Protein 4QL6 (pdb70)

B-factor: mean 99.69, std 40.05, range [47.15, 245.75]

Structure (mmCIF, N/CA/C/O backbone):
data_4QL6
#
_entry.id   4QL6
#
_cell.length_a   86.730
_cell.length_b   183.990
_cell.length_c   209.620
_cell.angle_alpha   90.00
_cell.angle_beta   90.00
_cell.angle_gamma   90.00
#
_symmetry.space_group_name_H-M   'P 2 21 21'
#
loop_
_atom_site.group_PDB
_atom_site.id
_atom_site.type_symbol
_atom_site.label_atom_id
_atom_site.label_alt_id
_atom_site.label_comp_id
_atom_site.label_asym_id
_atom_site.label_entity_id
_atom_site.label_seq_id
_atom_site.pdbx_PDB_ins_code
_atom_site.Cartn_x
_atom_site.Cartn_y
_atom_site.Cartn_z
_atom_site.occupancy
_atom_site.B_iso_or_equiv
_atom_site.auth_seq_id
_atom_site.auth_comp_id
_atom_site.auth_asym_id
_atom_site.auth_atom_id
_atom_site.pdbx_PDB_model_num
ATOM 1 N N . ALA A 1 7 ? 156.269 166.431 15.938 1.00 119.76 22 ALA A N 1
ATOM 2 C CA . ALA A 1 7 ? 156.861 165.108 15.761 1.00 128.50 22 ALA A CA 1
ATOM 3 C C . ALA A 1 7 ? 158.371 165.140 15.985 1.00 135.39 22 ALA A C 1
ATOM 4 O O . ALA A 1 7 ? 159.015 166.169 15.772 1.00 126.28 22 ALA A O 1
ATOM 6 N N . GLU A 1 8 ? 158.928 164.007 16.407 1.00 138.17 23 GLU A N 1
ATOM 7 C CA . GLU A 1 8 ? 160.356 163.912 16.699 1.00 137.92 23 GLU A CA 1
ATOM 8 C C . GLU A 1 8 ? 160.808 162.459 16.851 1.00 134.17 23 GLU A C 1
ATOM 9 O O . GLU A 1 8 ? 160.127 161.659 17.493 1.00 113.38 23 GLU A O 1
ATOM 15 N N . PRO A 1 9 ? 161.959 162.113 16.249 1.00 135.46 24 PRO A N 1
ATOM 16 C CA . PRO A 1 9 ? 162.558 160.787 16.436 1.00 135.43 24 PRO A CA 1
ATOM 17 C C . PRO A 1 9 ? 163.264 160.700 17.786 1.00 136.24 24 PRO A C 1
ATOM 18 O O . PRO A 1 9 ? 163.371 161.714 18.478 1.00 128.93 24 PRO A O 1
ATOM 22 N N . LEU A 1 10 ? 163.738 159.514 18.155 1.00 133.54 25 LEU A N 1
ATOM 23 C CA . LEU A 1 10 ? 164.383 159.333 19.453 1.00 126.59 25 LEU A CA 1
ATOM 24 C C . LEU A 1 10 ? 165.800 158.756 19.337 1.00 125.06 25 LEU A C 1
ATOM 25 O O . LEU A 1 10 ? 166.012 157.716 18.712 1.00 118.51 25 LEU A O 1
ATOM 30 N N . ARG A 1 11 ? 166.761 159.452 19.942 1.00 133.63 26 ARG A N 1
ATOM 31 C CA . ARG A 1 11 ? 168.164 159.040 19.951 1.00 135.57 26 ARG A CA 1
ATOM 32 C C . ARG A 1 11 ? 168.392 158.021 21.073 1.00 138.53 26 ARG A C 1
ATOM 33 O O . ARG A 1 11 ? 167.520 157.836 21.924 1.00 127.84 26 ARG A O 1
ATOM 41 N N . ARG A 1 12 ? 169.542 157.346 21.051 1.00 144.63 27 ARG A N 1
ATOM 42 C CA . ARG A 1 12 ? 169.939 156.404 22.097 1.00 137.90 27 ARG A CA 1
ATOM 43 C C . ARG A 1 12 ? 169.756 156.977 23.504 1.00 129.41 27 ARG A C 1
ATOM 44 O O . ARG A 1 12 ? 169.154 156.339 24.369 1.00 122.09 27 ARG A O 1
ATOM 52 N N . GLN A 1 13 ? 170.276 158.184 23.720 1.00 125.08 28 GLN A N 1
ATOM 53 C CA . GLN A 1 13 ? 170.225 158.834 25.029 1.00 125.58 28 GLN A CA 1
ATOM 54 C C . GLN A 1 13 ? 168.802 159.157 25.490 1.00 123.41 28 GLN A C 1
ATOM 55 O O . GLN A 1 13 ? 168.549 159.293 26.689 1.00 126.67 28 GLN A O 1
ATOM 61 N N . ASP A 1 14 ? 167.879 159.278 24.539 1.00 125.28 29 ASP A N 1
ATOM 62 C CA . ASP A 1 14 ? 166.485 159.603 24.850 1.00 127.66 29 ASP A CA 1
ATOM 63 C C . ASP A 1 14 ? 165.778 158.495 25.635 1.00 129.56 29 ASP A C 1
ATOM 64 O O . ASP A 1 14 ? 165.079 158.772 26.611 1.00 129.71 29 ASP A O 1
ATOM 69 N N . VAL A 1 15 ? 165.957 157.250 25.196 1.00 127.50 30 VAL A N 1
ATOM 70 C CA . VAL A 1 15 ? 165.312 156.093 25.819 1.00 121.42 30 VAL A CA 1
ATOM 71 C C . VAL A 1 15 ? 165.552 156.018 27.327 1.00 122.04 30 VAL A C 1
ATOM 72 O O . VAL A 1 15 ? 164.609 155.852 28.104 1.00 130.44 30 VAL A O 1
ATOM 76 N N . ARG A 1 16 ? 166.810 156.155 27.737 1.00 117.56 31 ARG A N 1
ATOM 77 C CA . ARG A 1 16 ? 167.156 156.140 29.155 1.00 112.60 31 ARG A CA 1
ATOM 78 C C . ARG A 1 16 ? 166.528 157.326 29.888 1.00 111.95 31 ARG A C 1
ATOM 79 O O . ARG A 1 16 ? 166.012 157.171 30.993 1.00 119.09 31 ARG A O 1
ATOM 87 N N . LYS A 1 17 ? 166.565 158.500 29.262 1.00 112.77 32 LYS A N 1
ATOM 88 C CA . LYS A 1 17 ? 165.953 159.704 29.826 1.00 108.36 32 LYS A CA 1
ATOM 89 C C . LYS A 1 17 ? 164.448 159.549 30.043 1.00 105.63 32 LYS A C 1
ATOM 90 O O . LYS A 1 17 ? 163.918 159.953 31.078 1.00 104.02 32 LYS A O 1
ATOM 96 N N . THR A 1 18 ? 163.767 158.971 29.058 1.00 105.82 33 THR A N 1
ATOM 97 C CA . THR A 1 18 ? 162.335 158.694 29.163 1.00 104.11 33 THR A CA 1
ATOM 98 C C . THR A 1 18 ? 162.035 157.690 30.281 1.00 106.27 33 THR A C 1
ATOM 99 O O . THR A 1 18 ? 161.093 157.872 31.058 1.00 108.47 33 THR A O 1
ATOM 103 N N . VAL A 1 19 ? 162.845 156.637 30.362 1.00 104.04 34 VAL A N 1
ATOM 104 C CA . VAL A 1 19 ? 162.689 155.611 31.393 1.00 102.27 34 VAL A CA 1
ATOM 105 C C . VAL A 1 19 ? 162.882 156.164 32.809 1.00 106.65 34 VAL A C 1
ATOM 106 O O . VAL A 1 19 ? 162.127 155.819 33.722 1.00 111.09 34 VAL A O 1
ATOM 110 N N . ASP A 1 20 ? 163.885 157.022 32.987 1.00 107.55 35 ASP A N 1
ATOM 111 C CA . ASP A 1 20 ? 164.129 157.668 34.276 1.00 106.76 35 ASP A CA 1
ATOM 112 C C . ASP A 1 20 ? 162.900 158.456 34.726 1.00 108.68 35 ASP A C 1
ATOM 113 O O . ASP A 1 20 ? 162.579 158.516 35.914 1.00 103.16 35 ASP A O 1
ATOM 118 N N . LYS A 1 21 ? 162.217 159.052 33.755 1.00 106.91 36 LYS A N 1
ATOM 119 C CA . LYS A 1 21 ? 160.987 159.798 33.986 1.00 99.47 36 LYS A CA 1
ATOM 120 C C . LYS A 1 21 ? 159.854 158.842 34.364 1.00 103.99 36 LYS A C 1
ATOM 121 O O . LYS A 1 21 ? 158.913 159.222 35.062 1.00 103.38 36 LYS A O 1
ATOM 127 N N . LEU A 1 22 ? 159.967 157.596 33.909 1.00 106.61 37 LEU A N 1
ATOM 128 C CA . LEU A 1 22 ? 158.957 156.565 34.148 1.00 97.84 37 LEU A CA 1
ATOM 129 C C . LEU A 1 22 ? 159.150 155.884 35.500 1.00 94.26 37 LEU A C 1
ATOM 130 O O . LEU A 1 22 ? 158.178 155.510 36.160 1.00 92.53 37 LEU A O 1
ATOM 135 N N . VAL A 1 23 ? 160.406 155.727 35.909 1.00 96.10 38 VAL A N 1
ATOM 136 C CA . VAL A 1 23 ? 160.726 155.038 37.157 1.00 98.45 38 VAL A CA 1
ATOM 137 C C . VAL A 1 23 ? 160.884 156.002 38.329 1.00 111.65 38 VAL A C 1
ATOM 138 O O . VAL A 1 23 ? 161.380 155.623 39.389 1.00 125.95 38 VAL A O 1
ATOM 142 N N . GLU A 1 24 ? 160.457 157.246 38.142 1.00 101.42 39 GLU A N 1
ATOM 143 C CA . GLU A 1 24 ? 160.618 158.264 39.174 1.00 92.30 39 GLU A CA 1
ATOM 144 C C . GLU A 1 24 ? 159.684 158.021 40.358 1.00 91.07 39 GLU A C 1
ATOM 145 O O . GLU A 1 24 ? 160.096 158.123 41.517 1.00 95.54 39 GLU A O 1
ATOM 151 N N . HIS A 1 25 ? 158.427 157.698 40.063 1.00 88.95 40 HIS A N 1
ATOM 152 C CA . HIS A 1 25 ? 157.440 157.465 41.114 1.00 90.48 40 HIS A CA 1
ATOM 153 C C . HIS A 1 25 ? 156.753 156.106 40.996 1.00 94.27 40 HIS A C 1
ATOM 154 O O . HIS A 1 25 ? 155.564 155.976 41.283 1.00 89.42 40 HIS A O 1
ATOM 161 N N . HIS A 1 26 ? 157.509 155.095 40.584 1.00 95.82 41 HIS A N 1
ATOM 162 C CA . HIS A 1 26 ? 156.992 153.734 40.521 1.00 86.91 41 HIS A CA 1
ATOM 163 C C . HIS A 1 26 ? 156.926 153.151 41.932 1.00 97.53 41 HIS A C 1
ATOM 164 O O . HIS A 1 26 ? 157.684 153.558 42.810 1.00 114.36 41 HIS A O 1
ATOM 171 N N . ILE A 1 27 ? 156.018 152.205 42.148 1.00 84.25 42 ILE A N 1
ATOM 172 C CA . ILE A 1 27 ? 155.753 151.685 43.491 1.00 82.65 42 ILE A CA 1
ATOM 173 C C . ILE A 1 27 ? 156.917 150.895 44.113 1.00 101.55 42 ILE A C 1
ATOM 174 O O . ILE A 1 27 ? 157.301 151.156 45.257 1.00 104.18 42 ILE A O 1
ATOM 179 N N . ASP A 1 28 ? 157.480 149.945 43.369 1.00 105.81 43 ASP A N 1
ATOM 180 C CA . ASP A 1 28 ? 158.492 149.046 43.930 1.00 108.54 43 ASP A CA 1
ATOM 181 C C . ASP A 1 28 ? 159.906 149.237 43.372 1.00 114.55 43 ASP A C 1
ATOM 182 O O . ASP A 1 28 ? 160.888 148.830 43.999 1.00 114.23 43 ASP A O 1
ATOM 187 N N . THR A 1 29 ? 160.011 149.852 42.199 1.00 111.27 44 THR A N 1
ATOM 188 C CA . THR A 1 29 ? 161.306 150.028 41.546 1.00 103.27 44 THR A CA 1
ATOM 189 C C . THR A 1 29 ? 161.517 151.452 41.029 1.00 108.94 44 THR A C 1
ATOM 190 O O . THR A 1 29 ? 160.785 151.922 40.157 1.00 124.26 44 THR A O 1
ATOM 194 N N . GLN A 1 30 ? 162.523 152.132 41.575 1.00 100.70 45 GLN A N 1
ATOM 195 C CA . GLN A 1 30 ? 162.878 153.477 41.127 1.00 102.56 45 GLN A CA 1
ATOM 196 C C . GLN A 1 30 ? 164.224 153.489 40.407 1.00 102.86 45 GLN A C 1
ATOM 197 O O . GLN A 1 30 ? 164.608 154.493 39.803 1.00 100.57 45 GLN A O 1
ATOM 203 N N . GLN A 1 31 ? 164.933 152.367 40.475 1.00 101.08 46 GLN A N 1
ATOM 204 C CA . GLN A 1 31 ? 166.226 152.234 39.811 1.00 104.82 46 GLN A CA 1
ATOM 205 C C . GLN A 1 31 ? 166.235 151.061 38.837 1.00 107.69 46 GLN A C 1
ATOM 206 O O . GLN A 1 31 ? 165.830 149.950 39.182 1.00 103.87 46 GLN A O 1
ATOM 212 N N . ILE A 1 32 ? 166.697 151.312 37.616 1.00 111.35 47 ILE A N 1
ATOM 213 C CA . ILE A 1 32 ? 166.821 150.248 36.628 1.00 107.24 47 ILE A CA 1
ATOM 214 C C . ILE A 1 32 ? 167.933 149.278 37.030 1.00 112.49 47 ILE A C 1
ATOM 215 O O . ILE A 1 32 ? 169.111 149.634 37.018 1.00 120.27 47 ILE A O 1
ATOM 220 N N . SER A 1 33 ? 167.544 148.060 37.405 1.00 111.77 48 SER A N 1
ATOM 221 C CA . SER A 1 33 ? 168.490 147.011 37.770 1.00 112.75 48 SER A CA 1
ATOM 222 C C . SER A 1 33 ? 168.655 146.096 36.560 1.00 110.62 48 SER A C 1
ATOM 223 O O . SER A 1 33 ? 167.876 146.194 35.611 1.00 112.69 48 SER A O 1
ATOM 226 N N . PRO A 1 34 ? 169.678 145.222 36.568 1.00 119.34 49 PRO A N 1
ATOM 227 C CA . PRO A 1 34 ? 169.811 144.286 35.446 1.00 120.56 49 PRO A CA 1
ATOM 228 C C . PRO A 1 34 ? 168.618 143.337 35.366 1.00 111.31 49 PRO A C 1
ATOM 229 O O . PRO A 1 34 ? 168.203 142.963 34.268 1.00 105.91 49 PRO A O 1
ATOM 233 N N . TYR A 1 35 ? 168.083 142.962 36.525 1.00 106.03 50 TYR A N 1
ATOM 234 C CA . TYR A 1 35 ? 166.910 142.097 36.624 1.00 102.23 50 TYR A CA 1
ATOM 235 C C . TYR A 1 35 ? 165.737 142.624 35.793 1.00 109.03 50 TYR A C 1
ATOM 236 O O . TYR A 1 35 ? 165.150 141.891 34.996 1.00 112.76 50 TYR A O 1
ATOM 245 N N . ILE A 1 36 ? 165.409 143.899 35.985 1.00 108.88 51 ILE A N 1
ATOM 246 C CA . ILE A 1 36 ? 164.338 144.557 35.241 1.00 104.59 51 ILE A CA 1
ATOM 247 C C . ILE A 1 36 ? 164.634 144.553 33.736 1.00 112.23 51 ILE A C 1
ATOM 248 O O . ILE A 1 36 ? 163.737 144.344 32.912 1.00 124.23 51 ILE A O 1
ATOM 253 N N . LEU A 1 37 ? 165.903 144.760 33.388 1.00 106.23 52 LEU A N 1
ATOM 254 C CA . LEU A 1 37 ? 166.331 144.774 31.992 1.00 108.56 52 LEU A CA 1
ATOM 255 C C . LEU A 1 37 ? 166.259 143.400 31.320 1.00 112.05 52 LEU A C 1
ATOM 256 O O . LEU A 1 37 ? 165.923 143.303 30.139 1.00 115.82 52 LEU A O 1
ATOM 261 N N . SER A 1 38 ? 166.572 142.345 32.068 1.00 113.46 53 SER A N 1
ATOM 262 C CA . SER A 1 38 ? 166.481 140.985 31.544 1.00 106.70 53 SER A CA 1
ATOM 263 C C . SER A 1 38 ? 165.048 140.655 31.125 1.00 106.28 53 SER A C 1
ATOM 264 O O . SER A 1 38 ? 164.823 140.060 30.069 1.00 106.33 53 SER A O 1
ATOM 267 N N . ARG A 1 39 ? 164.088 141.055 31.957 1.00 106.47 54 ARG A N 1
ATOM 268 C CA . ARG A 1 39 ? 162.670 140.879 31.656 1.00 105.30 54 ARG A CA 1
ATOM 269 C C . ARG A 1 39 ? 162.262 141.673 30.416 1.00 107.23 54 ARG A C 1
ATOM 270 O O . ARG A 1 39 ? 161.525 141.173 29.567 1.00 103.12 54 ARG A O 1
ATOM 278 N N . SER A 1 40 ? 162.749 142.908 30.317 1.00 106.56 55 SER A N 1
ATOM 279 C CA . SER A 1 40 ? 162.456 143.769 29.174 1.00 109.62 55 SER A CA 1
ATOM 280 C C . SER A 1 40 ? 162.916 143.129 27.866 1.00 106.21 55 SER A C 1
ATOM 281 O O . SER A 1 40 ? 162.258 143.269 26.835 1.00 106.49 55 SER A O 1
ATOM 284 N N . LEU A 1 41 ? 164.046 142.427 27.913 1.00 107.45 56 LEU A N 1
ATOM 285 C CA . LEU A 1 41 ? 164.547 141.716 26.742 1.00 111.43 56 LEU A CA 1
ATOM 286 C C . LEU A 1 41 ? 163.710 140.467 26.477 1.00 119.23 56 LEU A C 1
ATOM 287 O O . LEU A 1 41 ? 163.455 140.116 25.325 1.00 125.63 56 LEU A O 1
ATOM 292 N N . GLU A 1 42 ? 163.282 139.799 27.546 1.00 116.39 57 GLU A N 1
ATOM 293 C CA . GLU A 1 42 ? 162.386 138.657 27.413 1.00 106.31 57 GLU A CA 1
ATOM 294 C C . GLU A 1 42 ? 161.023 139.096 26.884 1.00 105.31 57 GLU A C 1
ATOM 295 O O . GLU A 1 42 ? 160.428 138.426 26.040 1.00 105.52 57 GLU A O 1
ATOM 301 N N . ASP A 1 43 ? 160.531 140.225 27.383 1.00 104.22 58 ASP A N 1
ATOM 302 C CA . ASP A 1 43 ? 159.239 140.741 26.950 1.00 103.39 58 ASP A CA 1
ATOM 303 C C . ASP A 1 43 ? 159.301 141.228 25.501 1.00 116.19 58 ASP A C 1
ATOM 304 O O . ASP A 1 43 ? 158.274 141.328 24.834 1.00 128.67 58 ASP A O 1
ATOM 309 N N . TYR A 1 44 ? 160.507 141.512 25.014 1.00 109.44 59 TYR A N 1
ATOM 310 C CA . TYR A 1 44 ? 160.681 141.980 23.640 1.00 107.95 59 TYR A CA 1
ATOM 311 C C . TYR A 1 44 ? 160.242 140.929 22.618 1.00 110.59 59 TYR A C 1
ATOM 312 O O . TYR A 1 44 ? 159.506 141.246 21.683 1.00 113.08 59 TYR A O 1
ATOM 321 N N . VAL A 1 45 ? 160.690 139.685 22.790 1.00 110.92 60 VAL A N 1
ATOM 322 C CA . VAL A 1 45 ? 160.297 138.611 21.875 1.00 109.75 60 VAL A CA 1
ATOM 323 C C . VAL A 1 45 ? 158.820 138.250 22.009 1.00 110.30 60 VAL A C 1
ATOM 324 O O . VAL A 1 45 ? 158.132 138.045 21.007 1.00 111.38 60 VAL A O 1
ATOM 328 N N . ARG A 1 46 ? 158.339 138.173 23.247 1.00 106.01 61 ARG A N 1
ATOM 329 C CA . ARG A 1 46 ? 156.957 137.785 23.512 1.00 104.29 61 ARG A CA 1
ATOM 330 C C . ARG A 1 46 ? 155.980 138.840 22.996 1.00 103.68 61 ARG A C 1
ATOM 331 O O . ARG A 1 46 ? 154.862 138.517 22.591 1.00 102.90 61 ARG A O 1
ATOM 339 N N . SER A 1 47 ? 156.412 140.098 23.000 1.00 104.06 62 SER A N 1
ATOM 340 C CA . SER A 1 47 ? 155.614 141.185 22.436 1.00 108.55 62 SER A CA 1
ATOM 341 C C . SER A 1 47 ? 155.541 141.055 20.919 1.00 106.22 62 SER A C 1
ATOM 342 O O . SER A 1 47 ? 154.519 141.371 20.310 1.00 104.63 62 SER A O 1
ATOM 345 N N . PHE A 1 48 ? 156.634 140.595 20.317 1.00 114.79 63 PHE A N 1
ATOM 346 C CA . PHE A 1 48 ? 156.679 140.354 18.879 1.00 115.90 63 PHE A CA 1
ATOM 347 C C . PHE A 1 48 ? 156.046 139.020 18.507 1.00 114.11 63 PHE A C 1
ATOM 348 O O . PHE A 1 48 ? 155.224 138.946 17.593 1.00 122.10 63 PHE A O 1
ATOM 356 N N . ASP A 1 49 ? 156.452 137.965 19.205 1.00 107.98 64 ASP A N 1
ATOM 357 C CA . ASP A 1 49 ? 155.985 136.617 18.910 1.00 108.36 64 ASP A CA 1
ATOM 358 C C . ASP A 1 49 ? 155.122 136.095 20.054 1.00 113.40 64 ASP A C 1
ATOM 359 O O . ASP A 1 49 ? 155.629 135.504 21.009 1.00 111.45 64 ASP A O 1
ATOM 364 N N . SER A 1 50 ? 153.815 136.319 19.953 1.00 120.44 65 SER A N 1
ATOM 365 C CA . SER A 1 50 ? 152.884 135.926 21.006 1.00 116.68 65 SER A CA 1
ATOM 366 C C . SER A 1 50 ? 152.684 134.413 21.061 1.00 118.80 65 SER A C 1
ATOM 367 O O . SER A 1 50 ? 152.601 133.829 22.143 1.00 116.57 65 SER A O 1
ATOM 370 N N . HIS A 1 51 ? 152.620 133.783 19.893 1.00 116.33 66 HIS A N 1
ATOM 371 C CA . HIS A 1 51 ? 152.314 132.358 19.811 1.00 114.16 66 HIS A CA 1
ATOM 372 C C . HIS A 1 51 ? 153.572 131.492 19.744 1.00 110.15 66 HIS A C 1
ATOM 373 O O . HIS A 1 51 ? 153.476 130.266 19.643 1.00 107.56 66 HIS A O 1
ATOM 380 N N . LYS A 1 52 ? 154.740 132.133 19.802 1.00 112.72 67 LYS A N 1
ATOM 381 C CA . LYS A 1 52 ? 156.027 131.438 19.741 1.00 112.49 67 LYS A CA 1
ATOM 382 C C . LYS A 1 52 ? 156.157 130.615 18.457 1.00 114.00 67 LYS A C 1
ATOM 383 O O . LYS A 1 52 ? 156.502 129.433 18.497 1.00 113.40 67 LYS A O 1
ATOM 389 N N . ALA A 1 53 ? 155.885 131.255 17.321 1.00 114.18 68 ALA A N 1
ATOM 390 C CA . ALA A 1 53 ? 155.830 130.563 16.036 1.00 116.44 68 ALA A CA 1
ATOM 391 C C . ALA A 1 53 ? 156.835 131.097 15.018 1.00 118.52 68 ALA A C 1
ATOM 392 O O . ALA A 1 53 ? 156.772 130.746 13.839 1.00 119.44 68 ALA A O 1
ATOM 394 N N . TYR A 1 54 ? 157.756 131.943 15.471 1.00 121.11 69 TYR A N 1
ATOM 395 C CA . TYR A 1 54 ? 158.731 132.562 14.575 1.00 120.10 69 TYR A CA 1
ATOM 396 C C . TYR A 1 54 ? 160.174 132.143 14.863 1.00 116.63 69 TYR A C 1
ATOM 397 O O . TYR A 1 54 ? 161.018 132.172 13.967 1.00 118.57 69 TYR A O 1
ATOM 406 N N . LEU A 1 55 ? 160.459 131.754 16.103 1.00 117.62 70 LEU A N 1
ATOM 407 C CA . LEU A 1 55 ? 161.837 131.458 16.498 1.00 120.85 70 LEU A CA 1
ATOM 408 C C . LEU A 1 55 ? 162.032 130.047 17.050 1.00 118.47 70 LEU A C 1
ATOM 409 O O . LEU A 1 55 ? 161.071 129.376 17.432 1.00 125.07 70 LEU A O 1
ATOM 414 N N . THR A 1 56 ? 163.287 129.606 17.088 1.00 118.00 71 THR A N 1
ATOM 415 C CA . THR A 1 56 ? 163.637 128.345 17.735 1.00 118.84 71 THR A CA 1
ATOM 416 C C . THR A 1 56 ? 163.914 128.573 19.217 1.00 121.56 71 THR A C 1
ATOM 417 O O . THR A 1 56 ? 164.049 129.718 19.653 1.00 135.67 71 THR A O 1
ATOM 421 N N . GLN A 1 57 ? 163.985 127.486 19.984 1.00 116.14 72 GLN A N 1
ATOM 422 C CA . GLN A 1 57 ? 164.317 127.564 21.403 1.00 115.12 72 GLN A CA 1
ATOM 423 C C . GLN A 1 57 ? 165.645 128.282 21.598 1.00 117.82 72 GLN A C 1
ATOM 424 O O . GLN A 1 57 ? 165.768 129.151 22.459 1.00 118.56 72 GLN A O 1
ATOM 430 N N . ASP A 1 58 ? 166.629 127.923 20.778 1.00 121.28 73 ASP A N 1
ATOM 431 C CA . ASP A 1 58 ? 167.958 128.522 20.855 1.00 127.26 73 ASP A CA 1
ATOM 432 C C . ASP A 1 58 ? 167.985 129.973 20.373 1.00 124.96 73 ASP A C 1
ATOM 433 O O . ASP A 1 58 ? 168.543 130.833 21.052 1.00 128.19 73 ASP A O 1
ATOM 438 N N . GLU A 1 59 ? 167.393 130.236 19.206 1.00 126.19 74 GLU A N 1
ATOM 439 C CA . GLU A 1 59 ? 167.249 131.602 18.698 1.00 129.56 74 GLU A CA 1
ATOM 440 C C . GLU A 1 59 ? 166.659 132.482 19.788 1.00 129.55 74 GLU A C 1
ATOM 441 O O . GLU A 1 59 ? 167.148 133.580 20.052 1.00 120.36 74 GLU A O 1
ATOM 447 N N . VAL A 1 60 ? 165.602 131.984 20.420 1.00 131.77 75 VAL A N 1
ATOM 448 C CA . VAL A 1 60 ? 165.063 132.624 21.608 1.00 119.88 75 VAL A CA 1
ATOM 449 C C . VAL A 1 60 ? 166.132 132.655 22.699 1.00 115.38 75 VAL A C 1
ATOM 450 O O . VAL A 1 60 ? 166.629 133.726 23.030 1.00 115.53 75 VAL A O 1
ATOM 454 N N . PHE A 1 61 ? 166.509 131.484 23.212 1.00 116.13 76 PHE A N 1
ATOM 455 C CA . PHE A 1 61 ? 167.464 131.382 24.317 1.00 118.14 76 PHE A CA 1
ATOM 456 C C . PHE A 1 61 ? 168.757 132.183 24.136 1.00 125.05 76 PHE A C 1
ATOM 457 O O . PHE A 1 61 ? 169.216 132.830 25.076 1.00 130.49 76 PHE A O 1
ATOM 465 N N . SER A 1 62 ? 169.341 132.135 22.941 1.00 120.57 77 SER A N 1
ATOM 466 C CA . SER A 1 62 ? 170.620 132.801 22.692 1.00 120.29 77 SER A CA 1
ATOM 467 C C . SER A 1 62 ? 170.516 134.326 22.644 1.00 120.12 77 SER A C 1
ATOM 468 O O . SER A 1 62 ? 171.429 135.017 23.078 1.00 129.33 77 SER A O 1
ATOM 471 N N . HIS A 1 63 ? 169.406 134.845 22.130 1.00 119.35 78 HIS A N 1
ATOM 472 C CA . HIS A 1 63 ? 169.252 136.278 21.911 1.00 124.77 78 HIS A CA 1
ATOM 473 C C . HIS A 1 63 ? 168.628 136.963 23.111 1.00 118.89 78 HIS A C 1
ATOM 474 O O . HIS A 1 63 ? 168.808 138.166 23.325 1.00 117.35 78 HIS A O 1
ATOM 481 N N . ALA A 1 64 ? 167.844 136.209 23.869 1.00 118.70 79 ALA A N 1
ATOM 482 C CA . ALA A 1 64 ? 167.314 136.669 25.160 1.00 114.02 79 ALA A CA 1
ATOM 483 C C . ALA A 1 64 ? 167.311 135.385 25.984 1.00 120.62 79 ALA A C 1
ATOM 484 O O . ALA A 1 64 ? 166.881 134.363 25.439 1.00 132.74 79 ALA A O 1
ATOM 486 N N . PHE A 1 65 ? 167.750 135.447 27.258 1.00 118.98 80 PHE A N 1
ATOM 487 C CA . PHE A 1 65 ? 167.931 134.289 28.191 1.00 123.37 80 PHE A CA 1
ATOM 488 C C . PHE A 1 65 ? 169.389 133.851 28.304 1.00 123.18 80 PHE A C 1
ATOM 489 O O . PHE A 1 65 ? 169.756 133.198 29.283 1.00 115.76 80 PHE A O 1
ATOM 497 N N . SER A 1 66 ? 170.202 134.120 27.280 1.00 128.45 81 SER A N 1
ATOM 498 C CA . SER A 1 66 ? 171.638 133.780 27.386 1.00 130.30 81 SER A CA 1
ATOM 499 C C . SER A 1 66 ? 172.429 134.916 28.031 1.00 134.45 81 SER A C 1
ATOM 500 O O . SER A 1 66 ? 172.002 136.065 27.983 1.00 140.44 81 SER A O 1
ATOM 503 N N . GLU A 1 67 ? 173.572 134.603 28.640 1.00 127.31 82 GLU A N 1
ATOM 504 C CA . GLU A 1 67 ? 174.357 135.638 29.316 1.00 126.63 82 GLU A CA 1
ATOM 505 C C . GLU A 1 67 ? 175.016 136.551 28.289 1.00 126.50 82 GLU A C 1
ATOM 506 O O . GLU A 1 67 ? 175.226 137.738 28.536 1.00 126.01 82 GLU A O 1
ATOM 512 N N . GLU A 1 68 ? 175.325 136.004 27.118 1.00 126.24 83 GLU A N 1
ATOM 513 C CA . GLU A 1 68 ? 175.823 136.842 26.031 1.00 133.02 83 GLU A CA 1
ATOM 514 C C . GLU A 1 68 ? 174.746 137.851 25.652 1.00 141.16 83 GLU A C 1
ATOM 515 O O . GLU A 1 68 ? 175.034 138.947 25.163 1.00 138.91 83 GLU A O 1
ATOM 521 N N . ALA A 1 69 ? 173.501 137.468 25.908 1.00 142.69 84 ALA A N 1
ATOM 522 C CA . ALA A 1 69 ? 172.351 138.292 25.585 1.00 129.09 84 ALA A CA 1
ATOM 523 C C . ALA A 1 69 ? 171.960 139.235 26.721 1.00 123.04 84 ALA A C 1
ATOM 524 O O . ALA A 1 69 ? 171.596 140.388 26.478 1.00 128.92 84 ALA A O 1
ATOM 526 N N . THR A 1 70 ? 172.032 138.746 27.956 1.00 116.45 85 THR A N 1
ATOM 527 C CA . THR A 1 70 ? 171.463 139.476 29.089 1.00 119.12 85 THR A CA 1
ATOM 528 C C . THR A 1 70 ? 172.457 139.967 30.151 1.00 123.84 85 THR A C 1
ATOM 529 O O . THR A 1 70 ? 172.102 140.800 30.983 1.00 123.23 85 THR A O 1
ATOM 533 N N . HIS A 1 71 ? 173.686 139.458 30.137 1.00 125.68 86 HIS A N 1
ATOM 534 C CA . HIS A 1 71 ? 174.698 139.922 31.098 1.00 127.68 86 HIS A CA 1
ATOM 535 C C . HIS A 1 71 ? 175.188 141.368 30.883 1.00 127.85 86 HIS A C 1
ATOM 536 O O . HIS A 1 71 ? 175.315 142.115 31.852 1.00 135.15 86 HIS A O 1
ATOM 543 N N . PRO A 1 72 ? 175.464 141.774 29.623 1.00 118.59 87 PRO A N 1
ATOM 544 C CA . PRO A 1 72 ? 176.003 143.134 29.481 1.00 119.28 87 PRO A CA 1
ATOM 545 C C . PRO A 1 72 ? 174.931 144.218 29.467 1.00 130.64 87 PRO A C 1
ATOM 546 O O . PRO A 1 72 ? 175.268 145.389 29.303 1.00 138.65 87 PRO A O 1
ATOM 550 N N . LEU A 1 73 ? 173.670 143.828 29.637 1.00 129.92 88 LEU A N 1
ATOM 551 C CA . LEU A 1 73 ? 172.538 144.744 29.493 1.00 124.42 88 LEU A CA 1
ATOM 552 C C . LEU A 1 73 ? 172.602 146.013 30.352 1.00 125.82 88 LEU A C 1
ATOM 553 O O . LEU A 1 73 ? 172.485 147.124 29.832 1.00 127.20 88 LEU A O 1
ATOM 558 N N . PHE A 1 74 ? 172.786 145.841 31.659 1.00 124.34 89 PHE A N 1
ATOM 559 C CA . PHE A 1 74 ? 172.767 146.955 32.606 1.00 123.54 89 PHE A CA 1
ATOM 560 C C . PHE A 1 74 ? 173.804 148.037 32.300 1.00 126.42 89 PHE A C 1
ATOM 561 O O . PHE A 1 74 ? 173.467 149.219 32.204 1.00 126.13 89 PHE A O 1
ATOM 569 N N . LYS A 1 75 ? 175.063 147.636 32.158 1.00 125.71 90 LYS A N 1
ATOM 570 C CA . LYS A 1 75 ? 176.135 148.596 31.910 1.00 130.30 90 LYS A CA 1
ATOM 571 C C . LYS A 1 75 ? 176.025 149.261 30.539 1.00 136.08 90 LYS A C 1
ATOM 572 O O . LYS A 1 75 ? 176.249 150.466 30.414 1.00 139.18 90 LYS A O 1
ATOM 578 N N . GLN A 1 76 ? 175.684 148.474 29.520 1.00 118.77 91 GLN A N 1
ATOM 579 C CA . GLN A 1 76 ? 175.419 149.006 28.184 1.00 119.74 91 GLN A CA 1
ATOM 580 C C . GLN A 1 76 ? 174.335 150.071 28.263 1.00 123.93 91 GLN A C 1
ATOM 581 O O . GLN A 1 76 ? 174.417 151.110 27.608 1.00 133.79 91 GLN A O 1
ATOM 587 N N . TYR A 1 77 ? 173.318 149.793 29.073 1.00 116.50 92 TYR A N 1
ATOM 588 C CA . TYR A 1 77 ? 172.191 150.697 29.255 1.00 123.14 92 TYR A CA 1
ATOM 589 C C . TYR A 1 77 ? 172.636 152.038 29.828 1.00 125.05 92 TYR A C 1
ATOM 590 O O . TYR A 1 77 ? 172.176 153.091 29.385 1.00 114.90 92 TYR A O 1
ATOM 599 N N . GLN A 1 78 ? 173.530 151.993 30.812 1.00 128.74 93 GLN A N 1
ATOM 600 C CA . GLN A 1 78 ? 174.089 153.207 31.399 1.00 120.53 93 GLN A CA 1
ATOM 601 C C . GLN A 1 78 ? 174.818 154.028 30.343 1.00 119.87 93 GLN A C 1
ATOM 602 O O . GLN A 1 78 ? 174.791 155.259 30.367 1.00 120.63 93 GLN A O 1
ATOM 608 N N . GLU A 1 79 ? 175.466 153.331 29.415 1.00 122.32 94 GLU A N 1
ATOM 609 C CA . GLU A 1 79 ? 176.202 153.970 28.333 1.00 124.45 94 GLU A CA 1
ATOM 610 C C . GLU A 1 79 ? 175.260 154.332 27.189 1.00 125.77 94 GLU A C 1
ATOM 611 O O . GLU A 1 79 ? 175.706 154.705 26.103 1.00 128.22 94 GLU A O 1
ATOM 617 N N . ASP A 1 80 ? 173.958 154.212 27.446 1.00 124.45 95 ASP A N 1
ATOM 618 C CA . ASP A 1 80 ? 172.918 154.501 26.460 1.00 128.12 95 ASP A CA 1
ATOM 619 C C . ASP A 1 80 ? 173.093 153.680 25.182 1.00 135.49 95 ASP A C 1
ATOM 620 O O . ASP A 1 80 ? 172.783 154.141 24.084 1.00 141.28 95 ASP A O 1
ATOM 625 N N . ASN A 1 81 ? 173.593 152.459 25.341 1.00 127.21 96 ASN A N 1
ATOM 626 C CA . ASN A 1 81 ? 173.759 151.538 24.224 1.00 126.10 96 ASN A CA 1
ATOM 627 C C . ASN A 1 81 ? 172.745 150.402 24.293 1.00 124.22 96 ASN A C 1
ATOM 628 O O . ASN A 1 81 ? 172.433 149.900 25.374 1.00 127.00 96 ASN A O 1
ATOM 633 N N . PHE A 1 82 ? 172.228 150.008 23.134 1.00 126.31 97 PHE A N 1
ATOM 634 C CA . PHE A 1 82 ? 171.244 148.936 23.062 1.00 129.17 97 PHE A CA 1
ATOM 635 C C . PHE A 1 82 ? 171.612 147.915 21.986 1.00 131.02 97 PHE A C 1
ATOM 636 O O . PHE A 1 82 ? 170.960 147.824 20.944 1.00 129.46 97 PHE A O 1
ATOM 644 N N . SER A 1 83 ? 172.666 147.149 22.258 1.00 126.46 98 SER A N 1
ATOM 645 C CA . SER A 1 83 ? 173.158 146.131 21.333 1.00 129.95 98 SER A CA 1
ATOM 646 C C . SER A 1 83 ? 172.226 144.924 21.277 1.00 124.22 98 SER A C 1
ATOM 647 O O . SER A 1 83 ? 171.713 144.579 20.212 1.00 128.49 98 SER A O 1
ATOM 650 N N . SER A 1 84 ? 172.012 144.294 22.430 1.00 119.58 99 SER A N 1
ATOM 651 C CA . SER A 1 84 ? 171.204 143.078 22.527 1.00 137.09 99 SER A CA 1
ATOM 652 C C . SER A 1 84 ? 169.799 143.233 21.946 1.00 136.49 99 SER A C 1
ATOM 653 O O . SER A 1 84 ? 169.217 142.267 21.452 1.00 139.77 99 SER A O 1
ATOM 656 N N . PHE A 1 85 ? 169.256 144.445 22.012 1.00 128.93 100 PHE A N 1
ATOM 657 C CA . PHE A 1 85 ? 167.955 144.729 21.419 1.00 121.69 100 PHE A CA 1
ATOM 658 C C . PHE A 1 85 ? 168.055 144.765 19.897 1.00 124.37 100 PHE A C 1
ATOM 659 O O . PHE A 1 85 ? 167.164 144.284 19.197 1.00 123.43 100 PHE A O 1
ATOM 667 N N . LYS A 1 86 ? 169.145 145.337 19.391 1.00 119.49 101 LYS A N 1
ATOM 668 C CA . LYS A 1 86 ? 169.387 145.398 17.951 1.00 124.92 101 LYS A CA 1
ATOM 669 C C . LYS A 1 86 ? 169.736 144.019 17.387 1.00 135.19 101 LYS A C 1
ATOM 670 O O . LYS A 1 86 ? 169.344 143.681 16.267 1.00 131.09 101 LYS A O 1
ATOM 676 N N . GLU A 1 87 ? 170.477 143.233 18.165 1.00 141.49 102 GLU A N 1
ATOM 677 C CA . GLU A 1 87 ? 170.775 141.850 17.806 1.00 136.30 102 GLU A CA 1
ATOM 678 C C . GLU A 1 87 ? 169.473 141.081 17.670 1.00 130.96 102 GLU A C 1
ATOM 679 O O . GLU A 1 87 ? 169.219 140.431 16.655 1.00 129.16 102 GLU A O 1
ATOM 685 N N . LEU A 1 88 ? 168.657 141.159 18.715 1.00 127.99 103 LEU A N 1
ATOM 686 C CA . LEU A 1 88 ? 167.369 140.484 18.751 1.00 120.74 103 LEU A CA 1
ATOM 687 C C . LEU A 1 88 ? 166.448 140.961 17.633 1.00 121.31 103 LEU A C 1
ATOM 688 O O . LEU A 1 88 ? 165.841 140.146 16.939 1.00 122.54 103 LEU A O 1
ATOM 693 N N . ASP A 1 89 ? 166.350 142.276 17.460 1.00 120.63 104 ASP A N 1
ATOM 694 C CA . ASP A 1 89 ? 165.528 142.843 16.393 1.00 123.31 104 ASP A CA 1
ATOM 695 C C . ASP A 1 89 ? 165.989 142.340 15.027 1.00 131.31 104 ASP A C 1
ATOM 696 O O . ASP A 1 89 ? 165.168 142.050 14.157 1.00 132.10 104 ASP A O 1
ATOM 701 N N . THR A 1 90 ? 167.304 142.219 14.855 1.00 138.01 105 THR A N 1
ATOM 702 C CA . THR A 1 90 ? 167.874 141.672 13.629 1.00 141.94 105 THR A CA 1
ATOM 703 C C . THR A 1 90 ? 167.434 140.223 13.440 1.00 135.49 105 THR A C 1
ATOM 704 O O . THR A 1 90 ? 166.994 139.839 12.357 1.00 137.04 105 THR A O 1
ATOM 708 N N . CYS A 1 91 ? 167.551 139.423 14.497 1.00 132.42 106 CYS A N 1
ATOM 709 C CA . CYS A 1 91 ? 167.098 138.037 14.450 1.00 132.96 106 CYS A CA 1
ATOM 710 C C . CYS A 1 91 ? 165.595 137.959 14.201 1.00 135.11 106 CYS A C 1
ATOM 711 O O . CYS A 1 91 ? 165.122 137.081 13.476 1.00 141.26 106 CYS A O 1
ATOM 714 N N . ILE A 1 92 ? 164.852 138.874 14.816 1.00 134.10 107 ILE A N 1
ATOM 715 C CA . ILE A 1 92 ? 163.423 138.996 14.555 1.00 127.84 107 ILE A CA 1
ATOM 716 C C . ILE A 1 92 ? 163.194 139.257 13.063 1.00 136.30 107 ILE A C 1
ATOM 717 O O . ILE A 1 92 ? 162.378 138.588 12.425 1.00 137.97 107 ILE A O 1
ATOM 722 N N . GLN A 1 93 ? 163.937 140.216 12.512 1.00 143.09 108 GLN A N 1
ATOM 723 C CA . GLN A 1 93 ? 163.844 140.561 11.092 1.00 142.09 108 GLN A CA 1
ATOM 724 C C . GLN A 1 93 ? 164.138 139.374 10.169 1.00 150.34 108 GLN A C 1
ATOM 725 O O . GLN A 1 93 ? 163.546 139.254 9.095 1.00 157.15 108 GLN A O 1
ATOM 731 N N . GLN A 1 94 ? 165.055 138.507 10.592 1.00 151.10 109 GLN A N 1
ATOM 732 C CA . GLN A 1 94 ? 165.426 137.328 9.815 1.00 149.23 109 GLN A CA 1
ATOM 733 C C . GLN A 1 94 ? 164.252 136.365 9.685 1.00 149.95 109 GLN A C 1
ATOM 734 O O . GLN A 1 94 ? 163.825 136.039 8.578 1.00 160.41 109 GLN A O 1
ATOM 740 N N . SER A 1 95 ? 163.736 135.919 10.828 1.00 139.69 110 SER A N 1
ATOM 741 C CA . SER A 1 95 ? 162.598 135.006 10.870 1.00 141.21 110 SER A CA 1
ATOM 742 C C . SER A 1 95 ? 161.392 135.569 10.120 1.00 148.91 110 SER A C 1
ATOM 743 O O . SER A 1 95 ? 160.683 134.830 9.439 1.00 150.74 110 SER A O 1
ATOM 746 N N . ILE A 1 96 ? 161.170 136.875 10.253 1.00 155.13 111 ILE A N 1
ATOM 747 C CA . ILE A 1 96 ? 160.108 137.564 9.520 1.00 153.26 111 ILE A CA 1
ATOM 748 C C . ILE A 1 96 ? 160.277 137.375 8.014 1.00 149.05 111 ILE A C 1
ATOM 749 O O . ILE A 1 96 ? 159.353 136.939 7.325 1.00 149.80 111 ILE A O 1
ATOM 754 N N . SER A 1 97 ? 161.463 137.710 7.512 1.00 145.30 112 SER A N 1
ATOM 755 C CA . SER A 1 97 ? 161.793 137.512 6.106 1.00 157.35 112 SER A CA 1
ATOM 756 C C . SER A 1 97 ? 161.777 136.025 5.765 1.00 163.05 112 SER A C 1
ATOM 757 O O . SER A 1 97 ? 161.305 135.628 4.699 1.00 160.91 112 SER A O 1
ATOM 760 N N . ARG A 1 98 ? 162.291 135.210 6.683 1.00 166.43 113 ARG A N 1
ATOM 761 C CA . ARG A 1 98 ? 162.323 133.760 6.510 1.00 161.16 113 ARG A CA 1
ATOM 762 C C . ARG A 1 98 ? 160.921 133.171 6.375 1.00 154.40 113 ARG A C 1
ATOM 763 O O . ARG A 1 98 ? 160.673 132.326 5.513 1.00 160.06 113 ARG A O 1
ATOM 771 N N . ALA A 1 99 ? 160.008 133.622 7.229 1.00 151.42 114 ALA A N 1
ATOM 772 C CA . ALA A 1 99 ? 158.642 133.111 7.225 1.00 154.73 114 ALA A CA 1
ATOM 773 C C . ALA A 1 99 ? 157.807 133.654 6.064 1.00 167.20 114 ALA A C 1
ATOM 774 O O . ALA A 1 99 ? 156.790 133.065 5.704 1.00 172.12 114 ALA A O 1
ATOM 776 N N . ARG A 1 100 ? 158.237 134.774 5.486 1.00 170.59 115 ARG A N 1
ATOM 777 C CA . ARG A 1 100 ? 157.491 135.415 4.405 1.00 167.81 115 ARG A CA 1
ATOM 778 C C . ARG A 1 100 ? 157.750 134.756 3.050 1.00 164.88 115 ARG A C 1
ATOM 779 O O . ARG A 1 100 ? 156.856 134.691 2.204 1.00 161.73 115 ARG A O 1
ATOM 787 N N . GLU A 1 101 ? 158.969 134.266 2.844 1.00 171.17 116 GLU A N 1
ATOM 788 C CA . GLU A 1 101 ? 159.298 133.561 1.609 1.00 175.05 116 GLU A CA 1
ATOM 789 C C . GLU A 1 101 ? 158.722 132.147 1.639 1.00 173.98 116 GLU A C 1
ATOM 790 O O . GLU A 1 101 ? 158.691 131.453 0.621 1.00 174.07 116 GLU A O 1
ATOM 796 N N . TRP A 1 102 ? 158.268 131.733 2.820 1.00 179.09 117 TRP A N 1
ATOM 797 C CA . TRP A 1 102 ? 157.503 130.502 2.973 1.00 176.03 117 TRP A CA 1
ATOM 798 C C . TRP A 1 102 ? 156.065 130.750 2.527 1.00 172.27 117 TRP A C 1
ATOM 799 O O . TRP A 1 102 ? 155.456 129.911 1.861 1.00 171.01 117 TRP A O 1
ATOM 810 N N . ARG A 1 103 ? 155.534 131.913 2.903 1.00 168.39 118 ARG A N 1
ATOM 811 C CA . ARG A 1 103 ? 154.158 132.292 2.580 1.00 166.96 118 ARG A CA 1
ATOM 812 C C . ARG A 1 103 ? 153.931 132.375 1.079 1.00 175.18 118 ARG A C 1
ATOM 813 O O . ARG A 1 103 ? 152.904 131.923 0.573 1.00 172.44 118 ARG A O 1
ATOM 821 N N . SER A 1 104 ? 154.893 132.973 0.382 1.00 178.98 119 SER A N 1
ATOM 822 C CA . SER A 1 104 ? 154.809 133.188 -1.058 1.00 182.07 119 SER A CA 1
ATOM 823 C C . SER A 1 104 ? 154.489 131.898 -1.811 1.00 182.66 119 SER A C 1
ATOM 824 O O . SER A 1 104 ? 153.693 131.899 -2.749 1.00 182.30 119 SER A O 1
ATOM 827 N N . SER A 1 105 ? 155.108 130.800 -1.388 1.00 181.06 120 SER A N 1
ATOM 828 C CA . SER A 1 105 ? 154.843 129.495 -1.984 1.00 182.99 120 SER A CA 1
ATOM 829 C C . SER A 1 105 ? 153.454 128.999 -1.598 1.00 181.09 120 SER A C 1
ATOM 830 O O . SER A 1 105 ? 152.768 128.361 -2.396 1.00 185.63 120 SER A O 1
ATOM 833 N N . TRP A 1 106 ? 153.042 129.302 -0.371 1.00 179.88 121 TRP A N 1
ATOM 834 C CA . TRP A 1 106 ? 151.718 128.922 0.107 1.00 176.99 121 TRP A CA 1
ATOM 835 C C . TRP A 1 106 ? 150.625 129.690 -0.632 1.00 175.41 121 TRP A C 1
ATOM 836 O O . TRP A 1 106 ? 149.462 129.282 -0.635 1.00 171.90 121 TRP A O 1
ATOM 847 N N . LEU A 1 107 ? 151.006 130.796 -1.265 1.00 186.69 122 LEU A N 1
ATOM 848 C CA . LEU A 1 107 ? 150.061 131.597 -2.030 1.00 190.92 122 LEU A CA 1
ATOM 849 C C . LEU A 1 107 ? 149.752 130.946 -3.376 1.00 191.44 122 LEU A C 1
ATOM 850 O O . LEU A 1 107 ? 148.597 130.911 -3.801 1.00 185.18 122 LEU A O 1
ATOM 855 N N . THR A 1 108 ? 150.791 130.434 -4.035 1.00 195.92 123 THR A N 1
ATOM 856 C CA . THR A 1 108 ? 150.648 129.747 -5.318 1.00 200.06 123 THR A CA 1
ATOM 857 C C . THR A 1 108 ? 149.578 128.660 -5.242 1.00 199.20 123 THR A C 1
ATOM 858 O O . THR A 1 108 ? 148.628 128.654 -6.026 1.00 204.98 123 THR A O 1
ATOM 862 N N . ASP A 1 109 ? 149.740 127.744 -4.292 1.00 191.94 124 ASP A N 1
ATOM 863 C CA . ASP A 1 109 ? 148.709 126.759 -3.993 1.00 192.03 124 ASP A CA 1
ATOM 864 C C . ASP A 1 109 ? 147.876 127.282 -2.825 1.00 189.99 124 ASP A C 1
ATOM 865 O O . ASP A 1 109 ? 148.094 126.904 -1.672 1.00 199.26 124 ASP A O 1
ATOM 870 N N . SER A 1 110 ? 146.931 128.167 -3.135 1.00 186.75 125 SER A N 1
ATOM 871 C CA . SER A 1 110 ? 146.109 128.825 -2.119 1.00 184.39 125 SER A CA 1
ATOM 872 C C . SER A 1 110 ? 144.871 128.018 -1.744 1.00 184.88 125 SER A C 1
ATOM 873 O O . SER A 1 110 ? 144.405 128.086 -0.606 1.00 184.19 125 SER A O 1
ATOM 876 N N . ILE A 1 111 ? 144.336 127.269 -2.706 1.00 187.05 126 ILE A N 1
ATOM 877 C CA . ILE A 1 111 ? 143.131 126.476 -2.477 1.00 187.71 126 ILE A CA 1
ATOM 878 C C . ILE A 1 111 ? 143.354 125.461 -1.359 1.00 191.23 126 ILE A C 1
ATOM 879 O O . ILE A 1 111 ? 142.490 125.268 -0.498 1.00 191.66 126 ILE A O 1
ATOM 884 N N . ARG A 1 112 ? 144.519 124.819 -1.378 1.00 189.52 127 ARG A N 1
ATOM 885 C CA . ARG A 1 112 ? 144.893 123.872 -0.336 1.00 183.82 127 ARG A CA 1
ATOM 886 C C . ARG A 1 112 ? 144.983 124.549 1.030 1.00 179.42 127 ARG A C 1
ATOM 887 O O . ARG A 1 112 ? 144.602 123.957 2.035 1.00 177.73 127 ARG A O 1
ATOM 895 N N . VAL A 1 113 ? 145.470 125.789 1.066 1.00 175.13 128 VAL A N 1
ATOM 896 C CA . VAL A 1 113 ? 145.629 126.509 2.333 1.00 171.86 128 VAL A CA 1
ATOM 897 C C . VAL A 1 113 ? 144.292 126.705 3.049 1.00 170.87 128 VAL A C 1
ATOM 898 O O . VAL A 1 113 ? 144.224 126.700 4.282 1.00 166.96 128 VAL A O 1
ATOM 902 N N . ILE A 1 114 ? 143.227 126.848 2.264 1.00 178.50 129 ILE A N 1
ATOM 903 C CA . ILE A 1 114 ? 141.877 127.022 2.799 1.00 188.86 129 ILE A CA 1
ATOM 904 C C . ILE A 1 114 ? 141.417 125.777 3.589 1.00 185.46 129 ILE A C 1
ATOM 905 O O . ILE A 1 114 ? 140.409 125.816 4.301 1.00 183.11 129 ILE A O 1
ATOM 910 N N . GLN A 1 115 ? 142.180 124.687 3.499 1.00 173.20 130 GLN A N 1
ATOM 911 C CA . GLN A 1 115 ? 141.864 123.466 4.252 1.00 162.83 130 GLN A CA 1
ATOM 912 C C . GLN A 1 115 ? 141.630 123.725 5.748 1.00 157.35 130 GLN A C 1
ATOM 913 O O . GLN A 1 115 ? 142.453 124.350 6.426 1.00 146.37 130 GLN A O 1
ATOM 919 N N . ASP A 1 116 ? 140.480 123.274 6.243 1.00 152.06 131 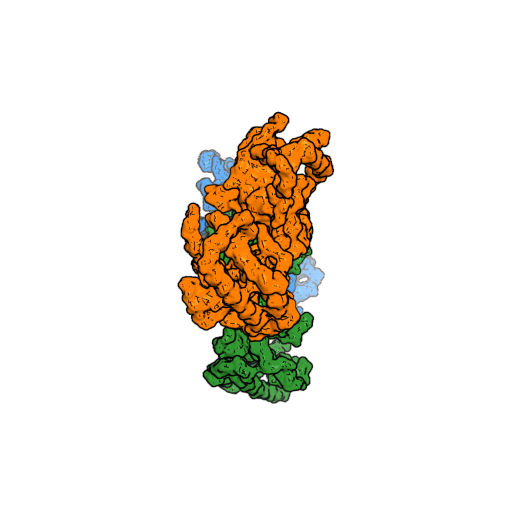ASP A N 1
ATOM 920 C CA . ASP A 1 116 ? 140.216 123.279 7.680 1.00 154.92 131 ASP A CA 1
ATOM 921 C C . ASP A 1 116 ? 139.612 121.938 8.103 1.00 159.75 131 ASP A C 1
ATOM 922 O O . ASP A 1 116 ? 138.515 121.869 8.665 1.00 163.09 131 ASP A O 1
ATOM 927 N N . ALA A 1 117 ? 140.359 120.872 7.825 1.00 151.98 132 ALA A N 1
ATOM 928 C CA . ALA A 1 117 ? 139.928 119.507 8.110 1.00 145.99 132 ALA A CA 1
ATOM 929 C C . ALA A 1 117 ? 139.627 119.301 9.591 1.00 146.28 132 ALA A C 1
ATOM 930 O O . ALA A 1 117 ? 138.468 119.343 10.007 1.00 149.98 132 ALA A O 1
ATOM 932 N N . LYS A 1 125 ? 149.412 128.843 21.713 1.00 130.92 140 LYS A N 1
ATOM 933 C CA . LYS A 1 125 ? 150.177 129.100 22.927 1.00 127.61 140 LYS A CA 1
ATOM 934 C C . LYS A 1 125 ? 150.746 127.806 23.497 1.00 131.00 140 LYS A C 1
ATOM 935 O O . LYS A 1 125 ? 150.030 127.038 24.144 1.00 122.38 140 LYS A O 1
ATOM 941 N N . PRO A 1 126 ? 152.035 127.548 23.230 1.00 130.31 141 PRO A N 1
ATOM 942 C CA . PRO A 1 126 ? 152.776 126.462 23.870 1.00 130.86 141 PRO A CA 1
ATOM 943 C C . PRO A 1 126 ? 153.578 126.974 25.050 1.00 136.17 141 PRO A C 1
ATOM 944 O O . PRO A 1 126 ? 153.752 128.179 25.239 1.00 127.22 141 PRO A O 1
ATOM 948 N N . SER A 1 127 ? 154.075 126.041 25.845 1.00 143.08 142 SER A N 1
ATOM 949 C CA . SER A 1 127 ? 154.913 126.398 26.975 1.00 134.85 142 SER A CA 1
ATOM 950 C C . SER A 1 127 ? 156.299 126.801 26.499 1.00 131.77 142 SER A C 1
ATOM 951 O O . SER A 1 127 ? 156.945 127.654 27.105 1.00 134.50 142 SER A O 1
ATOM 954 N N . ALA A 1 128 ? 156.746 126.184 25.409 1.00 106.29 143 ALA A N 1
ATOM 955 C CA . ALA A 1 128 ? 158.094 126.400 24.901 1.00 123.39 143 ALA A CA 1
ATOM 956 C C . ALA A 1 128 ? 158.115 126.599 23.390 1.00 126.89 143 ALA A C 1
ATOM 957 O O . ALA A 1 128 ? 157.258 126.084 22.667 1.00 137.77 143 ALA A O 1
ATOM 959 N N . TRP A 1 129 ? 159.106 127.354 22.926 1.00 116.19 144 TRP A N 1
ATOM 960 C CA . TRP A 1 129 ? 159.323 127.559 21.499 1.00 120.74 144 TRP A CA 1
ATOM 961 C C . TRP A 1 129 ? 159.689 126.246 20.811 1.00 127.18 144 TRP A C 1
ATOM 962 O O . TRP A 1 129 ? 159.977 125.248 21.472 1.00 133.86 144 TRP A O 1
ATOM 973 N N . ALA A 1 130 ? 159.671 126.247 19.482 1.00 129.49 145 ALA A N 1
ATOM 974 C CA . ALA A 1 130 ? 160.032 125.057 18.716 1.00 134.78 145 ALA A CA 1
ATOM 975 C C . ALA A 1 130 ? 161.539 124.820 18.759 1.00 142.23 145 ALA A C 1
ATOM 976 O O . ALA A 1 130 ? 162.319 125.766 18.733 1.00 146.25 145 ALA A O 1
ATOM 978 N N . SER A 1 131 ? 161.944 123.556 18.819 1.00 143.39 146 SER A N 1
ATOM 979 C CA . SER A 1 131 ? 163.361 123.212 18.857 1.00 139.46 146 SER A CA 1
ATOM 980 C C . SER A 1 131 ? 163.892 122.885 17.462 1.00 144.78 146 SER A C 1
ATOM 981 O O . SER A 1 131 ? 164.958 122.280 17.320 1.00 146.25 146 SER A O 1
ATOM 984 N N . SER A 1 132 ? 163.144 123.297 16.441 1.00 150.27 147 SER A N 1
ATOM 985 C CA . SER A 1 132 ? 163.524 123.070 15.047 1.00 155.49 147 SER A CA 1
ATOM 986 C C . SER A 1 132 ? 162.741 123.970 14.089 1.00 153.14 147 SER A C 1
ATOM 987 O O . SER A 1 132 ? 161.580 124.296 14.342 1.00 152.17 147 SER A O 1
ATOM 990 N N . ILE A 1 133 ? 163.389 124.365 12.995 1.00 148.76 148 ILE A N 1
ATOM 991 C CA . ILE A 1 133 ? 162.777 125.217 11.975 1.00 150.27 148 ILE A CA 1
ATOM 992 C C . ILE A 1 133 ? 161.489 124.608 11.411 1.00 158.55 148 ILE A C 1
ATOM 993 O O . ILE A 1 133 ? 160.500 125.312 11.194 1.00 162.89 148 ILE A O 1
ATOM 998 N N . GLU A 1 134 ? 161.506 123.297 11.186 1.00 162.34 149 GLU A N 1
ATOM 999 C CA . GLU A 1 134 ? 160.343 122.589 10.658 1.00 160.46 149 GLU A CA 1
ATOM 1000 C C . GLU A 1 134 ? 159.163 122.655 11.625 1.00 148.71 149 GLU A C 1
ATOM 1001 O O . GLU A 1 134 ? 158.017 122.835 11.210 1.00 147.83 149 GLU A O 1
ATOM 1007 N N . GLU A 1 135 ? 159.453 122.510 12.914 1.00 145.60 150 GLU A N 1
ATOM 1008 C CA . GLU A 1 135 ? 158.433 122.605 13.952 1.00 144.25 150 GLU A CA 1
ATOM 1009 C C . GLU A 1 135 ? 157.847 124.019 13.980 1.00 141.71 150 GLU A C 1
ATOM 1010 O O . GLU A 1 135 ? 156.674 124.210 14.305 1.00 142.45 150 GLU A O 1
ATOM 1016 N N . VAL A 1 136 ? 158.671 125.004 13.628 1.00 139.92 151 VAL A N 1
ATOM 1017 C CA . VAL A 1 136 ? 158.206 126.374 13.424 1.00 137.04 151 VAL A CA 1
ATOM 1018 C C . VAL A 1 136 ? 157.370 126.449 12.148 1.00 139.88 151 VAL A C 1
ATOM 1019 O O . VAL A 1 136 ? 156.283 127.031 12.137 1.00 138.65 151 VAL A O 1
ATOM 1023 N N . LYS A 1 137 ? 157.889 125.844 11.081 1.00 143.00 152 LYS A N 1
ATOM 1024 C CA . LYS A 1 137 ? 157.249 125.863 9.767 1.00 146.51 152 LYS A CA 1
ATOM 1025 C C . LYS A 1 137 ? 155.818 125.333 9.812 1.00 146.39 152 LYS A C 1
ATOM 1026 O O . LYS A 1 137 ? 154.957 125.778 9.051 1.00 148.10 152 LYS A O 1
ATOM 1032 N N . GLN A 1 138 ? 155.568 124.388 10.714 1.00 149.62 153 GLN A N 1
ATOM 1033 C CA . GLN A 1 138 ? 154.223 123.873 10.925 1.00 152.08 153 GLN A CA 1
ATOM 1034 C C . GLN A 1 138 ? 153.364 124.899 11.667 1.00 141.72 153 GLN A C 1
ATOM 1035 O O . GLN A 1 138 ? 152.243 125.191 11.253 1.00 138.42 153 GLN A O 1
ATOM 1041 N N . ARG A 1 139 ? 153.897 125.446 12.756 1.00 139.91 154 ARG A N 1
ATOM 1042 C CA . ARG A 1 139 ? 153.196 126.469 13.531 1.00 132.69 154 ARG A CA 1
ATOM 1043 C C . ARG A 1 139 ? 152.860 127.699 12.692 1.00 129.59 154 ARG A C 1
ATOM 1044 O O . ARG A 1 139 ? 151.802 128.307 12.861 1.00 129.55 154 ARG A O 1
ATOM 1052 N N . GLN A 1 140 ? 153.770 128.063 11.794 1.00 135.45 155 GLN A N 1
ATOM 1053 C CA . GLN A 1 140 ? 153.542 129.171 10.878 1.00 146.38 155 GLN A CA 1
ATOM 1054 C C . GLN A 1 140 ? 152.408 128.810 9.923 1.00 149.59 155 GLN A C 1
ATOM 1055 O O . GLN A 1 140 ? 151.618 129.666 9.519 1.00 140.89 155 GLN A O 1
ATOM 1061 N N . TYR A 1 141 ? 152.334 127.528 9.578 1.00 155.53 156 TYR A N 1
ATOM 1062 C CA . TYR A 1 141 ? 151.268 127.008 8.733 1.00 152.78 156 TYR A CA 1
ATOM 1063 C C . TYR A 1 141 ? 149.992 126.871 9.557 1.00 144.81 156 TYR A C 1
ATOM 1064 O O . TYR A 1 141 ? 148.894 127.153 9.072 1.00 141.22 156 TYR A O 1
ATOM 1073 N N . ASP A 1 142 ? 150.151 126.440 10.806 1.00 135.42 157 ASP A N 1
ATOM 1074 C CA . ASP A 1 142 ? 149.035 126.319 11.740 1.00 136.18 157 ASP A CA 1
ATOM 1075 C C . ASP A 1 142 ? 148.455 127.689 12.086 1.00 142.68 157 ASP A C 1
ATOM 1076 O O . ASP A 1 142 ? 147.328 127.794 12.570 1.00 131.50 157 ASP A O 1
ATOM 1081 N N . LEU A 1 143 ? 149.237 128.736 11.840 1.00 152.99 158 LEU A N 1
ATOM 1082 C CA . LEU A 1 143 ? 148.775 130.102 12.037 1.00 150.05 158 LEU A CA 1
ATOM 1083 C C . LEU A 1 143 ? 147.739 130.442 10.971 1.00 144.17 158 LEU A C 1
ATOM 1084 O O . LEU A 1 143 ? 146.688 131.012 11.271 1.00 125.85 158 LEU A O 1
ATOM 1089 N N . LEU A 1 144 ? 148.048 130.084 9.727 1.00 143.58 159 LEU A N 1
ATOM 1090 C CA . LEU A 1 144 ? 147.111 130.235 8.619 1.00 144.12 159 LEU A CA 1
ATOM 1091 C C . LEU A 1 144 ? 145.889 129.367 8.855 1.00 153.14 159 LEU A C 1
ATOM 1092 O O . LEU A 1 144 ? 144.773 129.745 8.498 1.00 152.27 159 LEU A O 1
ATOM 1097 N N . LEU A 1 145 ? 146.113 128.195 9.443 1.00 158.98 160 LEU A N 1
ATOM 1098 C CA . LEU A 1 145 ? 145.021 127.335 9.866 1.00 151.73 160 LEU A CA 1
ATOM 1099 C C . LEU A 1 145 ? 144.118 128.169 10.766 1.00 134.88 160 LEU A C 1
ATOM 1100 O O . LEU A 1 145 ? 142.969 128.429 10.423 1.00 139.71 160 LEU A O 1
ATOM 1105 N N . SER A 1 146 ? 144.676 128.633 11.881 1.00 121.32 161 SER A N 1
ATOM 1106 C CA . SER A 1 146 ? 143.964 129.457 12.860 1.00 140.64 161 SER A CA 1
ATOM 1107 C C . SER A 1 146 ? 143.144 130.616 12.277 1.00 140.81 161 SER A C 1
ATOM 1108 O O . SER A 1 146 ? 141.977 130.789 12.633 1.00 127.73 161 SER A O 1
ATOM 1111 N N . TYR A 1 147 ? 143.751 131.410 11.396 1.00 155.84 162 TYR A N 1
ATOM 1112 C CA . TYR A 1 147 ? 143.058 132.546 10.786 1.00 158.57 162 TYR A CA 1
ATOM 1113 C C . TYR A 1 147 ? 141.985 132.103 9.794 1.00 151.03 162 TYR A C 1
ATOM 1114 O O . TYR A 1 147 ? 140.929 132.724 9.696 1.00 149.43 162 TYR A O 1
ATOM 1123 N N . ALA A 1 148 ? 142.260 131.036 9.052 1.00 137.08 163 ALA A N 1
ATOM 1124 C CA . ALA A 1 148 ? 141.280 130.506 8.110 1.00 140.49 163 ALA A CA 1
ATOM 1125 C C . ALA A 1 148 ? 140.242 129.635 8.817 1.00 141.89 163 ALA A C 1
ATOM 1126 O O . ALA A 1 148 ? 139.080 129.595 8.410 1.00 144.45 163 ALA A O 1
ATOM 1128 N N . SER A 1 149 ? 140.664 128.945 9.875 1.00 142.21 164 SER A N 1
ATOM 1129 C CA . SER A 1 149 ? 139.779 128.040 10.610 1.00 144.84 164 SER A CA 1
ATOM 1130 C C . SER A 1 149 ? 138.597 128.761 11.247 1.00 142.94 164 SER A C 1
ATOM 1131 O O . SER A 1 149 ? 137.518 128.186 11.379 1.00 151.52 164 SER A O 1
ATOM 1134 N N . ILE A 1 150 ? 138.797 130.018 11.637 1.00 126.73 165 ILE A N 1
ATOM 1135 C CA . ILE A 1 150 ? 137.722 130.819 12.222 1.00 123.84 165 ILE A CA 1
ATOM 1136 C C . ILE A 1 150 ? 136.649 131.112 11.170 1.00 129.58 165 ILE A C 1
ATOM 1137 O O . ILE A 1 150 ? 135.585 131.648 11.479 1.00 126.11 165 ILE A O 1
ATOM 1142 N N . TYR A 1 151 ? 136.942 130.751 9.925 1.00 141.34 166 TYR A N 1
ATOM 1143 C CA . TYR A 1 151 ? 135.996 130.913 8.832 1.00 140.25 166 TYR A CA 1
ATOM 1144 C C . TYR A 1 151 ? 135.532 129.553 8.290 1.00 136.63 166 TYR A C 1
ATOM 1145 O O . TYR A 1 151 ? 136.358 128.809 7.761 1.00 130.41 166 TYR A O 1
ATOM 1154 N N . LEU A 1 152 ? 134.243 129.202 8.394 1.00 140.24 167 LEU A N 1
ATOM 1155 C CA . LEU A 1 152 ? 133.140 130.005 8.961 1.00 135.12 167 LEU A CA 1
ATOM 1156 C C . LEU A 1 152 ? 132.930 131.393 8.343 1.00 135.10 167 LEU A C 1
ATOM 1157 O O . LEU A 1 152 ? 132.721 132.375 9.055 1.00 130.86 167 LEU A O 1
ATOM 1162 N N . LEU A 1 170 ? 144.474 136.532 1.705 1.00 151.23 185 LEU A N 1
ATOM 1163 C CA . LEU A 1 170 ? 143.962 137.525 2.641 1.00 156.13 185 LEU A CA 1
ATOM 1164 C C . LEU A 1 170 ? 144.794 137.545 3.920 1.00 163.61 185 LEU A C 1
ATOM 1165 O O . LEU A 1 170 ? 145.373 138.573 4.275 1.00 167.41 185 LEU A O 1
ATOM 1170 N N . CYS A 1 171 ? 144.838 136.405 4.607 1.00 164.81 186 CYS A N 1
ATOM 1171 C CA . CYS A 1 171 ? 145.570 136.277 5.866 1.00 155.89 186 CYS A CA 1
ATOM 1172 C C . CYS A 1 171 ? 147.033 136.670 5.704 1.00 151.50 186 CYS A C 1
ATOM 1173 O O . CYS A 1 171 ? 147.619 137.291 6.590 1.00 148.95 186 CYS A O 1
ATOM 1176 N N . ILE A 1 172 ? 147.606 136.309 4.559 1.00 141.92 187 ILE A N 1
ATOM 1177 C CA . ILE A 1 172 ? 148.996 136.612 4.226 1.00 152.80 187 ILE A CA 1
ATOM 1178 C C . ILE A 1 172 ? 149.397 138.067 4.484 1.00 157.49 187 ILE A C 1
ATOM 1179 O O . ILE A 1 172 ? 150.554 138.347 4.791 1.00 163.85 187 ILE A O 1
ATOM 1184 N N . ARG A 1 173 ? 148.445 138.987 4.352 1.00 155.41 188 ARG A N 1
ATOM 1185 C CA . ARG A 1 173 ? 148.716 140.405 4.580 1.00 150.00 188 ARG A CA 1
ATOM 1186 C C . ARG A 1 173 ? 148.254 140.850 5.967 1.00 137.96 188 ARG A C 1
ATOM 1187 O O . ARG A 1 173 ? 148.888 141.697 6.600 1.00 135.78 188 ARG A O 1
ATOM 1195 N N . GLN A 1 174 ? 147.148 140.273 6.431 1.00 131.95 189 GLN A N 1
ATOM 1196 C CA . GLN A 1 174 ? 146.634 140.536 7.774 1.00 148.31 189 GLN A CA 1
ATOM 1197 C C . GLN A 1 174 ? 147.658 140.180 8.846 1.00 149.26 189 GLN A C 1
ATOM 1198 O O . GLN A 1 174 ? 147.820 140.904 9.830 1.00 120.08 189 GLN A O 1
ATOM 1204 N N . ILE A 1 175 ? 148.349 139.062 8.645 1.00 161.13 190 ILE A N 1
ATOM 1205 C CA . ILE A 1 175 ? 149.327 138.574 9.611 1.00 152.12 190 ILE A CA 1
ATOM 1206 C C . ILE A 1 175 ? 150.705 139.199 9.384 1.00 152.91 190 ILE A C 1
ATOM 1207 O O . ILE A 1 175 ? 151.682 138.830 10.037 1.00 149.72 190 ILE A O 1
ATOM 1212 N N . GLU A 1 176 ? 150.772 140.148 8.453 1.00 151.11 191 GLU A N 1
ATOM 1213 C CA . GLU A 1 176 ? 151.990 140.917 8.220 1.00 146.73 191 GLU A CA 1
ATOM 1214 C C . GLU A 1 176 ? 151.979 142.205 9.037 1.00 144.51 191 GLU A C 1
ATOM 1215 O O . GLU A 1 176 ? 153.032 142.715 9.413 1.00 140.42 191 GLU A O 1
ATOM 1221 N N . ASN A 1 177 ? 150.783 142.724 9.306 1.00 140.18 192 ASN A N 1
ATOM 1222 C CA . ASN A 1 177 ? 150.623 143.987 10.027 1.00 139.94 192 ASN A CA 1
ATOM 1223 C C . ASN A 1 177 ? 151.325 143.992 11.385 1.00 141.21 192 ASN A C 1
ATOM 1224 O O . ASN A 1 177 ? 151.857 145.015 11.814 1.00 162.73 192 ASN A O 1
ATOM 1229 N N . HIS A 1 178 ? 151.329 142.843 12.051 1.00 118.09 193 HIS A N 1
ATOM 1230 C CA . HIS A 1 178 ? 151.998 142.701 13.338 1.00 116.96 193 HIS A CA 1
ATOM 1231 C C . HIS A 1 178 ? 153.512 142.842 13.196 1.00 124.84 193 HIS A C 1
ATOM 1232 O O . HIS A 1 178 ? 154.168 143.438 14.051 1.00 123.07 193 HIS A O 1
ATOM 1239 N N . GLU A 1 179 ? 154.059 142.291 12.116 1.00 131.89 194 GLU A N 1
ATOM 1240 C CA . GLU A 1 179 ? 155.508 142.220 11.946 1.00 131.25 194 GLU A CA 1
ATOM 1241 C C . GLU A 1 179 ? 156.086 143.327 11.065 1.00 123.23 194 GLU A C 1
ATOM 1242 O O . GLU A 1 179 ? 157.293 143.571 11.091 1.00 124.17 194 GLU A O 1
ATOM 1248 N N . ASN A 1 180 ? 155.233 143.985 10.285 1.00 124.20 195 ASN A N 1
ATOM 1249 C CA . ASN A 1 180 ? 155.678 145.079 9.417 1.00 149.65 195 ASN A CA 1
ATOM 1250 C C . ASN A 1 180 ? 156.452 146.215 10.115 1.00 140.26 195 ASN A C 1
ATOM 1251 O O . ASN A 1 180 ? 157.454 146.692 9.583 1.00 133.39 195 ASN A O 1
ATOM 1256 N N . PRO A 1 181 ? 155.996 146.662 11.302 1.00 129.72 196 PRO A N 1
ATOM 1257 C CA . PRO A 1 181 ? 156.777 147.714 11.966 1.00 128.98 196 PRO A CA 1
ATOM 1258 C C . PRO A 1 181 ? 158.117 147.228 12.534 1.00 140.62 196 PRO A C 1
ATOM 1259 O O . PRO A 1 181 ? 158.916 148.052 12.982 1.00 137.78 196 PRO A O 1
ATOM 1263 N N . TYR A 1 182 ? 158.357 145.920 12.519 1.00 146.45 197 TYR A N 1
ATOM 1264 C CA . TYR A 1 182 ? 159.633 145.377 12.983 1.00 133.20 197 TYR A CA 1
ATOM 1265 C C . TYR A 1 182 ? 160.697 145.414 11.888 1.00 129.82 197 TYR A C 1
ATOM 1266 O O . TYR A 1 182 ? 161.890 145.509 12.175 1.00 131.59 197 TYR A O 1
ATOM 1275 N N . ILE A 1 183 ? 160.255 145.338 10.636 1.00 132.11 198 ILE A N 1
ATOM 1276 C CA . ILE A 1 183 ? 161.161 145.336 9.492 1.00 141.61 198 ILE A CA 1
ATOM 1277 C C . ILE A 1 183 ? 161.322 146.724 8.870 1.00 152.24 198 ILE A C 1
ATOM 1278 O O . ILE A 1 183 ? 161.982 146.881 7.840 1.00 148.47 198 ILE A O 1
ATOM 1283 N N . GLY A 1 184 ? 160.718 147.725 9.502 1.00 158.65 199 GLY A N 1
ATOM 1284 C CA . GLY A 1 184 ? 160.809 149.092 9.022 1.00 159.85 199 GLY A CA 1
ATOM 1285 C C . GLY A 1 184 ? 159.710 149.456 8.043 1.00 154.11 199 GLY A C 1
ATOM 1286 O O . GLY A 1 184 ? 159.781 150.483 7.370 1.00 143.46 199 GLY A O 1
ATOM 1287 N N . ILE A 1 185 ? 158.691 148.609 7.961 1.00 152.36 200 ILE A N 1
ATOM 1288 C CA . ILE A 1 185 ? 157.558 148.848 7.075 1.00 148.86 200 ILE A CA 1
ATOM 1289 C C . ILE A 1 185 ? 156.457 149.591 7.833 1.00 147.54 200 ILE A C 1
ATOM 1290 O O . ILE A 1 185 ? 156.043 149.154 8.907 1.00 147.50 200 ILE A O 1
ATOM 1295 N N . ASN A 1 186 ? 155.991 150.716 7.289 1.00 149.98 201 ASN A N 1
ATOM 1296 C CA . ASN A 1 186 ? 154.938 151.485 7.958 1.00 149.67 201 ASN A CA 1
ATOM 1297 C C . ASN A 1 186 ? 153.542 150.902 7.720 1.00 144.55 201 ASN A C 1
ATOM 1298 O O . ASN A 1 186 ? 153.398 149.891 7.030 1.00 152.71 201 ASN A O 1
ATOM 1303 N N . ASP A 1 187 ? 152.532 151.528 8.324 1.00 129.40 202 ASP A N 1
ATOM 1304 C CA . ASP A 1 187 ? 151.136 151.134 8.149 1.00 126.76 202 ASP A CA 1
ATOM 1305 C C . ASP A 1 187 ? 150.824 150.993 6.666 1.00 148.28 202 ASP A C 1
ATOM 1306 O O . ASP A 1 187 ? 150.334 149.956 6.219 1.00 158.48 202 ASP A O 1
ATOM 1311 N N . HIS A 1 188 ? 151.126 152.039 5.909 1.00 157.32 203 HIS A N 1
ATOM 1312 C CA . HIS A 1 188 ? 150.851 152.049 4.481 1.00 158.23 203 HIS A CA 1
ATOM 1313 C C . HIS A 1 188 ? 151.825 151.167 3.701 1.00 156.15 203 HIS A C 1
ATOM 1314 O O . HIS A 1 188 ? 151.554 150.797 2.559 1.00 166.80 203 HIS A O 1
ATOM 1321 N N . GLY A 1 189 ? 152.957 150.830 4.314 1.00 149.33 204 GLY A N 1
ATOM 1322 C CA . GLY A 1 189 ? 153.860 149.854 3.730 1.00 151.96 204 GLY A CA 1
ATOM 1323 C C . GLY A 1 189 ? 155.172 150.379 3.176 1.00 154.31 204 GLY A C 1
ATOM 1324 O O . GLY A 1 189 ? 156.064 149.598 2.840 1.00 163.18 204 GLY A O 1
ATOM 1325 N N . TYR A 1 190 ? 155.302 151.697 3.072 1.00 152.29 205 TYR A N 1
ATOM 1326 C CA . TYR A 1 190 ? 156.518 152.284 2.519 1.00 162.99 205 TYR A CA 1
ATOM 1327 C C . TYR A 1 190 ? 157.652 152.248 3.542 1.00 163.87 205 TYR A C 1
ATOM 1328 O O . TYR A 1 190 ? 157.446 152.573 4.711 1.00 155.97 205 TYR A O 1
ATOM 1337 N N . ARG A 1 191 ? 158.843 151.849 3.102 1.00 168.09 206 ARG A N 1
ATOM 1338 C CA . ARG A 1 191 ? 159.982 151.734 4.007 1.00 169.91 206 ARG A CA 1
ATOM 1339 C C . ARG A 1 191 ? 160.363 153.085 4.602 1.00 169.74 206 ARG A C 1
ATOM 1340 O O . ARG A 1 191 ? 160.551 154.063 3.880 1.00 171.72 206 ARG A O 1
ATOM 1348 N N . MET A 1 192 ? 160.474 153.123 5.926 1.00 159.27 207 MET A N 1
ATOM 1349 C CA . MET A 1 192 ? 160.712 154.367 6.649 1.00 148.99 207 MET A CA 1
ATOM 1350 C C . MET A 1 192 ? 162.187 154.761 6.687 1.00 149.04 207 MET A C 1
ATOM 1351 O O . MET A 1 192 ? 163.070 153.934 6.452 1.00 145.54 207 MET A O 1
ATOM 1356 N N . SER A 1 193 ? 162.439 156.034 6.982 1.00 148.83 208 SER A N 1
ATOM 1357 C CA . SER A 1 193 ? 163.797 156.557 7.098 1.00 152.32 208 SER A CA 1
ATOM 1358 C C . SER A 1 193 ? 164.530 155.875 8.253 1.00 157.39 208 SER A C 1
ATOM 1359 O O . SER A 1 193 ? 163.889 155.365 9.174 1.00 151.38 208 SER A O 1
ATOM 1362 N N . PRO A 1 194 ? 165.876 155.848 8.195 1.00 156.76 209 PRO A N 1
ATOM 1363 C CA . PRO A 1 194 ? 166.692 155.223 9.244 1.00 154.41 209 PRO A CA 1
ATOM 1364 C C . PRO A 1 194 ? 166.314 155.687 10.648 1.00 147.33 209 PRO A C 1
ATOM 1365 O O . PRO A 1 194 ? 166.334 154.882 11.578 1.00 133.46 209 PRO A O 1
ATOM 1369 N N . GLU A 1 195 ? 165.973 156.965 10.792 1.00 150.34 210 GLU A N 1
ATOM 1370 C CA . GLU A 1 195 ? 165.510 157.497 12.068 1.00 142.95 210 GLU A CA 1
ATOM 1371 C C . GLU A 1 195 ? 164.114 156.988 12.404 1.00 138.77 210 GLU A C 1
ATOM 1372 O O . GLU A 1 195 ? 163.864 156.545 13.522 1.00 127.95 210 GLU A O 1
ATOM 1378 N N . GLU A 1 196 ? 163.211 157.060 11.430 1.00 143.21 211 GLU A N 1
ATOM 1379 C CA . GLU A 1 196 ? 161.833 156.611 11.613 1.00 149.57 211 GLU A CA 1
ATOM 1380 C C . GLU A 1 196 ? 161.804 155.120 11.947 1.00 151.19 211 GLU A C 1
ATOM 1381 O O . GLU A 1 196 ? 160.890 154.642 12.621 1.00 134.54 211 GLU A O 1
ATOM 1387 N N . GLU A 1 197 ? 162.814 154.394 11.475 1.00 154.48 212 GLU A N 1
ATOM 1388 C CA . GLU A 1 197 ? 162.985 152.991 11.831 1.00 143.98 212 GLU A CA 1
ATOM 1389 C C . GLU A 1 197 ? 163.615 152.890 13.215 1.00 136.27 212 GLU A C 1
ATOM 1390 O O . GLU A 1 197 ? 163.216 152.059 14.031 1.00 138.65 212 GLU A O 1
ATOM 1396 N N . ALA A 1 198 ? 164.597 153.748 13.476 1.00 133.99 213 ALA A N 1
ATOM 1397 C CA . ALA A 1 198 ? 165.199 153.833 14.801 1.00 132.50 213 ALA A CA 1
ATOM 1398 C C . ALA A 1 198 ? 164.193 154.386 15.809 1.00 128.18 213 ALA A C 1
ATOM 1399 O O . ALA A 1 198 ? 164.266 154.079 16.998 1.00 119.07 213 ALA A O 1
ATOM 1401 N N . ASN A 1 199 ? 163.258 155.202 15.328 1.00 130.22 214 ASN A N 1
ATOM 1402 C CA . ASN A 1 199 ? 162.170 155.716 16.157 1.00 126.38 214 ASN A CA 1
ATOM 1403 C C . ASN A 1 199 ? 161.301 154.585 16.692 1.00 125.44 214 ASN A C 1
ATOM 1404 O O . ASN A 1 199 ? 161.164 154.409 17.905 1.00 122.28 214 ASN A O 1
ATOM 1409 N N . SER A 1 200 ? 160.719 153.821 15.774 1.00 131.68 215 SER A N 1
ATOM 1410 C CA . SER A 1 200 ? 159.870 152.694 16.133 1.00 131.14 215 SER A CA 1
ATOM 1411 C C . SER A 1 200 ? 160.635 151.641 16.930 1.00 124.10 215 SER A C 1
ATOM 1412 O O . SER A 1 200 ? 160.063 150.976 17.792 1.00 107.29 215 SER A O 1
ATOM 1415 N N . PHE A 1 201 ? 161.927 151.496 16.646 1.00 119.82 216 PHE A N 1
ATOM 1416 C CA . PHE A 1 201 ? 162.762 150.536 17.361 1.00 117.27 216 PHE A CA 1
ATOM 1417 C C . PHE A 1 201 ? 162.917 150.905 18.833 1.00 120.82 216 PHE A C 1
ATOM 1418 O O . PHE A 1 201 ? 162.829 150.045 19.709 1.00 123.87 216 PHE A O 1
ATOM 1426 N N . HIS A 1 202 ? 163.148 152.187 19.098 1.00 117.95 217 HIS A N 1
ATOM 1427 C CA . HIS A 1 202 ? 163.297 152.674 20.466 1.00 113.47 217 HIS A CA 1
ATOM 1428 C C . HIS A 1 202 ? 161.987 152.580 21.256 1.00 108.17 217 HIS A C 1
ATOM 1429 O O . HIS A 1 202 ? 161.992 152.243 22.442 1.00 100.20 217 HIS A O 1
ATOM 1436 N N . VAL A 1 203 ? 160.875 152.890 20.593 1.00 102.80 218 VAL A N 1
ATOM 1437 C CA . VAL A 1 203 ? 159.545 152.791 21.194 1.00 100.28 218 VAL A CA 1
ATOM 1438 C C . VAL A 1 203 ? 159.280 151.381 21.724 1.00 111.24 218 VAL A C 1
ATOM 1439 O O . VAL A 1 203 ? 158.852 151.210 22.867 1.00 124.36 218 VAL A O 1
ATOM 1443 N N . ARG A 1 204 ? 159.559 150.379 20.894 1.00 99.47 219 ARG A N 1
ATOM 1444 C CA . ARG A 1 204 ? 159.344 148.977 21.256 1.00 106.42 219 ARG A CA 1
ATOM 1445 C C . ARG A 1 204 ? 160.195 148.539 22.451 1.00 104.89 219 ARG A C 1
ATOM 1446 O O . ARG A 1 204 ? 159.776 147.691 23.242 1.00 103.45 219 ARG A O 1
ATOM 1454 N N . ILE A 1 205 ? 161.390 149.116 22.571 1.00 98.73 220 ILE A N 1
ATOM 1455 C CA . ILE A 1 205 ? 162.264 148.869 23.718 1.00 97.90 220 ILE A CA 1
ATOM 1456 C C . ILE A 1 205 ? 161.644 149.434 25.001 1.00 98.54 220 ILE A C 1
ATOM 1457 O O . ILE A 1 205 ? 161.531 148.732 26.008 1.00 107.07 220 ILE A O 1
ATOM 1462 N N . ILE A 1 206 ? 161.249 150.706 24.950 1.00 102.15 221 ILE A N 1
ATOM 1463 C CA . ILE A 1 206 ? 160.647 151.400 26.090 1.00 98.74 221 ILE A CA 1
ATOM 1464 C C . ILE A 1 206 ? 159.384 150.701 26.601 1.00 91.55 221 ILE A C 1
ATOM 1465 O O . ILE A 1 206 ? 159.236 150.479 27.807 1.00 87.45 221 ILE A O 1
ATOM 1470 N N . LYS A 1 207 ? 158.481 150.359 25.681 1.00 88.80 222 LYS A N 1
ATOM 1471 C CA . LYS A 1 207 ? 157.244 149.658 26.023 1.00 90.94 222 LYS A CA 1
ATOM 1472 C C . LYS A 1 207 ? 157.538 148.307 26.672 1.00 89.61 222 LYS A C 1
ATOM 1473 O O . LYS A 1 207 ? 156.766 147.826 27.498 1.00 102.82 222 LYS A O 1
ATOM 1479 N N . SER A 1 208 ? 158.660 147.699 26.297 1.00 88.36 223 SER A N 1
ATOM 1480 C CA . SER A 1 208 ? 159.073 146.427 26.885 1.00 88.34 223 SER A CA 1
ATOM 1481 C C . SER A 1 208 ? 159.689 146.616 28.274 1.00 87.13 223 SER A C 1
ATOM 1482 O O . SER A 1 208 ? 159.506 145.775 29.157 1.00 85.92 223 SER A O 1
ATOM 1485 N N . ILE A 1 209 ? 160.418 147.717 28.459 1.00 87.67 224 ILE A N 1
ATOM 1486 C CA . ILE A 1 209 ? 160.944 148.084 29.774 1.00 87.23 224 ILE A CA 1
ATOM 1487 C C . ILE A 1 209 ? 159.786 148.459 30.704 1.00 90.14 224 ILE A C 1
ATOM 1488 O O . ILE A 1 209 ? 159.798 148.141 31.895 1.00 97.07 224 ILE A O 1
ATOM 1493 N N . ALA A 1 210 ? 158.780 149.126 30.144 1.00 85.11 225 ALA A N 1
ATOM 1494 C CA . ALA A 1 210 ? 157.574 149.487 30.886 1.00 80.10 225 ALA A CA 1
ATOM 1495 C C . ALA A 1 210 ? 156.822 148.260 31.402 1.00 78.62 225 ALA A C 1
ATOM 1496 O O . ALA A 1 210 ? 156.507 148.172 32.591 1.00 88.35 225 ALA A O 1
ATOM 1498 N N . HIS A 1 211 ? 156.523 147.328 30.500 1.00 79.46 226 HIS A N 1
ATOM 1499 C CA . HIS A 1 211 ? 155.829 146.093 30.855 1.00 78.40 226 HIS A CA 1
ATOM 1500 C C . HIS A 1 211 ? 156.604 145.290 31.905 1.00 78.53 226 HIS A C 1
ATOM 1501 O O . HIS A 1 211 ? 156.008 144.599 32.731 1.00 95.02 226 HIS A O 1
ATOM 1508 N N . SER A 1 212 ? 157.932 145.382 31.864 1.00 80.45 227 SER A N 1
ATOM 1509 C CA . SER A 1 212 ? 158.794 144.591 32.744 1.00 81.16 227 SER A CA 1
ATOM 1510 C C . SER A 1 212 ? 158.968 145.199 34.138 1.00 83.49 227 SER A C 1
ATOM 1511 O O . SER A 1 212 ? 159.641 144.618 34.992 1.00 89.75 227 SER A O 1
ATOM 1514 N N . LEU A 1 213 ? 158.372 146.368 34.358 1.00 79.11 228 LEU A N 1
ATOM 1515 C CA . LEU A 1 213 ? 158.342 146.976 35.684 1.00 77.15 228 LEU A CA 1
ATOM 1516 C C . LEU A 1 213 ? 157.229 146.323 36.505 1.00 77.35 228 LEU A C 1
ATOM 1517 O O . LEU A 1 213 ? 157.460 145.849 37.622 1.00 85.69 228 LEU A O 1
ATOM 1522 N N . ASP A 1 214 ? 156.026 146.307 35.932 1.00 77.98 229 ASP A N 1
ATOM 1523 C CA . ASP A 1 214 ? 154.906 145.522 36.451 1.00 72.09 229 ASP A CA 1
ATOM 1524 C C . ASP A 1 214 ? 153.817 145.398 35.384 1.00 81.22 229 ASP A C 1
ATOM 1525 O O . ASP A 1 214 ? 153.978 145.904 34.274 1.00 82.62 229 ASP A O 1
ATOM 1530 N N . ALA A 1 215 ? 152.714 144.732 35.714 1.00 84.76 230 ALA A N 1
ATOM 1531 C CA . ALA A 1 215 ? 151.681 144.420 34.723 1.00 72.21 230 ALA A CA 1
ATOM 1532 C C . ALA A 1 215 ? 150.991 145.640 34.111 1.00 71.63 230 ALA A C 1
ATOM 1533 O O . ALA A 1 215 ? 150.618 145.624 32.936 1.00 83.53 230 ALA A O 1
ATOM 1535 N N . HIS A 1 216 ? 150.811 146.690 34.905 1.00 67.80 231 HIS A N 1
ATOM 1536 C CA . HIS A 1 216 ? 149.992 147.821 34.472 1.00 71.06 231 HIS A CA 1
ATOM 1537 C C . HIS A 1 216 ? 150.758 149.099 34.122 1.00 74.77 231 HIS A C 1
ATOM 1538 O O . HIS A 1 216 ? 150.144 150.119 33.808 1.00 68.76 231 HIS A O 1
ATOM 1545 N N . THR A 1 217 ? 152.086 149.050 34.167 1.00 76.61 232 THR A N 1
ATOM 1546 C CA . THR A 1 217 ? 152.886 150.165 33.664 1.00 71.24 232 THR A CA 1
ATOM 1547 C C . THR A 1 217 ? 153.007 150.040 32.146 1.00 72.77 232 THR A C 1
ATOM 1548 O O . THR A 1 217 ? 153.326 148.965 31.630 1.00 80.64 232 THR A O 1
ATOM 1552 N N . ALA A 1 218 ? 152.743 151.130 31.429 1.00 75.81 233 ALA A N 1
ATOM 1553 C CA . ALA A 1 218 ? 152.775 151.099 29.969 1.00 75.23 233 ALA A CA 1
ATOM 1554 C C . ALA A 1 218 ? 153.211 152.431 29.373 1.00 76.69 233 ALA A C 1
ATOM 1555 O O . ALA A 1 218 ? 152.885 153.495 29.904 1.00 75.81 233 ALA A O 1
ATOM 1557 N N . TYR A 1 219 ? 153.944 152.367 28.266 1.00 80.82 234 TYR A N 1
ATOM 1558 C CA . TYR A 1 219 ? 154.327 153.568 27.535 1.00 80.89 234 TYR A CA 1
ATOM 1559 C C . TYR A 1 219 ? 153.463 153.725 26.289 1.00 87.53 234 TYR A C 1
ATOM 1560 O O . TYR A 1 219 ? 152.975 152.738 25.731 1.00 96.61 234 TYR A O 1
ATOM 1569 N N . PHE A 1 220 ? 153.269 154.967 25.860 1.00 85.24 235 PHE A N 1
ATOM 1570 C CA . PHE A 1 220 ? 152.536 155.244 24.634 1.00 84.48 235 PHE A CA 1
ATOM 1571 C C . PHE A 1 220 ? 153.356 156.191 23.758 1.00 89.18 235 PHE A C 1
ATOM 1572 O O . PHE A 1 220 ? 153.563 157.351 24.119 1.00 94.40 235 PHE A O 1
ATOM 1580 N N . SER A 1 221 ? 153.833 155.688 22.619 1.00 91.07 236 SER A N 1
ATOM 1581 C CA . SER A 1 221 ? 154.619 156.489 21.672 1.00 108.95 236 SER A CA 1
ATOM 1582 C C . SER A 1 221 ? 153.827 157.722 21.254 1.00 110.20 236 SER A C 1
ATOM 1583 O O . SER A 1 221 ? 152.611 157.672 21.207 1.00 97.15 236 SER A O 1
ATOM 1586 N N . GLN A 1 222 ? 154.505 158.821 20.934 1.00 113.49 237 GLN A N 1
ATOM 1587 C CA . GLN A 1 222 ? 153.808 160.085 20.665 1.00 116.46 237 GLN A CA 1
ATOM 1588 C C . GLN A 1 222 ? 152.770 160.010 19.539 1.00 135.11 237 GLN A C 1
ATOM 1589 O O . GLN A 1 222 ? 151.894 160.870 19.435 1.00 154.58 237 GLN A O 1
ATOM 1595 N N . GLU A 1 223 ? 152.872 158.981 18.704 1.00 126.14 238 GLU A N 1
ATOM 1596 C CA . GLU A 1 223 ? 151.925 158.783 17.614 1.00 121.00 238 GLU A CA 1
ATOM 1597 C C . GLU A 1 223 ? 150.580 158.327 18.174 1.00 132.14 238 GLU A C 1
ATOM 1598 O O . GLU A 1 223 ? 149.521 158.707 17.666 1.00 143.96 238 GLU A O 1
ATOM 1604 N N . GLU A 1 224 ? 150.638 157.515 19.228 1.00 95.51 239 GLU A N 1
ATOM 1605 C CA . GLU A 1 224 ? 149.455 157.103 19.986 1.00 118.73 239 GLU A CA 1
ATOM 1606 C C . GLU A 1 224 ? 149.341 157.941 21.265 1.00 142.80 239 GLU A C 1
ATOM 1607 O O . GLU A 1 224 ? 150.340 158.227 21.912 1.00 151.22 239 GLU A O 1
ATOM 1613 N N . ALA A 1 225 ? 148.137 158.374 21.621 1.00 145.92 240 ALA A N 1
ATOM 1614 C CA . ALA A 1 225 ? 146.959 158.245 20.782 1.00 129.21 240 ALA A CA 1
ATOM 1615 C C . ALA A 1 225 ? 146.529 159.634 20.326 1.00 120.39 240 ALA A C 1
ATOM 1616 O O . ALA A 1 225 ? 146.684 160.614 21.065 1.00 124.43 240 ALA A O 1
ATOM 1618 N N . LEU A 1 226 ? 146.002 159.697 19.105 1.00 110.75 241 LEU A N 1
ATOM 1619 C CA . LEU A 1 226 ? 145.428 160.910 18.529 1.00 113.41 241 LEU A CA 1
ATOM 1620 C C . LEU A 1 226 ? 144.915 160.620 17.120 1.00 121.22 241 LEU A C 1
ATOM 1621 O O . LEU A 1 226 ? 145.204 159.565 16.552 1.00 124.19 241 LEU A O 1
ATOM 1626 N N . ARG A 1 327 ? 125.351 153.683 32.298 1.00 60.40 342 ARG A N 1
ATOM 1627 C CA . ARG A 1 327 ? 124.820 154.146 33.572 1.00 74.31 342 ARG A CA 1
ATOM 1628 C C . ARG A 1 327 ? 124.463 153.011 34.535 1.00 84.72 342 ARG A C 1
ATOM 1629 O O . ARG A 1 327 ? 125.254 152.090 34.757 1.00 84.83 342 ARG A O 1
ATOM 1637 N N . VAL A 1 328 ? 123.261 153.102 35.098 1.00 83.84 343 VAL A N 1
ATOM 1638 C CA . VAL A 1 328 ? 122.772 152.152 36.090 1.00 73.28 343 VAL A CA 1
ATOM 1639 C C . VAL A 1 328 ? 121.467 151.500 35.642 1.00 55.84 343 VAL A C 1
ATOM 1640 O O . VAL A 1 328 ? 120.485 152.193 35.364 1.00 56.90 343 VAL A O 1
ATOM 1644 N N . ASP A 1 329 ? 121.464 150.171 35.572 1.00 55.29 344 ASP A N 1
ATOM 1645 C CA . ASP A 1 329 ? 120.258 149.422 35.239 1.00 65.93 344 ASP A CA 1
ATOM 1646 C C . ASP A 1 329 ? 119.499 149.081 36.519 1.00 74.66 344 ASP A C 1
ATOM 1647 O O . ASP A 1 329 ? 120.069 148.508 37.452 1.00 67.79 344 ASP A O 1
ATOM 1652 N N . VAL A 1 330 ? 118.220 149.444 36.571 1.00 77.83 345 VAL A N 1
ATOM 1653 C CA . VAL A 1 330 ? 117.414 149.222 37.772 1.00 54.08 345 VAL A CA 1
ATOM 1654 C C . VAL A 1 330 ? 116.194 148.350 37.489 1.00 54.61 345 VAL A C 1
ATOM 1655 O O . VAL A 1 330 ? 115.443 148.606 36.545 1.00 72.61 345 VAL A O 1
ATOM 1659 N N . SER A 1 331 ? 116.013 147.317 38.308 1.00 53.52 346 SER A N 1
ATOM 1660 C CA . SER A 1 331 ? 114.838 146.455 38.236 1.00 53.96 346 SER A CA 1
ATOM 1661 C C . SER A 1 331 ? 114.527 145.932 39.634 1.00 68.05 346 SER A C 1
ATOM 1662 O O . SER A 1 331 ? 115.391 145.955 40.517 1.00 51.58 346 SER A O 1
ATOM 1665 N N . TYR A 1 332 ? 113.296 145.476 39.847 1.00 72.69 347 TYR A N 1
ATOM 1666 C CA . TYR A 1 332 ? 112.915 144.933 41.147 1.00 52.22 347 TYR A CA 1
ATOM 1667 C C . TYR A 1 332 ? 112.095 143.654 41.010 1.00 52.60 347 TYR A C 1
ATOM 1668 O O . TYR A 1 332 ? 111.411 143.449 40.002 1.00 66.78 347 TYR A O 1
ATOM 1677 N N . GLU A 1 333 ? 112.174 142.797 42.023 1.00 84.04 348 GLU A N 1
ATOM 1678 C CA . GLU A 1 333 ? 111.322 141.618 42.099 1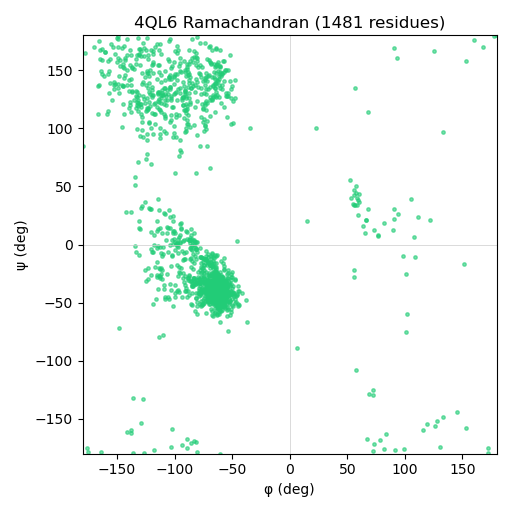.00 69.17 348 GLU A CA 1
ATOM 1679 C C . GLU A 1 333 ? 110.482 141.694 43.368 1.00 69.65 348 GLU A C 1
ATOM 1680 O O . GLU A 1 333 ? 111.016 141.921 44.457 1.00 51.17 348 GLU A O 1
ATOM 1686 N N . PRO A 1 334 ? 109.158 141.517 43.228 1.00 52.94 349 PRO A N 1
ATOM 1687 C CA . PRO A 1 334 ? 108.248 141.563 44.380 1.00 53.02 349 PRO A CA 1
ATOM 1688 C C . PRO A 1 334 ? 108.494 140.391 45.328 1.00 52.48 349 PRO A C 1
ATOM 1689 O O . PRO A 1 334 ? 108.681 139.262 44.864 1.00 52.60 349 PRO A O 1
ATOM 1693 N N . TYR A 1 335 ? 108.506 140.665 46.631 1.00 65.69 350 TYR A N 1
ATOM 1694 C CA . TYR A 1 335 ? 108.743 139.637 47.640 1.00 51.84 350 TYR A CA 1
ATOM 1695 C C . TYR A 1 335 ? 107.926 139.955 48.891 1.00 55.59 350 TYR A C 1
ATOM 1696 O O . TYR A 1 335 ? 108.308 140.818 49.687 1.00 65.00 350 TYR A O 1
ATOM 1705 N N . GLY A 1 336 ? 106.800 139.265 49.059 1.00 53.12 351 GLY A N 1
ATOM 1706 C CA . GLY A 1 336 ? 105.920 139.509 50.192 1.00 53.80 351 GLY A CA 1
ATOM 1707 C C . GLY A 1 336 ? 105.160 140.820 50.081 1.00 54.34 351 GLY A C 1
ATOM 1708 O O . GLY A 1 336 ? 104.464 141.059 49.091 1.00 61.16 351 GLY A O 1
ATOM 1709 N N . ASN A 1 337 ? 105.288 141.665 51.102 1.00 54.43 352 ASN A N 1
ATOM 1710 C CA . ASN A 1 337 ? 104.638 142.969 51.109 1.00 55.11 352 ASN A CA 1
ATOM 1711 C C . ASN A 1 337 ? 105.582 144.057 50.614 1.00 64.33 352 ASN A C 1
ATOM 1712 O O . ASN A 1 337 ? 105.270 145.249 50.694 1.00 55.06 352 ASN A O 1
ATOM 1717 N N . GLY A 1 338 ? 106.744 143.639 50.115 1.00 79.79 353 GLY A N 1
ATOM 1718 C CA . GLY A 1 338 ? 107.728 144.564 49.583 1.00 79.85 353 GLY A CA 1
ATOM 1719 C C . GLY A 1 338 ? 108.416 144.024 48.344 1.00 71.98 353 GLY A C 1
ATOM 1720 O O . GLY A 1 338 ? 107.908 143.108 47.696 1.00 53.95 353 GLY A O 1
ATOM 1721 N N . ILE A 1 339 ? 109.573 144.591 48.008 1.00 51.56 354 ILE A N 1
ATOM 1722 C CA . ILE A 1 339 ? 110.320 144.172 46.823 1.00 51.14 354 ILE A CA 1
ATOM 1723 C C . ILE A 1 339 ? 111.797 143.920 47.120 1.00 50.18 354 ILE A C 1
ATOM 1724 O O . ILE A 1 339 ? 112.320 144.363 48.146 1.00 49.89 354 ILE A O 1
ATOM 1729 N N . ILE A 1 340 ? 112.461 143.207 46.213 1.00 65.84 355 ILE A N 1
ATOM 1730 C CA . ILE A 1 340 ? 113.916 143.088 46.235 1.00 49.18 355 ILE A CA 1
ATOM 1731 C C . ILE A 1 340 ? 114.471 143.828 45.022 1.00 49.29 355 ILE A C 1
ATOM 1732 O O . ILE A 1 340 ? 114.051 143.577 43.888 1.00 49.87 355 ILE A O 1
ATOM 1737 N N . GLY A 1 341 ? 115.399 144.753 45.253 1.00 48.94 356 GLY A N 1
ATOM 1738 C CA . GLY A 1 341 ? 115.929 145.558 44.166 1.00 49.21 356 GLY A CA 1
ATOM 1739 C C . GLY A 1 341 ? 117.163 144.972 43.505 1.00 54.67 356 GLY A C 1
ATOM 1740 O O . GLY A 1 341 ? 118.109 144.569 44.187 1.00 48.29 356 GLY A O 1
ATOM 1741 N N . LYS A 1 342 ? 117.153 144.925 42.175 1.00 59.97 357 LYS A N 1
ATOM 1742 C CA . LYS A 1 342 ? 118.332 144.526 41.415 1.00 49.55 357 LYS A CA 1
ATOM 1743 C C . LYS A 1 342 ? 118.943 145.761 40.760 1.00 49.95 357 LYS A C 1
ATOM 1744 O O . LYS A 1 342 ? 118.259 146.486 40.031 1.00 52.46 357 LYS A O 1
ATOM 1750 N N . ILE A 1 343 ? 120.224 146.009 41.024 1.00 49.46 358 ILE A N 1
ATOM 1751 C CA . ILE A 1 343 ? 120.898 147.177 40.461 1.00 49.91 358 ILE A CA 1
ATOM 1752 C C . ILE A 1 343 ? 122.244 146.815 39.830 1.00 68.82 358 ILE A C 1
ATOM 1753 O O . ILE A 1 343 ? 123.130 146.274 40.500 1.00 50.99 358 ILE A O 1
ATOM 1758 N N . THR A 1 344 ? 122.388 147.111 38.539 1.00 64.41 359 THR A N 1
ATOM 1759 C CA . THR A 1 344 ? 123.637 146.851 37.822 1.00 65.77 359 THR A CA 1
ATOM 1760 C C . THR A 1 344 ? 124.451 148.137 37.657 1.00 64.10 359 THR A C 1
ATOM 1761 O O . THR A 1 344 ? 123.992 149.097 37.027 1.00 56.54 359 THR A O 1
ATOM 1765 N N . LEU A 1 345 ? 125.654 148.154 38.232 1.00 51.16 360 LEU A N 1
ATOM 1766 C CA . LEU A 1 345 ? 126.551 149.307 38.131 1.00 51.53 360 LEU A CA 1
ATOM 1767 C C . LEU A 1 345 ? 127.728 148.956 37.233 1.00 69.50 360 LEU A C 1
ATOM 1768 O O . LEU A 1 345 ? 128.701 148.342 37.677 1.00 52.59 360 LEU A O 1
ATOM 1773 N N . HIS A 1 346 ? 127.634 149.354 35.969 1.00 68.23 361 HIS A N 1
ATOM 1774 C CA . HIS A 1 346 ? 128.633 148.985 34.971 1.00 54.60 361 HIS A CA 1
ATOM 1775 C C . HIS A 1 346 ? 130.003 149.633 35.204 1.00 54.62 361 HIS A C 1
ATOM 1776 O O . HIS A 1 346 ? 131.033 149.045 34.863 1.00 54.98 361 HIS A O 1
ATOM 1783 N N . SER A 1 347 ? 130.013 150.836 35.777 1.00 66.94 362 SER A N 1
ATOM 1784 C CA . SER A 1 347 ? 131.268 151.540 36.044 1.00 66.38 362 SER A CA 1
ATOM 1785 C C . SER A 1 347 ? 131.118 152.629 37.101 1.00 76.73 362 SER A C 1
ATOM 1786 O O . SER A 1 347 ? 130.002 153.021 37.448 1.00 87.42 362 SER A O 1
ATOM 1789 N N . PHE A 1 348 ? 132.248 153.113 37.610 1.00 67.95 363 PHE A N 1
ATOM 1790 C CA . PHE A 1 348 ? 132.250 154.242 38.534 1.00 60.94 363 PHE A CA 1
ATOM 1791 C C . PHE A 1 348 ? 132.572 155.524 37.780 1.00 70.49 363 PHE A C 1
ATOM 1792 O O . PHE A 1 348 ? 133.740 155.888 37.611 1.00 71.67 363 PHE A O 1
ATOM 1800 N N . TYR A 1 349 ? 131.524 156.203 37.328 1.00 75.26 364 TYR A N 1
ATOM 1801 C CA . TYR A 1 349 ? 131.676 157.397 36.506 1.00 57.50 364 TYR A CA 1
ATOM 1802 C C . TYR A 1 349 ? 131.394 158.667 37.303 1.00 65.55 364 TYR A C 1
ATOM 1803 O O . TYR A 1 349 ? 130.516 158.685 38.166 1.00 66.27 364 TYR A O 1
ATOM 1812 N N . GLU A 1 350 ? 132.143 159.726 37.009 1.00 88.91 365 GLU A N 1
ATOM 1813 C CA . GLU A 1 350 ? 132.006 160.987 37.730 1.00 83.12 365 GLU A CA 1
ATOM 1814 C C . GLU A 1 350 ? 131.720 162.141 36.776 1.00 76.61 365 GLU A C 1
ATOM 1815 O O . GLU A 1 350 ? 132.418 162.320 35.778 1.00 62.80 365 GLU A O 1
ATOM 1821 N N . ASN A 1 353 ? 129.135 168.262 34.515 1.00 82.21 368 ASN A N 1
ATOM 1822 C CA . ASN A 1 353 ? 128.013 167.332 34.456 1.00 100.20 368 ASN A CA 1
ATOM 1823 C C . ASN A 1 353 ? 127.087 167.470 35.662 1.00 110.06 368 ASN A C 1
ATOM 1824 O O . ASN A 1 353 ? 127.275 168.352 36.503 1.00 124.27 368 ASN A O 1
ATOM 1829 N N . GLN A 1 354 ? 126.082 166.603 35.729 1.00 98.06 369 GLN A N 1
ATOM 1830 C CA . GLN A 1 354 ? 125.127 166.601 36.830 1.00 85.67 369 GLN A CA 1
ATOM 1831 C C . GLN A 1 354 ? 124.979 165.187 37.362 1.00 99.99 369 GLN A C 1
ATOM 1832 O O . GLN A 1 354 ? 124.356 164.962 38.401 1.00 87.40 369 GLN A O 1
ATOM 1838 N N . VAL A 1 355 ? 125.561 164.232 36.642 1.00 117.20 370 VAL A N 1
ATOM 1839 C CA . VAL A 1 355 ? 125.374 162.821 36.964 1.00 103.03 370 VAL A CA 1
ATOM 1840 C C . VAL A 1 355 ? 126.673 162.061 37.242 1.00 102.56 370 VAL A C 1
ATOM 1841 O O . VAL A 1 355 ? 127.686 162.253 36.564 1.00 110.38 370 VAL A O 1
ATOM 1845 N N . SER A 1 356 ? 126.622 161.203 38.258 1.00 59.61 371 SER A N 1
ATOM 1846 C CA . SER A 1 356 ? 127.711 160.292 38.590 1.00 58.23 371 SER A CA 1
ATOM 1847 C C . SER A 1 356 ? 127.115 158.955 39.017 1.00 58.49 371 SER A C 1
ATOM 1848 O O . SER A 1 356 ? 125.894 158.806 39.077 1.00 62.95 371 SER A O 1
ATOM 1851 N N . SER A 1 357 ? 127.970 157.979 39.300 1.00 55.53 372 SER A N 1
ATOM 1852 C CA . SER A 1 357 ? 127.500 156.671 39.740 1.00 54.19 372 SER A CA 1
ATOM 1853 C C . SER A 1 357 ? 126.773 156.746 41.084 1.00 79.46 372 SER A C 1
ATOM 1854 O O . SER A 1 357 ? 125.795 156.032 41.306 1.00 81.82 372 SER A O 1
ATOM 1857 N N . GLU A 1 358 ? 127.252 157.614 41.972 1.00 61.11 373 GLU A N 1
ATOM 1858 C CA . GLU A 1 358 ? 126.644 157.797 43.289 1.00 59.44 373 GLU A CA 1
ATOM 1859 C C . GLU A 1 358 ? 125.217 158.335 43.197 1.00 68.59 373 GLU A C 1
ATOM 1860 O O . GLU A 1 358 ? 124.284 157.750 43.758 1.00 71.53 373 GLU A O 1
ATOM 1866 N N . GLN A 1 359 ? 125.059 159.457 42.497 1.00 55.32 374 GLN A N 1
ATOM 1867 C CA . GLN A 1 359 ? 123.770 160.136 42.394 1.00 56.33 374 GLN A CA 1
ATOM 1868 C C . GLN A 1 359 ? 122.727 159.267 41.694 1.00 67.92 374 GLN A C 1
ATOM 1869 O O . GLN A 1 359 ? 121.549 159.278 42.060 1.00 82.15 374 GLN A O 1
ATOM 1875 N N . ASP A 1 360 ? 123.166 158.520 40.685 1.00 62.70 375 ASP A N 1
ATOM 1876 C CA . ASP A 1 360 ? 122.295 157.582 39.986 1.00 55.75 375 ASP A CA 1
ATOM 1877 C C . ASP A 1 360 ? 121.854 156.455 40.917 1.00 58.29 375 ASP A C 1
ATOM 1878 O O . ASP A 1 360 ? 120.757 155.918 40.774 1.00 70.97 375 ASP A O 1
ATOM 1883 N N . LEU A 1 361 ? 122.712 156.106 41.872 1.00 74.25 376 LEU A N 1
ATOM 1884 C CA . LEU A 1 361 ? 122.411 155.053 42.840 1.00 51.99 376 LEU A CA 1
ATOM 1885 C C . LEU A 1 361 ? 121.413 155.546 43.887 1.00 75.18 376 LEU A C 1
ATOM 1886 O O . LEU A 1 361 ? 120.431 154.861 44.186 1.00 89.39 376 LEU A O 1
ATOM 1891 N N . ARG A 1 362 ? 121.676 156.733 44.435 1.00 69.00 377 ARG A N 1
ATOM 1892 C CA . ARG A 1 362 ? 120.766 157.393 45.370 1.00 53.50 377 ARG A CA 1
ATOM 1893 C C . ARG A 1 362 ? 119.364 157.501 44.791 1.00 54.26 377 ARG A C 1
ATOM 1894 O O . ARG A 1 362 ? 118.377 157.195 45.462 1.00 54.21 377 ARG A O 1
ATOM 1902 N N . LYS A 1 363 ? 119.292 157.950 43.542 1.00 55.16 378 LYS A N 1
ATOM 1903 C CA . LYS A 1 363 ? 118.028 158.098 42.838 1.00 56.21 378 LYS A CA 1
ATOM 1904 C C . LYS A 1 363 ? 117.379 156.732 42.641 1.00 58.19 378 LYS A C 1
ATOM 1905 O O . LYS A 1 363 ? 116.180 156.569 42.858 1.00 63.13 378 LYS A O 1
ATOM 1911 N N . ALA A 1 364 ? 118.183 155.747 42.253 1.00 61.30 379 ALA A N 1
ATOM 1912 C CA . ALA A 1 364 ? 117.699 154.380 42.080 1.00 53.57 379 ALA A CA 1
ATOM 1913 C C . ALA A 1 364 ? 117.090 153.805 43.364 1.00 52.77 379 ALA A C 1
ATOM 1914 O O . ALA A 1 364 ? 115.961 153.309 43.356 1.00 56.32 379 ALA A O 1
ATOM 1916 N N . ILE A 1 365 ? 117.851 153.862 44.457 1.00 59.59 380 ILE A N 1
ATOM 1917 C CA . ILE A 1 365 ? 117.408 153.339 45.749 1.00 51.51 380 ILE A CA 1
ATOM 1918 C C . ILE A 1 365 ? 116.157 154.061 46.273 1.00 52.49 380 ILE A C 1
ATOM 1919 O O . ILE A 1 365 ? 115.206 153.414 46.722 1.00 75.00 380 ILE A O 1
ATOM 1924 N N . ARG A 1 366 ? 116.163 155.393 46.216 1.00 53.53 381 ARG A N 1
ATOM 1925 C CA . ARG A 1 366 ? 115.019 156.195 46.656 1.00 54.76 381 ARG A CA 1
ATOM 1926 C C . ARG A 1 366 ? 113.743 155.881 45.879 1.00 64.33 381 ARG A C 1
ATOM 1927 O O . ARG A 1 366 ? 112.653 155.845 46.455 1.00 79.61 381 ARG A O 1
ATOM 1935 N N . GLU A 1 367 ? 113.881 155.670 44.572 1.00 55.55 382 GLU A N 1
ATOM 1936 C CA . GLU A 1 367 ? 112.758 155.261 43.735 1.00 56.31 382 GLU A CA 1
ATOM 1937 C C . GLU A 1 367 ? 112.279 153.870 44.145 1.00 74.63 382 GLU A C 1
ATOM 1938 O O . GLU A 1 367 ? 111.083 153.583 44.108 1.00 86.39 382 GLU A O 1
ATOM 1944 N N . LEU A 1 368 ? 113.219 153.013 44.536 1.00 61.54 383 LEU A N 1
ATOM 1945 C CA . LEU A 1 368 ? 112.888 151.667 44.989 1.00 53.02 383 LEU A CA 1
ATOM 1946 C C . LEU A 1 368 ? 112.232 151.687 46.371 1.00 70.22 383 LEU A C 1
ATOM 1947 O O . LEU A 1 368 ? 111.352 150.874 46.648 1.00 67.20 383 LEU A O 1
ATOM 1952 N N . GLN A 1 369 ? 112.655 152.624 47.222 1.00 75.88 384 GLN A N 1
ATOM 1953 C CA . GLN A 1 369 ? 112.124 152.750 48.582 1.00 53.62 384 GLN A CA 1
ATOM 1954 C C . GLN A 1 369 ? 110.685 153.266 48.602 1.00 58.02 384 GLN A C 1
ATOM 1955 O O . GLN A 1 369 ? 110.030 153.254 49.648 1.00 62.15 384 GLN A O 1
ATOM 1961 N N . GLU A 1 370 ? 110.199 153.724 47.449 1.00 56.97 385 GLU A N 1
ATOM 1962 C CA . GLU A 1 370 ? 108.794 154.098 47.309 1.00 57.22 385 GLU A CA 1
ATOM 1963 C C . GLU A 1 370 ? 107.934 152.848 47.445 1.00 56.92 385 GLU A C 1
ATOM 1964 O O . GLU A 1 370 ? 106.904 152.856 48.121 1.00 85.48 385 GLU A O 1
ATOM 1970 N N . LYS A 1 371 ? 108.366 151.778 46.786 1.00 55.90 386 LYS A N 1
ATOM 1971 C CA . LYS A 1 371 ? 107.837 150.448 47.045 1.00 68.24 386 LYS A CA 1
ATOM 1972 C C . LYS A 1 371 ? 108.596 149.975 48.276 1.00 93.04 386 LYS A C 1
ATOM 1973 O O . LYS A 1 371 ? 109.632 150.542 48.611 1.00 118.75 386 LYS A O 1
ATOM 1979 N N . ASN A 1 372 ? 108.097 148.966 48.978 1.00 54.17 387 ASN A N 1
ATOM 1980 C CA . ASN A 1 372 ? 108.798 148.542 50.188 1.00 53.51 387 ASN A CA 1
ATOM 1981 C C . ASN A 1 372 ? 110.087 147.780 49.874 1.00 52.25 387 ASN A C 1
ATOM 1982 O O . ASN A 1 372 ? 110.050 146.602 49.507 1.00 90.28 387 ASN A O 1
ATOM 1987 N N . LEU A 1 373 ? 111.228 148.453 50.019 1.00 51.83 388 LEU A N 1
ATOM 1988 C CA . LEU A 1 373 ? 112.516 147.846 49.685 1.00 50.80 388 LEU A CA 1
ATOM 1989 C C . LEU A 1 373 ? 113.009 146.945 50.812 1.00 50.44 388 LEU A C 1
ATOM 1990 O O . LEU A 1 373 ? 113.654 147.406 51.757 1.00 50.57 388 LEU A O 1
ATOM 1995 N N . LEU A 1 374 ? 112.709 145.656 50.693 1.00 50.21 389 LEU A N 1
ATOM 1996 C CA . LEU A 1 374 ? 113.071 144.675 51.707 1.00 50.14 389 LEU A CA 1
ATOM 1997 C C . LEU A 1 374 ? 114.496 144.159 51.515 1.00 49.42 389 LEU A C 1
ATOM 1998 O O . LEU A 1 374 ? 115.193 143.871 52.492 1.00 76.17 389 LEU A O 1
ATOM 2003 N N . GLY A 1 375 ? 114.924 144.046 50.260 1.00 64.36 390 GLY A N 1
ATOM 2004 C CA . GLY A 1 375 ? 116.256 143.554 49.952 1.00 54.38 390 GLY A CA 1
ATOM 2005 C C . GLY A 1 375 ? 116.864 144.252 48.750 1.00 60.75 390 GLY A C 1
ATOM 2006 O O . GLY A 1 375 ? 116.175 145.002 48.050 1.00 48.32 390 GLY A O 1
ATOM 2007 N N . LEU A 1 376 ? 118.148 144.009 48.496 1.00 59.50 391 LEU A N 1
ATOM 2008 C CA . LEU A 1 376 ? 118.836 144.687 47.398 1.00 47.53 391 LEU A CA 1
ATOM 2009 C C . LEU A 1 376 ? 120.029 143.891 46.874 1.00 47.28 391 LEU A C 1
ATOM 2010 O O . LEU A 1 376 ? 120.936 143.542 47.636 1.00 47.15 391 LEU A O 1
ATOM 2015 N N . VAL A 1 377 ? 120.035 143.617 45.571 1.00 72.58 392 VAL A N 1
ATOM 2016 C CA . VAL A 1 377 ? 121.199 143.011 44.931 1.00 65.09 392 VAL A CA 1
ATOM 2017 C C . VAL A 1 377 ? 121.969 144.081 44.148 1.00 47.51 392 VAL A C 1
ATOM 2018 O O . VAL A 1 377 ? 121.380 144.809 43.342 1.00 66.88 392 VAL A O 1
ATOM 2022 N N . LEU A 1 378 ? 123.274 144.191 44.397 1.00 51.84 393 LEU A N 1
ATOM 2023 C CA . LEU A 1 378 ? 124.114 145.149 43.672 1.00 47.58 393 LEU A CA 1
ATOM 2024 C C . LEU A 1 378 ? 125.037 144.409 42.707 1.00 47.91 393 LEU A C 1
ATOM 2025 O O . LEU A 1 378 ? 125.961 143.710 43.137 1.00 47.82 393 LEU A O 1
ATOM 2030 N N . ASP A 1 379 ? 124.787 144.569 41.409 1.00 52.92 394 ASP A N 1
ATOM 2031 C CA . ASP A 1 379 ? 125.530 143.843 40.382 1.00 49.14 394 ASP A CA 1
ATOM 2032 C C . ASP A 1 379 ? 126.727 144.648 39.861 1.00 49.52 394 ASP A C 1
ATOM 2033 O O . ASP A 1 379 ? 126.575 145.784 39.404 1.00 49.87 394 ASP A O 1
ATOM 2038 N N . ILE A 1 380 ? 127.913 144.047 39.941 1.00 49.61 395 ILE A N 1
ATOM 2039 C CA . ILE A 1 380 ? 129.146 144.643 39.429 1.00 50.12 395 ILE A CA 1
ATOM 2040 C C . ILE A 1 380 ? 130.000 143.601 38.695 1.00 67.26 395 ILE A C 1
ATOM 2041 O O . ILE A 1 380 ? 131.229 143.722 38.648 1.00 51.23 395 ILE A O 1
ATOM 2046 N N . ARG A 1 381 ? 129.346 142.582 38.132 1.00 84.07 396 ARG A N 1
ATOM 2047 C CA . ARG A 1 381 ? 130.037 141.484 37.446 1.00 75.26 396 ARG A CA 1
ATOM 2048 C C . ARG A 1 381 ? 130.890 141.961 36.271 1.00 53.46 396 ARG A C 1
ATOM 2049 O O . ARG A 1 381 ? 131.981 141.441 36.032 1.00 54.15 396 ARG A O 1
ATOM 2057 N N . GLU A 1 382 ? 130.390 142.955 35.544 1.00 56.02 397 GLU A N 1
ATOM 2058 C CA . GLU A 1 382 ? 131.113 143.501 34.399 1.00 55.23 397 GLU A CA 1
ATOM 2059 C C . GLU A 1 382 ? 131.665 144.896 34.680 1.00 69.55 397 GLU A C 1
ATOM 2060 O O . GLU A 1 382 ? 131.874 145.691 33.758 1.00 56.03 397 GLU A O 1
ATOM 2066 N N . ASN A 1 383 ? 131.912 145.182 35.955 1.00 71.51 398 ASN A N 1
ATOM 2067 C CA . ASN A 1 383 ? 132.520 146.446 36.357 1.00 53.41 398 ASN A CA 1
ATOM 2068 C C . ASN A 1 383 ? 134.046 146.311 36.395 1.00 56.68 398 ASN A C 1
ATOM 2069 O O . ASN A 1 383 ? 134.577 145.469 37.126 1.00 66.51 398 ASN A O 1
ATOM 2074 N N . THR A 1 384 ? 134.740 147.131 35.603 1.00 70.21 399 THR A N 1
ATOM 2075 C CA . THR A 1 384 ? 136.198 147.041 35.471 1.00 68.32 399 THR A CA 1
ATOM 2076 C C . THR A 1 384 ? 136.929 148.183 36.180 1.00 63.58 399 THR A C 1
ATOM 2077 O O . THR A 1 384 ? 138.142 148.340 36.030 1.00 69.50 399 THR A O 1
ATOM 2081 N N . GLY A 1 385 ? 136.191 148.956 36.975 1.00 54.42 400 GLY A N 1
ATOM 2082 C CA . GLY A 1 385 ? 136.791 150.010 37.776 1.00 54.23 400 GLY A CA 1
ATOM 2083 C C . GLY A 1 385 ? 136.273 151.401 37.464 1.00 54.61 400 GLY A C 1
ATOM 2084 O O . GLY A 1 385 ? 135.150 151.563 36.982 1.00 77.07 400 GLY A O 1
ATOM 2085 N N . GLY A 1 386 ? 137.092 152.411 37.744 1.00 55.08 401 GLY A N 1
ATOM 2086 C CA . GLY A 1 386 ? 136.712 153.786 37.474 1.00 55.69 401 GLY A CA 1
ATOM 2087 C C . GLY A 1 386 ? 137.256 154.753 38.507 1.00 55.61 401 GLY A C 1
ATOM 2088 O O . GLY A 1 386 ? 138.363 154.570 39.017 1.00 60.33 401 GLY A O 1
ATOM 2089 N N . PHE A 1 387 ? 136.479 155.785 38.821 1.00 55.65 402 PHE A N 1
ATOM 2090 C CA . PHE A 1 387 ? 136.921 156.796 39.782 1.00 55.85 402 PHE A CA 1
ATOM 2091 C C . PHE A 1 387 ? 136.915 156.305 41.230 1.00 54.81 402 PHE A C 1
ATOM 2092 O O . PHE A 1 387 ? 135.917 155.756 41.706 1.00 53.88 402 PHE A O 1
ATOM 2100 N N . LEU A 1 388 ? 138.037 156.508 41.920 1.00 59.23 403 LEU A N 1
ATOM 2101 C CA . LEU A 1 388 ? 138.147 156.186 43.342 1.00 66.61 403 LEU A CA 1
ATOM 2102 C C . LEU A 1 388 ? 137.182 157.050 44.146 1.00 57.83 403 LEU A C 1
ATOM 2103 O O . LEU A 1 388 ? 136.604 156.593 45.133 1.00 53.92 403 LEU A O 1
ATOM 2108 N N . SER A 1 389 ? 137.010 158.297 43.711 1.00 55.42 404 SER A N 1
ATOM 2109 C CA . SER A 1 389 ? 136.125 159.250 44.381 1.00 55.69 404 SER A CA 1
ATOM 2110 C C . SER A 1 389 ? 134.678 158.764 44.412 1.00 54.79 404 SER A C 1
ATOM 2111 O O . SER A 1 389 ? 133.923 159.100 45.328 1.00 95.62 404 SER A O 1
ATOM 2114 N N . GLN A 1 390 ? 134.296 157.979 43.407 1.00 59.02 405 GLN A N 1
ATOM 2115 C CA . GLN A 1 390 ? 132.949 157.423 43.332 1.00 57.77 405 GLN A CA 1
ATOM 2116 C C . GLN A 1 390 ? 132.835 156.128 44.127 1.00 55.08 405 GLN A C 1
ATOM 2117 O O . GLN A 1 390 ? 131.800 155.859 44.731 1.00 59.16 405 GLN A O 1
ATOM 2123 N N . ALA A 1 391 ? 133.897 155.327 44.122 1.00 52.22 406 ALA A N 1
ATOM 2124 C CA . ALA A 1 391 ? 133.943 154.118 44.943 1.00 51.47 406 ALA A CA 1
ATOM 2125 C C . ALA A 1 391 ? 133.727 154.447 46.423 1.00 56.70 406 ALA A C 1
ATOM 2126 O O . ALA A 1 391 ? 132.998 153.745 47.128 1.00 50.98 406 ALA A O 1
ATOM 2128 N N . ILE A 1 392 ? 134.382 155.511 46.882 1.00 57.99 407 ILE A N 1
ATOM 2129 C CA . ILE A 1 392 ? 134.225 156.009 48.244 1.00 55.79 407 ILE A CA 1
ATOM 2130 C C . ILE A 1 392 ? 132.772 156.416 48.514 1.00 77.65 407 ILE A C 1
ATOM 2131 O O . ILE A 1 392 ? 132.212 156.092 49.567 1.00 87.33 407 ILE A O 1
ATOM 2136 N N . LYS A 1 393 ? 132.167 157.117 47.557 1.00 52.81 408 LYS A N 1
ATOM 2137 C CA . LYS A 1 393 ? 130.804 157.626 47.710 1.00 52.90 408 LYS A CA 1
ATOM 2138 C C . LYS A 1 393 ? 129.721 156.556 47.510 1.00 51.91 408 LYS A C 1
ATOM 2139 O O . LYS A 1 393 ? 128.668 156.611 48.148 1.00 83.20 408 LYS A O 1
ATOM 2145 N N . VAL A 1 394 ? 129.981 155.591 46.629 1.00 55.28 409 VAL A N 1
ATOM 2146 C CA . VAL A 1 394 ? 129.071 154.461 46.432 1.00 61.37 409 VAL A CA 1
ATOM 2147 C C . VAL A 1 394 ? 129.024 153.562 47.670 1.00 49.97 409 VAL A C 1
ATOM 2148 O O . VAL A 1 394 ? 127.947 153.226 48.162 1.00 58.07 409 VAL A O 1
ATOM 2152 N N . SER A 1 395 ? 130.194 153.194 48.181 1.00 50.08 410 SER A N 1
ATOM 2153 C CA . SER A 1 395 ? 130.285 152.329 49.356 1.00 49.99 410 SER A CA 1
ATOM 2154 C C . SER A 1 395 ? 129.756 153.010 50.616 1.00 50.62 410 SER A C 1
ATOM 2155 O O . SER A 1 395 ? 129.349 152.335 51.565 1.00 54.57 410 SER A O 1
ATOM 2158 N N . GLY A 1 396 ? 129.756 154.341 50.624 1.00 51.31 411 GLY A N 1
ATOM 2159 C CA . GLY A 1 396 ? 129.318 155.091 51.789 1.00 53.61 411 GLY A CA 1
ATOM 2160 C C . GLY A 1 396 ? 127.810 155.223 51.898 1.00 52.11 411 GLY A C 1
ATOM 2161 O O . GLY A 1 396 ? 127.301 155.781 52.875 1.00 59.05 411 GLY A O 1
ATOM 2162 N N . LEU A 1 397 ? 127.095 154.715 50.896 1.00 57.94 412 LEU A N 1
ATOM 2163 C CA . LEU A 1 397 ? 125.635 154.710 50.919 1.00 54.96 412 LEU A CA 1
ATOM 2164 C C . LEU A 1 397 ? 125.130 153.605 51.847 1.00 62.06 412 LEU A C 1
ATOM 2165 O O . LEU A 1 397 ? 123.962 153.597 52.250 1.00 59.15 412 LEU A O 1
ATOM 2170 N N . PHE A 1 398 ? 126.020 152.677 52.189 1.00 69.47 413 PHE A N 1
ATOM 2171 C CA . PHE A 1 398 ? 125.659 151.542 53.032 1.00 69.38 413 PHE A CA 1
ATOM 2172 C C . PHE A 1 398 ? 126.448 151.554 54.338 1.00 62.23 413 PHE A C 1
ATOM 2173 O O . PHE A 1 398 ? 126.392 150.600 55.120 1.00 78.85 413 PHE A O 1
ATOM 2181 N N . LEU A 1 399 ? 127.177 152.643 54.565 1.00 52.30 414 LEU A N 1
ATOM 2182 C CA . LEU A 1 399 ? 128.014 152.785 55.750 1.00 53.52 414 LEU A CA 1
ATOM 2183 C C . LEU A 1 399 ? 127.731 154.104 56.475 1.00 54.83 414 LEU A C 1
ATOM 2184 O O . LEU A 1 399 ? 127.399 155.110 55.842 1.00 82.05 414 LEU A O 1
ATOM 2189 N N . THR A 1 400 ? 127.860 154.093 57.801 1.00 63.69 415 THR A N 1
ATOM 2190 C CA . THR A 1 400 ? 127.588 155.278 58.621 1.00 57.82 415 THR A CA 1
ATOM 2191 C C . THR A 1 400 ? 128.802 156.209 58.744 1.00 81.39 415 THR A C 1
ATOM 2192 O O . THR A 1 400 ? 128.697 157.409 58.481 1.00 84.30 415 THR A O 1
ATOM 2196 N N . ASN A 1 401 ? 129.952 155.654 59.123 1.00 86.89 416 ASN A N 1
ATOM 2197 C CA . ASN A 1 401 ? 131.139 156.460 59.399 1.00 62.72 416 ASN A CA 1
ATOM 2198 C C . ASN A 1 401 ? 132.397 155.610 59.368 1.00 60.47 416 ASN A C 1
ATOM 2199 O O . ASN A 1 401 ? 132.368 154.453 59.778 1.00 85.44 416 ASN A O 1
ATOM 2204 N N . GLY A 1 402 ? 133.507 156.166 58.898 1.00 63.32 417 GLY A N 1
ATOM 2205 C CA . GLY A 1 402 ? 134.752 155.423 58.947 1.00 70.23 417 GLY A CA 1
ATOM 2206 C C . GLY A 1 402 ? 135.549 155.370 57.660 1.00 59.78 417 GLY A C 1
ATOM 2207 O O . GLY A 1 402 ? 135.208 156.015 56.664 1.00 58.83 417 GLY A O 1
ATOM 2208 N N . VAL A 1 403 ? 136.621 154.585 57.692 1.00 60.07 418 VAL A N 1
ATOM 2209 C CA . VAL A 1 403 ? 137.529 154.449 56.559 1.00 59.29 418 VAL A CA 1
ATOM 2210 C C . VAL A 1 403 ? 136.987 153.448 55.539 1.00 57.44 418 VAL A C 1
ATOM 2211 O O . VAL A 1 403 ? 136.469 152.392 55.906 1.00 68.17 418 VAL A O 1
ATOM 2215 N N . VAL A 1 404 ? 137.095 153.802 54.260 1.00 70.35 419 VAL A N 1
ATOM 2216 C CA . VAL A 1 404 ? 136.601 152.970 53.168 1.00 61.22 419 VAL A CA 1
ATOM 2217 C C . VAL A 1 404 ? 137.753 152.290 52.436 1.00 54.90 419 VAL A C 1
ATOM 2218 O O . VAL A 1 404 ? 137.701 151.091 52.143 1.00 68.69 419 VAL A O 1
ATOM 2222 N N . VAL A 1 405 ? 138.798 153.061 52.150 1.00 55.66 420 VAL A N 1
ATOM 2223 C CA . VAL A 1 405 ? 139.945 152.547 51.408 1.00 55.83 420 VAL A CA 1
ATOM 2224 C C . VAL A 1 405 ? 141.240 153.252 51.822 1.00 57.33 420 VAL A C 1
ATOM 2225 O O . VAL A 1 405 ? 141.251 154.466 52.028 1.00 57.93 420 VAL A O 1
ATOM 2229 N N . VAL A 1 406 ? 142.323 152.491 51.967 1.00 58.10 421 VAL A N 1
ATOM 2230 C CA . VAL A 1 406 ? 143.610 153.069 52.353 1.00 59.70 421 VAL A CA 1
ATOM 2231 C C . VAL A 1 406 ? 144.605 152.999 51.196 1.00 59.80 421 VAL A C 1
ATOM 2232 O O . VAL A 1 406 ? 144.780 151.943 50.584 1.00 59.33 421 VAL A O 1
ATOM 2236 N N . SER A 1 407 ? 145.247 154.124 50.890 1.00 69.47 422 SER A N 1
ATOM 2237 C CA . SER A 1 407 ? 146.249 154.161 49.827 1.00 60.94 422 SER A CA 1
ATOM 2238 C C . SER A 1 407 ? 147.659 154.314 50.380 1.00 71.48 422 SER A C 1
ATOM 2239 O O . SER A 1 407 ? 147.896 155.137 51.270 1.00 83.11 422 SER A O 1
ATOM 2242 N N . ARG A 1 408 ? 148.591 153.524 49.851 1.00 69.88 423 ARG A N 1
ATOM 2243 C CA . ARG A 1 408 ? 150.004 153.692 50.177 1.00 66.22 423 ARG A CA 1
ATOM 2244 C C . ARG A 1 408 ? 150.840 153.866 48.916 1.00 65.50 423 ARG A C 1
ATOM 2245 O O . ARG A 1 408 ? 150.938 152.955 48.089 1.00 65.03 423 ARG A O 1
ATOM 2253 N N . TYR A 1 409 ? 151.438 155.043 48.772 1.00 78.32 424 TYR A N 1
ATOM 2254 C CA . TYR A 1 409 ? 152.327 155.317 47.651 1.00 73.26 424 TYR A CA 1
ATOM 2255 C C . TYR A 1 409 ? 153.751 154.919 48.028 1.00 69.07 424 TYR A C 1
ATOM 2256 O O . TYR A 1 409 ? 153.969 154.363 49.104 1.00 74.40 424 TYR A O 1
ATOM 2265 N N . ALA A 1 410 ? 154.711 155.198 47.148 1.00 78.39 425 ALA A N 1
ATOM 2266 C CA . ALA A 1 410 ? 156.118 154.880 47.407 1.00 82.47 425 ALA A CA 1
ATOM 2267 C C . ALA A 1 410 ? 156.570 155.456 48.746 1.00 112.73 425 ALA A C 1
ATOM 2268 O O . ALA A 1 410 ? 157.398 154.868 49.444 1.00 120.64 425 ALA A O 1
ATOM 2270 N N . ASP A 1 411 ? 156.019 156.617 49.086 1.00 114.51 426 ASP A N 1
ATOM 2271 C CA . ASP A 1 411 ? 156.218 157.210 50.400 1.00 92.61 426 ASP A CA 1
ATOM 2272 C C . ASP A 1 411 ? 154.906 157.774 50.952 1.00 103.57 426 ASP A C 1
ATOM 2273 O O . ASP A 1 411 ? 154.179 158.482 50.254 1.00 108.25 426 ASP A O 1
ATOM 2278 N N . GLY A 1 412 ? 154.593 157.437 52.199 1.00 92.92 427 GLY A N 1
ATOM 2279 C CA . GLY A 1 412 ? 153.399 157.953 52.849 1.00 77.26 427 GLY A CA 1
ATOM 2280 C C . GLY A 1 412 ? 152.150 157.106 52.668 1.00 82.41 427 GLY A C 1
ATOM 2281 O O . GLY A 1 412 ? 152.122 156.186 51.845 1.00 95.69 427 GLY A O 1
ATOM 2282 N N . SER A 1 413 ? 151.111 157.429 53.436 1.00 82.78 428 SER A N 1
ATOM 2283 C CA . SER A 1 413 ? 149.865 156.665 53.424 1.00 69.72 428 SER A CA 1
ATOM 2284 C C . SER A 1 413 ? 148.655 157.585 53.577 1.00 67.70 428 SER A C 1
ATOM 2285 O O . SER A 1 413 ? 148.726 158.601 54.272 1.00 69.00 428 SER A O 1
ATOM 2288 N N . VAL A 1 414 ? 147.545 157.231 52.932 1.00 65.73 429 VAL A N 1
ATOM 2289 C CA . VAL A 1 414 ? 146.334 158.057 52.974 1.00 64.96 429 VAL A CA 1
ATOM 2290 C C . VAL A 1 414 ? 145.109 157.240 53.382 1.00 64.48 429 VAL A C 1
ATOM 2291 O O . VAL A 1 414 ? 144.935 156.108 52.921 1.00 78.59 429 VAL A O 1
ATOM 2295 N N . LYS A 1 415 ? 144.265 157.809 54.242 1.00 63.97 430 LYS A N 1
ATOM 2296 C CA . LYS A 1 415 ? 143.011 157.160 54.626 1.00 62.85 430 LYS A CA 1
ATOM 2297 C C . LYS A 1 415 ? 141.821 157.937 54.077 1.00 61.81 430 LYS A C 1
ATOM 2298 O O . LYS A 1 415 ? 141.652 159.126 54.374 1.00 62.73 430 LYS A O 1
ATOM 2304 N N . ARG A 1 416 ? 141.000 157.261 53.278 1.00 60.08 431 ARG A N 1
ATOM 2305 C CA . ARG A 1 416 ? 139.832 157.888 52.670 1.00 65.37 431 ARG A CA 1
ATOM 2306 C C . ARG A 1 416 ? 138.610 157.707 53.569 1.00 58.93 431 ARG A C 1
ATOM 2307 O O . ARG A 1 416 ? 137.947 156.665 53.529 1.00 57.84 431 ARG A O 1
ATOM 2315 N N . TYR A 1 417 ? 138.312 158.721 54.375 1.00 60.32 432 TYR A N 1
ATOM 2316 C CA . TYR A 1 417 ? 137.171 158.667 55.283 1.00 67.12 432 TYR A CA 1
ATOM 2317 C C . TYR A 1 417 ? 135.844 158.689 54.535 1.00 58.87 432 TYR A C 1
ATOM 2318 O O . TYR A 1 417 ? 135.769 159.160 53.398 1.00 58.27 432 TYR A O 1
ATOM 2327 N N . ARG A 1 418 ? 134.804 158.163 55.173 1.00 58.55 433 ARG A N 1
ATOM 2328 C CA . ARG A 1 418 ? 133.438 158.363 54.704 1.00 57.70 433 ARG A CA 1
ATOM 2329 C C . ARG A 1 418 ? 132.599 158.865 55.867 1.00 66.52 433 ARG A C 1
ATOM 2330 O O . ARG A 1 418 ? 132.168 158.081 56.718 1.00 76.13 433 ARG A O 1
ATOM 2338 N N . THR A 1 419 ? 132.390 160.177 55.913 1.00 73.97 434 THR A N 1
ATOM 2339 C CA . THR A 1 419 ? 131.554 160.772 56.947 1.00 61.25 434 THR A CA 1
ATOM 2340 C C . THR A 1 419 ? 130.165 161.081 56.398 1.00 60.64 434 THR A C 1
ATOM 2341 O O . THR A 1 419 ? 129.974 162.071 55.682 1.00 85.20 434 THR A O 1
ATOM 2345 N N . ILE A 1 420 ? 129.202 160.224 56.726 1.00 59.95 435 ILE A N 1
ATOM 2346 C CA . ILE A 1 420 ? 127.800 160.508 56.455 1.00 59.75 435 ILE A CA 1
ATOM 2347 C C . ILE A 1 420 ? 127.088 160.532 57.803 1.00 89.44 435 ILE A C 1
ATOM 2348 O O . ILE A 1 420 ? 127.568 159.932 58.772 1.00 78.56 435 ILE A O 1
ATOM 2353 N N . SER A 1 421 ? 125.968 161.249 57.873 1.00 105.85 436 SER A N 1
ATOM 2354 C CA . SER A 1 421 ? 125.122 161.265 59.066 1.00 83.48 436 SER A CA 1
ATOM 2355 C C . SER A 1 421 ? 124.798 159.812 59.396 1.00 83.13 436 SER A C 1
ATOM 2356 O O . SER A 1 421 ? 124.745 158.987 58.485 1.00 87.94 436 SER A O 1
ATOM 2359 N N . PRO A 1 422 ? 124.579 159.487 60.688 1.00 87.89 437 PRO A N 1
ATOM 2360 C CA . PRO A 1 422 ? 124.498 158.075 61.099 1.00 100.14 437 PRO A CA 1
ATOM 2361 C C . PRO A 1 422 ? 123.487 157.278 60.284 1.00 113.91 437 PRO A C 1
ATOM 2362 O O . PRO A 1 422 ? 123.594 156.053 60.172 1.00 143.62 437 PRO A O 1
ATOM 2366 N N . GLN A 1 423 ? 122.515 157.989 59.724 1.00 78.07 438 GLN A N 1
ATOM 2367 C CA . GLN A 1 423 ? 121.622 157.430 58.725 1.00 74.70 438 GLN A CA 1
ATOM 2368 C C . GLN A 1 423 ? 122.399 156.821 57.565 1.00 74.72 438 GLN A C 1
ATOM 2369 O O . GLN A 1 423 ? 123.012 157.550 56.779 1.00 98.18 438 GLN A O 1
ATOM 2375 N N . LYS A 1 424 ? 122.382 155.494 57.457 1.00 76.51 439 LYS A N 1
ATOM 2376 C CA . LYS A 1 424 ? 122.810 154.840 56.227 1.00 54.72 439 LYS A CA 1
ATOM 2377 C C . LYS A 1 424 ? 121.852 155.294 55.138 1.00 54.23 439 LYS A C 1
ATOM 2378 O O . LYS A 1 424 ? 120.684 155.561 55.419 1.00 63.58 439 LYS A O 1
ATOM 2384 N N . PHE A 1 425 ? 122.320 155.386 53.899 1.00 53.36 440 PHE A N 1
ATOM 2385 C CA . PHE A 1 425 ? 121.391 155.665 52.814 1.00 53.07 440 PHE A CA 1
ATOM 2386 C C . PHE A 1 425 ? 120.533 154.434 52.541 1.00 52.21 440 PHE A C 1
ATOM 2387 O O . PHE A 1 425 ? 119.350 154.552 52.209 1.00 52.42 440 PHE A O 1
ATOM 2395 N N . TYR A 1 426 ? 121.136 153.256 52.682 1.00 51.40 441 TYR A N 1
ATOM 2396 C CA . TYR A 1 426 ? 120.388 152.006 52.610 1.00 50.78 441 TYR A CA 1
ATOM 2397 C C . TYR A 1 426 ? 120.685 151.098 53.801 1.00 55.78 441 TYR A C 1
ATOM 2398 O O . TYR A 1 426 ? 121.825 150.665 53.997 1.00 50.76 441 TYR A O 1
ATOM 2407 N N . ASP A 1 427 ? 119.652 150.805 54.585 1.00 53.36 442 ASP A N 1
ATOM 2408 C CA . ASP A 1 427 ? 119.792 149.914 55.729 1.00 60.10 442 ASP A CA 1
ATOM 2409 C C . ASP A 1 427 ? 118.933 148.662 55.547 1.00 68.88 442 ASP A C 1
ATOM 2410 O O . ASP A 1 427 ? 117.710 148.707 55.715 1.00 95.19 442 ASP A O 1
ATOM 2415 N N . GLY A 1 428 ? 119.582 147.552 55.198 1.00 50.78 443 GLY A N 1
ATOM 2416 C CA . GLY A 1 428 ? 118.901 146.283 54.997 1.00 50.45 443 GLY A CA 1
ATOM 2417 C C . GLY A 1 428 ? 119.836 145.230 54.428 1.00 49.79 443 GLY A C 1
ATOM 2418 O O . GLY A 1 428 ? 121.034 145.481 54.280 1.00 49.63 443 GLY A O 1
ATOM 2419 N N . PRO A 1 429 ? 119.295 144.042 54.105 1.00 49.55 444 PRO A N 1
ATOM 2420 C CA . PRO A 1 429 ? 120.133 142.990 53.515 1.00 49.12 444 PRO A CA 1
ATOM 2421 C C . PRO A 1 429 ? 120.642 143.413 52.145 1.00 72.44 444 PRO A C 1
ATOM 2422 O O . PRO A 1 429 ? 119.886 143.998 51.360 1.00 48.05 444 PRO A O 1
ATOM 2426 N N . LEU A 1 430 ? 121.910 143.124 51.868 1.00 81.46 445 LEU A N 1
ATOM 2427 C CA . LEU A 1 430 ? 122.536 143.545 50.620 1.00 47.65 445 LEU A CA 1
ATOM 2428 C C . LEU A 1 430 ? 123.436 142.456 50.053 1.00 47.74 445 LEU A C 1
ATOM 2429 O O . LEU A 1 430 ? 124.431 142.077 50.674 1.00 52.31 445 LEU A O 1
ATOM 2434 N N . ALA A 1 431 ? 123.090 141.961 48.869 1.00 66.02 446 ALA A N 1
ATOM 2435 C CA . ALA A 1 431 ? 123.945 141.008 48.169 1.00 47.46 446 ALA A CA 1
ATOM 2436 C C . ALA A 1 431 ? 124.743 141.730 47.091 1.00 47.31 446 ALA A C 1
ATOM 2437 O O . ALA A 1 431 ? 124.174 142.463 46.281 1.00 47.17 446 ALA A O 1
ATOM 2439 N N . VAL A 1 432 ? 126.056 141.521 47.078 1.00 47.53 447 VAL A N 1
ATOM 2440 C CA . VAL A 1 432 ? 126.909 142.121 46.055 1.00 47.57 447 VAL A CA 1
ATOM 2441 C C . VAL A 1 432 ? 127.406 141.056 45.078 1.00 62.65 447 VAL A C 1
ATOM 2442 O O . VAL A 1 432 ? 128.240 140.216 45.431 1.00 48.40 447 VAL A O 1
ATOM 2446 N N . LEU A 1 433 ? 126.881 141.092 43.853 1.00 56.29 448 LEU A N 1
ATOM 2447 C CA . LEU A 1 433 ? 127.200 140.080 42.844 1.00 48.77 448 LEU A CA 1
ATOM 2448 C C . LEU A 1 433 ? 128.467 140.450 42.070 1.00 49.23 448 LEU A C 1
ATOM 2449 O O . LEU A 1 433 ? 128.532 141.512 41.446 1.00 83.71 448 LEU A O 1
ATOM 2454 N N . VAL A 1 434 ? 129.471 139.573 42.118 1.00 49.78 449 VAL A N 1
ATOM 2455 C CA . VAL A 1 434 ? 130.763 139.828 41.476 1.00 57.08 449 VAL A CA 1
ATOM 2456 C C . VAL A 1 434 ? 131.189 138.682 40.551 1.00 63.82 449 VAL A C 1
ATOM 2457 O O . VAL A 1 434 ? 130.542 137.630 40.508 1.00 88.01 449 VAL A O 1
ATOM 2461 N N . SER A 1 435 ? 132.282 138.894 39.819 1.00 52.21 450 SER A N 1
ATOM 2462 C CA . SER A 1 435 ? 132.853 137.862 38.956 1.00 69.54 450 SER A CA 1
ATOM 2463 C C . SER A 1 435 ? 134.367 138.023 38.843 1.00 71.21 450 SER A C 1
ATOM 2464 O O . SER A 1 435 ? 134.945 138.946 39.427 1.00 77.31 450 SER A O 1
ATOM 2467 N N . LYS A 1 436 ? 134.998 137.126 38.086 1.00 64.12 451 LYS A N 1
ATOM 2468 C CA . LYS A 1 436 ? 136.432 137.199 37.807 1.00 56.60 451 LYS A CA 1
ATOM 2469 C C . LYS A 1 436 ? 136.806 138.501 37.108 1.00 56.62 451 LYS A C 1
ATOM 2470 O O . LYS A 1 436 ? 137.943 138.960 37.204 1.00 57.03 451 LYS A O 1
ATOM 2476 N N . SER A 1 437 ? 135.848 139.083 36.393 1.00 59.62 452 SER A N 1
ATOM 2477 C CA . SER A 1 437 ? 136.099 140.292 35.617 1.00 56.70 452 SER A CA 1
ATOM 2478 C C . SER A 1 437 ? 136.011 141.545 36.485 1.00 55.39 452 SER A C 1
ATOM 2479 O O . SER A 1 437 ? 136.486 142.613 36.099 1.00 88.09 452 SER A O 1
ATOM 2482 N N . SER A 1 438 ? 135.417 141.407 37.665 1.00 57.12 453 SER A N 1
ATOM 2483 C CA . SER A 1 438 ? 135.237 142.546 38.558 1.00 53.08 453 SER A CA 1
ATOM 2484 C C . SER A 1 438 ? 136.556 143.056 39.143 1.00 53.27 453 SER A C 1
ATOM 2485 O O .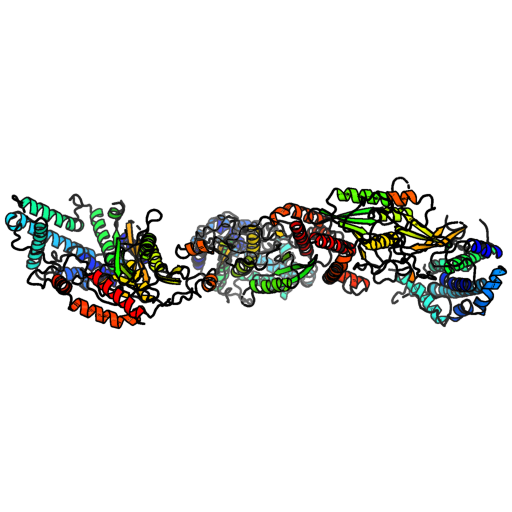 SER A 1 438 ? 137.307 142.307 39.775 1.00 53.55 453 SER A O 1
ATOM 2488 N N . ALA A 1 439 ? 136.809 144.344 38.927 1.00 53.29 454 ALA A N 1
ATOM 2489 C CA . ALA A 1 439 ? 138.017 145.034 39.369 1.00 53.62 454 ALA A CA 1
ATOM 2490 C C . ALA A 1 439 ? 137.706 146.500 39.113 1.00 95.81 454 ALA A C 1
ATOM 2491 O O . ALA A 1 439 ? 136.664 146.790 38.537 1.00 119.92 454 ALA A O 1
ATOM 2493 N N . ALA A 1 440 ? 138.529 147.434 39.587 1.00 75.81 455 ALA A N 1
ATOM 2494 C CA . ALA A 1 440 ? 139.505 147.236 40.651 1.00 63.39 455 ALA A CA 1
ATOM 2495 C C . ALA A 1 440 ? 138.972 148.112 41.761 1.00 71.84 455 ALA A C 1
ATOM 2496 O O . ALA A 1 440 ? 139.211 147.872 42.944 1.00 82.73 455 ALA A O 1
ATOM 2498 N N . ALA A 1 441 ? 138.247 149.147 41.345 1.00 73.75 456 ALA A N 1
ATOM 2499 C CA . ALA A 1 441 ? 137.467 149.969 42.254 1.00 63.89 456 ALA A CA 1
ATOM 2500 C C . ALA A 1 441 ? 136.224 149.193 42.667 1.00 68.83 456 ALA A C 1
ATOM 2501 O O . ALA A 1 441 ? 135.725 149.351 43.780 1.00 88.24 456 ALA A O 1
ATOM 2503 N N . ALA A 1 442 ? 135.721 148.363 41.756 1.00 60.88 457 ALA A N 1
ATOM 2504 C CA . ALA A 1 442 ? 134.603 147.481 42.063 1.00 50.49 457 ALA A CA 1
ATOM 2505 C C . ALA A 1 442 ? 134.993 146.528 43.187 1.00 50.31 457 ALA A C 1
ATOM 2506 O O . ALA A 1 442 ? 134.154 146.147 44.005 1.00 49.90 457 ALA A O 1
ATOM 2508 N N . GLU A 1 443 ? 136.266 146.140 43.210 1.00 55.86 458 GLU A N 1
ATOM 2509 C CA . GLU A 1 443 ? 136.801 145.296 44.274 1.00 65.25 458 GLU A CA 1
ATOM 2510 C C . GLU A 1 443 ? 136.900 146.058 45.594 1.00 71.67 458 GLU A C 1
ATOM 2511 O O . GLU A 1 443 ? 136.631 145.502 46.659 1.00 88.32 458 GLU A O 1
ATOM 2517 N N . ILE A 1 444 ? 137.303 147.325 45.519 1.00 69.40 459 ILE A N 1
ATOM 2518 C CA . ILE A 1 444 ? 137.417 148.174 46.703 1.00 61.21 459 ILE A CA 1
ATOM 2519 C C . ILE A 1 444 ? 136.067 148.321 47.420 1.00 58.83 459 ILE A C 1
ATOM 2520 O O . ILE A 1 444 ? 135.981 148.154 48.641 1.00 71.78 459 ILE A O 1
ATOM 2525 N N . VAL A 1 445 ? 135.019 148.624 46.657 1.00 50.21 460 VAL A N 1
ATOM 2526 C CA . VAL A 1 445 ? 133.658 148.670 47.189 1.00 49.63 460 VAL A CA 1
ATOM 2527 C C . VAL A 1 445 ? 133.261 147.316 47.774 1.00 69.59 460 VAL A C 1
ATOM 2528 O O . VAL A 1 445 ? 132.765 147.236 48.898 1.00 78.34 460 VAL A O 1
ATOM 2532 N N . ALA A 1 446 ? 133.503 146.257 47.009 1.00 67.27 461 ALA A N 1
ATOM 2533 C CA . ALA A 1 446 ? 133.137 144.901 47.408 1.00 53.13 461 ALA A CA 1
ATOM 2534 C C . ALA A 1 446 ? 133.783 144.443 48.720 1.00 49.99 461 ALA A C 1
ATOM 2535 O O . ALA A 1 446 ? 133.117 143.835 49.559 1.00 60.91 461 ALA A O 1
ATOM 2537 N N . GLN A 1 447 ? 135.072 144.722 48.896 1.00 50.72 462 GLN A N 1
ATOM 2538 C CA . GLN A 1 447 ? 135.792 144.267 50.088 1.00 55.40 462 GLN A CA 1
ATOM 2539 C C . GLN A 1 447 ? 135.566 145.179 51.302 1.00 60.30 462 GLN A C 1
ATOM 2540 O O . GLN A 1 447 ? 135.553 144.708 52.441 1.00 52.82 462 GLN A O 1
ATOM 2546 N N . THR A 1 448 ? 135.382 146.476 51.057 1.00 62.72 463 THR A N 1
ATOM 2547 C CA . THR A 1 448 ? 135.079 147.422 52.132 1.00 61.15 463 THR A CA 1
ATOM 2548 C C . THR A 1 448 ? 133.703 147.128 52.731 1.00 63.07 463 THR A C 1
ATOM 2549 O O . THR A 1 448 ? 133.537 147.124 53.953 1.00 89.02 463 THR A O 1
ATOM 2553 N N . LEU A 1 449 ? 132.724 146.879 51.864 1.00 50.74 464 LEU A N 1
ATOM 2554 C CA . LEU A 1 449 ? 131.379 146.509 52.301 1.00 52.49 464 LEU A CA 1
ATOM 2555 C C . LEU A 1 449 ? 131.373 145.152 53.005 1.00 70.07 464 LEU A C 1
ATOM 2556 O O . LEU A 1 449 ? 130.531 144.899 53.868 1.00 88.54 464 LEU A O 1
ATOM 2561 N N . GLN A 1 450 ? 132.316 144.287 52.639 1.00 51.14 465 GLN A N 1
ATOM 2562 C CA . GLN A 1 450 ? 132.430 142.964 53.249 1.00 66.38 465 GLN A CA 1
ATOM 2563 C C . GLN A 1 450 ? 133.024 143.044 54.656 1.00 62.85 465 GLN A C 1
ATOM 2564 O O . GLN A 1 450 ? 132.577 142.341 55.567 1.00 54.05 465 GLN A O 1
ATOM 2570 N N . ASP A 1 451 ? 134.029 143.899 54.832 1.00 56.27 466 ASP A N 1
ATOM 2571 C CA . ASP A 1 451 ? 134.706 144.026 56.122 1.00 66.49 466 ASP A CA 1
ATOM 2572 C C . ASP A 1 451 ? 133.787 144.563 57.219 1.00 66.55 466 ASP A C 1
ATOM 2573 O O . ASP A 1 451 ? 133.866 144.130 58.369 1.00 67.45 466 ASP A O 1
ATOM 2578 N N . TYR A 1 452 ? 132.914 145.500 56.862 1.00 66.97 467 TYR A N 1
ATOM 2579 C CA . TYR A 1 452 ? 131.932 146.016 57.807 1.00 69.13 467 TYR A CA 1
ATOM 2580 C C . TYR A 1 452 ? 130.738 145.065 57.921 1.00 61.89 467 TYR A C 1
ATOM 2581 O O . TYR A 1 452 ? 129.856 145.258 58.762 1.00 58.94 467 TYR A O 1
ATOM 2590 N N . GLY A 1 453 ? 130.720 144.033 57.080 1.00 64.42 468 GLY A N 1
ATOM 2591 C CA . GLY A 1 453 ? 129.703 142.999 57.162 1.00 54.07 468 GLY A CA 1
ATOM 2592 C C . GLY A 1 453 ? 128.297 143.470 56.838 1.00 53.79 468 GLY A C 1
ATOM 2593 O O . GLY A 1 453 ? 127.319 142.829 57.229 1.00 85.54 468 GLY A O 1
ATOM 2594 N N . VAL A 1 454 ? 128.191 144.589 56.125 1.00 56.86 469 VAL A N 1
ATOM 2595 C CA . VAL A 1 454 ? 126.891 145.098 55.700 1.00 62.73 469 VAL A CA 1
ATOM 2596 C C . VAL A 1 454 ? 126.442 144.444 54.396 1.00 60.04 469 VAL A C 1
ATOM 2597 O O . VAL A 1 454 ? 125.273 144.547 54.005 1.00 55.42 469 VAL A O 1
ATOM 2601 N N . ALA A 1 455 ? 127.378 143.776 53.725 1.00 53.65 470 ALA A N 1
ATOM 2602 C CA . ALA A 1 455 ? 127.095 143.127 52.448 1.00 49.18 470 ALA A CA 1
ATOM 2603 C C . ALA A 1 455 ? 127.732 141.748 52.365 1.00 49.56 470 ALA A C 1
ATOM 2604 O O . ALA A 1 455 ? 128.855 141.545 52.831 1.00 50.28 470 ALA A O 1
ATOM 2606 N N . LEU A 1 456 ? 127.021 140.806 51.752 1.00 63.93 471 LEU A N 1
ATOM 2607 C CA . LEU A 1 456 ? 127.593 139.497 51.469 1.00 50.02 471 LEU A CA 1
ATOM 2608 C C . LEU A 1 456 ? 128.042 139.446 50.010 1.00 63.62 471 LEU A C 1
ATOM 2609 O O . LEU A 1 456 ? 127.288 139.817 49.103 1.00 48.59 471 LEU A O 1
ATOM 2614 N N . ILE A 1 457 ? 129.274 139.004 49.784 1.00 58.04 472 ILE A N 1
ATOM 2615 C CA . ILE A 1 457 ? 129.805 138.935 48.429 1.00 54.85 472 ILE A CA 1
ATOM 2616 C C . ILE A 1 457 ? 129.461 137.591 47.789 1.00 57.05 472 ILE A C 1
ATOM 2617 O O . ILE A 1 457 ? 129.970 136.551 48.211 1.00 70.62 472 ILE A O 1
ATOM 2622 N N . VAL A 1 458 ? 128.591 137.618 46.780 1.00 49.54 473 VAL A N 1
ATOM 2623 C CA . VAL A 1 458 ? 128.227 136.414 46.034 1.00 61.86 473 VAL A CA 1
ATOM 2624 C C . VAL A 1 458 ? 128.712 136.513 44.589 1.00 62.27 473 VAL A C 1
ATOM 2625 O O . VAL A 1 458 ? 128.886 137.615 44.059 1.00 67.13 473 VAL A O 1
ATOM 2629 N N . GLY A 1 459 ? 128.934 135.363 43.956 1.00 62.23 474 GLY A N 1
ATOM 2630 C CA . GLY A 1 459 ? 129.451 135.332 42.600 1.00 56.88 474 GLY A CA 1
ATOM 2631 C C . GLY A 1 459 ? 130.583 134.332 42.466 1.00 52.95 474 GLY A C 1
ATOM 2632 O O . GLY A 1 459 ? 130.596 133.302 43.155 1.00 53.53 474 GLY A O 1
ATOM 2633 N N . ASP A 1 460 ? 131.534 134.629 41.582 1.00 53.49 475 ASP A N 1
ATOM 2634 C CA . ASP A 1 460 ? 132.689 133.756 41.387 1.00 54.81 475 ASP A CA 1
ATOM 2635 C C . ASP A 1 460 ? 133.530 133.645 42.654 1.00 54.92 475 ASP A C 1
ATOM 2636 O O . ASP A 1 460 ? 133.485 134.526 43.515 1.00 53.99 475 ASP A O 1
ATOM 2641 N N . GLN A 1 461 ? 134.298 132.562 42.751 1.00 56.28 476 GLN A N 1
ATOM 2642 C CA . GLN A 1 461 ? 135.135 132.275 43.918 1.00 58.07 476 GLN A CA 1
ATOM 2643 C C . GLN A 1 461 ? 136.084 133.423 44.259 1.00 59.48 476 GLN A C 1
ATOM 2644 O O . GLN A 1 461 ? 136.492 133.588 45.413 1.00 74.93 476 GLN A O 1
ATOM 2650 N N . GLN A 1 462 ? 136.416 134.223 43.250 1.00 56.19 477 GLN A N 1
ATOM 2651 C CA . GLN A 1 462 ? 137.442 135.242 43.384 1.00 56.12 477 GLN A CA 1
ATOM 2652 C C . GLN A 1 462 ? 137.232 136.334 42.336 1.00 55.40 477 GLN A C 1
ATOM 2653 O O . GLN A 1 462 ? 136.709 136.064 41.255 1.00 76.92 477 GLN A O 1
ATOM 2659 N N . THR A 1 463 ? 137.621 137.566 42.659 1.00 54.80 478 THR A N 1
ATOM 2660 C CA . THR A 1 463 ? 137.583 138.659 41.687 1.00 54.42 478 THR A CA 1
ATOM 2661 C C . THR A 1 463 ? 138.862 138.681 40.854 1.00 67.50 478 THR A C 1
ATOM 2662 O O . THR A 1 463 ? 139.674 137.759 40.930 1.00 81.66 478 THR A O 1
ATOM 2666 N N . TYR A 1 464 ? 139.039 139.738 40.065 1.00 63.22 479 TYR A N 1
ATOM 2667 C CA . TYR A 1 464 ? 140.199 139.863 39.184 1.00 56.86 479 TYR A CA 1
ATOM 2668 C C . TYR A 1 464 ? 141.507 139.852 39.967 1.00 57.53 479 TYR A C 1
ATOM 2669 O O . TYR A 1 464 ? 142.375 139.016 39.721 1.00 60.11 479 TYR A O 1
ATOM 2678 N N . GLY A 1 465 ? 141.651 140.781 40.906 1.00 56.80 480 GLY A N 1
ATOM 2679 C CA . GLY A 1 465 ? 142.863 140.846 41.697 1.00 57.60 480 GLY A CA 1
ATOM 2680 C C . GLY A 1 465 ? 143.707 142.072 41.419 1.00 57.93 480 GLY A C 1
ATOM 2681 O O . GLY A 1 465 ? 144.915 142.067 41.663 1.00 59.04 480 GLY A O 1
ATOM 2682 N N . LYS A 1 466 ? 143.075 143.124 40.910 1.00 60.06 481 LYS A N 1
ATOM 2683 C CA . LYS A 1 466 ? 143.779 144.367 40.619 1.00 68.45 481 LYS A CA 1
ATOM 2684 C C . LYS A 1 466 ? 143.735 145.279 41.844 1.00 65.11 481 LYS A C 1
ATOM 2685 O O . LYS A 1 466 ? 142.723 145.933 42.107 1.00 56.63 481 LYS A O 1
ATOM 2691 N N . GLY A 1 467 ? 144.831 145.311 42.597 1.00 57.72 482 GLY A N 1
ATOM 2692 C CA . GLY A 1 467 ? 144.881 146.085 43.825 1.00 82.63 482 GLY A CA 1
ATOM 2693 C C . GLY A 1 467 ? 145.960 147.151 43.845 1.00 83.27 482 GLY A C 1
ATOM 2694 O O . GLY A 1 467 ? 146.489 147.483 44.906 1.00 61.86 482 GLY A O 1
ATOM 2695 N N . THR A 1 468 ? 146.282 147.693 42.673 1.00 81.62 483 THR A N 1
ATOM 2696 C CA . THR A 1 468 ? 147.289 148.745 42.564 1.00 69.44 483 THR A CA 1
ATOM 2697 C C . THR A 1 468 ? 146.724 150.008 41.911 1.00 59.38 483 THR A C 1
ATOM 2698 O O . THR A 1 468 ? 145.699 149.957 41.229 1.00 58.57 483 THR A O 1
ATOM 2702 N N . ILE A 1 469 ? 147.395 151.138 42.126 1.00 76.15 484 ILE A N 1
ATOM 2703 C CA . ILE A 1 469 ? 146.942 152.418 41.589 1.00 77.45 484 ILE A CA 1
ATOM 2704 C C . ILE A 1 469 ? 147.783 152.829 40.384 1.00 71.40 484 ILE A C 1
ATOM 2705 O O . ILE A 1 469 ? 149.010 152.751 40.426 1.00 62.52 484 ILE A O 1
ATOM 2710 N N . GLN A 1 470 ? 147.131 153.271 39.313 1.00 66.22 485 GLN A N 1
ATOM 2711 C CA . GLN A 1 470 ? 147.862 153.755 38.144 1.00 69.95 485 GLN A CA 1
ATOM 2712 C C . GLN A 1 470 ? 147.772 155.271 37.998 1.00 79.75 485 GLN A C 1
ATOM 2713 O O . GLN A 1 470 ? 146.680 155.826 37.869 1.00 80.86 485 GLN A O 1
ATOM 2719 N N . HIS A 1 471 ? 148.925 155.936 38.029 1.00 72.61 486 HIS A N 1
ATOM 2720 C CA . HIS A 1 471 ? 148.990 157.361 37.708 1.00 71.50 486 HIS A CA 1
ATOM 2721 C C . HIS A 1 471 ? 149.237 157.537 36.214 1.00 74.18 486 HIS A C 1
ATOM 2722 O O . HIS A 1 471 ? 149.948 156.740 35.597 1.00 87.22 486 HIS A O 1
ATOM 2729 N N . GLN A 1 472 ? 148.643 158.577 35.636 1.00 77.99 487 GLN A N 1
ATOM 2730 C CA . GLN A 1 472 ? 148.828 158.884 34.221 1.00 75.88 487 GLN A CA 1
ATOM 2731 C C . GLN A 1 472 ? 149.449 160.269 34.062 1.00 80.42 487 GLN A C 1
ATOM 2732 O O . GLN A 1 472 ? 149.039 161.220 34.731 1.00 107.14 487 GLN A O 1
ATOM 2738 N N . THR A 1 473 ? 150.441 160.374 33.182 1.00 76.73 488 THR A N 1
ATOM 2739 C CA . THR A 1 473 ? 151.120 161.641 32.929 1.00 104.10 488 THR A CA 1
ATOM 2740 C C . THR A 1 473 ? 150.841 162.143 31.516 1.00 103.91 488 THR A C 1
ATOM 2741 O O . THR A 1 473 ? 149.757 162.649 31.227 1.00 89.23 488 THR A O 1
ATOM 2745 N N . ASP A 1 482 ? 153.669 160.506 24.097 1.00 112.17 497 ASP A N 1
ATOM 2746 C CA . ASP A 1 482 ? 154.637 161.078 25.026 1.00 107.82 497 ASP A CA 1
ATOM 2747 C C . ASP A 1 482 ? 154.134 161.013 26.464 1.00 93.06 497 ASP A C 1
ATOM 2748 O O . ASP A 1 482 ? 154.615 161.743 27.336 1.00 88.84 497 ASP A O 1
ATOM 2753 N N . PHE A 1 483 ? 153.171 160.129 26.706 1.00 83.92 498 PHE A N 1
ATOM 2754 C CA . PHE A 1 483 ? 152.625 159.946 28.045 1.00 85.53 498 PHE A CA 1
ATOM 2755 C C . PHE A 1 483 ? 152.602 158.470 28.427 1.00 88.36 498 PHE A C 1
ATOM 2756 O O . PHE A 1 483 ? 152.551 157.593 27.561 1.00 95.23 498 PHE A O 1
ATOM 2764 N N . PHE A 1 484 ? 152.631 158.200 29.728 1.00 84.44 499 PHE A N 1
ATOM 2765 C CA . PHE A 1 484 ? 152.668 156.826 30.216 1.00 82.63 499 PHE A CA 1
ATOM 2766 C C . PHE A 1 484 ? 151.759 156.610 31.422 1.00 79.69 499 PHE A C 1
ATOM 2767 O O . PHE A 1 484 ? 151.267 157.566 32.024 1.00 81.90 499 PHE A O 1
ATOM 2775 N N . LYS A 1 485 ? 151.533 155.346 31.764 1.00 72.57 500 LYS A N 1
ATOM 2776 C CA . LYS A 1 485 ? 150.805 155.001 32.980 1.00 70.33 500 LYS A CA 1
ATOM 2777 C C . LYS A 1 485 ? 151.739 154.280 33.943 1.00 80.85 500 LYS A C 1
ATOM 2778 O O . LYS A 1 485 ? 152.327 153.257 33.590 1.00 87.69 500 LYS A O 1
ATOM 2784 N N . VAL A 1 486 ? 151.881 154.814 35.154 1.00 78.57 501 VAL A N 1
ATOM 2785 C CA . VAL A 1 486 ? 152.736 154.193 36.164 1.00 69.29 501 VAL A CA 1
ATOM 2786 C C . VAL A 1 486 ? 151.923 153.676 37.342 1.00 79.68 501 VAL A C 1
ATOM 2787 O O . VAL A 1 486 ? 151.072 154.389 37.879 1.00 73.70 501 VAL A O 1
ATOM 2791 N N . THR A 1 487 ? 152.181 152.434 37.739 1.00 92.68 502 THR A N 1
ATOM 2792 C CA . THR A 1 487 ? 151.644 151.924 38.992 1.00 83.71 502 THR A CA 1
ATOM 2793 C C . THR A 1 487 ? 152.458 152.543 40.123 1.00 80.97 502 THR A C 1
ATOM 2794 O O . THR A 1 487 ? 153.663 152.310 40.231 1.00 78.47 502 THR A O 1
ATOM 2798 N N . VAL A 1 488 ? 151.797 153.342 40.955 1.00 73.76 503 VAL A N 1
ATOM 2799 C CA . VAL A 1 488 ? 152.492 154.167 41.938 1.00 66.39 503 VAL A CA 1
ATOM 2800 C C . VAL A 1 488 ? 152.186 153.796 43.387 1.00 78.74 503 VAL A C 1
ATOM 2801 O O . VAL A 1 488 ? 152.743 154.396 44.313 1.00 70.40 503 VAL A O 1
ATOM 2805 N N . GLY A 1 489 ? 151.300 152.824 43.591 1.00 83.13 504 GLY A N 1
ATOM 2806 C CA . GLY A 1 489 ? 150.934 152.438 44.942 1.00 75.61 504 GLY A CA 1
ATOM 2807 C C . GLY A 1 489 ? 149.899 151.335 45.047 1.00 70.89 504 GLY A C 1
ATOM 2808 O O . GLY A 1 489 ? 149.412 150.819 44.038 1.00 67.21 504 GLY A O 1
ATOM 2809 N N . ARG A 1 490 ? 149.559 150.975 46.282 1.00 68.49 505 ARG A N 1
ATOM 2810 C CA . ARG A 1 490 ? 148.595 149.909 46.535 1.00 64.43 505 ARG A CA 1
ATOM 2811 C C . ARG A 1 490 ? 147.374 150.424 47.284 1.00 60.29 505 ARG A C 1
ATOM 2812 O O . ARG A 1 490 ? 147.477 151.347 48.096 1.00 61.28 505 ARG A O 1
ATOM 2820 N N . TYR A 1 491 ? 146.220 149.827 47.002 1.00 58.95 506 TYR A N 1
ATOM 2821 C CA . TYR A 1 491 ? 145.013 150.089 47.777 1.00 57.99 506 TYR A CA 1
ATOM 2822 C C . TYR A 1 491 ? 144.911 149.073 48.912 1.00 60.74 506 TYR A C 1
ATOM 2823 O O . TYR A 1 491 ? 145.504 147.993 48.841 1.00 74.65 506 TYR A O 1
ATOM 2832 N N . TYR A 1 492 ? 144.168 149.420 49.960 1.00 65.89 507 TYR A N 1
ATOM 2833 C CA . TYR A 1 492 ? 143.898 148.489 51.055 1.00 58.43 507 TYR A CA 1
ATOM 2834 C C . TYR A 1 492 ? 142.488 148.688 51.613 1.00 57.46 507 TYR A C 1
ATOM 2835 O O . TYR A 1 492 ? 142.037 149.824 51.791 1.00 60.89 507 TYR A O 1
ATOM 2844 N N . SER A 1 493 ? 141.789 147.583 51.871 1.00 57.01 508 SER A N 1
ATOM 2845 C CA . SER A 1 493 ? 140.496 147.633 52.553 1.00 56.37 508 SER A CA 1
ATOM 2846 C C . SER A 1 493 ? 140.758 148.023 54.009 1.00 61.96 508 SER A C 1
ATOM 2847 O O . SER A 1 493 ? 141.887 147.877 54.484 1.00 59.26 508 SER A O 1
ATOM 2850 N N . PRO A 1 494 ? 139.732 148.549 54.709 1.00 63.24 509 PRO A N 1
ATOM 2851 C CA . PRO A 1 494 ? 139.898 149.066 56.077 1.00 73.37 509 PRO A CA 1
ATOM 2852 C C . PRO A 1 494 ? 140.554 148.075 57.037 1.00 89.94 509 PRO A C 1
ATOM 2853 O O . PRO A 1 494 ? 141.289 148.496 57.930 1.00 80.12 509 PRO A O 1
ATOM 2857 N N . SER A 1 495 ? 140.284 146.785 56.856 1.00 88.00 510 SER A N 1
ATOM 2858 C CA . SER A 1 495 ? 140.903 145.753 57.683 1.00 65.33 510 SER A CA 1
ATOM 2859 C C . SER A 1 495 ? 142.385 145.576 57.358 1.00 72.17 510 SER A C 1
ATOM 2860 O O . SER A 1 495 ? 143.117 144.944 58.119 1.00 65.09 510 SER A O 1
ATOM 2863 N N . GLY A 1 496 ? 142.823 146.129 56.230 1.00 90.09 511 GLY A N 1
ATOM 2864 C CA . GLY A 1 496 ? 144.227 146.089 55.864 1.00 83.61 511 GLY A CA 1
ATOM 2865 C C . GLY A 1 496 ? 144.609 144.933 54.960 1.00 63.07 511 GLY A C 1
ATOM 2866 O O . GLY A 1 496 ? 145.763 144.495 54.960 1.00 64.41 511 GLY A O 1
ATOM 2867 N N . LYS A 1 497 ? 143.647 144.437 54.187 1.00 61.27 512 LYS A N 1
ATOM 2868 C CA . LYS A 1 497 ? 143.911 143.341 53.258 1.00 85.26 512 LYS A CA 1
ATOM 2869 C C . LYS A 1 497 ? 143.837 143.811 51.806 1.00 78.27 512 LYS A C 1
ATOM 2870 O O . LYS A 1 497 ? 142.906 144.520 51.417 1.00 75.93 512 LYS A O 1
ATOM 2876 N N . SER A 1 498 ? 144.830 143.421 51.012 1.00 66.05 513 SER A N 1
ATOM 2877 C CA . SER A 1 498 ? 144.910 143.848 49.616 1.00 69.32 513 SER A CA 1
ATOM 2878 C C . SER A 1 498 ? 144.129 142.919 48.688 1.00 58.47 513 SER A C 1
ATOM 2879 O O . SER A 1 498 ? 144.050 141.712 48.920 1.00 58.98 513 SER A O 1
ATOM 2882 N N . THR A 1 499 ? 143.554 143.495 47.638 1.00 57.29 514 THR A N 1
ATOM 2883 C CA . THR A 1 499 ? 142.783 142.733 46.660 1.00 56.55 514 THR A CA 1
ATOM 2884 C C . THR A 1 499 ? 143.685 142.116 45.597 1.00 62.83 514 THR A C 1
ATOM 2885 O O . THR A 1 499 ? 143.206 141.523 44.635 1.00 58.45 514 THR A O 1
ATOM 2889 N N . GLN A 1 500 ? 144.992 142.268 45.771 1.00 69.67 515 GLN A N 1
ATOM 2890 C CA . GLN A 1 500 ? 145.959 141.707 44.837 1.00 63.73 515 GLN A CA 1
ATOM 2891 C C . GLN A 1 500 ? 146.905 140.799 45.617 1.00 97.33 515 GLN A C 1
ATOM 2892 O O . GLN A 1 500 ? 147.344 141.175 46.706 1.00 132.48 515 GLN A O 1
ATOM 2898 N N . LEU A 1 501 ? 147.197 139.605 45.095 1.00 83.33 516 LEU A N 1
ATOM 2899 C CA . LEU A 1 501 ? 146.630 139.106 43.845 1.00 62.17 516 LEU A CA 1
ATOM 2900 C C . LEU A 1 501 ? 145.385 138.275 44.134 1.00 85.98 516 LEU A C 1
ATOM 2901 O O . LEU A 1 501 ? 144.685 137.841 43.218 1.00 77.29 516 LEU A O 1
ATOM 2906 N N . GLU A 1 502 ? 145.112 138.059 45.416 1.00 85.69 517 GLU A N 1
ATOM 2907 C CA . GLU A 1 502 ? 144.043 137.158 45.841 1.00 60.74 517 GLU A CA 1
ATOM 2908 C C . GLU A 1 502 ? 142.625 137.606 45.490 1.00 58.90 517 GLU A C 1
ATOM 2909 O O . GLU A 1 502 ? 141.693 136.807 45.566 1.00 78.95 517 GLU A O 1
ATOM 2915 N N . GLY A 1 503 ? 142.457 138.869 45.113 1.00 73.47 518 GLY A N 1
ATOM 2916 C CA . GLY A 1 503 ? 141.135 139.385 44.801 1.00 75.19 518 GLY A CA 1
ATOM 2917 C C . GLY A 1 503 ? 140.240 139.451 46.023 1.00 72.46 518 GLY A C 1
ATOM 2918 O O . GLY A 1 503 ? 140.713 139.326 47.155 1.00 72.33 518 GLY A O 1
ATOM 2919 N N . VAL A 1 504 ? 138.945 139.660 45.801 1.00 54.38 519 VAL A N 1
ATOM 2920 C CA . VAL A 1 504 ? 137.969 139.578 46.884 1.00 53.79 519 VAL A CA 1
ATOM 2921 C C . VAL A 1 504 ? 137.288 138.215 46.840 1.00 68.80 519 VAL A C 1
ATOM 2922 O O . VAL A 1 504 ? 136.846 137.769 45.778 1.00 53.82 519 VAL A O 1
ATOM 2926 N N . LYS A 1 505 ? 137.212 137.551 47.991 1.00 71.57 520 LYS A N 1
ATOM 2927 C CA . LYS A 1 505 ? 136.635 136.211 48.061 1.00 55.06 520 LYS A CA 1
ATOM 2928 C C . LYS A 1 505 ? 135.124 136.262 48.270 1.00 61.55 520 LYS A C 1
ATOM 2929 O O . LYS A 1 505 ? 134.636 136.970 49.157 1.00 89.03 520 LYS A O 1
ATOM 2935 N N . SER A 1 506 ? 134.383 135.520 47.450 1.00 54.45 521 SER A N 1
ATOM 2936 C CA . SER A 1 506 ? 132.937 135.426 47.625 1.00 52.99 521 SER A CA 1
ATOM 2937 C C . SER A 1 506 ? 132.602 134.526 48.801 1.00 53.74 521 SER A C 1
ATOM 2938 O O . SER A 1 506 ? 133.254 133.498 49.013 1.00 76.67 521 SER A O 1
ATOM 2941 N N . ASP A 1 507 ? 131.586 134.917 49.563 1.00 53.13 522 ASP A N 1
ATOM 2942 C CA . ASP A 1 507 ? 131.134 134.125 50.697 1.00 69.31 522 ASP A CA 1
ATOM 2943 C C . ASP A 1 507 ? 130.246 132.990 50.196 1.00 70.99 522 ASP A C 1
ATOM 2944 O O . ASP A 1 507 ? 130.189 131.913 50.795 1.00 86.56 522 ASP A O 1
ATOM 2949 N N . ILE A 1 508 ? 129.558 133.249 49.087 1.00 53.18 523 ILE A N 1
ATOM 2950 C CA . ILE A 1 508 ? 128.757 132.239 48.406 1.00 53.47 523 ILE A CA 1
ATOM 2951 C C . ILE A 1 508 ? 129.153 132.188 46.927 1.00 61.88 523 ILE A C 1
ATOM 2952 O O . ILE A 1 508 ? 129.172 133.220 46.250 1.00 67.88 523 ILE A O 1
ATOM 2957 N N . VAL A 1 509 ? 129.469 130.995 46.425 1.00 54.64 524 VAL A N 1
ATOM 2958 C CA . VAL A 1 509 ? 129.931 130.856 45.041 1.00 55.02 524 VAL A CA 1
ATOM 2959 C C . VAL A 1 509 ? 128.799 130.640 44.029 1.00 54.87 524 VAL A C 1
ATOM 2960 O O . VAL A 1 509 ? 128.089 129.634 44.079 1.00 71.04 524 VAL A O 1
ATOM 2964 N N . ILE A 1 510 ? 128.639 131.597 43.116 1.00 54.32 525 ILE A N 1
ATOM 2965 C CA . ILE A 1 510 ? 127.725 131.454 41.988 1.00 60.28 525 ILE A CA 1
ATOM 2966 C C . ILE A 1 510 ? 128.536 131.676 40.717 1.00 55.05 525 ILE A C 1
ATOM 2967 O O . ILE A 1 510 ? 128.734 132.818 40.298 1.00 54.39 525 ILE A O 1
ATOM 2972 N N . PRO A 1 511 ? 129.017 130.578 40.105 1.00 61.20 526 PRO A N 1
ATOM 2973 C CA . PRO A 1 511 ? 129.907 130.639 38.936 1.00 67.85 526 PRO A CA 1
ATOM 2974 C C . PRO A 1 511 ? 129.340 131.462 37.783 1.00 57.50 526 PRO A C 1
ATOM 2975 O O . PRO A 1 511 ? 128.209 131.226 37.354 1.00 57.70 526 PRO A O 1
ATOM 2979 N N . SER A 1 512 ? 130.123 132.420 37.292 1.00 59.12 527 SER A N 1
ATOM 2980 C CA . SER A 1 512 ? 129.720 133.223 36.142 1.00 57.94 527 SER A CA 1
ATOM 2981 C C . SER A 1 512 ? 130.165 132.554 34.847 1.00 65.81 527 SER A C 1
ATOM 2982 O O . SER A 1 512 ? 130.562 131.388 34.852 1.00 83.25 527 SER A O 1
ATOM 2985 N N . ARG A 1 513 ? 130.100 133.293 33.743 1.00 65.27 528 ARG A N 1
ATOM 2986 C CA . ARG A 1 513 ? 130.455 132.752 32.432 1.00 62.53 528 ARG A CA 1
ATOM 2987 C C . ARG A 1 513 ? 131.965 132.606 32.252 1.00 67.27 528 ARG A C 1
ATOM 2988 O O . ARG A 1 513 ? 132.426 131.972 31.300 1.00 88.10 528 ARG A O 1
ATOM 2996 N N . TYR A 1 514 ? 132.730 133.188 33.172 1.00 64.84 529 TYR A N 1
ATOM 2997 C CA . TYR A 1 514 ? 134.185 133.107 33.123 1.00 76.01 529 TYR A CA 1
ATOM 2998 C C . TYR A 1 514 ? 134.712 132.032 34.075 1.00 87.07 529 TYR A C 1
ATOM 2999 O O . TYR A 1 514 ? 135.916 131.938 34.306 1.00 91.49 529 TYR A O 1
ATOM 3008 N N . ALA A 1 515 ? 133.803 131.227 34.619 1.00 84.40 530 ALA A N 1
ATOM 3009 C CA . ALA A 1 515 ? 134.143 130.231 35.639 1.00 70.43 530 ALA A CA 1
ATOM 3010 C C . ALA A 1 515 ? 135.234 129.245 35.220 1.00 74.67 530 ALA A C 1
ATOM 3011 O O . ALA A 1 515 ? 136.088 128.876 36.029 1.00 88.81 530 ALA A O 1
ATOM 3013 N N . GLU A 1 516 ? 135.191 128.804 33.967 1.00 74.28 531 GLU A N 1
ATOM 3014 C CA . GLU A 1 516 ? 136.191 127.874 33.454 1.00 70.94 531 GLU A CA 1
ATOM 3015 C C . GLU A 1 516 ? 137.399 128.600 32.869 1.00 82.34 531 GLU A C 1
ATOM 3016 O O . GLU A 1 516 ? 138.516 128.074 32.884 1.00 85.68 531 GLU A O 1
ATOM 3022 N N . ASP A 1 517 ? 137.173 129.807 32.357 1.00 94.12 532 ASP A N 1
ATOM 3023 C CA . ASP A 1 517 ? 138.251 130.615 31.796 1.00 69.43 532 ASP A CA 1
ATOM 3024 C C . ASP A 1 517 ? 139.247 131.031 32.875 1.00 74.00 532 ASP A C 1
ATOM 3025 O O . ASP A 1 517 ? 138.873 131.212 34.037 1.00 76.62 532 ASP A O 1
ATOM 3030 N N . LYS A 1 518 ? 140.514 131.175 32.495 1.00 81.26 533 LYS A N 1
ATOM 3031 C CA . LYS A 1 518 ? 141.514 131.712 33.412 1.00 85.30 533 LYS A CA 1
ATOM 3032 C C . LYS A 1 518 ? 141.542 133.226 33.278 1.00 82.87 533 LYS A C 1
ATOM 3033 O O . LYS A 1 518 ? 142.022 133.761 32.273 1.00 87.01 533 LYS A O 1
ATOM 3039 N N . LEU A 1 519 ? 141.014 133.914 34.286 1.00 65.50 534 LEU A N 1
ATOM 3040 C CA . LEU A 1 519 ? 140.902 135.367 34.237 1.00 64.25 534 LEU A CA 1
ATOM 3041 C C . LEU A 1 519 ? 141.267 135.981 35.588 1.00 62.77 534 LEU A C 1
ATOM 3042 O O . LEU A 1 519 ? 140.638 135.680 36.607 1.00 90.87 534 LEU A O 1
ATOM 3047 N N . GLY A 1 520 ? 142.291 136.834 35.588 1.00 75.43 535 GLY A N 1
ATOM 3048 C CA . GLY A 1 520 ? 142.752 137.491 36.800 1.00 71.67 535 GLY A CA 1
ATOM 3049 C C . GLY A 1 520 ? 144.093 138.187 36.632 1.00 68.96 535 GLY A C 1
ATOM 3050 O O . GLY A 1 520 ? 144.772 138.016 35.616 1.00 79.38 535 GLY A O 1
ATOM 3051 N N . GLU A 1 521 ? 144.475 138.973 37.634 1.00 62.06 536 GLU A N 1
ATOM 3052 C CA . GLU A 1 521 ? 145.746 139.693 37.626 1.00 62.91 536 GLU A CA 1
ATOM 3053 C C . GLU A 1 521 ? 146.926 138.723 37.682 1.00 64.74 536 GLU A C 1
ATOM 3054 O O . GLU A 1 521 ? 147.975 138.965 37.080 1.00 66.15 536 GLU A O 1
ATOM 3060 N N . ARG A 1 522 ? 146.735 137.614 38.393 1.00 64.88 537 ARG A N 1
ATOM 3061 C CA . ARG A 1 522 ? 147.804 136.643 38.621 1.00 66.73 537 ARG A CA 1
ATOM 3062 C C . ARG A 1 522 ? 148.256 135.932 37.346 1.00 69.94 537 ARG A C 1
ATOM 3063 O O . ARG A 1 522 ? 149.278 135.243 37.347 1.00 79.13 537 ARG A O 1
ATOM 3071 N N . PHE A 1 523 ? 147.501 136.098 36.264 1.00 68.32 538 PHE A N 1
ATOM 3072 C CA . PHE A 1 523 ? 147.855 135.474 34.993 1.00 70.30 538 PHE A CA 1
ATOM 3073 C C . PHE A 1 523 ? 148.543 136.461 34.053 1.00 84.05 538 PHE A C 1
ATOM 3074 O O . PHE A 1 523 ? 148.878 136.120 32.917 1.00 93.07 538 PHE A O 1
ATOM 3082 N N . LEU A 1 524 ? 148.748 137.684 34.533 1.00 80.28 539 LEU A N 1
ATOM 3083 C CA . LEU A 1 524 ? 149.434 138.711 33.753 1.00 70.76 539 LEU A CA 1
ATOM 3084 C C . LEU A 1 524 ? 150.941 138.654 33.986 1.00 76.71 539 LEU A C 1
ATOM 3085 O O . LEU A 1 524 ? 151.402 138.169 35.022 1.00 81.22 539 LEU A O 1
ATOM 3090 N N . GLU A 1 525 ? 151.706 139.147 33.017 1.00 73.98 540 GLU A N 1
ATOM 3091 C CA . GLU A 1 525 ? 153.162 139.140 33.117 1.00 81.28 540 GLU A CA 1
ATOM 3092 C C . GLU A 1 525 ? 153.646 140.171 34.131 1.00 84.47 540 GLU A C 1
ATOM 3093 O O . GLU A 1 525 ? 153.179 141.312 34.136 1.00 84.93 540 GLU A O 1
ATOM 3099 N N . TYR A 1 526 ? 154.570 139.753 34.993 1.00 90.64 541 TYR A N 1
ATOM 3100 C CA . TYR A 1 526 ? 155.196 140.640 35.975 1.00 79.54 541 TYR A CA 1
ATOM 3101 C C . TYR A 1 526 ? 154.193 141.309 36.916 1.00 76.20 541 TYR A C 1
ATOM 3102 O O . TYR A 1 526 ? 154.383 142.454 37.329 1.00 72.11 541 TYR A O 1
ATOM 3111 N N . ALA A 1 527 ? 153.127 140.588 37.251 1.00 75.93 542 ALA A N 1
ATOM 3112 C CA . ALA A 1 527 ? 152.165 141.061 38.240 1.00 70.97 542 ALA A CA 1
ATOM 3113 C C . ALA A 1 527 ? 152.859 141.188 39.592 1.00 72.10 542 ALA A C 1
ATOM 3114 O O . ALA A 1 527 ? 153.692 140.352 39.947 1.00 89.88 542 ALA A O 1
ATOM 3116 N N . LEU A 1 528 ? 152.520 142.232 40.343 1.00 68.33 543 LEU A N 1
ATOM 3117 C CA . LEU A 1 528 ? 153.179 142.499 41.620 1.00 75.98 543 LEU A CA 1
ATOM 3118 C C . LEU A 1 528 ? 152.620 141.620 42.741 1.00 74.60 543 LEU A C 1
ATOM 3119 O O . LEU A 1 528 ? 151.474 141.175 42.668 1.00 67.05 543 LEU A O 1
ATOM 3124 N N . PRO A 1 529 ? 153.441 141.346 43.770 1.00 76.21 544 PRO A N 1
ATOM 3125 C CA . PRO A 1 529 ? 153.023 140.480 44.883 1.00 76.55 544 PRO A CA 1
ATOM 3126 C C . PRO A 1 529 ? 151.943 141.085 45.781 1.00 79.88 544 PRO A C 1
ATOM 3127 O O . PRO A 1 529 ? 151.620 142.267 45.666 1.00 79.17 544 PRO A O 1
ATOM 3131 N N . ALA A 1 530 ? 151.405 140.260 46.678 1.00 88.29 545 ALA A N 1
ATOM 3132 C CA . ALA A 1 530 ? 150.380 140.685 47.630 1.00 66.64 545 ALA A CA 1
ATOM 3133 C C . ALA A 1 530 ? 151.002 141.270 48.895 1.00 69.80 545 ALA A C 1
ATOM 3134 O O . ALA A 1 530 ? 152.040 140.793 49.355 1.00 80.69 545 ALA A O 1
ATOM 3136 N N . ASP A 1 531 ? 150.362 142.286 49.468 1.00 76.93 546 ASP A N 1
ATOM 3137 C CA . ASP A 1 531 ? 150.823 142.865 50.728 1.00 84.51 546 ASP A CA 1
ATOM 3138 C C . ASP A 1 531 ? 149.706 142.897 51.766 1.00 85.50 546 ASP A C 1
ATOM 3139 O O . ASP A 1 531 ? 148.586 142.461 51.497 1.00 100.04 546 ASP A O 1
ATOM 3144 N N . GLN A 1 532 ? 150.020 143.414 52.950 1.00 68.25 547 GLN A N 1
ATOM 3145 C CA . GLN A 1 532 ? 149.042 143.569 54.021 1.00 76.71 547 GLN A CA 1
ATOM 3146 C C . GLN A 1 532 ? 149.304 144.888 54.739 1.00 82.60 547 GLN A C 1
ATOM 3147 O O . GLN A 1 532 ? 150.445 145.348 54.795 1.00 98.53 547 GLN A O 1
ATOM 3153 N N . TYR A 1 533 ? 148.255 145.501 55.280 1.00 72.59 548 TYR A N 1
ATOM 3154 C CA . TYR A 1 533 ? 148.414 146.749 56.024 1.00 75.61 548 TYR A CA 1
ATOM 3155 C C . TYR A 1 533 ? 147.686 146.676 57.366 1.00 69.08 548 TYR A C 1
ATOM 3156 O O . TYR A 1 533 ? 146.903 145.752 57.603 1.00 68.61 548 TYR A O 1
ATOM 3165 N N . ASP A 1 534 ? 147.958 147.643 58.240 1.00 70.46 549 ASP A N 1
ATOM 3166 C CA . ASP A 1 534 ? 147.310 147.726 59.543 1.00 85.38 549 ASP A CA 1
ATOM 3167 C C . ASP A 1 534 ? 145.796 147.838 59.411 1.00 87.53 549 ASP A C 1
ATOM 3168 O O . ASP A 1 534 ? 145.290 148.415 58.446 1.00 92.40 549 ASP A O 1
ATOM 3173 N N . ASN A 1 535 ? 145.074 147.281 60.379 1.00 80.08 550 ASN A N 1
ATOM 3174 C CA . ASN A 1 535 ? 143.629 147.464 60.447 1.00 81.39 550 ASN A CA 1
ATOM 3175 C C . ASN A 1 535 ? 143.315 148.888 60.904 1.00 79.40 550 ASN A C 1
ATOM 3176 O O . ASN A 1 535 ? 144.068 149.476 61.683 1.00 75.41 550 ASN A O 1
ATOM 3181 N N . VAL A 1 536 ? 142.207 149.439 60.411 1.00 85.27 551 VAL A N 1
ATOM 3182 C CA . VAL A 1 536 ? 141.867 150.845 60.629 1.00 76.24 551 VAL A CA 1
ATOM 3183 C C . VAL A 1 536 ? 140.383 151.010 61.036 1.00 67.89 551 VAL A C 1
ATOM 3184 O O . VAL A 1 536 ? 139.925 152.120 61.321 1.00 66.74 551 VAL A O 1
ATOM 3188 N N . ILE A 1 537 ? 139.650 149.894 61.096 1.00 65.72 552 ILE A N 1
ATOM 3189 C CA . ILE A 1 537 ? 138.231 149.900 61.489 1.00 65.14 552 ILE A CA 1
ATOM 3190 C C . ILE A 1 537 ? 137.993 150.699 62.778 1.00 79.71 552 ILE A C 1
ATOM 3191 O O . ILE A 1 537 ? 137.008 151.435 62.893 1.00 88.99 552 ILE A O 1
ATOM 3196 N N . ASN A 1 538 ? 138.898 150.547 63.741 1.00 70.29 553 ASN A N 1
ATOM 3197 C CA . ASN A 1 538 ? 138.980 151.485 64.852 1.00 85.13 553 ASN A CA 1
ATOM 3198 C C . ASN A 1 538 ? 139.947 152.603 64.476 1.00 95.30 553 ASN A C 1
ATOM 3199 O O . ASN A 1 538 ? 141.166 152.463 64.599 1.00 115.39 553 ASN A O 1
ATOM 3204 N N . ASP A 1 539 ? 139.381 153.713 64.015 1.00 77.73 554 ASP A N 1
ATOM 3205 C CA . ASP A 1 539 ? 140.138 154.750 63.322 1.00 74.51 554 ASP A CA 1
ATOM 3206 C C . ASP A 1 539 ? 141.007 155.622 64.232 1.00 74.73 554 ASP A C 1
ATOM 3207 O O . ASP A 1 539 ? 140.501 156.335 65.102 1.00 75.65 554 ASP A O 1
ATOM 3212 N N . ASN A 1 540 ? 142.316 155.560 64.003 1.00 83.73 555 ASN A N 1
ATOM 3213 C CA . ASN A 1 540 ? 143.299 156.341 64.748 1.00 77.62 555 ASN A CA 1
ATOM 3214 C C . ASN A 1 540 ? 143.079 157.849 64.703 1.00 81.72 555 ASN A C 1
ATOM 3215 O O . ASN A 1 540 ? 143.285 158.538 65.709 1.00 86.36 555 ASN A O 1
ATOM 3220 N N . LEU A 1 541 ? 142.675 158.340 63.529 1.00 87.85 556 LEU A N 1
ATOM 3221 C CA . LEU A 1 541 ? 142.783 159.755 63.163 1.00 76.15 556 LEU A CA 1
ATOM 3222 C C . LEU A 1 541 ? 144.265 160.134 63.109 1.00 86.87 556 LEU A C 1
ATOM 3223 O O . LEU A 1 541 ? 144.620 161.316 63.099 1.00 113.13 556 LEU A O 1
ATOM 3228 N N . GLY A 1 542 ? 145.121 159.116 63.058 1.00 77.83 557 GLY A N 1
ATOM 3229 C CA . GLY A 1 542 ? 146.557 159.301 63.139 1.00 95.37 557 GLY A CA 1
ATOM 3230 C C . GLY A 1 542 ? 147.178 159.925 61.906 1.00 95.31 557 GLY A C 1
ATOM 3231 O O . GLY A 1 542 ? 148.299 160.433 61.965 1.00 104.47 557 GLY A O 1
ATOM 3232 N N . ASP A 1 543 ? 146.457 159.893 60.790 1.00 85.11 558 ASP A N 1
ATOM 3233 C CA . ASP A 1 543 ? 146.966 160.463 59.546 1.00 74.85 558 ASP A CA 1
ATOM 3234 C C . ASP A 1 543 ? 146.577 161.932 59.382 1.00 75.31 558 ASP A C 1
ATOM 3235 O O . ASP A 1 543 ? 147.102 162.631 58.512 1.00 79.22 558 ASP A O 1
ATOM 3240 N N . LEU A 1 544 ? 145.653 162.395 60.217 1.00 79.13 559 LEU A N 1
ATOM 3241 C CA . LEU A 1 544 ? 145.249 163.796 60.204 1.00 95.47 559 LEU A CA 1
ATOM 3242 C C . LEU A 1 544 ? 146.263 164.609 60.997 1.00 96.83 559 LEU A C 1
ATOM 3243 O O . LEU A 1 544 ? 146.936 164.068 61.876 1.00 107.91 559 LEU A O 1
ATOM 3248 N N . ASP A 1 545 ? 146.384 165.899 60.692 1.00 81.61 560 ASP A N 1
ATOM 3249 C CA . ASP A 1 545 ? 147.233 166.771 61.497 1.00 83.95 560 ASP A CA 1
ATOM 3250 C C . ASP A 1 545 ? 146.645 166.853 62.905 1.00 94.90 560 ASP A C 1
ATOM 3251 O O . ASP A 1 545 ? 145.446 166.653 63.090 1.00 86.20 560 ASP A O 1
ATOM 3256 N N . ILE A 1 546 ? 147.482 167.131 63.899 1.00 101.41 561 ILE A N 1
ATOM 3257 C CA . ILE A 1 546 ? 147.059 167.017 65.295 1.00 102.47 561 ILE A CA 1
ATOM 3258 C C . ILE A 1 546 ? 146.094 168.126 65.734 1.00 106.80 561 ILE A C 1
ATOM 3259 O O . ILE A 1 546 ? 145.499 168.050 66.812 1.00 106.73 561 ILE A O 1
ATOM 3264 N N . ASN A 1 547 ? 145.929 169.144 64.891 1.00 107.18 562 ASN A N 1
ATOM 3265 C CA . ASN A 1 547 ? 145.065 170.277 65.219 1.00 102.24 562 ASN A CA 1
ATOM 3266 C C . ASN A 1 547 ? 143.670 170.197 64.592 1.00 103.33 562 ASN A C 1
ATOM 3267 O O . ASN A 1 547 ? 142.845 171.092 64.787 1.00 110.44 562 ASN A O 1
ATOM 3272 N N . ILE A 1 548 ? 143.410 169.128 63.843 1.00 96.50 563 ILE A N 1
ATOM 3273 C CA . ILE A 1 548 ? 142.108 168.938 63.203 1.00 95.86 563 ILE A CA 1
ATOM 3274 C C . ILE A 1 548 ? 141.354 167.733 63.791 1.00 104.30 563 ILE A C 1
ATOM 3275 O O . ILE A 1 548 ? 140.130 167.638 63.671 1.00 111.33 563 ILE A O 1
ATOM 3280 N N . ARG A 1 549 ? 142.086 166.831 64.443 1.00 102.49 564 ARG A N 1
ATOM 3281 C CA . ARG A 1 549 ? 141.483 165.691 65.150 1.00 93.80 564 ARG A CA 1
ATOM 3282 C C . ARG A 1 549 ? 140.339 166.028 66.134 1.00 99.20 564 ARG A C 1
ATOM 3283 O O . ARG A 1 549 ? 139.365 165.273 66.205 1.00 113.44 564 ARG A O 1
ATOM 3291 N N . PRO A 1 550 ? 140.466 167.133 66.909 1.00 92.98 565 PRO A N 1
ATOM 3292 C CA . PRO A 1 550 ? 139.386 167.608 67.785 1.00 90.37 565 PRO A CA 1
ATOM 3293 C C . PRO A 1 550 ? 137.970 167.481 67.211 1.00 88.01 565 PRO A C 1
ATOM 3294 O O . PRO A 1 550 ? 137.096 166.987 67.921 1.00 97.19 565 PRO A O 1
ATOM 3298 N N . TRP A 1 551 ? 137.749 167.915 65.972 1.00 85.86 566 TRP A N 1
ATOM 3299 C CA . TRP A 1 551 ? 136.458 167.716 65.315 1.00 83.57 566 TRP A CA 1
ATOM 3300 C C . TRP A 1 551 ? 136.088 166.237 65.278 1.00 81.43 566 TRP A C 1
ATOM 3301 O O . TRP A 1 551 ? 134.973 165.854 65.636 1.00 87.65 566 TRP A O 1
ATOM 3312 N N . PHE A 1 552 ? 137.035 165.416 64.835 1.00 80.15 567 PHE A N 1
ATOM 3313 C CA . PHE A 1 552 ? 136.791 163.996 64.607 1.00 78.00 567 PHE A CA 1
ATOM 3314 C C . PHE A 1 552 ? 136.719 163.191 65.904 1.00 79.63 567 PHE A C 1
ATOM 3315 O O . PHE A 1 552 ? 136.264 162.047 65.909 1.00 87.50 567 PHE A O 1
ATOM 3323 N N . GLN A 1 553 ? 137.180 163.793 66.996 1.00 102.31 568 GLN A N 1
ATOM 3324 C CA . GLN A 1 553 ? 137.038 163.206 68.322 1.00 91.32 568 GLN A CA 1
ATOM 3325 C C . GLN A 1 553 ? 135.657 163.535 68.880 1.00 85.70 568 GLN A C 1
ATOM 3326 O O . GLN A 1 553 ? 135.090 162.774 69.666 1.00 103.89 568 GLN A O 1
ATOM 3332 N N . LYS A 1 554 ? 135.121 164.674 68.449 1.00 85.66 569 LYS A N 1
ATOM 3333 C CA . LYS A 1 554 ? 133.873 165.218 68.979 1.00 86.82 569 LYS A CA 1
ATOM 3334 C C . LYS A 1 554 ? 132.637 164.708 68.229 1.00 96.96 569 LYS A C 1
ATOM 3335 O O . LYS A 1 554 ? 131.640 164.328 68.848 1.00 84.50 569 LYS A O 1
ATOM 3341 N N . TYR A 1 555 ? 132.708 164.699 66.899 1.00 104.18 570 TYR A N 1
ATOM 3342 C CA . TYR A 1 555 ? 131.544 164.387 66.070 1.00 78.74 570 TYR A CA 1
ATOM 3343 C C . TYR A 1 555 ? 131.706 163.153 65.182 1.00 75.72 570 TYR A C 1
ATOM 3344 O O . TYR A 1 555 ? 130.749 162.727 64.534 1.00 73.75 570 TYR A O 1
ATOM 3353 N N . TYR A 1 556 ? 132.905 162.579 65.149 1.00 75.54 571 TYR A N 1
ATOM 3354 C CA . TYR A 1 556 ? 133.193 161.491 64.214 1.00 72.88 571 TYR A CA 1
ATOM 3355 C C . TYR A 1 556 ? 133.517 160.145 64.868 1.00 73.01 571 TYR A C 1
ATOM 3356 O O . TYR A 1 556 ? 132.996 159.113 64.453 1.00 71.13 571 TYR A O 1
ATOM 3365 N N . SER A 1 557 ? 134.391 160.155 65.868 1.00 75.39 572 SER A N 1
ATOM 3366 C CA . SER A 1 557 ? 134.802 158.916 66.535 1.00 75.97 572 SER A CA 1
ATOM 3367 C C . SER A 1 557 ? 133.708 158.207 67.356 1.00 76.52 572 SER A C 1
ATOM 3368 O O . SER A 1 557 ? 133.595 156.982 67.289 1.00 75.47 572 SER A O 1
ATOM 3371 N N . PRO A 1 558 ? 132.913 158.962 68.145 1.00 78.36 573 PRO A N 1
ATOM 3372 C CA . PRO A 1 558 ? 131.802 158.320 68.862 1.00 78.89 573 PRO A CA 1
ATOM 3373 C C . PRO A 1 558 ? 130.789 157.601 67.967 1.00 87.88 573 PRO A C 1
ATOM 3374 O O . PRO A 1 558 ? 130.016 156.791 68.483 1.00 99.38 573 PRO A O 1
ATOM 3378 N N . HIS A 1 559 ? 130.793 157.881 66.665 1.00 87.34 574 HIS A N 1
ATOM 3379 C CA . HIS A 1 559 ? 129.804 157.291 65.763 1.00 82.18 574 HIS A CA 1
ATOM 3380 C C . HIS A 1 559 ? 130.400 156.471 64.618 1.00 84.6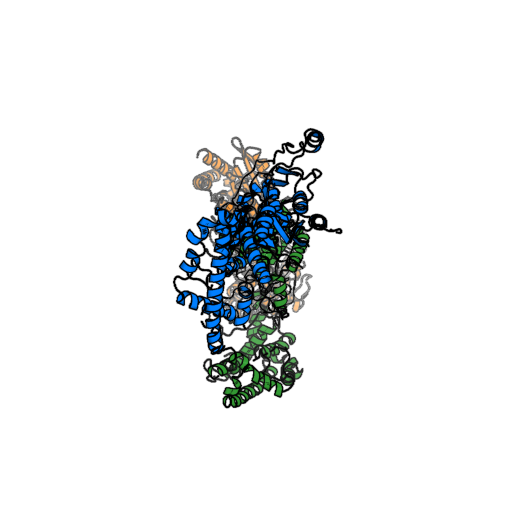7 574 HIS A C 1
ATOM 3381 O O . HIS A 1 559 ? 129.802 156.390 63.547 1.00 87.68 574 HIS A O 1
ATOM 3388 N N . LEU A 1 560 ? 131.561 155.858 64.844 1.00 85.84 575 LEU A N 1
ATOM 3389 C CA . LEU A 1 560 ? 132.201 155.022 63.826 1.00 66.88 575 LEU A CA 1
ATOM 3390 C C . LEU A 1 560 ? 131.313 153.845 63.431 1.00 65.17 575 LEU A C 1
ATOM 3391 O O . LEU A 1 560 ? 130.479 153.401 64.220 1.00 70.83 575 LEU A O 1
ATOM 3396 N N . GLN A 1 561 ? 131.478 153.349 62.207 1.00 67.88 576 GLN A N 1
ATOM 3397 C CA . GLN A 1 561 ? 130.767 152.145 61.785 1.00 62.25 576 GLN A CA 1
ATOM 3398 C C . GLN A 1 561 ? 131.428 150.922 62.401 1.00 62.38 576 GLN A C 1
ATOM 3399 O O . GLN A 1 561 ? 132.618 150.672 62.190 1.00 62.58 576 GLN A O 1
ATOM 3405 N N . LYS A 1 562 ? 130.652 150.171 63.173 1.00 63.07 577 LYS A N 1
ATOM 3406 C CA . LYS A 1 562 ? 131.118 148.925 63.763 1.00 75.26 577 LYS A CA 1
ATOM 3407 C C . LYS A 1 562 ? 130.780 147.783 62.815 1.00 72.91 577 LYS A C 1
ATOM 3408 O O . LYS A 1 562 ? 129.678 147.747 62.260 1.00 83.43 577 LYS A O 1
ATOM 3414 N N . PRO A 1 563 ? 131.734 146.858 62.608 1.00 63.66 578 PRO A N 1
ATOM 3415 C CA . PRO A 1 563 ? 131.475 145.677 61.776 1.00 64.30 578 PRO A CA 1
ATOM 3416 C C . PRO A 1 563 ? 130.238 144.924 62.248 1.00 75.89 578 PRO A C 1
ATOM 3417 O O . PRO A 1 563 ? 130.114 144.631 63.441 1.00 90.82 578 PRO A O 1
ATOM 3421 N N . GLU A 1 564 ? 129.337 144.619 61.320 1.00 59.04 579 GLU A N 1
ATOM 3422 C CA . GLU A 1 564 ? 128.090 143.943 61.665 1.00 59.08 579 GLU A CA 1
ATOM 3423 C C . GLU A 1 564 ? 128.245 142.424 61.618 1.00 79.27 579 GLU A C 1
ATOM 3424 O O . GLU A 1 564 ? 129.056 141.893 60.855 1.00 66.70 579 GLU A O 1
ATOM 3430 N N . LEU A 1 565 ? 127.460 141.732 62.440 1.00 77.97 580 LEU A N 1
ATOM 3431 C CA . LEU A 1 565 ? 127.570 140.284 62.580 1.00 68.33 580 LEU A CA 1
ATOM 3432 C C . LEU A 1 565 ? 126.285 139.595 62.125 1.00 60.10 580 LEU A C 1
ATOM 3433 O O . LEU A 1 565 ? 126.283 138.402 61.816 1.00 60.11 580 LEU A O 1
ATOM 3438 N N . VAL A 1 566 ? 125.199 140.364 62.082 1.00 59.38 581 VAL A N 1
ATOM 3439 C CA . VAL A 1 566 ? 123.864 139.844 61.775 1.00 58.69 581 VAL A CA 1
ATOM 3440 C C . VAL A 1 566 ? 123.807 138.999 60.499 1.00 81.09 581 VAL A C 1
ATOM 3441 O O . VAL A 1 566 ? 123.171 137.944 60.475 1.00 87.85 581 VAL A O 1
ATOM 3445 N N . TRP A 1 567 ? 124.487 139.454 59.452 1.00 81.21 582 TRP A N 1
ATOM 3446 C CA . TRP A 1 567 ? 124.413 138.799 58.148 1.00 56.19 582 TRP A CA 1
ATOM 3447 C C . TRP A 1 567 ? 125.438 137.676 57.968 1.00 55.06 582 TRP A C 1
ATOM 3448 O O . TRP A 1 567 ? 125.125 136.636 57.383 1.00 54.84 582 TRP A O 1
ATOM 3459 N N . ARG A 1 568 ? 126.660 137.889 58.458 1.00 55.96 583 ARG A N 1
ATOM 3460 C CA . ARG A 1 568 ? 127.723 136.885 58.340 1.00 56.78 583 ARG A CA 1
ATOM 3461 C C . ARG A 1 568 ? 127.442 135.634 59.179 1.00 82.02 583 ARG A C 1
ATOM 3462 O O . ARG A 1 568 ? 128.050 134.584 58.962 1.00 96.65 583 ARG A O 1
ATOM 3470 N N . GLU A 1 569 ? 126.522 135.753 60.133 1.00 61.02 584 GLU A N 1
ATOM 3471 C CA . GLU A 1 569 ? 126.071 134.606 60.918 1.00 60.84 584 GLU A CA 1
ATOM 3472 C C . GLU A 1 569 ? 125.178 133.706 60.069 1.00 59.94 584 GLU A C 1
ATOM 3473 O O . GLU A 1 569 ? 125.170 132.485 60.240 1.00 66.59 584 GLU A O 1
ATOM 3479 N N . MET A 1 570 ? 124.432 134.318 59.153 1.00 58.06 585 MET A N 1
ATOM 3480 C CA . MET A 1 570 ? 123.535 133.585 58.266 1.00 57.23 585 MET A CA 1
ATOM 3481 C C . MET A 1 570 ? 124.303 132.742 57.245 1.00 57.47 585 MET A C 1
ATOM 3482 O O . MET A 1 570 ? 123.738 131.827 56.652 1.00 78.04 585 MET A O 1
ATOM 3487 N N . LEU A 1 571 ? 125.587 133.052 57.060 1.00 57.00 586 LEU A N 1
ATOM 3488 C CA . LEU A 1 571 ? 126.420 132.439 56.011 1.00 56.78 586 LEU A CA 1
ATOM 3489 C C . LEU A 1 571 ? 126.322 130.910 55.816 1.00 69.79 586 LEU A C 1
ATOM 3490 O O . LEU A 1 571 ? 126.081 130.457 54.693 1.00 91.40 586 LEU A O 1
ATOM 3495 N N . PRO A 1 572 ? 126.502 130.115 56.893 1.00 79.35 587 PRO A N 1
ATOM 3496 C CA . PRO A 1 572 ? 126.419 128.662 56.692 1.00 78.72 587 PRO A CA 1
ATOM 3497 C C . PRO A 1 572 ? 125.030 128.215 56.236 1.00 60.42 587 PRO A C 1
ATOM 3498 O O . PRO A 1 572 ? 124.930 127.340 55.376 1.00 60.55 587 PRO A O 1
ATOM 3502 N N . GLN A 1 573 ? 123.979 128.806 56.798 1.00 59.95 588 GLN A N 1
ATOM 3503 C CA . GLN A 1 573 ? 122.616 128.502 56.366 1.00 59.39 588 GLN A CA 1
ATOM 3504 C C . GLN A 1 573 ? 122.390 128.944 54.913 1.00 62.93 588 GLN A C 1
ATOM 3505 O O . GLN A 1 573 ? 121.658 128.295 54.162 1.00 59.56 588 GLN A O 1
ATOM 3511 N N . LEU A 1 574 ? 123.037 130.039 54.521 1.00 69.71 589 LEU A N 1
ATOM 3512 C CA . LEU A 1 574 ? 122.899 130.579 53.171 1.00 54.96 589 LEU A CA 1
ATOM 3513 C C . LEU A 1 574 ? 123.700 129.773 52.151 1.00 69.10 589 LEU A C 1
ATOM 3514 O O . LEU A 1 574 ? 123.181 129.397 51.100 1.00 78.62 589 LEU A O 1
ATOM 3519 N N . ALA A 1 575 ? 124.965 129.512 52.468 1.00 70.55 590 ALA A N 1
ATOM 3520 C CA . ALA A 1 575 ? 125.839 128.747 51.585 1.00 56.74 590 ALA A CA 1
ATOM 3521 C C . ALA A 1 575 ? 125.296 127.338 51.339 1.00 62.04 590 ALA A C 1
ATOM 3522 O O . ALA A 1 575 ? 125.393 126.813 50.230 1.00 85.17 590 ALA A O 1
ATOM 3524 N N . HIS A 1 576 ? 124.735 126.730 52.380 1.00 68.78 591 HIS A N 1
ATOM 3525 C CA . HIS A 1 576 ? 124.132 125.404 52.272 1.00 60.72 591 HIS A CA 1
ATOM 3526 C C . HIS A 1 576 ? 122.944 125.404 51.313 1.00 59.41 591 HIS A C 1
ATOM 3527 O O . HIS A 1 576 ? 122.878 124.584 50.392 1.00 60.03 591 HIS A O 1
ATOM 3534 N N . ASN A 1 577 ? 121.999 126.314 51.545 1.00 58.19 592 ASN A N 1
ATOM 3535 C CA . ASN A 1 577 ? 120.822 126.430 50.691 1.00 57.47 592 ASN A CA 1
ATOM 3536 C C . ASN A 1 577 ? 121.184 126.792 49.252 1.00 60.99 592 ASN A C 1
ATOM 3537 O O . ASN A 1 577 ? 120.589 126.272 48.310 1.00 64.46 592 ASN A O 1
ATOM 3542 N N . SER A 1 578 ? 122.152 127.691 49.089 1.00 70.29 593 SER A N 1
ATOM 3543 C CA . SER A 1 578 ? 122.599 128.111 47.762 1.00 55.29 593 SER A CA 1
ATOM 3544 C C . SER A 1 578 ? 123.218 126.955 46.975 1.00 84.13 593 SER A C 1
ATOM 3545 O O . SER A 1 578 ? 122.992 126.826 45.771 1.00 71.48 593 SER A O 1
ATOM 3548 N N . GLN A 1 579 ? 123.993 126.118 47.661 1.00 69.38 594 GLN A N 1
ATOM 3549 C CA . GLN A 1 579 ? 124.635 124.962 47.038 1.00 59.38 594 GLN A CA 1
ATOM 3550 C C . GLN A 1 579 ? 123.597 123.936 46.588 1.00 71.73 594 GLN A C 1
ATOM 3551 O O . GLN A 1 579 ? 123.643 123.449 45.456 1.00 94.86 594 GLN A O 1
ATOM 3557 N N . GLU A 1 580 ? 122.659 123.617 47.478 1.00 66.51 595 GLU A N 1
ATOM 3558 C CA . GLU A 1 580 ? 121.599 122.662 47.169 1.00 61.60 595 GLU A CA 1
ATOM 3559 C C . GLU A 1 580 ? 120.673 123.155 46.061 1.00 60.80 595 GLU A C 1
ATOM 3560 O O . GLU A 1 580 ? 120.254 122.375 45.204 1.00 61.90 595 GLU A O 1
ATOM 3566 N N . ARG A 1 581 ? 120.347 124.445 46.094 1.00 59.10 596 ARG A N 1
ATOM 3567 C CA . ARG A 1 581 ? 119.425 125.044 45.129 1.00 58.44 596 ARG A CA 1
ATOM 3568 C C . ARG A 1 581 ? 119.989 125.015 43.705 1.00 67.11 596 ARG A C 1
ATOM 3569 O O . ARG A 1 581 ? 119.254 124.778 42.743 1.00 77.35 596 ARG A O 1
ATOM 3577 N N . LEU A 1 582 ? 121.296 125.238 43.581 1.00 62.50 597 LEU A N 1
ATOM 3578 C CA . LEU A 1 582 ? 121.966 125.196 42.283 1.00 63.89 597 LEU A CA 1
ATOM 3579 C C . LEU A 1 582 ? 121.988 123.776 41.716 1.00 77.36 597 LEU A C 1
ATOM 3580 O O . LEU A 1 582 ? 121.698 123.567 40.535 1.00 103.16 597 LEU A O 1
ATOM 3585 N N . GLU A 1 583 ? 122.329 122.807 42.562 1.00 64.45 598 GLU A N 1
ATOM 3586 C CA . GLU A 1 583 ? 122.417 121.409 42.148 1.00 64.58 598 GLU A CA 1
ATOM 3587 C C . GLU A 1 583 ? 121.053 120.860 41.740 1.00 65.33 598 GLU A C 1
ATOM 3588 O O . GLU A 1 583 ? 120.955 120.018 40.846 1.00 67.07 598 GLU A O 1
ATOM 3594 N N . LYS A 1 584 ? 120.004 121.338 42.403 1.00 64.20 599 LYS A N 1
ATOM 3595 C CA . LYS A 1 584 ? 118.644 120.899 42.105 1.00 64.88 599 LYS A CA 1
ATOM 3596 C C . LYS A 1 584 ? 118.017 121.674 40.949 1.00 70.94 599 LYS A C 1
ATOM 3597 O O . LYS A 1 584 ? 116.902 121.369 40.523 1.00 71.83 599 LYS A O 1
ATOM 3603 N N . ASN A 1 585 ? 118.731 122.677 40.445 1.00 68.21 600 ASN A N 1
ATOM 3604 C CA . ASN A 1 585 ? 118.276 123.424 39.275 1.00 63.30 600 ASN A CA 1
ATOM 3605 C C . ASN A 1 585 ? 118.820 122.787 37.999 1.00 76.80 600 ASN A C 1
ATOM 3606 O O . ASN A 1 585 ? 120.009 122.468 37.920 1.00 96.72 600 ASN A O 1
ATOM 3611 N N . LYS A 1 586 ? 117.952 122.602 37.005 1.00 66.43 601 LYS A N 1
ATOM 3612 C CA . LYS A 1 586 ? 118.345 121.968 35.747 1.00 68.59 601 LYS A CA 1
ATOM 3613 C C . LYS A 1 586 ? 119.100 122.927 34.833 1.00 77.55 601 LYS A C 1
ATOM 3614 O O . LYS A 1 586 ? 120.178 122.598 34.332 1.00 95.01 601 LYS A O 1
ATOM 3620 N N . ASN A 1 587 ? 118.525 124.108 34.614 1.00 69.56 602 ASN A N 1
ATOM 3621 C CA . ASN A 1 587 ? 119.146 125.127 33.773 1.00 66.99 602 ASN A CA 1
ATOM 3622 C C . ASN A 1 587 ? 120.577 125.470 34.190 1.00 65.96 602 ASN A C 1
ATOM 3623 O O . ASN A 1 587 ? 121.459 125.598 33.343 1.00 66.90 602 ASN A O 1
ATOM 3628 N N . PHE A 1 588 ? 120.807 125.618 35.491 1.00 64.22 603 PHE A N 1
ATOM 3629 C CA . PHE A 1 588 ? 122.134 125.967 35.984 1.00 63.31 603 PHE A CA 1
ATOM 3630 C C . PHE A 1 588 ? 123.119 124.808 35.813 1.00 64.95 603 PHE A C 1
ATOM 3631 O O . PHE A 1 588 ? 124.290 125.026 35.503 1.00 65.19 603 PHE A O 1
ATOM 3639 N N . GLU A 1 589 ? 122.643 123.581 36.011 1.00 66.24 604 GLU A N 1
ATOM 3640 C CA . GLU A 1 589 ? 123.481 122.396 35.837 1.00 68.14 604 GLU A CA 1
ATOM 3641 C C . GLU A 1 589 ? 123.825 122.193 34.359 1.00 72.83 604 GLU A C 1
ATOM 3642 O O . GLU A 1 589 ? 124.914 121.719 34.019 1.00 84.28 604 GLU A O 1
ATOM 3648 N N . ILE A 1 590 ? 122.888 122.558 33.487 1.00 70.62 605 ILE A N 1
ATOM 3649 C CA . ILE A 1 590 ? 123.130 122.580 32.048 1.00 72.59 605 ILE A CA 1
ATOM 3650 C C . ILE A 1 590 ? 124.159 123.664 31.732 1.00 94.97 605 ILE A C 1
ATOM 3651 O O . ILE A 1 590 ? 125.084 123.450 30.946 1.00 116.18 605 ILE A O 1
ATOM 3656 N N . PHE A 1 591 ? 123.987 124.826 32.357 1.00 81.87 606 PHE A N 1
ATOM 3657 C CA . PHE A 1 591 ? 124.901 125.947 32.184 1.00 68.33 606 PHE A CA 1
ATOM 3658 C C . PHE A 1 591 ? 126.338 125.596 32.572 1.00 68.48 606 PHE A C 1
ATOM 3659 O O . PHE A 1 591 ? 127.282 125.972 31.872 1.00 86.92 606 PHE A O 1
ATOM 3667 N N . VAL A 1 592 ? 126.498 124.884 33.686 1.00 74.91 607 VAL A N 1
ATOM 3668 C CA . VAL A 1 592 ? 127.816 124.443 34.141 1.00 76.75 607 VAL A CA 1
ATOM 3669 C C . VAL A 1 592 ? 128.469 123.515 33.114 1.00 76.09 607 VAL A C 1
ATOM 3670 O O . VAL A 1 592 ? 129.657 123.656 32.806 1.00 88.94 607 VAL A O 1
ATOM 3674 N N . GLN A 1 593 ? 127.686 122.574 32.589 1.00 72.83 608 GLN A N 1
ATOM 3675 C CA . GLN A 1 593 ? 128.149 121.686 31.526 1.00 95.71 608 GLN A CA 1
ATOM 3676 C C . GLN A 1 593 ? 128.545 122.490 30.292 1.00 92.09 608 GLN A C 1
ATOM 3677 O O . GLN A 1 593 ? 129.606 122.270 29.711 1.00 85.45 608 GLN A O 1
ATOM 3683 N N . HIS A 1 594 ? 127.678 123.420 29.900 1.00 80.96 609 HIS A N 1
ATOM 3684 C CA . HIS A 1 594 ? 127.918 124.294 28.756 1.00 86.03 609 HIS A CA 1
ATOM 3685 C C . HIS A 1 594 ? 129.253 125.033 28.864 1.00 85.41 609 HIS A C 1
ATOM 3686 O O . HIS A 1 594 ? 129.870 125.362 27.850 1.00 77.17 609 HIS A O 1
ATOM 3693 N N . LEU A 1 595 ? 129.694 125.286 30.094 1.00 73.46 610 LEU A N 1
ATOM 3694 C CA . LEU A 1 595 ? 130.989 125.917 30.326 1.00 78.87 610 LEU A CA 1
ATOM 3695 C C . LEU A 1 595 ? 132.136 124.950 30.030 1.00 83.22 610 LEU A C 1
ATOM 3696 O O . LEU A 1 595 ? 133.146 125.333 29.436 1.00 90.93 610 LEU A O 1
ATOM 3701 N N . LYS A 1 596 ? 131.974 123.696 30.445 1.00 87.94 611 LYS A N 1
ATOM 3702 C CA . LYS A 1 596 ? 132.983 122.668 30.206 1.00 92.57 611 LYS A CA 1
ATOM 3703 C C . LYS A 1 596 ? 132.775 122.012 28.843 1.00 91.08 611 LYS A C 1
ATOM 3704 O O . LYS A 1 596 ? 133.518 121.102 28.465 1.00 83.90 611 LYS A O 1
ATOM 3710 N N . LYS A 1 597 ? 131.763 122.487 28.118 1.00 108.66 612 LYS A N 1
ATOM 3711 C CA . LYS A 1 597 ? 131.379 121.928 26.821 1.00 116.62 612 LYS A CA 1
ATOM 3712 C C . LYS A 1 597 ? 131.029 120.442 26.916 1.00 107.74 612 LYS A C 1
ATOM 3713 O O . LYS A 1 597 ? 131.373 119.645 26.040 1.00 89.52 612 LYS A O 1
ATOM 3719 N N . THR A 1 598 ? 130.340 120.092 27.999 1.00 110.04 613 THR A N 1
ATOM 3720 C CA . THR A 1 598 ? 129.830 118.743 28.212 1.00 119.14 613 THR A CA 1
ATOM 3721 C C . THR A 1 598 ? 128.396 118.664 27.682 1.00 111.33 613 THR A C 1
ATOM 3722 O O . THR A 1 598 ? 127.836 117.579 27.505 1.00 103.99 613 THR A O 1
ATOM 3726 N N . ASN A 1 599 ? 127.813 119.827 27.401 1.00 109.26 614 ASN A N 1
ATOM 3727 C CA . ASN A 1 599 ? 126.491 119.889 26.788 1.00 110.30 614 ASN A CA 1
ATOM 3728 C C . ASN A 1 599 ? 126.528 119.395 25.340 1.00 105.39 614 ASN A C 1
ATOM 3729 O O . ASN A 1 599 ? 126.307 120.168 24.405 1.00 96.69 614 ASN A O 1
ATOM 3734 N N . LYS A 1 600 ? 126.815 118.104 25.169 1.00 110.67 615 LYS A N 1
ATOM 3735 C CA . LYS A 1 600 ? 126.891 117.479 23.849 1.00 116.34 615 LYS A CA 1
ATOM 3736 C C . LYS A 1 600 ? 125.598 117.678 23.075 1.00 126.82 615 LYS A C 1
ATOM 3737 O O . LYS A 1 600 ? 125.610 118.153 21.939 1.00 125.14 615 LYS A O 1
ATOM 3743 N N . GLN A 1 601 ? 124.484 117.308 23.697 1.00 132.99 616 GLN A N 1
ATOM 3744 C CA . GLN A 1 601 ? 123.178 117.614 23.147 1.00 126.57 616 GLN A CA 1
ATOM 3745 C C . GLN A 1 601 ? 122.965 119.104 23.343 1.00 123.66 616 GLN A C 1
ATOM 3746 O O . GLN A 1 601 ? 123.407 119.666 24.346 1.00 109.58 616 GLN A O 1
ATOM 3752 N N . ASP A 1 602 ? 122.303 119.754 22.393 1.00 129.56 617 ASP A N 1
ATOM 3753 C CA . ASP A 1 602 ? 122.009 121.173 22.546 1.00 128.13 617 ASP A CA 1
ATOM 3754 C C . ASP A 1 602 ? 120.834 121.401 23.493 1.00 116.43 617 ASP A C 1
ATOM 3755 O O . ASP A 1 602 ? 119.684 121.518 23.067 1.00 122.93 617 ASP A O 1
ATOM 3760 N N . ARG A 1 603 ? 121.142 121.444 24.786 1.00 87.29 618 ARG A N 1
ATOM 3761 C CA . ARG A 1 603 ? 120.169 121.824 25.802 1.00 84.68 618 ARG A CA 1
ATOM 3762 C C . ARG A 1 603 ? 120.340 123.299 26.135 1.00 91.48 618 ARG A C 1
ATOM 3763 O O . ARG A 1 603 ? 121.461 123.777 26.325 1.00 96.09 618 ARG A O 1
ATOM 3771 N N . SER A 1 604 ? 119.226 124.019 26.196 1.00 81.17 619 SER A N 1
ATOM 3772 C CA . SER A 1 604 ? 119.256 125.441 26.514 1.00 78.85 619 SER A CA 1
ATOM 3773 C C . SER A 1 604 ? 119.015 125.678 27.999 1.00 78.71 619 SER A C 1
ATOM 3774 O O . SER A 1 604 ? 118.118 125.077 28.600 1.00 95.30 619 SER A O 1
ATOM 3777 N N . PHE A 1 605 ? 119.826 126.551 28.588 1.00 73.52 620 PHE A N 1
ATOM 3778 C CA . PHE A 1 605 ? 119.644 126.926 29.985 1.00 70.69 620 PHE A CA 1
ATOM 3779 C C . PHE A 1 605 ? 118.700 128.114 30.136 1.00 72.86 620 PHE A C 1
ATOM 3780 O O . PHE A 1 605 ? 118.572 128.687 31.224 1.00 99.04 620 PHE A O 1
ATOM 3788 N N . GLY A 1 606 ? 118.037 128.476 29.042 1.00 71.17 621 GLY A N 1
ATOM 3789 C CA . GLY A 1 606 ? 117.033 129.524 29.077 1.00 70.49 621 GLY A CA 1
ATOM 3790 C C . GLY A 1 606 ? 117.548 130.916 28.778 1.00 69.77 621 GLY A C 1
ATOM 3791 O O . GLY A 1 606 ? 118.729 131.113 28.474 1.00 82.49 621 GLY A O 1
ATOM 3792 N N . SER A 1 607 ? 116.645 131.887 28.872 1.00 73.37 622 SER A N 1
ATOM 3793 C CA . SER A 1 607 ? 116.976 133.282 28.621 1.00 68.70 622 SER A CA 1
ATOM 3794 C C . SER A 1 607 ? 116.841 134.134 29.884 1.00 71.42 622 SER A C 1
ATOM 3795 O O . SER A 1 607 ? 116.374 135.273 29.822 1.00 92.68 622 SER A O 1
ATOM 3798 N N . ASN A 1 608 ? 117.250 133.581 31.023 1.00 73.29 623 ASN A N 1
ATOM 3799 C CA . ASN A 1 608 ? 117.241 134.317 32.288 1.00 61.80 623 ASN A CA 1
ATOM 3800 C C . ASN A 1 608 ? 118.628 134.399 32.915 1.00 60.42 623 ASN A C 1
ATOM 3801 O O . ASN A 1 608 ? 119.450 133.497 32.727 1.00 61.01 623 ASN A O 1
ATOM 3806 N N . ASP A 1 609 ? 118.884 135.476 33.660 1.00 58.76 624 ASP A N 1
ATOM 3807 C CA . ASP A 1 609 ? 120.142 135.618 34.391 1.00 59.21 624 ASP A CA 1
ATOM 3808 C C . ASP A 1 609 ? 120.151 134.653 35.575 1.00 56.51 624 ASP A C 1
ATOM 3809 O O . ASP A 1 609 ? 119.461 134.875 36.573 1.00 69.93 624 ASP A O 1
ATOM 3814 N N . LEU A 1 610 ? 120.930 133.580 35.452 1.00 57.18 625 LEU A N 1
ATOM 3815 C CA . LEU A 1 610 ? 120.985 132.533 36.469 1.00 56.75 625 LEU A CA 1
ATOM 3816 C C . LEU A 1 610 ? 121.690 133.014 37.741 1.00 55.12 625 LEU A C 1
ATOM 3817 O O . LEU A 1 610 ? 121.273 132.682 38.854 1.00 72.30 625 LEU A O 1
ATOM 3822 N N . GLN A 1 611 ? 122.748 133.802 37.574 1.00 64.65 626 GLN A N 1
ATOM 3823 C CA . GLN A 1 611 ? 123.506 134.324 38.709 1.00 53.43 626 GLN A CA 1
ATOM 3824 C C . GLN A 1 611 ? 122.711 135.361 39.503 1.00 52.20 626 GLN A C 1
ATOM 3825 O O . GLN A 1 611 ? 122.882 135.482 40.719 1.00 83.91 626 GLN A O 1
ATOM 3831 N N . MET A 1 612 ? 121.845 136.102 38.813 1.00 52.38 627 MET A N 1
ATOM 3832 C CA . MET A 1 612 ? 120.997 137.111 39.446 1.00 51.50 627 MET A CA 1
ATOM 3833 C C . MET A 1 612 ? 119.793 136.472 40.139 1.00 66.80 627 MET A C 1
ATOM 3834 O O . MET A 1 612 ? 119.424 136.870 41.249 1.00 67.62 627 MET A O 1
ATOM 3839 N N . GLU A 1 613 ? 119.186 135.484 39.481 1.00 52.46 628 GLU A N 1
ATOM 3840 C CA . GLU A 1 613 ? 118.051 134.756 40.050 1.00 52.62 628 GLU A CA 1
ATOM 3841 C C . GLU A 1 613 ? 118.421 134.108 41.382 1.00 52.02 628 GLU A C 1
ATOM 3842 O O . GLU A 1 613 ? 117.615 134.082 42.314 1.00 65.16 628 GLU A O 1
ATOM 3848 N N . GLU A 1 614 ? 119.642 133.585 41.460 1.00 52.12 629 GLU A N 1
ATOM 3849 C CA . GLU A 1 614 ? 120.147 132.970 42.685 1.00 51.86 629 GLU A CA 1
ATOM 3850 C C . GLU A 1 614 ? 120.495 134.025 43.736 1.00 57.46 629 GLU A C 1
ATOM 3851 O O . GLU A 1 614 ? 120.228 133.839 44.924 1.00 73.04 629 GLU A O 1
ATOM 3857 N N . SER A 1 615 ? 121.079 135.135 43.292 1.00 65.05 630 SER A N 1
ATOM 3858 C CA . SER A 1 615 ? 121.417 136.238 44.186 1.00 69.64 630 SER A CA 1
ATOM 3859 C C . SER A 1 615 ? 120.176 136.806 44.871 1.00 54.51 630 SER A C 1
ATOM 3860 O O . SER A 1 615 ? 120.223 137.175 46.047 1.00 48.94 630 SER A O 1
ATOM 3863 N N . VAL A 1 616 ? 119.074 136.877 44.128 1.00 60.80 631 VAL A N 1
ATOM 3864 C CA . VAL A 1 616 ? 117.787 137.281 44.686 1.00 49.18 631 VAL A CA 1
ATOM 3865 C C . VAL A 1 616 ? 117.314 136.259 45.721 1.00 49.44 631 VAL A C 1
ATOM 3866 O O . VAL A 1 616 ? 116.855 136.629 46.806 1.00 69.84 631 VAL A O 1
ATOM 3870 N N . ASN A 1 617 ? 117.445 134.975 45.387 1.00 50.09 632 ASN A N 1
ATOM 3871 C CA . ASN A 1 617 ? 117.076 133.892 46.299 1.00 50.59 632 ASN A CA 1
ATOM 3872 C C . ASN A 1 617 ? 117.858 133.923 47.615 1.00 50.38 632 ASN A C 1
ATOM 3873 O O . ASN A 1 617 ? 117.317 133.596 48.672 1.00 59.93 632 ASN A O 1
ATOM 3878 N N . ILE A 1 618 ? 119.132 134.305 47.539 1.00 50.04 633 ILE A N 1
ATOM 3879 C CA . ILE A 1 618 ? 119.975 134.453 48.726 1.00 50.03 633 ILE A CA 1
ATOM 3880 C C . ILE A 1 618 ? 119.447 135.572 49.637 1.00 49.59 633 ILE A C 1
ATOM 3881 O O . ILE A 1 618 ? 119.425 135.427 50.865 1.00 86.80 633 ILE A O 1
ATOM 3886 N N . VAL A 1 619 ? 119.011 136.676 49.029 1.00 51.33 634 VAL A N 1
ATOM 3887 C CA . VAL A 1 619 ? 118.404 137.785 49.764 1.00 65.45 634 VAL A CA 1
ATOM 3888 C C . VAL A 1 619 ? 117.060 137.366 50.362 1.00 54.02 634 VAL A C 1
ATOM 3889 O O . VAL A 1 619 ? 116.732 137.754 51.487 1.00 49.52 634 VAL A O 1
ATOM 3893 N N . LYS A 1 620 ? 116.294 136.570 49.615 1.00 57.32 635 LYS A N 1
ATOM 3894 C CA . LYS A 1 620 ? 115.011 136.056 50.094 1.00 58.84 635 LYS A CA 1
ATOM 3895 C C . LYS A 1 620 ? 115.170 135.248 51.382 1.00 54.09 635 LYS A C 1
ATOM 3896 O O . LYS A 1 620 ? 114.315 135.308 52.270 1.00 72.06 635 LYS A O 1
ATOM 3902 N N . ASP A 1 621 ? 116.260 134.490 51.476 1.00 51.03 636 ASP A N 1
ATOM 3903 C CA . ASP A 1 621 ? 116.575 133.753 52.695 1.00 51.94 636 ASP A CA 1
ATOM 3904 C C . ASP A 1 621 ? 116.995 134.718 53.803 1.00 53.30 636 ASP A C 1
ATOM 3905 O O . ASP A 1 621 ? 116.542 134.601 54.943 1.00 62.31 636 ASP A O 1
ATOM 3910 N N . MET A 1 622 ? 117.858 135.672 53.452 1.00 51.19 637 MET A N 1
ATOM 3911 C CA . MET A 1 622 ? 118.366 136.676 54.392 1.00 51.29 637 MET A CA 1
ATOM 3912 C C . MET A 1 622 ? 117.250 137.450 55.096 1.00 51.57 637 MET A C 1
ATOM 3913 O O . MET A 1 622 ? 117.357 137.764 56.283 1.00 79.95 637 MET A O 1
ATOM 3918 N N . ILE A 1 623 ? 116.184 137.751 54.359 1.00 51.09 638 ILE A N 1
ATOM 3919 C CA . ILE A 1 623 ? 115.029 138.459 54.906 1.00 51.47 638 ILE A CA 1
ATOM 3920 C C . ILE A 1 623 ? 114.264 137.570 55.886 1.00 63.75 638 ILE A C 1
ATOM 3921 O O . ILE A 1 623 ? 113.884 138.014 56.973 1.00 92.04 638 ILE A O 1
ATOM 3926 N N . LEU A 1 624 ? 114.053 136.312 55.501 1.00 52.85 639 LEU A N 1
ATOM 3927 C CA . LEU A 1 624 ? 113.335 135.354 56.339 1.00 54.09 639 LEU A CA 1
ATOM 3928 C C . LEU A 1 624 ? 114.144 134.991 57.584 1.00 55.19 639 LEU A C 1
ATOM 3929 O O . LEU A 1 624 ? 113.590 134.899 58.680 1.00 63.77 639 LEU A O 1
ATOM 3934 N N . LEU A 1 625 ? 115.450 134.793 57.408 1.00 58.24 640 LEU A N 1
ATOM 3935 C CA . LEU A 1 625 ? 116.344 134.446 58.514 1.00 66.67 640 LEU A CA 1
ATOM 3936 C C . LEU A 1 625 ? 116.447 135.567 59.554 1.00 83.81 640 LEU A C 1
ATOM 3937 O O . LEU A 1 625 ? 116.857 135.330 60.691 1.00 92.79 640 LEU A O 1
ATOM 3942 N N . LYS A 1 626 ? 116.077 136.782 59.155 1.00 79.08 641 LYS A N 1
ATOM 3943 C CA . LYS A 1 626 ? 116.063 137.935 60.054 1.00 77.72 641 LYS A CA 1
ATOM 3944 C C . LYS A 1 626 ? 114.693 138.079 60.718 1.00 76.76 641 LYS A C 1
ATOM 3945 O O . LYS A 1 626 ? 114.590 138.482 61.879 1.00 93.45 641 LYS A O 1
ATOM 3951 N N . SER A 1 627 ? 113.645 137.735 59.975 1.00 69.19 642 SER A N 1
ATOM 3952 C CA . SER A 1 627 ? 112.270 137.849 60.464 1.00 60.52 642 SER A CA 1
ATOM 3953 C C . SER A 1 627 ? 111.977 136.880 61.611 1.00 79.00 642 SER A C 1
ATOM 3954 O O . SER A 1 627 ? 111.110 137.141 62.449 1.00 94.58 642 SER A O 1
ATOM 3957 N N . ILE A 1 628 ? 112.707 135.768 61.646 1.00 75.99 643 ILE A N 1
ATOM 3958 C CA . ILE A 1 628 ? 112.535 134.768 62.697 1.00 80.58 643 ILE A CA 1
ATOM 3959 C C . ILE A 1 628 ? 113.365 135.109 63.934 1.00 83.19 643 ILE A C 1
ATOM 3960 O O . ILE A 1 628 ? 113.097 134.612 65.029 1.00 85.36 643 ILE A O 1
ATOM 3965 N N . SER A 1 629 ? 114.374 135.956 63.753 1.00 84.74 644 SER A N 1
ATOM 3966 C CA . SER A 1 629 ? 115.231 136.378 64.857 1.00 88.44 644 SER A CA 1
ATOM 3967 C C . SER A 1 629 ? 114.628 137.557 65.619 1.00 92.09 644 SER A C 1
ATOM 3968 O O . SER A 1 629 ? 113.416 137.774 65.595 1.00 89.06 644 SER A O 1
ATOM 3971 N N . ALA B 1 7 ? 35.105 109.586 49.273 1.00 94.54 22 ALA B N 1
ATOM 3972 C CA . ALA B 1 7 ? 34.029 109.833 48.317 1.00 100.84 22 ALA B CA 1
ATOM 3973 C C . ALA B 1 7 ? 34.114 108.879 47.132 1.00 114.09 22 ALA B C 1
ATOM 3974 O O . ALA B 1 7 ? 33.175 108.769 46.343 1.00 112.46 22 ALA B O 1
ATOM 3976 N N . GLU B 1 8 ? 35.248 108.197 47.009 1.00 115.67 23 GLU B N 1
ATOM 3977 C CA . GLU B 1 8 ? 35.455 107.248 45.922 1.00 101.28 23 GLU B CA 1
ATOM 3978 C C . GLU B 1 8 ? 35.336 105.806 46.411 1.00 103.39 23 GLU B C 1
ATOM 3979 O O . GLU B 1 8 ? 36.236 105.295 47.082 1.00 97.66 23 GLU B O 1
ATOM 3985 N N . PRO B 1 9 ? 34.215 105.149 46.073 1.00 97.09 24 PRO B N 1
ATOM 3986 C CA . PRO B 1 9 ? 33.917 103.784 46.524 1.00 79.96 24 PRO B CA 1
ATOM 3987 C C . PRO B 1 9 ? 34.907 102.762 45.982 1.00 90.92 24 PRO B C 1
ATOM 3988 O O . PRO B 1 9 ? 35.494 102.969 44.918 1.00 110.69 24 PRO B O 1
ATOM 3992 N N . LEU B 1 10 ? 35.078 101.665 46.714 1.00 84.49 25 LEU B N 1
ATOM 3993 C CA . LEU B 1 10 ? 35.974 100.594 46.296 1.00 81.20 25 LEU B CA 1
ATOM 3994 C C . LEU B 1 10 ? 35.259 99.585 45.400 1.00 83.52 25 LEU B C 1
ATOM 3995 O O . LEU B 1 10 ? 34.106 99.226 45.647 1.00 97.42 25 LEU B O 1
ATOM 4000 N N . ARG B 1 11 ? 35.950 99.139 44.355 1.00 70.69 26 ARG B N 1
ATOM 4001 C CA . ARG B 1 11 ? 35.430 98.092 43.479 1.00 70.18 26 ARG B CA 1
ATOM 4002 C C . ARG B 1 11 ? 36.273 96.830 43.631 1.00 69.56 26 ARG B C 1
ATOM 4003 O O . ARG B 1 11 ? 37.303 96.857 44.308 1.00 73.09 26 ARG B O 1
ATOM 4011 N N . ARG B 1 12 ? 35.832 95.736 43.006 1.00 68.98 27 ARG B N 1
ATOM 4012 C CA . ARG B 1 12 ? 36.518 94.442 43.097 1.00 68.36 27 ARG B CA 1
ATOM 4013 C C . ARG B 1 12 ? 38.016 94.575 42.830 1.00 78.26 27 ARG B C 1
ATOM 4014 O O . ARG B 1 12 ? 38.841 93.979 43.525 1.00 85.45 27 ARG B O 1
ATOM 4022 N N . GLN B 1 13 ? 38.350 95.383 41.828 1.00 74.57 28 GLN B N 1
ATOM 4023 C CA . GLN B 1 13 ? 39.729 95.584 41.403 1.00 70.79 28 GLN B CA 1
ATOM 4024 C C . GLN B 1 13 ? 40.543 96.387 42.421 1.00 71.17 28 GLN B C 1
ATOM 4025 O O . GLN B 1 13 ? 41.775 96.396 42.367 1.00 71.64 28 GLN B O 1
ATOM 4031 N N . ASP B 1 14 ? 39.857 97.051 43.350 1.00 70.99 29 ASP B N 1
ATOM 4032 C CA . ASP B 1 14 ? 40.525 97.876 44.360 1.00 85.01 29 ASP B CA 1
ATOM 4033 C C . ASP B 1 14 ? 41.006 97.079 45.577 1.00 75.84 29 ASP B C 1
ATOM 4034 O O . ASP B 1 14 ? 41.890 97.533 46.303 1.00 70.87 29 ASP B O 1
ATOM 4039 N N . VAL B 1 15 ? 40.426 95.901 45.800 1.00 69.50 30 VAL B N 1
ATOM 4040 C CA . VAL B 1 15 ? 40.854 95.041 46.904 1.00 74.30 30 VAL B CA 1
ATOM 4041 C C . VAL B 1 15 ? 42.304 94.596 46.722 1.00 87.63 30 VAL B C 1
ATOM 4042 O O . VAL B 1 15 ? 43.157 94.886 47.561 1.00 91.97 30 VAL B O 1
ATOM 4046 N N . ARG B 1 16 ? 42.577 93.901 45.620 1.00 69.07 31 ARG B N 1
ATOM 4047 C CA . ARG B 1 16 ? 43.922 93.411 45.324 1.00 69.36 31 ARG B CA 1
ATOM 4048 C C . ARG B 1 16 ? 44.915 94.560 45.157 1.00 70.50 31 ARG B C 1
ATOM 4049 O O . ARG B 1 16 ? 46.072 94.452 45.569 1.00 70.72 31 ARG B O 1
ATOM 4057 N N . LYS B 1 17 ? 44.453 95.658 44.561 1.00 71.26 32 LYS B N 1
ATOM 4058 C CA . LYS B 1 17 ? 45.259 96.870 44.434 1.00 78.99 32 LYS B CA 1
ATOM 4059 C C . LYS B 1 17 ? 45.680 97.407 45.800 1.00 79.89 32 LYS B C 1
ATOM 4060 O O . LYS B 1 17 ? 46.836 97.777 45.999 1.00 95.86 32 LYS B O 1
ATOM 4066 N N . THR B 1 18 ? 44.737 97.440 46.738 1.00 71.69 33 THR B N 1
ATOM 4067 C CA . THR B 1 18 ? 45.007 97.913 48.093 1.00 71.60 33 THR B CA 1
ATOM 4068 C C . THR B 1 18 ? 45.867 96.917 48.882 1.00 70.98 33 THR B C 1
ATOM 4069 O O . THR B 1 18 ? 46.784 97.313 49.607 1.00 74.55 33 THR B O 1
ATOM 4073 N N . VAL B 1 19 ? 45.565 95.628 48.733 1.00 70.09 34 VAL B N 1
ATOM 4074 C CA . VAL B 1 19 ? 46.249 94.564 49.474 1.00 69.42 34 VAL B CA 1
ATOM 4075 C C . VAL B 1 19 ? 47.697 94.323 49.022 1.00 96.06 34 VAL B C 1
ATOM 4076 O O . VAL B 1 19 ? 48.567 94.023 49.841 1.00 113.02 34 VAL B O 1
ATOM 4080 N N . ASP B 1 20 ? 47.961 94.453 47.725 1.00 89.04 35 ASP B N 1
ATOM 4081 C CA . ASP B 1 20 ? 49.315 94.235 47.223 1.00 82.25 35 ASP B CA 1
ATOM 4082 C C . ASP B 1 20 ? 50.274 95.340 47.673 1.00 73.68 35 ASP B C 1
ATOM 4083 O O . ASP B 1 20 ? 51.453 95.086 47.913 1.00 75.27 35 ASP B O 1
ATOM 4088 N N . LYS B 1 21 ? 49.757 96.559 47.798 1.00 72.70 36 LYS B N 1
ATOM 4089 C CA . LYS B 1 21 ? 50.531 97.670 48.347 1.00 83.78 36 LYS B CA 1
ATOM 4090 C C . LYS B 1 21 ? 50.810 97.425 49.824 1.00 94.33 36 LYS B C 1
ATOM 4091 O O . LYS B 1 21 ? 51.800 97.909 50.373 1.00 113.70 36 LYS B O 1
ATOM 4097 N N . LEU B 1 22 ? 49.923 96.663 50.455 1.00 83.73 37 LEU B N 1
ATOM 4098 C CA . LEU B 1 22 ? 50.003 96.355 51.877 1.00 82.82 37 LEU B CA 1
ATOM 4099 C C . LEU B 1 22 ? 51.190 95.465 52.221 1.00 81.55 37 LEU B C 1
ATOM 4100 O O . LEU B 1 22 ? 52.067 95.845 53.000 1.00 80.85 37 LEU B O 1
ATOM 4105 N N . VAL B 1 23 ? 51.204 94.273 51.631 1.00 70.45 38 VAL B N 1
ATOM 4106 C CA . VAL B 1 23 ? 52.226 93.272 51.916 1.00 70.16 38 VAL B CA 1
ATOM 4107 C C . VAL B 1 23 ? 53.609 93.675 51.409 1.00 71.17 38 VAL B C 1
ATOM 4108 O O . VAL B 1 23 ? 54.604 93.021 51.728 1.00 77.36 38 VAL B O 1
ATOM 4112 N N . GLU B 1 24 ? 53.661 94.742 50.615 1.00 81.76 39 GLU B N 1
ATOM 4113 C CA . GLU B 1 24 ? 54.916 95.286 50.108 1.00 86.36 39 GLU B CA 1
ATOM 4114 C C . GLU B 1 24 ? 55.880 95.606 51.248 1.00 83.51 39 GLU B C 1
ATOM 4115 O O . GLU B 1 24 ? 57.089 95.382 51.139 1.00 86.39 39 GLU B O 1
ATOM 4121 N N . HIS B 1 25 ? 55.332 96.121 52.344 1.00 78.42 40 HIS B N 1
ATOM 4122 C CA . HIS B 1 25 ? 56.141 96.528 53.488 1.00 76.65 40 HIS B CA 1
ATOM 4123 C C . HIS B 1 25 ? 56.048 95.563 54.672 1.00 76.87 40 HIS B C 1
ATOM 4124 O O . HIS B 1 25 ? 56.773 95.721 55.654 1.00 77.47 40 HIS B O 1
ATOM 4131 N N . HIS B 1 26 ? 55.164 94.571 54.586 1.00 79.78 41 HIS B N 1
ATOM 4132 C CA . HIS B 1 26 ? 55.008 93.608 55.676 1.00 70.35 41 HIS B CA 1
ATOM 4133 C C . HIS B 1 26 ? 56.297 92.820 55.927 1.00 70.35 41 HIS B C 1
ATOM 4134 O O . HIS B 1 26 ? 57.012 92.463 54.989 1.00 92.70 41 HIS B O 1
ATOM 4141 N N . ILE B 1 27 ? 56.576 92.548 57.200 1.00 76.35 42 ILE B N 1
ATOM 4142 C CA . ILE B 1 27 ? 57.857 91.985 57.630 1.00 77.60 42 ILE B CA 1
ATOM 4143 C C . ILE B 1 27 ? 58.121 90.531 57.199 1.00 84.33 42 ILE B C 1
ATOM 4144 O O . ILE B 1 27 ? 59.192 90.225 56.667 1.00 96.84 42 ILE B O 1
ATOM 4149 N N . ASP B 1 28 ? 57.152 89.643 57.416 1.00 83.25 43 ASP B N 1
ATOM 4150 C CA . ASP B 1 28 ? 57.364 88.210 57.201 1.00 76.84 43 ASP B CA 1
ATOM 4151 C C . ASP B 1 28 ? 56.876 87.695 55.850 1.00 72.62 43 ASP B C 1
ATOM 4152 O O . ASP B 1 28 ? 57.512 86.836 55.237 1.00 75.21 43 ASP B O 1
ATOM 4157 N N . THR B 1 29 ? 55.736 88.209 55.400 1.00 67.59 44 THR B N 1
ATOM 4158 C CA . THR B 1 29 ? 55.147 87.777 54.136 1.00 81.66 44 THR B CA 1
ATOM 4159 C C . THR B 1 29 ? 54.952 88.968 53.201 1.00 81.33 44 THR B C 1
ATOM 4160 O O . THR B 1 29 ? 54.197 89.892 53.514 1.00 98.08 44 THR B O 1
ATOM 4164 N N . GLN B 1 30 ? 55.643 88.951 52.063 1.00 69.02 45 GLN B N 1
ATOM 4165 C CA . GLN B 1 30 ? 55.530 90.036 51.089 1.00 69.92 45 GLN B CA 1
ATOM 4166 C C . GLN B 1 30 ? 54.677 89.672 49.876 1.00 70.91 45 GLN B C 1
ATOM 4167 O O . GLN B 1 30 ? 54.698 90.379 48.867 1.00 78.06 45 GLN B O 1
ATOM 4173 N N . GLN B 1 31 ? 53.929 88.575 49.973 1.00 72.44 46 GLN B N 1
ATOM 4174 C CA . GLN B 1 31 ? 53.024 88.180 48.897 1.00 68.56 46 GLN B CA 1
ATOM 4175 C C . GLN B 1 31 ? 51.844 87.366 49.422 1.00 82.72 46 GLN B C 1
ATOM 4176 O O . GLN B 1 31 ? 52.001 86.518 50.305 1.00 94.40 46 GLN B O 1
ATOM 4182 N N . ILE B 1 32 ? 50.662 87.627 48.870 1.00 67.66 47 ILE B N 1
ATOM 4183 C CA . ILE B 1 32 ? 49.449 86.914 49.264 1.00 66.31 47 ILE B CA 1
ATOM 4184 C C . ILE B 1 32 ? 49.484 85.452 48.810 1.00 65.72 47 ILE B C 1
ATOM 4185 O O . ILE B 1 32 ? 49.708 85.165 47.633 1.00 89.76 47 ILE B O 1
ATOM 4190 N N . SER B 1 33 ? 49.267 84.539 49.757 1.00 64.86 48 SER B N 1
ATOM 4191 C CA . SER B 1 33 ? 49.259 83.103 49.496 1.00 64.25 48 SER B CA 1
ATOM 4192 C C . SER B 1 33 ? 47.842 82.566 49.666 1.00 63.43 48 SER B C 1
ATOM 4193 O O . SER B 1 33 ? 46.989 83.245 50.239 1.00 63.27 48 SER B O 1
ATOM 4196 N N . PRO B 1 34 ? 47.579 81.349 49.159 1.00 73.18 49 PRO B N 1
ATOM 4197 C CA . PRO B 1 34 ? 46.282 80.719 49.426 1.00 79.25 49 PRO B CA 1
ATOM 4198 C C . PRO B 1 34 ? 46.170 80.335 50.898 1.00 61.49 49 PRO B C 1
ATOM 4199 O O . PRO B 1 34 ? 45.071 80.048 51.374 1.00 60.87 49 PRO B O 1
ATOM 4203 N N . TYR B 1 35 ? 47.300 80.328 51.601 1.00 61.65 50 TYR B N 1
ATOM 4204 C CA . TYR B 1 35 ? 47.327 80.096 53.043 1.00 61.15 50 TYR B CA 1
ATOM 4205 C C . TYR B 1 35 ? 46.689 81.254 53.814 1.00 61.22 50 TYR B C 1
ATOM 4206 O O . TYR B 1 35 ? 45.763 81.050 54.600 1.00 79.76 50 TYR B O 1
ATOM 4215 N N . ILE B 1 36 ? 47.194 82.464 53.582 1.00 61.99 51 ILE B N 1
ATOM 4216 C CA . ILE B 1 36 ? 46.699 83.673 54.241 1.00 65.96 51 ILE B CA 1
ATOM 4217 C C . ILE B 1 36 ? 45.223 83.946 53.918 1.00 69.79 51 ILE B C 1
ATOM 4218 O O . ILE B 1 36 ? 44.453 84.368 54.788 1.00 67.96 51 ILE B O 1
ATOM 4223 N N . LEU B 1 37 ? 44.837 83.694 52.668 1.00 62.03 52 LEU B N 1
ATOM 4224 C CA . LEU B 1 37 ? 43.455 83.864 52.229 1.00 61.79 52 LEU B CA 1
ATOM 4225 C C . LEU B 1 37 ? 42.494 82.946 52.993 1.00 65.92 52 LEU B C 1
ATOM 4226 O O . LEU B 1 37 ? 41.337 83.302 53.215 1.00 80.42 52 LEU B O 1
ATOM 4231 N N . SER B 1 38 ? 42.980 81.776 53.401 1.00 76.71 53 SER B N 1
ATOM 4232 C CA . SER B 1 38 ? 42.179 80.848 54.193 1.00 67.14 53 SER B CA 1
ATOM 4233 C C . SER B 1 38 ? 41.954 81.370 55.613 1.00 59.38 53 SER B C 1
ATOM 4234 O O . SER B 1 38 ? 40.867 81.209 56.174 1.00 62.55 53 SER B O 1
ATOM 4237 N N . ARG B 1 39 ? 42.981 81.990 56.190 1.00 59.80 54 ARG B N 1
ATOM 4238 C CA . ARG B 1 39 ? 42.852 82.657 57.483 1.00 59.75 54 ARG B CA 1
ATOM 4239 C C . ARG B 1 39 ? 41.939 83.876 57.349 1.00 60.06 54 ARG B C 1
ATOM 4240 O O . ARG B 1 39 ? 41.217 84.228 58.281 1.00 79.47 54 ARG B O 1
ATOM 4248 N N . SER B 1 40 ? 41.973 84.506 56.177 1.00 60.62 55 SER B N 1
ATOM 4249 C CA . SER B 1 40 ? 41.178 85.699 55.899 1.00 61.02 55 SER B CA 1
ATOM 4250 C C . SER B 1 40 ? 39.685 85.392 55.830 1.00 60.47 55 SER B C 1
ATOM 4251 O O . SER B 1 40 ? 38.864 86.158 56.343 1.00 76.48 55 SER B O 1
ATOM 4254 N N . LEU B 1 41 ? 39.339 84.284 55.178 1.00 60.03 56 LEU B N 1
ATOM 4255 C CA . LEU B 1 41 ? 37.955 83.824 55.117 1.00 59.48 56 LEU B CA 1
ATOM 4256 C C . LEU B 1 41 ? 37.489 83.437 56.518 1.00 58.88 56 LEU B C 1
ATOM 4257 O O . LEU B 1 41 ? 36.316 83.592 56.856 1.00 58.60 56 LEU B O 1
ATOM 4262 N N . GLU B 1 42 ? 38.419 82.939 57.330 1.00 67.83 57 GLU B N 1
ATOM 4263 C CA . GLU B 1 42 ? 38.132 82.591 58.719 1.00 58.23 57 GLU B CA 1
ATOM 4264 C C . GLU B 1 42 ? 37.948 83.837 59.589 1.00 58.55 57 GLU B C 1
ATOM 4265 O O . GLU B 1 42 ? 37.043 83.889 60.421 1.00 75.17 57 GLU B O 1
ATOM 4271 N N . ASP B 1 43 ? 38.801 84.839 59.399 1.00 59.23 58 ASP B N 1
ATOM 4272 C CA . ASP B 1 43 ? 38.693 86.075 60.171 1.00 59.62 58 ASP B CA 1
ATOM 4273 C C . ASP B 1 43 ? 37.401 86.811 59.811 1.00 65.71 58 ASP B C 1
ATOM 4274 O O . ASP B 1 43 ? 36.911 87.640 60.580 1.00 71.17 58 ASP B O 1
ATOM 4279 N N . TYR B 1 44 ? 36.840 86.484 58.650 1.00 62.82 59 TYR B N 1
ATOM 4280 C CA . TYR B 1 44 ? 35.570 87.062 58.225 1.00 59.71 59 TYR B CA 1
ATOM 4281 C C . TYR B 1 44 ? 34.417 86.611 59.135 1.00 59.07 59 TYR B C 1
ATOM 4282 O O . TYR B 1 44 ? 33.581 87.430 59.517 1.00 73.24 59 TYR B O 1
ATOM 4291 N N . VAL B 1 45 ? 34.385 85.323 59.491 1.00 63.60 60 VAL B N 1
ATOM 4292 C CA . VAL B 1 45 ? 33.321 84.776 60.350 1.00 57.82 60 VAL B CA 1
ATOM 4293 C C . VAL B 1 45 ? 33.563 84.907 61.851 1.00 57.69 60 VAL B C 1
ATOM 4294 O O . VAL B 1 45 ? 32.716 84.486 62.648 1.00 92.30 60 VAL B O 1
ATOM 4298 N N . ARG B 1 46 ? 34.726 85.425 62.239 1.00 58.08 61 ARG B N 1
ATOM 4299 C CA . ARG B 1 46 ? 35.019 85.631 63.656 1.00 61.37 61 ARG B CA 1
ATOM 4300 C C . ARG B 1 46 ? 34.877 87.107 64.017 1.00 63.93 61 ARG B C 1
ATOM 4301 O O . ARG B 1 46 ? 34.741 87.459 65.188 1.00 77.14 61 ARG B O 1
ATOM 4309 N N . SER B 1 47 ? 34.903 87.963 62.997 1.00 59.16 62 SER B N 1
ATOM 4310 C CA . SER B 1 47 ? 34.626 89.391 63.166 1.00 76.11 62 SER B CA 1
ATOM 4311 C C . SER B 1 47 ? 33.120 89.657 63.301 1.00 80.68 62 SER B C 1
ATOM 4312 O O . SER B 1 47 ? 32.702 90.498 64.100 1.00 87.37 62 SER B O 1
ATOM 4315 N N . PHE B 1 48 ? 32.321 88.955 62.498 1.00 59.18 63 PHE B N 1
ATOM 4316 C CA . PHE B 1 48 ? 30.875 88.869 62.693 1.00 71.07 63 PHE B CA 1
ATOM 4317 C C . PHE B 1 48 ? 30.639 87.590 63.477 1.00 87.60 63 PHE B C 1
ATOM 4318 O O . PHE B 1 48 ? 31.408 86.642 63.328 1.00 106.62 63 PHE B O 1
ATOM 4326 N N . ASP B 1 49 ? 29.596 87.564 64.309 1.00 84.45 64 ASP B N 1
ATOM 4327 C CA . ASP B 1 49 ? 29.268 86.380 65.099 1.00 88.99 64 ASP B CA 1
ATOM 4328 C C . ASP B 1 49 ? 30.481 85.964 65.935 1.00 67.06 64 ASP B C 1
ATOM 4329 O O . ASP B 1 49 ? 30.862 84.794 65.973 1.00 56.67 64 ASP B O 1
ATOM 4334 N N . SER B 1 50 ? 31.093 86.940 66.600 1.00 86.76 65 SER B N 1
ATOM 4335 C CA . SER B 1 50 ? 32.292 86.688 67.390 1.00 90.66 65 SER B CA 1
ATOM 4336 C C . SER B 1 50 ? 32.001 85.766 68.567 1.00 84.32 65 SER B C 1
ATOM 4337 O O . SER B 1 50 ? 32.898 85.095 69.079 1.00 88.61 65 SER B O 1
ATOM 4340 N N . HIS B 1 51 ? 30.738 85.730 68.979 1.00 61.42 66 HIS B N 1
ATOM 4341 C CA . HIS B 1 51 ? 30.314 84.900 70.098 1.00 69.78 66 HIS B CA 1
ATOM 4342 C C . HIS B 1 51 ? 29.816 83.526 69.643 1.00 65.10 66 HIS B C 1
ATOM 4343 O O . HIS B 1 51 ? 29.373 82.723 70.471 1.00 88.34 66 HIS B O 1
ATOM 4350 N N . LYS B 1 52 ? 29.889 83.268 68.336 1.00 55.74 67 LYS B N 1
ATOM 4351 C CA . LYS B 1 52 ? 29.389 82.024 67.742 1.00 55.25 67 LYS B CA 1
ATOM 4352 C C . LYS B 1 52 ? 27.915 81.775 68.075 1.00 54.96 67 LYS B C 1
ATOM 4353 O O . LYS B 1 52 ? 27.520 80.649 68.387 1.00 54.52 67 LYS B O 1
ATOM 4359 N N . ALA B 1 53 ? 27.107 82.828 67.998 1.00 55.26 68 ALA B N 1
ATOM 4360 C CA . ALA B 1 53 ? 25.692 82.731 68.345 1.00 55.06 68 ALA B CA 1
ATOM 4361 C C . ALA B 1 53 ? 24.776 82.844 67.128 1.00 58.06 68 ALA B C 1
ATOM 4362 O O . ALA B 1 53 ? 23.556 82.748 67.260 1.00 77.98 68 ALA B O 1
ATOM 4364 N N . TYR B 1 54 ? 25.363 83.051 65.952 1.00 63.49 69 TYR B N 1
ATOM 4365 C CA . TYR B 1 54 ? 24.586 83.271 64.734 1.00 56.02 69 TYR B CA 1
ATOM 4366 C C . TYR B 1 54 ? 24.523 82.058 63.810 1.00 55.02 69 TYR B C 1
ATOM 4367 O O . TYR B 1 54 ? 23.482 81.783 63.213 1.00 54.88 69 TYR B O 1
ATOM 4376 N N . LEU B 1 55 ? 25.634 81.342 63.680 1.00 54.89 70 LEU B N 1
ATOM 4377 C CA . LEU B 1 55 ? 25.716 80.261 62.700 1.00 54.62 70 LEU B CA 1
ATOM 4378 C C . LEU B 1 55 ? 25.853 78.880 63.345 1.00 68.91 70 LEU B C 1
ATOM 4379 O O . LEU B 1 55 ? 26.335 78.754 64.472 1.00 74.22 70 LEU B O 1
ATOM 4384 N N . THR B 1 56 ? 25.416 77.849 62.626 1.00 70.81 71 THR B N 1
ATOM 4385 C CA . THR B 1 56 ? 25.634 76.468 63.049 1.00 62.52 71 THR B CA 1
ATOM 4386 C C . THR B 1 56 ? 27.015 76.028 62.580 1.00 63.16 71 THR B C 1
ATOM 4387 O O . THR B 1 56 ? 27.705 76.781 61.894 1.00 81.31 71 THR B O 1
ATOM 4391 N N . GLN B 1 57 ? 27.417 74.814 62.941 1.00 54.93 72 GLN B N 1
ATOM 4392 C CA . GLN B 1 57 ? 28.754 74.332 62.608 1.00 56.57 72 GLN B CA 1
ATOM 4393 C C . GLN B 1 57 ? 28.876 73.932 61.136 1.00 64.13 72 GLN B C 1
ATOM 4394 O O . GLN B 1 57 ? 29.903 74.188 60.501 1.00 60.03 72 GLN B O 1
ATOM 4400 N N . ASP B 1 58 ? 27.829 73.315 60.593 1.00 59.03 73 ASP B N 1
ATOM 4401 C CA . ASP B 1 58 ? 27.814 72.944 59.180 1.00 58.31 73 ASP B CA 1
ATOM 4402 C C . ASP B 1 58 ? 27.844 74.182 58.281 1.00 76.59 73 ASP B C 1
ATOM 4403 O O . ASP B 1 58 ? 28.542 74.198 57.269 1.00 76.34 73 ASP B O 1
ATOM 4408 N N . GLU B 1 59 ? 27.096 75.216 58.661 1.00 77.04 74 GLU B N 1
ATOM 4409 C CA . GLU B 1 59 ? 27.060 76.471 57.908 1.00 80.59 74 GLU B CA 1
ATOM 4410 C C . GLU B 1 59 ? 28.422 77.168 57.901 1.00 70.77 74 GLU B C 1
ATOM 4411 O O . GLU B 1 59 ? 28.893 77.619 56.853 1.00 54.95 74 GLU B O 1
ATOM 4417 N N . VAL B 1 60 ? 29.039 77.261 59.077 1.00 54.50 75 VAL B N 1
ATOM 4418 C CA . VAL B 1 60 ? 30.380 77.828 59.208 1.00 54.86 75 VAL B CA 1
ATOM 4419 C C . VAL B 1 60 ? 31.407 77.026 58.410 1.00 61.60 75 VAL B C 1
ATOM 4420 O O . VAL B 1 60 ? 32.158 77.589 57.618 1.00 57.61 75 VAL B O 1
ATOM 4424 N N . PHE B 1 61 ? 31.425 75.711 58.610 1.00 63.80 76 PHE B N 1
ATOM 4425 C CA . PHE B 1 61 ? 32.361 74.840 57.906 1.00 54.45 76 PHE B CA 1
ATOM 4426 C C . PHE B 1 61 ? 32.184 74.878 56.388 1.00 71.53 76 PHE B C 1
ATOM 4427 O O . PHE B 1 61 ? 33.152 75.067 55.651 1.00 59.20 76 PHE B O 1
ATOM 4435 N N . SER B 1 62 ? 30.950 74.694 55.924 1.00 65.10 77 SER B N 1
ATOM 4436 C CA . SER B 1 62 ? 30.662 74.648 54.490 1.00 60.48 77 SER B CA 1
ATOM 4437 C C . SER B 1 62 ? 31.005 75.953 53.770 1.00 66.63 77 SER B C 1
ATOM 4438 O O . SER B 1 62 ? 31.322 75.948 52.579 1.00 76.20 77 SER B O 1
ATOM 4441 N N . HIS B 1 63 ? 30.952 77.069 54.492 1.00 81.89 78 HIS B N 1
ATOM 4442 C CA . HIS B 1 63 ? 31.213 78.371 53.882 1.00 56.16 78 HIS B CA 1
ATOM 4443 C C . HIS B 1 63 ? 32.598 78.936 54.213 1.00 56.54 78 HIS B C 1
ATOM 4444 O O . HIS B 1 63 ? 33.208 79.615 53.384 1.00 75.34 78 HIS B O 1
ATOM 4451 N N . ALA B 1 64 ? 33.096 78.656 55.416 1.00 69.46 79 ALA B N 1
ATOM 4452 C CA . ALA B 1 64 ? 34.367 79.237 55.857 1.00 56.66 79 ALA B CA 1
ATOM 4453 C C . ALA B 1 64 ? 35.550 78.267 55.890 1.00 56.55 79 ALA B C 1
ATOM 4454 O O . ALA B 1 64 ? 36.702 78.697 55.799 1.00 56.97 79 ALA B O 1
ATOM 4456 N N . PHE B 1 65 ? 35.279 76.971 56.031 1.00 56.01 80 PHE B N 1
ATOM 4457 C CA . PHE B 1 65 ? 36.358 76.008 56.265 1.00 55.87 80 PHE B CA 1
ATOM 4458 C C . PHE B 1 65 ? 36.468 74.855 55.266 1.00 55.73 80 PHE B C 1
ATOM 4459 O O . PHE B 1 65 ? 37.525 74.235 55.164 1.00 56.32 80 PHE B O 1
ATOM 4467 N N . SER B 1 66 ? 35.392 74.559 54.541 1.00 55.56 81 SER B N 1
ATOM 4468 C CA . SER B 1 66 ? 35.405 73.450 53.579 1.00 60.10 81 SER B CA 1
ATOM 4469 C C . SER B 1 66 ? 36.454 73.637 52.483 1.00 55.97 81 SER B C 1
ATOM 4470 O O . SER B 1 66 ? 36.833 74.766 52.160 1.00 66.52 81 SER B O 1
ATOM 4473 N N . GLU B 1 67 ? 36.925 72.525 51.922 1.00 55.87 82 GLU B N 1
ATOM 4474 C CA . GLU B 1 67 ? 37.866 72.563 50.807 1.00 69.27 82 GLU B CA 1
ATOM 4475 C C . GLU B 1 67 ? 37.210 73.244 49.617 1.00 56.74 82 GLU B C 1
ATOM 4476 O O . GLU B 1 67 ? 37.882 73.813 48.755 1.00 57.31 82 GLU B O 1
ATOM 4482 N N . GLU B 1 68 ? 35.883 73.183 49.596 1.00 56.42 83 GLU B N 1
ATOM 4483 C CA . GLU B 1 68 ? 35.073 73.788 48.551 1.00 56.71 83 GLU B CA 1
ATOM 4484 C C . GLU B 1 68 ? 35.215 75.310 48.512 1.00 71.96 83 GLU B C 1
ATOM 4485 O O . GLU B 1 68 ? 35.053 75.923 47.456 1.00 72.23 83 GLU B O 1
ATOM 4491 N N . ALA B 1 69 ? 35.525 75.909 49.661 1.00 85.06 84 ALA B N 1
ATOM 4492 C CA . ALA B 1 69 ? 35.580 77.366 49.784 1.00 75.43 84 ALA B CA 1
ATOM 4493 C C . ALA B 1 69 ? 37.003 77.915 49.916 1.00 73.40 84 ALA B C 1
ATOM 4494 O O . ALA B 1 69 ? 37.358 78.902 49.271 1.00 82.68 84 ALA B O 1
ATOM 4496 N N . THR B 1 70 ? 37.806 77.279 50.764 1.00 68.12 85 THR B N 1
ATOM 4497 C CA . THR B 1 70 ? 39.174 77.730 51.027 1.00 66.60 85 THR B CA 1
ATOM 4498 C C . THR B 1 70 ? 40.117 77.620 49.824 1.00 71.82 85 THR B C 1
ATOM 4499 O O . THR B 1 70 ? 41.095 78.361 49.731 1.00 89.00 85 THR B O 1
ATOM 4503 N N . HIS B 1 71 ? 39.829 76.698 48.910 1.00 59.13 86 HIS B N 1
ATOM 4504 C CA . HIS B 1 71 ? 40.716 76.448 47.768 1.00 59.24 86 HIS B CA 1
ATOM 4505 C C . HIS B 1 71 ? 40.579 77.408 46.563 1.00 68.03 86 HIS B C 1
ATOM 4506 O O . HIS B 1 71 ? 41.594 77.868 46.034 1.00 77.28 86 HIS B O 1
ATOM 4513 N N . PRO B 1 72 ? 39.339 77.708 46.114 1.00 70.74 87 PRO B N 1
ATOM 4514 C CA . PRO B 1 72 ? 39.241 78.640 44.979 1.00 73.22 87 PRO B CA 1
ATOM 4515 C C . PRO B 1 72 ? 39.713 80.058 45.317 1.00 61.16 87 PRO B C 1
ATOM 4516 O O . PRO B 1 72 ? 39.890 80.870 44.407 1.00 65.28 87 PRO B O 1
ATOM 4520 N N . LEU B 1 73 ? 39.910 80.336 46.604 1.00 60.90 88 LEU B N 1
ATOM 4521 C CA . LEU B 1 73 ? 40.322 81.655 47.093 1.00 61.42 88 LEU B CA 1
ATOM 4522 C C . LEU B 1 73 ? 41.447 82.353 46.312 1.00 62.32 88 LEU B C 1
ATOM 4523 O O . LEU B 1 73 ? 41.295 83.508 45.911 1.00 62.94 88 LEU B O 1
ATOM 4528 N N . PHE B 1 74 ? 42.565 81.664 46.097 1.00 62.44 89 PHE B N 1
ATOM 4529 C CA . PHE B 1 74 ? 43.742 82.310 45.518 1.00 63.31 89 PHE B CA 1
ATOM 4530 C C . PHE B 1 74 ? 43.591 82.698 44.046 1.00 72.52 89 PHE B C 1
ATOM 4531 O O . PHE B 1 74 ? 43.944 83.813 43.658 1.00 88.26 89 PHE B O 1
ATOM 4539 N N . LYS B 1 75 ? 43.079 81.781 43.229 1.00 67.05 90 LYS B N 1
ATOM 4540 C CA . LYS B 1 75 ? 42.835 82.077 41.818 1.00 73.34 90 LYS B CA 1
ATOM 4541 C C . LYS B 1 75 ? 41.771 83.155 41.647 1.00 83.32 90 LYS B C 1
ATOM 4542 O O . LYS B 1 75 ? 41.928 84.071 40.836 1.00 101.35 90 LYS B O 1
ATOM 4548 N N . GLN B 1 76 ? 40.690 83.030 42.412 1.00 74.88 91 GLN B N 1
ATOM 4549 C CA . GLN B 1 76 ? 39.615 84.016 42.412 1.00 75.11 91 GLN B CA 1
ATOM 4550 C C . GLN B 1 76 ? 40.135 85.388 42.828 1.00 74.49 91 GLN B C 1
ATOM 4551 O O . GLN B 1 76 ? 39.650 86.415 42.355 1.00 91.32 91 GLN B O 1
ATOM 4557 N N . TYR B 1 77 ? 41.125 85.397 43.715 1.00 71.50 92 TYR B N 1
ATOM 4558 C CA . TYR B 1 77 ? 41.762 86.637 44.142 1.00 65.26 92 TYR B CA 1
ATOM 4559 C C . TYR B 1 77 ? 42.560 87.265 43.002 1.00 66.29 92 TYR B C 1
ATOM 4560 O O . TYR B 1 77 ? 42.623 88.490 42.885 1.00 67.01 92 TYR B O 1
ATOM 4569 N N . GLN B 1 78 ? 43.166 86.425 42.165 1.00 84.92 93 GLN B N 1
ATOM 4570 C CA . GLN B 1 78 ? 43.940 86.906 41.024 1.00 77.67 93 GLN B CA 1
ATOM 4571 C C . GLN B 1 78 ? 43.034 87.358 39.881 1.00 67.77 93 GLN B C 1
ATOM 4572 O O . GLN B 1 78 ? 43.430 88.183 39.055 1.00 68.72 93 GLN B O 1
ATOM 4578 N N . GLU B 1 79 ? 41.821 86.814 39.837 1.00 67.08 94 GLU B N 1
ATOM 4579 C CA . GLU B 1 79 ? 40.822 87.243 38.866 1.00 67.38 94 GLU B CA 1
ATOM 4580 C C . GLU B 1 79 ? 39.910 88.285 39.505 1.00 67.36 94 GLU B C 1
ATOM 4581 O O . GLU B 1 79 ? 38.962 88.754 38.873 1.00 67.57 94 GLU B O 1
ATOM 4587 N N . ASP B 1 80 ? 40.204 88.632 40.759 1.00 67.12 95 ASP B N 1
ATOM 4588 C CA . ASP B 1 80 ? 39.396 89.573 41.540 1.00 67.06 95 ASP B CA 1
ATOM 4589 C C . ASP B 1 80 ? 37.946 89.098 41.707 1.00 73.04 95 ASP B C 1
ATOM 4590 O O . ASP B 1 80 ? 37.015 89.903 41.672 1.00 76.50 95 ASP B O 1
ATOM 4595 N N . ASN B 1 81 ? 37.760 87.794 41.900 1.00 79.05 96 ASN B N 1
ATOM 4596 C CA . ASN B 1 81 ? 36.420 87.203 41.948 1.00 64.73 96 ASN B CA 1
ATOM 4597 C C . ASN B 1 81 ? 35.713 87.375 43.300 1.00 71.66 96 ASN B C 1
ATOM 4598 O O . ASN B 1 81 ? 34.631 87.961 43.362 1.00 94.76 96 ASN B O 1
ATOM 4603 N N . PHE B 1 82 ? 36.320 86.852 44.366 1.00 63.63 97 PHE B N 1
ATOM 4604 C CA . PHE B 1 82 ? 35.773 86.944 45.726 1.00 81.22 97 PHE B CA 1
ATOM 4605 C C . PHE B 1 82 ? 34.391 86.302 45.887 1.00 70.36 97 PHE B C 1
ATOM 4606 O O . PHE B 1 82 ? 33.513 86.865 46.544 1.00 62.16 97 PHE B O 1
ATOM 4614 N N . SER B 1 83 ? 34.202 85.121 45.305 1.00 82.95 98 SER B N 1
ATOM 4615 C CA . SER B 1 83 ? 32.922 84.422 45.406 1.00 76.48 98 SER B CA 1
ATOM 4616 C C . SER B 1 83 ? 32.751 83.710 46.748 1.00 79.01 98 SER B C 1
ATOM 4617 O O . SER B 1 83 ? 31.652 83.669 47.301 1.00 80.59 98 SER B O 1
ATOM 4620 N N . SER B 1 84 ? 33.842 83.152 47.265 1.00 72.17 99 SER B N 1
ATOM 4621 C CA . SER B 1 84 ? 33.823 82.449 48.543 1.00 66.96 99 SER B CA 1
ATOM 4622 C C . SER B 1 84 ? 33.424 83.372 49.693 1.00 63.71 99 SER B C 1
ATOM 4623 O O . SER B 1 84 ? 32.666 82.977 50.582 1.00 63.45 99 SER B O 1
ATOM 4626 N N . PHE B 1 85 ? 33.943 84.597 49.676 1.00 63.70 100 PHE B N 1
ATOM 4627 C CA . PHE B 1 85 ? 33.544 85.614 50.643 1.00 63.41 100 PHE B CA 1
ATOM 4628 C C . PHE B 1 85 ? 32.071 85.975 50.447 1.00 65.80 100 PHE B C 1
ATOM 4629 O O . PHE B 1 85 ? 31.333 86.161 51.416 1.00 83.10 100 PHE B O 1
ATOM 4637 N N . LYS B 1 86 ? 31.660 86.079 49.185 1.00 69.55 101 LYS B N 1
ATOM 4638 C CA . LYS B 1 86 ? 30.281 86.404 48.824 1.00 64.85 101 LYS B CA 1
ATOM 4639 C C . LYS B 1 86 ? 29.292 85.351 49.328 1.00 64.76 101 LYS B C 1
ATOM 4640 O O . LYS B 1 86 ? 28.240 85.688 49.879 1.00 66.89 101 LYS B O 1
ATOM 4646 N N . GLU B 1 87 ? 29.636 84.079 49.138 1.00 70.73 102 GLU B N 1
ATOM 4647 C CA . GLU B 1 87 ? 28.796 82.980 49.599 1.00 72.35 102 GLU B CA 1
ATOM 4648 C C . GLU B 1 87 ? 28.695 82.984 51.115 1.00 64.25 102 GLU B C 1
ATOM 4649 O O . GLU B 1 87 ? 27.644 82.682 51.679 1.00 64.49 102 GLU B O 1
ATOM 4655 N N . LEU B 1 88 ? 29.800 83.326 51.766 1.00 64.30 103 LEU B N 1
ATOM 4656 C CA . LEU B 1 88 ? 29.838 83.437 53.215 1.00 63.35 103 LEU B CA 1
ATOM 4657 C C . LEU B 1 88 ? 29.002 84.615 53.710 1.00 63.56 103 LEU B C 1
ATOM 4658 O O . LEU B 1 88 ? 28.196 84.471 54.633 1.00 68.72 103 LEU B O 1
ATOM 4663 N N . ASP B 1 89 ? 29.202 85.778 53.095 1.00 63.71 104 ASP B N 1
ATOM 4664 C CA . ASP B 1 89 ? 28.493 86.996 53.482 1.00 64.06 104 ASP B CA 1
ATOM 4665 C C . ASP B 1 89 ? 26.984 86.867 53.240 1.00 64.73 104 ASP B C 1
ATOM 4666 O O . ASP B 1 89 ? 26.182 87.543 53.889 1.00 65.12 104 ASP B O 1
ATOM 4671 N N . THR B 1 90 ? 26.605 85.990 52.312 1.00 66.03 105 THR B N 1
ATOM 4672 C CA . THR B 1 90 ? 25.195 85.690 52.068 1.00 69.47 105 THR B CA 1
ATOM 4673 C C . THR B 1 90 ? 24.645 84.814 53.193 1.00 65.65 105 THR B C 1
ATOM 4674 O O . THR B 1 90 ? 23.557 85.071 53.715 1.00 66.23 105 THR B O 1
ATOM 4678 N N . CYS B 1 91 ? 25.404 83.785 53.565 1.00 65.16 106 CYS B N 1
ATOM 4679 C CA . CYS B 1 91 ? 25.051 82.924 54.691 1.00 67.54 106 CYS B CA 1
ATOM 4680 C C . CYS B 1 91 ? 24.916 83.756 55.969 1.00 77.14 106 CYS B C 1
ATOM 4681 O O . CYS B 1 91 ? 24.003 83.543 56.770 1.00 77.43 106 CYS B O 1
ATOM 4684 N N . ILE B 1 92 ? 25.827 84.710 56.139 1.00 64.76 107 ILE B N 1
ATOM 4685 C CA . ILE B 1 92 ? 25.795 85.646 57.261 1.00 64.81 107 ILE B CA 1
ATOM 4686 C C . ILE B 1 92 ? 24.479 86.432 57.316 1.00 65.69 107 ILE B C 1
ATOM 4687 O O . ILE B 1 92 ? 23.858 86.540 58.379 1.00 94.55 107 ILE B O 1
ATOM 4692 N N . GLN B 1 93 ? 24.059 86.972 56.172 1.00 66.38 108 GLN B N 1
ATOM 4693 C CA . GLN B 1 93 ? 22.821 87.748 56.076 1.00 71.44 108 GLN B CA 1
ATOM 4694 C C . GLN B 1 93 ? 21.586 86.917 56.420 1.00 72.42 108 GLN B C 1
ATOM 4695 O O . GLN B 1 93 ? 20.621 87.433 56.989 1.00 68.57 108 GLN B O 1
ATOM 4701 N N . GLN B 1 94 ? 21.620 85.637 56.060 1.00 70.88 109 GLN B N 1
ATOM 4702 C CA . GLN B 1 94 ? 20.515 84.724 56.329 1.00 68.28 109 GLN B CA 1
ATOM 4703 C C . GLN B 1 94 ? 20.449 84.379 57.813 1.00 68.48 109 GLN B C 1
ATOM 4704 O O . GLN B 1 94 ? 19.366 84.289 58.385 1.00 69.47 109 GLN B O 1
ATOM 4710 N N . SER B 1 95 ? 21.610 84.187 58.431 1.00 67.65 110 SER B N 1
ATOM 4711 C CA . SER B 1 95 ? 21.682 83.922 59.866 1.00 67.83 110 SER B CA 1
ATOM 4712 C C . SER B 1 95 ? 21.128 85.108 60.654 1.00 72.62 110 SER B C 1
ATOM 4713 O O . SER B 1 95 ? 20.484 84.933 61.689 1.00 86.42 110 SER B O 1
ATOM 4716 N N . ILE B 1 96 ? 21.380 86.313 60.149 1.00 69.64 111 ILE B N 1
ATOM 4717 C CA . ILE B 1 96 ? 20.862 87.538 60.750 1.00 71.91 111 ILE B CA 1
ATOM 4718 C C . ILE B 1 96 ? 19.341 87.613 60.621 1.00 70.29 111 ILE B C 1
ATOM 4719 O O . ILE B 1 96 ? 18.633 87.721 61.625 1.00 82.40 111 ILE B O 1
ATOM 4724 N N . SER B 1 97 ? 18.846 87.554 59.385 1.00 70.45 112 SER B N 1
ATOM 4725 C CA . SER B 1 97 ? 17.409 87.556 59.112 1.00 71.73 112 SER B CA 1
ATOM 4726 C C . SER B 1 97 ? 16.690 86.461 59.903 1.00 74.35 112 SER B C 1
ATOM 4727 O O . SER B 1 97 ? 15.558 86.647 60.359 1.00 82.32 112 SER B O 1
ATOM 4730 N N . ARG B 1 98 ? 17.368 85.328 60.071 1.00 77.07 113 ARG B N 1
ATOM 4731 C CA . ARG B 1 98 ? 16.877 84.239 60.902 1.00 72.44 113 ARG B CA 1
ATOM 4732 C C . ARG B 1 98 ? 16.714 84.714 62.347 1.00 78.13 113 ARG B C 1
ATOM 4733 O O . ARG B 1 98 ? 15.625 84.639 62.915 1.00 86.87 113 ARG B O 1
ATOM 4741 N N . ALA B 1 99 ? 17.799 85.220 62.926 1.00 82.01 114 ALA B N 1
ATOM 4742 C CA . ALA B 1 99 ? 17.817 85.632 64.328 1.00 72.79 114 ALA B CA 1
ATOM 4743 C C . ALA B 1 99 ? 16.894 86.812 64.642 1.00 74.02 114 ALA B C 1
ATOM 4744 O O . ALA B 1 99 ? 16.303 86.870 65.722 1.00 82.96 114 ALA B O 1
ATOM 4746 N N . ARG B 1 100 ? 16.789 87.756 63.711 1.00 78.25 115 ARG B N 1
ATOM 4747 C CA . ARG B 1 100 ? 16.007 88.969 63.937 1.00 82.26 115 ARG B CA 1
ATOM 4748 C C . ARG B 1 100 ? 14.501 88.711 64.024 1.00 80.01 115 ARG B C 1
ATOM 4749 O O . ARG B 1 100 ? 13.779 89.474 64.668 1.00 95.09 115 ARG B O 1
ATOM 4757 N N . GLU B 1 101 ? 14.030 87.641 63.386 1.00 76.84 116 GLU B N 1
ATOM 4758 C CA . GLU B 1 101 ? 12.620 87.266 63.486 1.00 78.89 116 GLU B CA 1
ATOM 4759 C C . GLU B 1 101 ? 12.389 86.280 64.631 1.00 87.96 116 GLU B C 1
ATOM 4760 O O . GLU B 1 101 ? 11.274 85.793 64.830 1.00 94.61 116 GLU B O 1
ATOM 4766 N N . TRP B 1 102 ? 13.455 85.989 65.373 1.00 93.29 117 TRP B N 1
ATOM 4767 C CA . TRP B 1 102 ? 13.351 85.288 66.646 1.00 86.77 117 TRP B CA 1
ATOM 4768 C C . TRP B 1 102 ? 13.119 86.328 67.733 1.00 86.83 117 TRP B C 1
ATOM 4769 O O . TRP B 1 102 ? 12.274 86.148 68.613 1.00 93.64 117 TRP B O 1
ATOM 4780 N N . ARG B 1 103 ? 13.874 87.423 67.654 1.00 85.55 118 ARG B N 1
ATOM 4781 C CA . ARG B 1 103 ? 13.793 88.501 68.636 1.00 80.16 118 ARG B CA 1
ATOM 4782 C C . ARG B 1 103 ? 12.460 89.238 68.566 1.00 89.60 118 ARG B C 1
ATOM 4783 O O . ARG B 1 103 ? 11.970 89.739 69.577 1.00 104.19 118 ARG B O 1
ATOM 4791 N N . SER B 1 104 ? 11.884 89.309 67.368 1.00 82.06 119 SER B N 1
ATOM 4792 C CA . SER B 1 104 ? 10.621 90.013 67.163 1.00 92.19 119 SER B CA 1
ATOM 4793 C C . SER B 1 104 ? 9.523 89.412 68.032 1.00 107.06 119 SER B C 1
ATOM 4794 O O . SER B 1 104 ? 8.715 90.136 68.614 1.00 105.95 119 SER B O 1
ATOM 4797 N N . SER B 1 105 ? 9.505 88.085 68.120 1.00 107.08 120 SER B N 1
ATOM 4798 C CA . SER B 1 105 ? 8.570 87.387 68.992 1.00 95.52 120 SER B CA 1
ATOM 4799 C C . SER B 1 105 ? 8.970 87.569 70.452 1.00 92.76 120 SER B C 1
ATOM 4800 O O . SER B 1 105 ? 8.116 87.636 71.335 1.00 109.70 120 SER B O 1
ATOM 4803 N N . TRP B 1 106 ? 10.274 87.653 70.698 1.00 86.46 121 TRP B N 1
ATOM 4804 C CA . TRP B 1 106 ? 10.786 87.884 72.044 1.00 89.17 121 TRP B CA 1
ATOM 4805 C C . TRP B 1 106 ? 10.422 89.283 72.538 1.00 97.91 121 TRP B C 1
ATOM 4806 O O . TRP B 1 106 ? 10.444 89.553 73.740 1.00 95.13 121 TRP B O 1
ATOM 4817 N N . LEU B 1 107 ? 10.076 90.164 71.603 1.00 111.22 122 LEU B N 1
ATOM 4818 C CA . LEU B 1 107 ? 9.688 91.525 71.946 1.00 104.14 122 LEU B CA 1
ATOM 4819 C C . LEU B 1 107 ? 8.263 91.563 72.487 1.00 103.18 122 LEU B C 1
ATOM 4820 O O . LEU B 1 107 ? 7.973 92.297 73.432 1.00 105.10 122 LEU B O 1
ATOM 4825 N N . THR B 1 108 ? 7.381 90.769 71.884 1.00 94.33 123 THR B N 1
ATOM 4826 C CA . THR B 1 108 ? 5.988 90.676 72.320 1.00 99.94 123 THR B CA 1
ATOM 4827 C C . THR B 1 108 ? 5.904 90.332 73.804 1.00 108.80 123 THR B C 1
ATOM 4828 O O . THR B 1 108 ? 5.289 91.059 74.586 1.00 122.76 123 THR B O 1
ATOM 4832 N N . ASP B 1 109 ? 6.523 89.217 74.179 1.00 104.11 124 ASP B N 1
ATOM 4833 C CA . ASP B 1 109 ? 6.675 88.859 75.583 1.00 102.98 124 ASP B CA 1
ATOM 4834 C C . ASP B 1 109 ? 8.036 89.362 76.061 1.00 102.92 124 ASP B C 1
ATOM 4835 O O . ASP B 1 109 ? 9.000 88.596 76.151 1.00 101.05 124 ASP B O 1
ATOM 4840 N N . SER B 1 110 ? 8.103 90.660 76.351 1.00 113.51 125 SER B N 1
ATOM 4841 C CA . SER B 1 110 ? 9.347 91.320 76.740 1.00 116.10 125 SER B CA 1
ATOM 4842 C C . SER B 1 110 ? 9.639 91.199 78.232 1.00 104.12 125 SER B C 1
ATOM 4843 O O . SER B 1 110 ? 10.801 91.165 78.639 1.00 96.29 125 SER B O 1
ATOM 4846 N N . ILE B 1 111 ? 8.582 91.148 79.039 1.00 99.86 126 ILE B N 1
ATOM 4847 C CA . ILE B 1 111 ? 8.722 91.064 80.490 1.00 111.41 126 ILE B CA 1
ATOM 4848 C C . ILE B 1 111 ? 9.502 89.812 80.889 1.00 111.69 126 ILE B C 1
ATOM 4849 O O . ILE B 1 111 ? 10.351 89.855 81.782 1.00 97.91 126 ILE B O 1
ATOM 4854 N N . ARG B 1 112 ? 9.205 88.702 80.220 1.00 116.85 127 ARG B N 1
ATOM 4855 C CA . ARG B 1 112 ? 9.903 87.444 80.458 1.00 111.68 127 ARG B CA 1
ATOM 4856 C C . ARG B 1 112 ? 11.381 87.539 80.075 1.00 111.14 127 ARG B C 1
ATOM 4857 O O . ARG B 1 112 ? 12.231 86.963 80.747 1.00 116.14 127 ARG B O 1
ATOM 4865 N N . VAL B 1 113 ? 11.683 88.272 79.005 1.00 92.08 128 VAL B N 1
ATOM 4866 C CA . VAL B 1 113 ? 13.065 88.412 78.533 1.00 94.44 128 VAL B CA 1
ATOM 4867 C C . VAL B 1 113 ? 13.981 89.044 79.586 1.00 96.30 128 VAL B C 1
ATOM 4868 O O . VAL B 1 113 ? 15.162 88.707 79.683 1.00 97.21 128 VAL B O 1
ATOM 4872 N N . ILE B 1 114 ? 13.425 89.945 80.387 1.00 103.91 129 ILE B N 1
ATOM 4873 C CA . ILE B 1 114 ? 14.183 90.615 81.442 1.00 111.18 129 ILE B CA 1
ATOM 4874 C C . ILE B 1 114 ? 14.641 89.630 82.531 1.00 118.26 129 ILE B C 1
ATOM 4875 O O . ILE B 1 114 ? 15.460 89.971 83.392 1.00 108.88 129 ILE B O 1
ATOM 4880 N N . GLN B 1 115 ? 14.144 88.395 82.466 1.00 121.30 130 GLN B N 1
ATOM 4881 C CA . GLN B 1 115 ? 14.575 87.357 83.404 1.00 116.02 130 GLN B CA 1
ATOM 4882 C C . GLN B 1 115 ? 16.100 87.270 83.499 1.00 117.10 130 GLN B C 1
ATOM 4883 O O . GLN B 1 115 ? 16.806 87.138 82.491 1.00 87.54 130 GLN B O 1
ATOM 4889 N N . ASP B 1 116 ? 16.600 87.413 84.721 1.00 131.73 131 ASP B N 1
ATOM 4890 C CA . ASP B 1 116 ? 18.001 87.151 85.000 1.00 119.63 131 ASP B CA 1
ATOM 4891 C C . ASP B 1 116 ? 18.070 86.313 86.269 1.00 123.46 131 ASP B C 1
ATOM 4892 O O . ASP B 1 116 ? 18.784 86.642 87.220 1.00 117.62 131 ASP B O 1
ATOM 4897 N N . ALA B 1 117 ? 17.297 85.225 86.265 1.00 124.51 132 ALA B N 1
ATOM 4898 C CA . ALA B 1 117 ? 17.334 84.222 87.325 1.00 120.32 132 ALA B CA 1
ATOM 4899 C C . ALA B 1 117 ? 18.793 83.913 87.607 1.00 121.52 132 ALA B C 1
ATOM 4900 O O . ALA B 1 117 ? 19.217 83.813 88.760 1.00 128.48 132 ALA B O 1
ATOM 4902 N N . MET B 1 118 ? 19.557 83.779 86.529 1.00 99.51 133 MET B N 1
ATOM 4903 C CA . MET B 1 118 ? 21.006 83.737 86.608 1.00 108.76 133 MET B CA 1
ATOM 4904 C C . MET B 1 118 ? 21.579 84.659 85.540 1.00 107.01 133 MET B C 1
ATOM 4905 O O . MET B 1 118 ? 20.913 84.945 84.540 1.00 105.63 133 MET B O 1
ATOM 4910 N N . SER B 1 119 ? 22.801 85.134 85.764 1.00 93.25 134 SER B N 1
ATOM 4911 C CA . SER B 1 119 ? 23.471 86.016 84.815 1.00 91.76 134 SER B CA 1
ATOM 4912 C C . SER B 1 119 ? 23.527 85.369 83.438 1.00 104.63 134 SER B C 1
ATOM 4913 O O . SER B 1 119 ? 23.251 86.023 82.429 1.00 114.30 134 SER B O 1
ATOM 4916 N N . HIS B 1 120 ? 23.863 84.078 83.414 1.00 105.46 135 HIS B N 1
ATOM 4917 C CA . HIS B 1 120 ? 24.043 83.335 82.167 1.00 106.96 135 HIS B CA 1
ATOM 4918 C C . HIS B 1 120 ? 25.029 84.098 81.291 1.00 120.37 135 HIS B C 1
ATOM 4919 O O . HIS B 1 120 ? 24.871 84.184 80.072 1.00 134.17 135 HIS B O 1
ATOM 4926 N N . THR B 1 121 ? 26.054 84.640 81.940 1.00 109.24 136 THR B N 1
ATOM 4927 C CA . THR B 1 121 ? 26.924 85.651 81.350 1.00 110.00 136 THR B CA 1
ATOM 4928 C C . THR B 1 121 ? 28.360 85.127 81.164 1.00 105.06 136 THR B C 1
ATOM 4929 O O . THR B 1 121 ? 29.229 85.814 80.608 1.00 101.78 136 THR B O 1
ATOM 4933 N N . ILE B 1 122 ? 28.586 83.883 81.589 1.00 104.45 137 ILE B N 1
ATOM 4934 C CA . ILE B 1 122 ? 29.845 83.192 81.314 1.00 99.82 137 ILE B CA 1
ATOM 4935 C C . ILE B 1 122 ? 30.176 83.365 79.837 1.00 95.06 137 ILE B C 1
ATOM 4936 O O . ILE B 1 122 ? 29.271 83.384 78.997 1.00 92.03 137 ILE B O 1
ATOM 4941 N N . GLU B 1 123 ? 31.456 83.554 79.530 1.00 88.81 138 GLU B N 1
ATOM 4942 C CA . GLU B 1 123 ? 31.879 83.762 78.150 1.00 99.60 138 GLU B CA 1
ATOM 4943 C C . GLU B 1 123 ? 31.277 82.697 77.245 1.00 111.50 138 GLU B C 1
ATOM 4944 O O . GLU B 1 123 ? 31.716 81.543 77.255 1.00 94.44 138 GLU B O 1
ATOM 4950 N N . LYS B 1 124 ? 30.252 83.091 76.485 1.00 130.27 139 LYS B N 1
ATOM 4951 C CA . LYS B 1 124 ? 29.595 82.193 75.535 1.00 120.87 139 LYS B CA 1
ATOM 4952 C C . LYS B 1 124 ? 30.626 81.602 74.593 1.00 93.62 139 LYS B C 1
ATOM 4953 O O . LYS B 1 124 ? 30.440 80.498 74.083 1.00 72.62 139 LYS B O 1
ATOM 4959 N N . LYS B 1 125 ? 31.697 82.368 74.379 1.00 73.51 140 LYS B N 1
ATOM 4960 C CA . LYS B 1 125 ? 32.890 81.954 73.645 1.00 83.59 140 LYS B CA 1
ATOM 4961 C C . LYS B 1 125 ? 33.211 80.483 73.859 1.00 78.41 140 LYS B C 1
ATOM 4962 O O . LYS B 1 125 ? 33.771 80.104 74.891 1.00 85.37 140 LYS B O 1
ATOM 4968 N N . PRO B 1 126 ? 32.840 79.645 72.881 1.00 85.64 141 PRO B N 1
ATOM 4969 C CA . PRO B 1 126 ? 33.031 78.203 73.003 1.00 101.10 141 PRO B CA 1
ATOM 4970 C C . PRO B 1 126 ? 34.190 77.731 72.148 1.00 95.80 141 PRO B C 1
ATOM 4971 O O . PRO B 1 126 ? 34.775 78.517 71.399 1.00 75.16 141 PRO B O 1
ATOM 4975 N N . SER B 1 127 ? 34.523 76.452 72.263 1.00 102.89 142 SER B N 1
ATOM 4976 C CA . SER B 1 127 ? 35.513 75.865 71.380 1.00 104.04 142 SER B CA 1
ATOM 4977 C C . SER B 1 127 ? 34.962 75.805 69.956 1.00 105.96 142 SER B C 1
ATOM 4978 O O . SER B 1 127 ? 35.726 75.794 68.992 1.00 118.58 142 SER B O 1
ATOM 4981 N N . ALA B 1 128 ? 33.634 75.786 69.828 1.00 97.98 143 ALA B N 1
ATOM 4982 C CA . ALA B 1 128 ? 32.999 75.640 68.518 1.00 94.62 143 ALA B CA 1
ATOM 4983 C C . ALA B 1 128 ? 31.573 76.181 68.436 1.00 78.72 143 ALA B C 1
ATOM 4984 O O . ALA B 1 128 ? 30.889 76.338 69.452 1.00 65.60 143 ALA B O 1
ATOM 4986 N N . TRP B 1 129 ? 31.140 76.450 67.205 1.00 80.19 144 TRP B N 1
ATOM 4987 C CA . TRP B 1 129 ? 29.756 76.817 66.914 1.00 78.62 144 TRP B CA 1
ATOM 4988 C C . TRP B 1 129 ? 28.801 75.693 67.308 1.00 66.54 144 TRP B C 1
ATOM 4989 O O . TRP B 1 129 ? 29.189 74.524 67.332 1.00 66.88 144 TRP B O 1
ATOM 5000 N N . ALA B 1 130 ? 27.555 76.045 67.615 1.00 67.83 145 ALA B N 1
ATOM 5001 C CA . ALA B 1 130 ? 26.531 75.046 67.932 1.00 68.74 145 ALA B CA 1
ATOM 5002 C C . ALA B 1 130 ? 26.298 74.105 66.753 1.00 75.72 145 ALA B C 1
ATOM 5003 O O . ALA B 1 130 ? 26.428 74.508 65.597 1.00 83.51 145 ALA B O 1
ATOM 5005 N N . SER B 1 131 ? 25.945 72.857 67.051 1.00 77.81 146 SER B N 1
ATOM 5006 C CA . SER B 1 131 ? 25.709 71.852 66.020 1.00 70.44 146 SER B CA 1
ATOM 5007 C C . SER B 1 131 ? 24.274 71.907 65.500 1.00 71.31 146 SER B C 1
ATOM 5008 O O . SER B 1 131 ? 24.015 71.616 64.329 1.00 73.81 146 SER B O 1
ATOM 5011 N N . SER B 1 132 ? 23.348 72.283 66.378 1.00 72.21 147 SER B N 1
ATOM 5012 C CA . SER B 1 132 ? 21.934 72.376 66.024 1.00 74.24 147 SER B CA 1
ATOM 5013 C C . SER B 1 132 ? 21.451 73.824 65.945 1.00 81.35 147 SER B C 1
ATOM 5014 O O . SER B 1 132 ? 21.962 74.695 66.654 1.00 76.80 147 SER B O 1
ATOM 5017 N N . ILE B 1 133 ? 20.472 74.073 65.076 1.00 80.33 148 ILE B N 1
ATOM 5018 C CA . ILE B 1 133 ? 19.844 75.388 64.966 1.00 73.08 148 ILE B CA 1
ATOM 5019 C C . ILE B 1 133 ? 19.189 75.762 66.292 1.00 80.42 148 ILE B C 1
ATOM 5020 O O . ILE B 1 133 ? 19.301 76.900 66.754 1.00 79.36 148 ILE B O 1
ATOM 5025 N N . GLU B 1 134 ? 18.509 74.790 66.896 1.00 82.29 149 GLU B N 1
ATOM 5026 C CA . GLU B 1 134 ? 17.833 74.986 68.174 1.00 77.11 149 GLU B CA 1
ATOM 5027 C C . GLU B 1 134 ? 18.785 75.477 69.264 1.00 76.50 149 GLU B C 1
ATOM 5028 O O . GLU B 1 134 ? 18.381 76.222 70.155 1.00 94.38 149 GLU B O 1
ATOM 5034 N N . GLU B 1 135 ? 20.047 75.065 69.186 1.00 75.29 150 GLU B N 1
ATOM 5035 C CA . GLU B 1 135 ? 21.054 75.521 70.138 1.00 74.60 150 GLU B CA 1
ATOM 5036 C C . GLU B 1 135 ? 21.534 76.937 69.800 1.00 76.01 150 GLU B C 1
ATOM 5037 O O . GLU B 1 135 ? 21.865 77.718 70.696 1.00 73.15 150 GLU B O 1
ATOM 5043 N N . VAL B 1 136 ? 21.567 77.260 68.508 1.00 82.06 151 VAL B N 1
ATOM 5044 C CA . VAL B 1 136 ? 21.899 78.609 68.051 1.00 71.34 151 VAL B CA 1
ATOM 5045 C C . VAL B 1 136 ? 20.862 79.608 68.559 1.00 73.57 151 VAL B C 1
ATOM 5046 O O . VAL B 1 136 ? 21.204 80.703 69.013 1.00 71.95 151 VAL B O 1
ATOM 5050 N N . LYS B 1 137 ? 19.595 79.211 68.484 1.00 75.12 152 LYS B N 1
ATOM 5051 C CA . LYS B 1 137 ? 18.487 80.024 68.971 1.00 75.00 152 LYS B CA 1
ATOM 5052 C C . LYS B 1 137 ? 18.645 80.328 70.457 1.00 84.49 152 LYS B C 1
ATOM 5053 O O . LYS B 1 137 ? 18.296 81.416 70.917 1.00 92.81 152 LYS B O 1
ATOM 5059 N N . GLN B 1 138 ? 19.187 79.366 71.198 1.00 77.74 153 GLN B N 1
ATOM 5060 C CA . GLN B 1 138 ? 19.439 79.546 72.622 1.00 76.44 153 GLN B CA 1
ATOM 5061 C C . GLN B 1 138 ? 20.567 80.550 72.856 1.00 75.02 153 GLN B C 1
ATOM 5062 O O . GLN B 1 138 ? 20.475 81.407 73.741 1.00 96.52 153 GLN B O 1
ATOM 5068 N N . ARG B 1 139 ? 21.627 80.438 72.058 1.00 73.36 154 ARG B N 1
ATOM 5069 C CA . ARG B 1 139 ? 22.769 81.343 72.157 1.00 80.71 154 ARG B CA 1
ATOM 5070 C C . ARG B 1 139 ? 22.379 82.766 71.783 1.00 85.39 154 ARG B C 1
ATOM 5071 O O . ARG B 1 139 ? 22.855 83.727 72.387 1.00 76.09 154 ARG B O 1
ATOM 5079 N N . GLN B 1 140 ? 21.516 82.892 70.780 1.00 80.56 155 GLN B N 1
ATOM 5080 C CA . GLN B 1 140 ? 21.010 84.192 70.362 1.00 72.38 155 GLN B CA 1
ATOM 5081 C C . GLN B 1 140 ? 20.201 84.816 71.497 1.00 75.76 155 GLN B C 1
ATOM 5082 O O . GLN B 1 140 ? 20.182 86.037 71.666 1.00 76.22 155 GLN B O 1
ATOM 5088 N N . TYR B 1 141 ? 19.545 83.964 72.280 1.00 77.83 156 TYR B N 1
ATOM 5089 C CA . TYR B 1 141 ? 18.765 84.414 73.425 1.00 81.04 156 TYR B CA 1
ATOM 5090 C C . TYR B 1 141 ? 19.687 84.887 74.542 1.00 78.30 156 TYR B C 1
ATOM 5091 O O . TYR B 1 141 ? 19.477 85.958 75.116 1.00 86.93 156 TYR B O 1
ATOM 5100 N N . ASP B 1 142 ? 20.705 84.082 74.839 1.00 75.62 157 ASP B N 1
ATOM 5101 C CA . ASP B 1 142 ? 21.695 84.413 75.862 1.00 75.17 157 ASP B CA 1
ATOM 5102 C C . ASP B 1 142 ? 22.413 85.726 75.549 1.00 81.80 157 ASP B C 1
ATOM 5103 O O . ASP B 1 142 ? 22.833 86.444 76.459 1.00 100.91 157 ASP B O 1
ATOM 5108 N N . LEU B 1 143 ? 22.551 86.031 74.261 1.00 82.76 158 LEU B N 1
ATOM 5109 C CA . LEU B 1 143 ? 23.163 87.279 73.819 1.00 77.65 158 LEU B CA 1
ATOM 5110 C C . LEU B 1 143 ? 22.289 88.466 74.212 1.00 74.49 158 LEU B C 1
ATOM 5111 O O . LEU B 1 143 ? 22.792 89.490 74.672 1.00 76.30 158 LEU B O 1
ATOM 5116 N N . LEU B 1 144 ? 20.978 88.319 74.029 1.00 74.74 159 LEU B N 1
ATOM 5117 C CA . LEU B 1 144 ? 20.024 89.366 74.394 1.00 76.25 159 LEU B CA 1
ATOM 5118 C C . LEU B 1 144 ? 19.996 89.581 75.906 1.00 91.84 159 LEU B C 1
ATOM 5119 O O . LEU B 1 144 ? 19.924 90.719 76.376 1.00 109.32 159 LEU B O 1
ATOM 5124 N N . LEU B 1 145 ? 20.063 88.485 76.658 1.00 94.71 160 LEU B N 1
ATOM 5125 C CA . LEU B 1 145 ? 20.049 88.546 78.117 1.00 83.99 160 LEU B CA 1
ATOM 5126 C C . LEU B 1 145 ? 21.321 89.191 78.658 1.00 83.92 160 LEU B C 1
ATOM 5127 O O . LEU B 1 145 ? 21.277 89.964 79.616 1.00 102.72 160 LEU B O 1
ATOM 5132 N N . SER B 1 146 ? 22.452 88.870 78.036 1.00 75.90 161 SER B N 1
ATOM 5133 C CA . SER B 1 146 ? 23.740 89.427 78.438 1.00 74.75 161 SER B CA 1
ATOM 5134 C C . SER B 1 146 ? 23.768 90.941 78.248 1.00 83.13 161 SER B C 1
ATOM 5135 O O . SER B 1 146 ? 24.506 91.644 78.937 1.00 89.31 161 SER B O 1
ATOM 5138 N N . TYR B 1 147 ? 22.963 91.436 77.312 1.00 88.61 162 TYR B N 1
ATOM 5139 C CA . TYR B 1 147 ? 22.818 92.873 77.101 1.00 90.92 162 TYR B CA 1
ATOM 5140 C C . TYR B 1 147 ? 21.876 93.487 78.132 1.00 102.36 162 TYR B C 1
ATOM 5141 O O . TYR B 1 147 ? 21.939 94.685 78.410 1.00 116.70 162 TYR B O 1
ATOM 5150 N N . ALA B 1 148 ? 21.002 92.659 78.694 1.00 86.29 163 ALA B N 1
ATOM 5151 C CA . ALA B 1 148 ? 20.052 93.115 79.702 1.00 81.14 163 ALA B CA 1
ATOM 5152 C C . ALA B 1 148 ? 20.684 93.127 81.090 1.00 90.68 163 ALA B C 1
ATOM 5153 O O . ALA B 1 148 ? 20.380 93.990 81.913 1.00 99.10 163 ALA B O 1
ATOM 5155 N N . SER B 1 149 ? 21.557 92.156 81.345 1.00 94.93 164 SER B N 1
ATOM 5156 C CA . SER B 1 149 ? 22.216 92.027 82.642 1.00 94.32 164 SER B CA 1
ATOM 5157 C C . SER B 1 149 ? 23.157 93.194 82.938 1.00 97.16 164 SER B C 1
ATOM 5158 O O . SER B 1 149 ? 23.307 93.598 84.091 1.00 95.42 164 SER B O 1
ATOM 5161 N N . ILE B 1 150 ? 23.794 93.723 81.897 1.00 98.13 165 ILE B N 1
ATOM 5162 C CA . ILE B 1 150 ? 24.678 94.877 82.039 1.00 100.55 165 ILE B CA 1
ATOM 5163 C C . ILE B 1 150 ? 23.889 96.096 82.524 1.00 103.11 165 ILE B C 1
ATOM 5164 O O . ILE B 1 150 ? 24.404 96.930 83.273 1.00 106.91 165 ILE B O 1
ATOM 5169 N N . TYR B 1 151 ? 22.630 96.184 82.102 1.00 101.62 166 TYR B N 1
ATOM 5170 C CA . TYR B 1 151 ? 21.750 97.266 82.530 1.00 102.40 166 TYR B CA 1
ATOM 5171 C C . TYR B 1 151 ? 21.040 96.914 83.836 1.00 107.96 166 TYR B C 1
ATOM 5172 O O . TYR B 1 151 ? 20.196 97.675 84.318 1.00 115.38 166 TYR B O 1
ATOM 5181 N N . LEU B 1 152 ? 21.396 95.759 84.397 1.00 105.76 167 LEU B N 1
ATOM 5182 C CA . LEU B 1 152 ? 20.818 95.263 85.647 1.00 110.66 167 LEU B CA 1
ATOM 5183 C C . LEU B 1 152 ? 19.299 95.125 85.571 1.00 113.20 167 LEU B C 1
ATOM 5184 O O . LEU B 1 152 ? 18.747 94.841 84.507 1.00 103.18 167 LEU B O 1
ATOM 5189 N N . TYR B 1 160 ? 12.793 99.715 89.174 1.00 111.92 175 TYR B N 1
ATOM 5190 C CA . TYR B 1 160 ? 14.041 99.859 88.434 1.00 118.09 175 TYR B CA 1
ATOM 5191 C C . TYR B 1 160 ? 13.786 100.127 86.956 1.00 121.72 175 TYR B C 1
ATOM 5192 O O . TYR B 1 160 ? 13.949 101.251 86.480 1.00 118.51 175 TYR B O 1
ATOM 5201 N N . GLN B 1 161 ? 13.400 99.080 86.236 1.00 125.64 176 GLN B N 1
ATOM 5202 C CA . GLN B 1 161 ? 13.008 99.201 84.840 1.00 115.79 176 GLN B CA 1
ATOM 5203 C C . GLN B 1 161 ? 11.571 98.710 84.717 1.00 113.60 176 GLN B C 1
ATOM 5204 O O . GLN B 1 161 ? 11.320 97.651 84.139 1.00 101.13 176 GLN B O 1
ATOM 5210 N N . GLY B 1 162 ? 10.640 99.479 85.279 1.00 117.90 177 GLY B N 1
ATOM 5211 C CA . GLY B 1 162 ? 9.240 99.092 85.355 1.00 114.23 177 GLY B CA 1
ATOM 5212 C C . GLY B 1 162 ? 8.631 98.672 84.033 1.00 124.93 177 GLY B C 1
ATOM 5213 O O . GLY B 1 162 ? 7.978 97.631 83.946 1.00 130.29 177 GLY B O 1
ATOM 5214 N N . LYS B 1 163 ? 8.844 99.481 83.001 1.00 124.09 178 LYS B N 1
ATOM 5215 C CA . LYS B 1 163 ? 8.340 99.153 81.674 1.00 114.92 178 LYS B CA 1
ATOM 5216 C C . LYS B 1 163 ? 9.486 98.597 80.840 1.00 115.24 178 LYS B C 1
ATOM 5217 O O . LYS B 1 163 ? 10.233 99.339 80.203 1.00 115.51 178 LYS B O 1
ATOM 5223 N N . GLU B 1 164 ? 9.604 97.275 80.864 1.00 116.50 179 GLU B N 1
ATOM 5224 C CA . GLU B 1 164 ? 10.767 96.567 80.351 1.00 115.82 179 GLU B CA 1
ATOM 5225 C C . GLU B 1 164 ? 10.890 96.568 78.834 1.00 113.16 179 GLU B C 1
ATOM 5226 O O . GLU B 1 164 ? 12.000 96.559 78.303 1.00 104.37 179 GLU B O 1
ATOM 5232 N N . HIS B 1 165 ? 9.752 96.570 78.144 1.00 109.06 180 HIS B N 1
ATOM 5233 C CA . HIS B 1 165 ? 9.727 96.491 76.685 1.00 98.98 180 HIS B CA 1
ATOM 5234 C C . HIS B 1 165 ? 10.648 97.517 76.024 1.00 105.89 180 HIS B C 1
ATOM 5235 O O . HIS B 1 165 ? 11.150 97.286 74.926 1.00 117.68 180 HIS B O 1
ATOM 5242 N N . GLY B 1 166 ? 10.875 98.640 76.700 1.00 100.38 181 GLY B N 1
ATOM 5243 C CA . GLY B 1 166 ? 11.776 99.660 76.195 1.00 97.70 181 GLY B CA 1
ATOM 5244 C C . GLY B 1 166 ? 13.240 99.306 76.393 1.00 103.08 181 GLY B C 1
ATOM 5245 O O . GLY B 1 166 ? 14.113 99.836 75.702 1.00 117.34 181 GLY B O 1
ATOM 5246 N N . LEU B 1 167 ? 13.514 98.412 77.341 1.00 91.66 182 LEU B N 1
ATOM 5247 C CA . LEU B 1 167 ? 14.881 97.961 77.587 1.00 90.05 182 LEU B CA 1
ATOM 5248 C C . LEU B 1 167 ? 15.338 96.961 76.525 1.00 93.73 182 LEU B C 1
ATOM 5249 O O . LEU B 1 167 ? 16.409 97.118 75.936 1.00 93.28 182 LEU B O 1
ATOM 5254 N N . VAL B 1 168 ? 14.525 95.934 76.289 1.00 92.95 183 VAL B N 1
ATOM 5255 C CA . VAL B 1 168 ? 14.814 94.947 75.249 1.00 94.04 183 VAL B CA 1
ATOM 5256 C C . VAL B 1 168 ? 14.814 95.596 73.860 1.00 109.37 183 VAL B C 1
ATOM 5257 O O . VAL B 1 168 ? 15.653 95.273 73.019 1.00 122.24 183 VAL B O 1
ATOM 5261 N N . LYS B 1 169 ? 13.883 96.523 73.638 1.00 97.97 184 LYS B N 1
ATOM 5262 C CA . LYS B 1 169 ? 13.810 97.282 72.392 1.00 93.89 184 LYS B CA 1
ATOM 5263 C C . LYS B 1 169 ? 15.131 98.002 72.144 1.00 101.09 184 LYS B C 1
ATOM 5264 O O . LYS B 1 169 ? 15.648 98.019 71.024 1.00 87.05 184 LYS B O 1
ATOM 5270 N N . LEU B 1 170 ? 15.672 98.590 73.206 1.00 109.32 185 LEU B N 1
ATOM 5271 C CA . LEU B 1 170 ? 16.956 99.272 73.135 1.00 94.01 185 LEU B CA 1
ATOM 5272 C C . LEU B 1 170 ? 18.089 98.258 72.991 1.00 82.02 185 LEU B C 1
ATOM 5273 O O . LEU B 1 170 ? 19.073 98.511 72.293 1.00 82.16 185 LEU B O 1
ATOM 5278 N N . CYS B 1 171 ? 17.937 97.108 73.645 1.00 82.87 186 CYS B N 1
ATOM 5279 C CA . CYS B 1 171 ? 18.948 96.052 73.596 1.00 84.99 186 CYS B CA 1
ATOM 5280 C C . CYS B 1 171 ? 19.131 95.461 72.198 1.00 77.82 186 CYS B C 1
ATOM 5281 O O . CYS B 1 171 ? 20.262 95.264 71.749 1.00 76.13 186 CYS B O 1
ATOM 5284 N N . ILE B 1 172 ? 18.024 95.178 71.514 1.00 78.64 187 ILE B N 1
ATOM 5285 C CA . ILE B 1 172 ? 18.088 94.627 70.161 1.00 82.42 187 ILE B CA 1
ATOM 5286 C C . ILE B 1 172 ? 18.702 95.624 69.173 1.00 81.88 187 ILE B C 1
ATOM 5287 O O . ILE B 1 172 ? 19.311 95.223 68.181 1.00 77.68 187 ILE B O 1
ATOM 5292 N N . ARG B 1 173 ? 18.548 96.918 69.452 1.00 86.75 188 ARG B N 1
ATOM 5293 C CA . ARG B 1 173 ? 19.096 97.967 68.593 1.00 79.07 188 ARG B CA 1
ATOM 5294 C C . ARG B 1 173 ? 20.623 97.962 68.639 1.00 80.93 188 ARG B C 1
ATOM 5295 O O . ARG B 1 173 ? 21.287 98.149 67.617 1.00 91.63 188 ARG B O 1
ATOM 5303 N N . GLN B 1 174 ? 21.167 97.731 69.831 1.00 78.49 189 GLN B N 1
ATOM 5304 C CA . GLN B 1 174 ? 22.608 97.617 70.027 1.00 73.94 189 GLN B CA 1
ATOM 5305 C C . GLN B 1 174 ? 23.174 96.455 69.213 1.00 81.86 189 GLN B C 1
ATOM 5306 O O . GLN B 1 174 ? 24.253 96.562 68.626 1.00 75.91 189 GLN B O 1
ATOM 5312 N N . ILE B 1 175 ? 22.435 95.349 69.184 1.00 95.10 190 ILE B N 1
ATOM 5313 C CA . ILE B 1 175 ? 22.844 94.150 68.456 1.00 85.07 190 ILE B CA 1
ATOM 5314 C C . ILE B 1 175 ? 22.770 94.365 66.944 1.00 88.05 190 ILE B C 1
ATOM 5315 O O . ILE B 1 175 ? 23.686 93.986 66.207 1.00 99.81 190 ILE B O 1
ATOM 5320 N N . GLU B 1 176 ? 21.677 94.975 66.490 1.00 77.99 191 GLU B N 1
ATOM 5321 C CA . GLU B 1 176 ? 21.492 95.284 65.076 1.00 72.03 191 GLU B CA 1
ATOM 5322 C C . GLU B 1 176 ? 22.576 96.231 64.560 1.00 72.77 191 GLU B C 1
ATOM 5323 O O . GLU B 1 176 ? 22.981 96.141 63.403 1.00 90.04 191 GLU B O 1
ATOM 5329 N N . ASN B 1 177 ? 23.043 97.129 65.426 1.00 71.68 192 ASN B N 1
ATOM 5330 C CA . ASN B 1 177 ? 24.117 98.065 65.086 1.00 77.31 192 ASN B CA 1
ATOM 5331 C C . ASN B 1 177 ? 25.355 97.366 64.518 1.00 83.66 192 ASN B C 1
ATOM 5332 O O . ASN B 1 177 ? 26.059 97.919 63.674 1.00 107.59 192 ASN B O 1
ATOM 5337 N N . HIS B 1 178 ? 25.607 96.144 64.975 1.00 73.58 193 HIS B N 1
ATOM 5338 C CA . HIS B 1 178 ? 26.743 95.362 64.492 1.00 67.88 193 HIS B CA 1
ATOM 5339 C C . HIS B 1 178 ? 26.389 94.557 63.239 1.00 67.18 193 HIS B C 1
ATOM 5340 O O . HIS B 1 178 ? 27.261 94.255 62.418 1.00 66.35 193 HIS B O 1
ATOM 5347 N N . GLU B 1 179 ? 25.108 94.222 63.094 1.00 67.96 194 GLU B N 1
ATOM 5348 C CA . GLU B 1 179 ? 24.642 93.390 61.985 1.00 67.80 194 GLU B CA 1
ATOM 5349 C C . GLU B 1 179 ? 24.412 94.199 60.707 1.00 70.63 194 GLU B C 1
ATOM 5350 O O . GLU B 1 179 ? 24.631 93.700 59.601 1.00 70.45 194 GLU B O 1
ATOM 5356 N N . ASN B 1 180 ? 23.966 95.442 60.873 1.00 78.71 195 ASN B N 1
ATOM 5357 C CA . ASN B 1 180 ? 23.570 96.310 59.759 1.00 82.64 195 ASN B CA 1
ATOM 5358 C C . ASN B 1 180 ? 24.511 96.428 58.541 1.00 83.73 195 ASN B C 1
ATOM 5359 O O . ASN B 1 180 ? 24.048 96.340 57.401 1.00 97.25 195 ASN B O 1
ATOM 5364 N N . PRO B 1 181 ? 25.827 96.629 58.767 1.00 68.62 196 PRO B N 1
ATOM 5365 C CA . PRO B 1 181 ? 26.709 96.756 57.595 1.00 68.08 196 PRO B CA 1
ATOM 5366 C C . PRO B 1 181 ? 26.851 95.464 56.785 1.00 77.53 196 PRO B C 1
ATOM 5367 O O . PRO B 1 181 ? 27.449 95.492 55.708 1.00 86.97 196 PRO B O 1
ATOM 5371 N N . TYR B 1 182 ? 26.310 94.359 57.293 1.00 92.36 197 TYR B N 1
ATOM 5372 C CA . TYR B 1 182 ? 26.346 93.085 56.578 1.00 71.29 197 TYR B CA 1
ATOM 5373 C C . TYR B 1 182 ? 25.110 92.866 55.702 1.00 67.17 197 TYR B C 1
ATOM 5374 O O . TYR B 1 182 ? 25.199 92.242 54.646 1.00 68.70 197 TYR B O 1
ATOM 5383 N N . ILE B 1 183 ? 23.965 93.385 56.141 1.00 70.40 198 ILE B N 1
ATOM 5384 C CA . ILE B 1 183 ? 22.700 93.170 55.435 1.00 81.60 198 ILE B CA 1
ATOM 5385 C C . ILE B 1 183 ? 22.326 94.326 54.509 1.00 79.31 198 ILE B C 1
ATOM 5386 O O . ILE B 1 183 ? 21.295 94.285 53.834 1.00 74.73 198 ILE B O 1
ATOM 5391 N N . GLY B 1 184 ? 23.153 95.365 54.494 1.00 72.06 199 GLY B N 1
ATOM 5392 C CA . GLY B 1 184 ? 22.982 96.439 53.533 1.00 70.67 199 GLY B CA 1
ATOM 5393 C C . GLY B 1 184 ? 22.112 97.605 53.959 1.00 74.38 199 GLY B C 1
ATOM 5394 O O . GLY B 1 184 ? 21.595 98.327 53.105 1.00 90.71 199 GLY B O 1
ATOM 5395 N N . ILE B 1 185 ? 21.934 97.795 55.263 1.00 72.08 200 ILE B N 1
ATOM 5396 C CA . ILE B 1 185 ? 21.326 99.031 55.750 1.00 75.17 200 ILE B CA 1
ATOM 5397 C C . ILE B 1 185 ? 22.403 99.902 56.403 1.00 78.32 200 ILE B C 1
ATOM 5398 O O . ILE B 1 185 ? 23.220 99.416 57.190 1.00 72.20 200 ILE B O 1
ATOM 5403 N N . ASN B 1 186 ? 22.419 101.183 56.048 1.00 87.73 201 ASN B N 1
ATOM 5404 C CA . ASN B 1 186 ? 23.493 102.082 56.463 1.00 90.07 201 ASN B CA 1
ATOM 5405 C C . ASN B 1 186 ? 23.441 102.483 57.933 1.00 83.25 201 ASN B C 1
ATOM 5406 O O . ASN B 1 186 ? 22.486 102.161 58.642 1.00 86.03 201 ASN B O 1
ATOM 5411 N N . ASP B 1 187 ? 24.477 103.182 58.385 1.00 74.38 202 ASP B N 1
ATOM 5412 C CA . ASP B 1 187 ? 24.390 103.935 59.623 1.00 75.19 202 ASP B CA 1
ATOM 5413 C C . ASP B 1 187 ? 23.354 105.002 59.322 1.00 95.99 202 ASP B C 1
ATOM 5414 O O . ASP B 1 187 ? 23.422 105.622 58.262 1.00 125.08 202 ASP B O 1
ATOM 5419 N N . HIS B 1 188 ? 22.423 105.192 60.262 1.00 90.47 203 HIS B N 1
ATOM 5420 C CA . HIS B 1 188 ? 21.178 105.980 60.133 1.00 106.68 203 HIS B CA 1
ATOM 5421 C C . HIS B 1 188 ? 19.979 105.080 59.828 1.00 91.11 203 HIS B C 1
ATOM 5422 O O . HIS B 1 188 ? 18.832 105.528 59.865 1.00 88.56 203 HIS B O 1
ATOM 5429 N N . GLY B 1 189 ? 20.250 103.812 59.532 1.00 78.38 204 GLY B N 1
ATOM 5430 C CA . GLY B 1 189 ? 19.196 102.820 59.402 1.00 86.88 204 GLY B CA 1
ATOM 5431 C C . GLY B 1 189 ? 18.472 102.790 58.068 1.00 84.88 204 GLY B C 1
ATOM 5432 O O . GLY B 1 189 ? 17.370 102.244 57.968 1.00 83.49 204 GLY B O 1
ATOM 5433 N N . TYR B 1 190 ? 19.082 103.368 57.040 1.00 86.97 205 TYR B N 1
ATOM 5434 C CA . TYR B 1 190 ? 18.493 103.350 55.708 1.00 79.58 205 TYR B CA 1
ATOM 5435 C C . TYR B 1 190 ? 19.239 102.351 54.836 1.00 77.86 205 TYR B C 1
ATOM 5436 O O . TYR B 1 190 ? 20.453 102.200 54.969 1.00 76.74 205 TYR B O 1
ATOM 5445 N N . ARG B 1 191 ? 18.526 101.656 53.955 1.00 77.88 206 ARG B N 1
ATOM 5446 C CA . ARG B 1 191 ? 19.193 100.698 53.075 1.00 76.58 206 ARG B CA 1
ATOM 5447 C C . ARG B 1 191 ? 20.147 101.426 52.139 1.00 76.62 206 ARG B C 1
ATOM 5448 O O . ARG B 1 191 ? 19.760 102.392 51.476 1.00 94.58 206 ARG B O 1
ATOM 5456 N N . MET B 1 192 ? 21.397 100.971 52.099 1.00 75.35 207 MET B N 1
ATOM 5457 C CA . MET B 1 192 ? 22.417 101.627 51.284 1.00 75.45 207 MET B CA 1
ATOM 5458 C C . MET B 1 192 ? 22.399 101.174 49.822 1.00 75.46 207 MET B C 1
ATOM 5459 O O . MET B 1 192 ? 21.900 100.094 49.499 1.00 78.39 207 MET B O 1
ATOM 5464 N N . SER B 1 193 ? 22.926 102.025 48.943 1.00 76.21 208 SER B N 1
ATOM 5465 C CA . SER B 1 193 ? 22.917 101.769 47.502 1.00 76.51 208 SER B CA 1
ATOM 5466 C C . SER B 1 193 ? 23.835 100.607 47.124 1.00 83.66 208 SER B C 1
ATOM 5467 O O . SER B 1 193 ? 24.780 100.298 47.855 1.00 93.46 208 SER B O 1
ATOM 5470 N N . PRO B 1 194 ? 23.546 99.951 45.983 1.00 91.45 209 PRO B N 1
ATOM 5471 C CA . PRO B 1 194 ? 24.353 98.844 45.458 1.00 86.45 209 PRO B CA 1
ATOM 5472 C C . PRO B 1 194 ? 25.853 99.143 45.437 1.00 88.24 209 PRO B C 1
ATOM 5473 O O . PRO B 1 194 ? 26.652 98.212 45.552 1.00 101.41 209 PRO B O 1
ATOM 5477 N N . GLU B 1 195 ? 26.224 100.413 45.290 1.00 82.82 210 GLU B N 1
ATOM 5478 C CA . GLU B 1 195 ? 27.626 100.817 45.356 1.00 78.78 210 GLU B CA 1
ATOM 5479 C C . GLU B 1 195 ? 28.124 100.912 46.800 1.00 91.32 210 GLU B C 1
ATOM 5480 O O . GLU B 1 195 ? 29.262 100.543 47.091 1.00 106.43 210 GLU B O 1
ATOM 5486 N N . GLU B 1 196 ? 27.275 101.415 47.696 1.00 88.97 211 GLU B N 1
ATOM 5487 C CA . GLU B 1 196 ? 27.607 101.476 49.119 1.00 78.58 211 GLU B CA 1
ATOM 5488 C C . GLU B 1 196 ? 27.728 100.075 49.704 1.00 80.07 211 GLU B C 1
ATOM 5489 O O . GLU B 1 196 ? 28.695 99.763 50.396 1.00 93.32 211 GLU B O 1
ATOM 5495 N N . GLU B 1 197 ? 26.723 99.244 49.439 1.00 80.78 212 GLU B N 1
ATOM 5496 C CA . GLU B 1 197 ? 26.681 97.881 49.958 1.00 79.67 212 GLU B CA 1
ATOM 5497 C C . GLU B 1 197 ? 27.885 97.081 49.475 1.00 75.48 212 GLU B C 1
ATOM 5498 O O . GLU B 1 197 ? 28.467 96.298 50.227 1.00 85.06 212 GLU B O 1
ATOM 5504 N N . ALA B 1 198 ? 28.263 97.289 48.218 1.00 70.33 213 ALA B N 1
ATOM 5505 C CA . ALA B 1 198 ? 29.456 96.652 47.674 1.00 69.82 213 ALA B CA 1
ATOM 5506 C C . ALA B 1 198 ? 30.725 97.239 48.293 1.00 69.60 213 ALA B C 1
ATOM 5507 O O . ALA B 1 198 ? 31.738 96.549 48.407 1.00 82.65 213 ALA B O 1
ATOM 5509 N N . ASN B 1 199 ? 30.670 98.509 48.686 1.00 70.32 214 ASN B N 1
ATOM 5510 C CA . ASN B 1 199 ? 31.812 99.164 49.324 1.00 70.23 214 ASN B CA 1
ATOM 5511 C C . ASN B 1 199 ? 32.155 98.552 50.686 1.00 76.53 214 ASN B C 1
ATOM 5512 O O . ASN B 1 199 ? 33.296 98.146 50.916 1.00 79.64 214 ASN B O 1
ATOM 5517 N N . SER B 1 200 ? 31.168 98.484 51.579 1.00 68.83 215 SER B N 1
ATOM 5518 C CA . SER B 1 200 ? 31.349 97.859 52.888 1.00 67.82 215 SER B CA 1
ATOM 5519 C C . SER B 1 200 ? 31.859 96.425 52.761 1.00 67.54 215 SER B C 1
ATOM 5520 O O . SER B 1 200 ? 32.783 96.027 53.469 1.00 78.44 215 SER B O 1
ATOM 5523 N N . PHE B 1 201 ? 31.251 95.661 51.857 1.00 68.00 216 PHE B N 1
ATOM 5524 C CA . PHE B 1 201 ? 31.643 94.278 51.616 1.00 66.08 216 PHE B CA 1
ATOM 5525 C C . PHE B 1 201 ? 33.116 94.180 51.239 1.00 65.85 216 PHE B C 1
ATOM 5526 O O . PHE B 1 201 ? 33.840 93.319 51.742 1.00 65.08 216 PHE B O 1
ATOM 5534 N N . HIS B 1 202 ? 33.554 95.071 50.355 1.00 75.17 217 HIS B N 1
ATOM 5535 C CA . HIS B 1 202 ? 34.948 95.095 49.922 1.00 66.91 217 HIS B CA 1
ATOM 5536 C C . HIS B 1 202 ? 35.885 95.625 51.016 1.00 66.37 217 HIS B C 1
ATOM 5537 O O . HIS B 1 202 ? 37.081 95.327 51.011 1.00 66.13 217 HIS B O 1
ATOM 5544 N N . VAL B 1 203 ? 35.343 96.412 51.945 1.00 74.49 218 VAL B N 1
ATOM 5545 C CA . VAL B 1 203 ? 36.124 96.907 53.081 1.00 71.49 218 VAL B CA 1
ATOM 5546 C C . VAL B 1 203 ? 36.426 95.781 54.071 1.00 69.92 218 VAL B C 1
ATOM 5547 O O . VAL B 1 203 ? 37.574 95.605 54.490 1.00 84.30 218 VAL B O 1
ATOM 5551 N N . ARG B 1 204 ? 35.393 95.020 54.434 1.00 64.53 219 ARG B N 1
ATOM 5552 C CA . ARG B 1 204 ? 35.527 93.901 55.369 1.00 63.60 219 ARG B CA 1
ATOM 5553 C C . ARG B 1 204 ? 36.537 92.852 54.894 1.00 63.87 219 ARG B C 1
ATOM 5554 O O . ARG B 1 204 ? 37.273 92.285 55.703 1.00 81.28 219 ARG B O 1
ATOM 5562 N N . ILE B 1 205 ? 36.559 92.596 53.587 1.00 63.58 220 ILE B N 1
ATOM 5563 C CA . ILE B 1 205 ? 37.537 91.687 52.990 1.00 63.41 220 ILE B CA 1
ATOM 5564 C C . ILE B 1 205 ? 38.961 92.175 53.263 1.00 63.42 220 ILE B C 1
ATOM 5565 O O . ILE B 1 205 ? 39.777 91.450 53.837 1.00 62.87 220 ILE B O 1
ATOM 5570 N N . ILE B 1 206 ? 39.244 93.410 52.851 1.00 64.14 221 ILE B N 1
ATOM 5571 C CA . ILE B 1 206 ? 40.545 94.034 53.067 1.00 64.35 221 ILE B CA 1
ATOM 5572 C C . ILE B 1 206 ? 40.901 94.072 54.558 1.00 63.59 221 ILE B C 1
ATOM 5573 O O . ILE B 1 206 ? 42.063 93.882 54.929 1.00 63.37 221 ILE B O 1
ATOM 5578 N N . LYS B 1 207 ? 39.897 94.301 55.405 1.00 73.29 222 LYS B N 1
ATOM 5579 C CA . LYS B 1 207 ? 40.094 94.334 56.851 1.00 62.67 222 LYS B CA 1
ATOM 5580 C C . LYS B 1 207 ? 40.484 92.969 57.413 1.00 61.84 222 LYS B C 1
ATOM 5581 O O . LYS B 1 207 ? 41.411 92.865 58.212 1.00 61.45 222 LYS B O 1
ATOM 5587 N N . SER B 1 208 ? 39.778 91.924 56.992 1.00 61.66 223 SER B N 1
ATOM 5588 C CA . SER B 1 208 ? 40.052 90.570 57.475 1.00 61.04 223 SER B CA 1
ATOM 5589 C C . SER B 1 208 ? 41.369 90.003 56.931 1.00 61.06 223 SER B C 1
ATOM 5590 O O . SER B 1 208 ? 42.022 89.196 57.598 1.00 68.09 223 SER B O 1
ATOM 5593 N N . ILE B 1 209 ? 41.752 90.424 55.726 1.00 71.83 224 ILE B N 1
ATOM 5594 C CA . ILE B 1 209 ? 43.018 90.007 55.118 1.00 66.43 224 ILE B CA 1
ATOM 5595 C C . ILE B 1 209 ? 44.211 90.580 55.895 1.00 61.90 224 ILE B C 1
ATOM 5596 O O . ILE B 1 209 ? 45.173 89.867 56.189 1.00 73.44 224 ILE B O 1
ATOM 5601 N N . ALA B 1 210 ? 44.140 91.865 56.228 1.00 62.11 225 ALA B N 1
ATOM 5602 C CA . ALA B 1 210 ? 45.165 92.506 57.047 1.00 62.05 225 ALA B CA 1
ATOM 5603 C C . ALA B 1 210 ? 45.302 91.821 58.405 1.00 68.03 225 ALA B C 1
ATOM 5604 O O . ALA B 1 210 ? 46.407 91.666 58.928 1.00 91.53 225 ALA B O 1
ATOM 5606 N N . HIS B 1 211 ? 44.166 91.431 58.976 1.00 60.71 226 HIS B N 1
ATOM 5607 C CA . HIS B 1 211 ? 44.135 90.693 60.234 1.00 60.01 226 HIS B CA 1
ATOM 5608 C C . HIS B 1 211 ? 44.842 89.339 60.115 1.00 59.80 226 HIS B C 1
ATOM 5609 O O . HIS B 1 211 ? 45.438 88.861 61.080 1.00 70.98 226 HIS B O 1
ATOM 5616 N N . SER B 1 212 ? 44.766 88.722 58.936 1.00 60.15 227 SER B N 1
ATOM 5617 C CA . SER B 1 212 ? 45.314 87.379 58.723 1.00 60.12 227 SER B CA 1
ATOM 5618 C C . SER B 1 212 ? 46.815 87.379 58.439 1.00 60.47 227 SER B C 1
ATOM 5619 O O . SER B 1 212 ? 47.447 86.321 58.406 1.00 60.54 227 SER B O 1
ATOM 5622 N N . LEU B 1 213 ? 47.377 88.565 58.227 1.00 60.83 228 LEU B N 1
ATOM 5623 C CA . LEU B 1 213 ? 48.812 88.715 58.003 1.00 64.04 228 LEU B CA 1
ATOM 5624 C C . LEU B 1 213 ? 49.559 88.722 59.333 1.00 60.83 228 LEU B C 1
ATOM 5625 O O . LEU B 1 213 ? 50.621 88.111 59.474 1.00 88.25 228 LEU B O 1
ATOM 5630 N N . ASP B 1 214 ? 48.980 89.420 60.306 1.00 66.59 229 ASP B N 1
ATOM 5631 C CA . ASP B 1 214 ? 49.627 89.693 61.582 1.00 59.94 229 ASP B CA 1
ATOM 5632 C C . ASP B 1 214 ? 48.547 90.130 62.569 1.00 71.04 229 ASP B C 1
ATOM 5633 O O . ASP B 1 214 ? 47.469 90.545 62.153 1.00 75.26 229 ASP B O 1
ATOM 5638 N N . ALA B 1 215 ? 48.820 90.020 63.866 1.00 73.70 230 ALA B N 1
ATOM 5639 C CA . ALA B 1 215 ? 47.864 90.450 64.883 1.00 58.64 230 ALA B CA 1
ATOM 5640 C C . ALA B 1 215 ? 47.682 91.963 64.871 1.00 58.99 230 ALA B C 1
ATOM 5641 O O . ALA B 1 215 ? 46.574 92.473 65.052 1.00 78.23 230 ALA B O 1
ATOM 5643 N N . HIS B 1 216 ? 48.779 92.680 64.662 1.00 59.35 231 HIS B N 1
ATOM 5644 C CA . HIS B 1 216 ? 48.759 94.137 64.746 1.00 59.82 231 HIS B CA 1
ATOM 5645 C C . HIS B 1 216 ? 48.719 94.825 63.384 1.00 60.58 231 HIS B C 1
ATOM 5646 O O . HIS B 1 216 ? 49.061 96.003 63.262 1.00 61.20 231 HIS B O 1
ATOM 5653 N N . THR B 1 217 ? 48.292 94.089 62.362 1.00 60.63 232 THR B N 1
ATOM 5654 C CA . THR B 1 217 ? 48.054 94.681 61.050 1.00 61.41 232 THR B CA 1
ATOM 5655 C C . THR B 1 217 ? 46.552 94.864 60.828 1.00 61.39 232 THR B C 1
ATOM 5656 O O . THR B 1 217 ? 45.783 93.905 60.933 1.00 63.98 232 THR B O 1
ATOM 5660 N N . ALA B 1 218 ? 46.134 96.093 60.529 1.00 62.06 233 ALA B N 1
ATOM 5661 C CA . ALA B 1 218 ? 44.712 96.390 60.355 1.00 62.20 233 ALA B CA 1
ATOM 5662 C C . ALA B 1 218 ? 44.453 97.431 59.273 1.00 63.23 233 ALA B C 1
ATOM 5663 O O . ALA B 1 218 ? 45.317 98.256 58.968 1.00 63.93 233 ALA B O 1
ATOM 5665 N N . TYR B 1 219 ? 43.248 97.393 58.710 1.00 63.42 234 TYR B N 1
ATOM 5666 C CA . TYR B 1 219 ? 42.843 98.348 57.686 1.00 64.47 234 TYR B CA 1
ATOM 5667 C C . TYR B 1 219 ? 41.908 99.398 58.265 1.00 64.91 234 TYR B C 1
ATOM 5668 O O . TYR B 1 219 ? 41.112 99.108 59.162 1.00 87.82 234 TYR B O 1
ATOM 5677 N N . PHE B 1 220 ? 42.012 100.620 57.756 1.00 66.02 235 PHE B N 1
ATOM 5678 C CA . PHE B 1 220 ? 41.090 101.677 58.141 1.00 66.70 235 PHE B CA 1
ATOM 5679 C C . PHE B 1 220 ? 40.510 102.323 56.887 1.00 67.85 235 PHE B C 1
ATOM 5680 O O . PHE B 1 220 ? 41.218 103.019 56.155 1.00 68.79 235 PHE B O 1
ATOM 5688 N N . SER B 1 221 ? 39.224 102.077 56.640 1.00 67.86 236 SER B N 1
ATOM 5689 C CA . SER B 1 221 ? 38.532 102.655 55.488 1.00 68.97 236 SER B CA 1
ATOM 5690 C C . SER B 1 221 ? 38.601 104.176 55.538 1.00 86.34 236 SER B C 1
ATOM 5691 O O . SER B 1 221 ? 38.809 104.757 56.604 1.00 97.91 236 SER B O 1
ATOM 5694 N N . GLN B 1 222 ? 38.443 104.817 54.383 1.00 90.02 237 GLN B N 1
ATOM 5695 C CA . GLN B 1 222 ? 38.535 106.273 54.294 1.00 79.64 237 GLN B CA 1
ATOM 5696 C C . GLN B 1 222 ? 37.492 106.961 55.168 1.00 87.66 237 GLN B C 1
ATOM 5697 O O . GLN B 1 222 ? 37.741 108.038 55.715 1.00 96.62 237 GLN B O 1
ATOM 5703 N N . GLU B 1 223 ? 36.328 106.330 55.298 1.00 84.71 238 GLU B N 1
ATOM 5704 C CA . GLU B 1 223 ? 35.289 106.812 56.198 1.00 91.31 238 GLU B CA 1
ATOM 5705 C C . GLU B 1 223 ? 35.808 106.835 57.634 1.00 91.67 238 GLU B C 1
ATOM 5706 O O . GLU B 1 223 ? 35.515 107.758 58.397 1.00 112.71 238 GLU B O 1
ATOM 5712 N N . GLU B 1 224 ? 36.586 105.815 57.988 1.00 71.72 239 GLU B N 1
ATOM 5713 C CA . GLU B 1 224 ? 37.187 105.720 59.316 1.00 77.45 239 GLU B CA 1
ATOM 5714 C C . GLU B 1 224 ? 38.425 106.606 59.429 1.00 88.19 239 GLU B C 1
ATOM 5715 O O . GLU B 1 224 ? 38.771 107.066 60.516 1.00 89.36 239 GLU B O 1
ATOM 5721 N N . ALA B 1 225 ? 39.089 106.838 58.300 1.00 88.48 240 ALA B N 1
ATOM 5722 C CA . ALA B 1 225 ? 40.320 107.623 58.273 1.00 90.49 240 ALA B CA 1
ATOM 5723 C C . ALA B 1 225 ? 40.095 109.085 58.666 1.00 91.52 240 ALA B C 1
ATOM 5724 O O . ALA B 1 225 ? 40.820 109.627 59.501 1.00 88.63 240 ALA B O 1
ATOM 5726 N N . LEU B 1 226 ? 39.094 109.719 58.062 1.00 89.78 241 LEU B N 1
ATOM 5727 C CA . LEU B 1 226 ? 38.769 111.107 58.382 1.00 99.25 241 LEU B CA 1
ATOM 5728 C C . LEU B 1 226 ? 38.153 111.244 59.777 1.00 114.95 241 LEU B C 1
ATOM 5729 O O . LEU B 1 226 ? 38.446 112.193 60.505 1.00 131.56 241 LEU B O 1
ATOM 5734 N N . SER B 1 227 ? 37.310 110.286 60.146 1.00 106.03 242 SER B N 1
ATOM 5735 C CA . SER B 1 227 ? 36.588 110.345 61.412 1.00 104.58 242 SER B CA 1
ATOM 5736 C C . SER B 1 227 ? 37.432 109.841 62.580 1.00 97.43 242 SER B C 1
ATOM 5737 O O . SER B 1 227 ? 38.642 110.062 62.630 1.00 88.37 242 SER B O 1
ATOM 5740 N N . ARG B 1 327 ? 53.370 109.760 85.282 1.00 68.16 342 ARG B N 1
ATOM 5741 C CA . ARG B 1 327 ? 54.769 110.111 85.489 1.00 77.97 342 ARG B CA 1
ATOM 5742 C C . ARG B 1 327 ? 55.534 108.997 86.199 1.00 87.35 342 ARG B C 1
ATOM 5743 O O . ARG B 1 327 ? 55.430 107.824 85.830 1.00 89.72 342 ARG B O 1
ATOM 5751 N N . VAL B 1 328 ? 56.303 109.372 87.216 1.00 81.76 343 VAL B N 1
ATOM 5752 C CA . VAL B 1 328 ? 57.125 108.413 87.951 1.00 78.12 343 VAL B CA 1
ATOM 5753 C C . VAL B 1 328 ? 56.859 108.446 89.454 1.00 75.74 343 VAL B C 1
ATOM 5754 O O . VAL B 1 328 ? 57.014 109.486 90.100 1.00 75.17 343 VAL B O 1
ATOM 5758 N N . ASP B 1 329 ? 56.459 107.302 90.004 1.00 78.80 344 ASP B N 1
ATOM 5759 C CA . ASP B 1 329 ? 56.288 107.164 91.446 1.00 77.25 344 ASP B CA 1
ATOM 5760 C C . ASP B 1 329 ? 57.621 106.815 92.102 1.00 73.44 344 ASP B C 1
ATOM 5761 O O . ASP B 1 329 ? 58.394 106.016 91.567 1.00 70.25 344 ASP B O 1
ATOM 5766 N N . VAL B 1 330 ? 57.900 107.428 93.250 1.00 70.86 345 VAL B N 1
ATOM 5767 C CA . VAL B 1 330 ? 59.115 107.121 94.004 1.00 66.77 345 VAL B CA 1
ATOM 5768 C C . VAL B 1 330 ? 58.796 106.872 95.473 1.00 67.21 345 VAL B C 1
ATOM 5769 O O . VAL B 1 330 ? 58.121 107.681 96.116 1.00 89.90 345 VAL B O 1
ATOM 5773 N N . SER B 1 331 ? 59.278 105.747 95.993 1.00 66.49 346 SER B N 1
ATOM 5774 C CA . SER B 1 331 ? 59.153 105.426 97.409 1.00 66.95 346 SER B CA 1
ATOM 5775 C C . SER B 1 331 ? 60.354 104.576 97.795 1.00 66.27 346 SER B C 1
ATOM 5776 O O . SER B 1 331 ? 60.972 103.948 96.930 1.00 65.36 346 SER B O 1
ATOM 5779 N N . TYR B 1 332 ? 60.702 104.564 99.078 1.00 71.97 347 TYR B N 1
ATOM 5780 C CA . TYR B 1 332 ? 61.849 103.785 99.532 1.00 79.07 347 TYR B CA 1
ATOM 5781 C C . TYR B 1 332 ? 61.585 103.121 100.878 1.00 72.91 347 TYR B C 1
ATOM 5782 O O . TYR B 1 332 ? 60.656 103.494 101.600 1.00 68.60 347 TYR B O 1
ATOM 5791 N N . GLU B 1 333 ? 62.413 102.134 101.205 1.00 66.49 348 GLU B N 1
ATOM 5792 C CA . GLU B 1 333 ? 62.355 101.467 102.498 1.00 70.94 348 GLU B CA 1
ATOM 5793 C C . GLU B 1 333 ? 63.764 101.371 103.072 1.00 70.94 348 GLU B C 1
ATOM 5794 O O . GLU B 1 333 ? 64.694 100.957 102.375 1.00 65.85 348 GLU B O 1
ATOM 5800 N N . PRO B 1 334 ? 63.927 101.761 104.346 1.00 67.51 349 PRO B N 1
ATOM 5801 C CA . PRO B 1 334 ? 65.250 101.719 104.982 1.00 67.58 349 PRO B CA 1
ATOM 5802 C C . PRO B 1 334 ? 65.728 100.283 105.175 1.00 67.06 349 PRO B C 1
ATOM 5803 O O . PRO B 1 334 ? 64.908 99.401 105.449 1.00 67.13 349 PRO B O 1
ATOM 5807 N N . TYR B 1 335 ? 67.031 100.056 105.022 1.00 66.67 350 TYR B N 1
ATOM 5808 C CA . TYR B 1 335 ? 67.614 98.725 105.174 1.00 66.29 350 TYR B CA 1
ATOM 5809 C C . TYR B 1 335 ? 69.100 98.838 105.496 1.00 76.23 350 TYR B C 1
ATOM 5810 O O . TYR B 1 335 ? 69.890 99.306 104.669 1.00 77.23 350 TYR B O 1
ATOM 5819 N N . GLY B 1 336 ? 69.478 98.405 106.696 1.00 69.14 351 GLY B N 1
ATOM 5820 C CA . GLY B 1 336 ? 70.841 98.579 107.168 1.00 67.17 351 GLY B CA 1
ATOM 5821 C C . GLY B 1 336 ? 71.150 100.040 107.439 1.00 67.71 351 GLY B C 1
ATOM 5822 O O . GLY B 1 336 ? 70.405 100.714 108.156 1.00 68.40 351 GLY B O 1
ATOM 5823 N N . ASN B 1 337 ? 72.247 100.531 106.869 1.00 77.62 352 ASN B N 1
ATOM 5824 C CA . ASN B 1 337 ? 72.616 101.934 107.003 1.00 74.86 352 ASN B CA 1
ATOM 5825 C C . ASN B 1 337 ? 72.233 102.741 105.765 1.00 75.24 352 ASN B C 1
ATOM 5826 O O . ASN B 1 337 ? 72.665 103.886 105.601 1.00 89.74 352 ASN B O 1
ATOM 5831 N N . GLY B 1 338 ? 71.432 102.133 104.892 1.00 67.11 353 GLY B N 1
ATOM 5832 C CA . GLY B 1 338 ? 70.962 102.800 103.691 1.00 66.84 353 GLY B CA 1
ATOM 5833 C C . GLY B 1 338 ? 69.496 102.515 103.420 1.00 75.05 353 GLY B C 1
ATOM 5834 O O . GLY B 1 338 ? 68.763 102.093 104.317 1.00 78.76 353 GLY B O 1
ATOM 5835 N N . ILE B 1 339 ? 69.064 102.753 102.184 1.00 68.81 354 ILE B N 1
ATOM 5836 C CA . ILE B 1 339 ? 67.679 102.508 101.791 1.00 67.89 354 ILE B CA 1
ATOM 5837 C C . ILE B 1 339 ? 67.589 101.674 100.513 1.00 66.17 354 ILE B C 1
ATOM 5838 O O . ILE B 1 339 ? 68.581 101.500 99.801 1.00 73.33 354 ILE B O 1
ATOM 5843 N N . ILE B 1 340 ? 66.395 101.160 100.229 1.00 64.69 355 ILE B N 1
ATOM 5844 C CA . ILE B 1 340 ? 66.133 100.466 98.972 1.00 63.88 355 ILE B CA 1
ATOM 5845 C C . ILE B 1 340 ? 65.104 101.246 98.162 1.00 63.94 355 ILE B C 1
ATOM 5846 O O . ILE B 1 340 ? 63.971 101.446 98.609 1.00 64.31 355 ILE B O 1
ATOM 5851 N N . GLY B 1 341 ? 65.499 101.696 96.975 1.00 63.69 356 GLY B N 1
ATOM 5852 C CA . GLY B 1 341 ? 64.602 102.469 96.136 1.00 63.81 356 GLY B CA 1
ATOM 5853 C C . GLY B 1 341 ? 63.521 101.631 95.482 1.00 63.24 356 GLY B C 1
ATOM 5854 O O . GLY B 1 341 ? 63.787 100.531 94.990 1.00 62.56 356 GLY B O 1
ATOM 5855 N N . LYS B 1 342 ? 62.297 102.149 95.484 1.00 63.60 357 LYS B N 1
ATOM 5856 C CA . LYS B 1 342 ? 61.196 101.526 94.760 1.00 63.16 357 LYS B CA 1
ATOM 5857 C C . LYS B 1 342 ? 60.626 102.525 93.761 1.00 63.41 357 LYS B C 1
ATOM 5858 O O . LYS B 1 342 ? 59.931 103.470 94.141 1.00 64.18 357 LYS B O 1
ATOM 5864 N N . ILE B 1 343 ? 60.930 102.317 92.483 1.00 62.86 358 ILE B N 1
ATOM 5865 C CA . ILE B 1 343 ? 60.490 103.231 91.435 1.00 63.14 358 ILE B CA 1
ATOM 5866 C C . ILE B 1 343 ? 59.495 102.562 90.487 1.00 62.61 358 ILE B C 1
ATOM 5867 O O . ILE B 1 343 ? 59.748 101.464 89.980 1.00 61.86 358 ILE B O 1
ATOM 5872 N N . THR B 1 344 ? 58.361 103.222 90.256 1.00 63.08 359 THR B N 1
ATOM 5873 C CA . THR B 1 344 ? 57.351 102.706 89.333 1.00 69.74 359 THR B CA 1
ATOM 5874 C C . THR B 1 344 ? 57.307 103.547 88.059 1.00 72.12 359 THR B C 1
ATOM 5875 O O . THR B 1 344 ? 57.069 104.759 88.107 1.00 88.65 359 THR B O 1
ATOM 5879 N N . LEU B 1 345 ? 57.544 102.895 86.923 1.00 62.27 360 LEU B N 1
ATOM 5880 C CA . LEU B 1 345 ? 57.598 103.566 85.625 1.00 62.51 360 LEU B CA 1
ATOM 5881 C C . LEU B 1 345 ? 56.422 103.098 84.779 1.00 62.20 360 LEU B C 1
ATOM 5882 O O . LEU B 1 345 ? 56.463 102.017 84.186 1.00 65.46 360 LEU B O 1
ATOM 5887 N N . HIS B 1 346 ? 55.377 103.918 84.726 1.00 63.06 361 HIS B N 1
ATOM 5888 C CA . HIS B 1 346 ? 54.123 103.534 84.083 1.00 76.10 361 HIS B CA 1
ATOM 5889 C C . HIS B 1 346 ? 54.220 103.442 82.560 1.00 73.54 361 HIS B C 1
ATOM 5890 O O . HIS B 1 346 ? 53.525 102.635 81.939 1.00 83.60 361 HIS B O 1
ATOM 5897 N N . SER B 1 347 ? 55.074 104.272 81.966 1.00 62.90 362 SER B N 1
ATOM 5898 C CA . SER B 1 347 ? 55.264 104.274 80.517 1.00 73.83 362 SER B CA 1
ATOM 5899 C C . SER B 1 347 ? 56.529 105.023 80.118 1.00 72.34 362 SER B C 1
ATOM 5900 O O . SER B 1 347 ? 57.127 105.727 80.935 1.00 79.87 362 SER B O 1
ATOM 5903 N N . PHE B 1 348 ? 56.940 104.866 78.863 1.00 63.42 363 PHE B N 1
ATOM 5904 C CA . PHE B 1 348 ? 58.044 105.655 78.333 1.00 68.40 363 PHE B CA 1
ATOM 5905 C C . PHE B 1 348 ? 57.497 106.860 77.586 1.00 85.84 363 PHE B C 1
ATOM 5906 O O . PHE B 1 348 ? 56.880 106.725 76.527 1.00 104.79 363 PHE B O 1
ATOM 5914 N N . TYR B 1 349 ? 57.724 108.039 78.152 1.00 66.31 364 TYR B N 1
ATOM 5915 C CA . TYR B 1 349 ? 57.140 109.265 77.628 1.00 67.49 364 TYR B CA 1
ATOM 5916 C C . TYR B 1 349 ? 58.205 110.316 77.353 1.00 74.61 364 TYR B C 1
ATOM 5917 O O . TYR B 1 349 ? 59.194 110.419 78.079 1.00 68.80 364 TYR B O 1
ATOM 5926 N N . GLU B 1 350 ? 58.002 111.083 76.288 1.00 95.09 365 GLU B N 1
ATOM 5927 C CA . GLU B 1 350 ? 58.849 112.226 75.986 1.00 100.35 365 GLU B CA 1
ATOM 5928 C C . GLU B 1 350 ? 57.932 113.435 75.903 1.00 111.20 365 GLU B C 1
ATOM 5929 O O . GLU B 1 350 ? 57.041 113.482 75.057 1.00 118.02 365 GLU B O 1
ATOM 5935 N N . GLY B 1 351 ? 58.136 114.405 76.788 1.00 111.30 366 GLY B N 1
ATOM 5936 C CA . GLY B 1 351 ? 57.228 115.532 76.878 1.00 99.66 366 GLY B CA 1
ATOM 5937 C C . GLY B 1 351 ? 57.897 116.891 76.844 1.00 98.82 366 GLY B C 1
ATOM 5938 O O . GLY B 1 351 ? 58.979 117.050 76.274 1.00 109.43 366 GLY B O 1
ATOM 5939 N N . GLU B 1 352 ? 57.229 117.873 77.447 1.00 89.80 367 GLU B N 1
ATOM 5940 C CA . GLU B 1 352 ? 57.745 119.235 77.564 1.00 100.08 367 GLU B CA 1
ATOM 5941 C C . GLU B 1 352 ? 59.156 119.228 78.137 1.00 113.52 367 GLU B C 1
ATOM 5942 O O . GLU B 1 352 ? 59.425 118.530 79.114 1.00 123.23 367 GLU B O 1
ATOM 5948 N N . ASN B 1 353 ? 60.055 119.991 77.520 1.00 112.95 368 ASN B N 1
ATOM 5949 C CA . ASN B 1 353 ? 61.429 120.081 78.001 1.00 113.39 368 ASN B CA 1
ATOM 5950 C C . ASN B 1 353 ? 61.494 120.468 79.478 1.00 115.13 368 ASN B C 1
ATOM 5951 O O . ASN B 1 353 ? 60.881 121.449 79.900 1.00 131.95 368 ASN B O 1
ATOM 5956 N N . GLN B 1 354 ? 62.226 119.680 80.258 1.00 101.56 369 GLN B N 1
ATOM 5957 C CA . GLN B 1 354 ? 62.928 118.517 79.726 1.00 95.94 369 GLN B CA 1
ATOM 5958 C C . GLN B 1 354 ? 62.254 117.205 80.126 1.00 99.74 369 GLN B C 1
ATOM 5959 O O . GLN B 1 354 ? 62.845 116.136 79.993 1.00 106.63 369 GLN B O 1
ATOM 5965 N N . VAL B 1 355 ? 61.013 117.295 80.600 1.00 94.88 370 VAL B N 1
ATOM 5966 C CA . VAL B 1 355 ? 60.268 116.131 81.097 1.00 94.64 370 VAL B CA 1
ATOM 5967 C C . VAL B 1 355 ? 60.309 114.905 80.174 1.00 104.52 370 VAL B C 1
ATOM 5968 O O . VAL B 1 355 ? 59.986 114.991 78.986 1.00 104.81 370 VAL B O 1
ATOM 5972 N N . SER B 1 356 ? 60.727 113.775 80.742 1.00 97.20 371 SER B N 1
ATOM 5973 C CA . SER B 1 356 ? 60.716 112.480 80.060 1.00 83.06 371 SER B CA 1
ATOM 5974 C C . SER B 1 356 ? 60.915 111.366 81.085 1.00 72.70 371 SER B C 1
ATOM 5975 O O . SER B 1 356 ? 61.130 111.638 82.267 1.00 77.10 371 SER B O 1
ATOM 5978 N N . SER B 1 357 ? 60.837 110.117 80.636 1.00 68.22 372 SER B N 1
ATOM 5979 C CA . SER B 1 357 ? 61.035 108.976 81.525 1.00 67.01 372 SER B CA 1
ATOM 5980 C C . SER B 1 357 ? 62.467 108.914 82.045 1.00 76.44 372 SER B C 1
ATOM 5981 O O . SER B 1 357 ? 62.691 108.726 83.241 1.00 82.31 372 SER B O 1
ATOM 5984 N N . GLU B 1 358 ? 63.427 109.071 81.137 1.00 80.63 373 GLU B N 1
ATOM 5985 C CA . GLU B 1 358 ? 64.843 109.026 81.485 1.00 73.33 373 GLU B CA 1
ATOM 5986 C C . GLU B 1 358 ? 65.213 110.103 82.499 1.00 75.64 373 GLU B C 1
ATOM 5987 O O . GLU B 1 358 ? 65.993 109.852 83.414 1.00 78.97 373 GLU B O 1
ATOM 5993 N N . GLN B 1 359 ? 64.645 111.296 82.334 1.00 85.22 374 GLN B N 1
ATOM 5994 C CA . GLN B 1 359 ? 64.988 112.433 83.187 1.00 90.77 374 GLN B CA 1
ATOM 5995 C C . GLN B 1 359 ? 64.347 112.359 84.575 1.00 80.40 374 GLN B C 1
ATOM 5996 O O . GLN B 1 359 ? 64.964 112.752 85.566 1.00 88.48 374 GLN B O 1
ATOM 6002 N N . ASP B 1 360 ? 63.111 111.870 84.643 1.00 69.80 375 ASP B N 1
ATOM 6003 C CA . ASP B 1 360 ? 62.446 111.666 85.927 1.00 80.64 375 ASP B CA 1
ATOM 6004 C C . ASP B 1 360 ? 63.137 110.545 86.702 1.00 77.09 375 ASP B C 1
ATOM 6005 O O . ASP B 1 360 ? 63.382 110.671 87.902 1.00 77.37 375 ASP B O 1
ATOM 6010 N N . LEU B 1 361 ? 63.447 109.450 86.008 1.00 71.76 376 LEU B N 1
ATOM 6011 C CA . LEU B 1 361 ? 64.191 108.339 86.602 1.00 67.74 376 LEU B CA 1
ATOM 6012 C C . LEU B 1 361 ? 65.575 108.820 87.032 1.00 68.86 376 LEU B C 1
ATOM 6013 O O . LEU B 1 361 ? 66.106 108.381 88.052 1.00 70.61 376 LEU B O 1
ATOM 6018 N N . ARG B 1 362 ? 66.149 109.730 86.247 1.00 71.95 377 ARG B N 1
ATOM 6019 C CA . ARG B 1 362 ? 67.432 110.342 86.572 1.00 72.17 377 ARG B CA 1
ATOM 6020 C C . ARG B 1 362 ? 67.294 111.204 87.821 1.00 69.61 377 ARG B C 1
ATOM 6021 O O . ARG B 1 362 ? 68.138 111.167 88.717 1.00 69.70 377 ARG B O 1
ATOM 6029 N N . LYS B 1 363 ? 66.216 111.981 87.863 1.00 70.16 378 LYS B N 1
ATOM 6030 C CA . LYS B 1 363 ? 65.918 112.861 88.985 1.00 71.80 378 LYS B CA 1
ATOM 6031 C C . LYS B 1 363 ? 65.587 112.055 90.241 1.00 78.55 378 LYS B C 1
ATOM 6032 O O . LYS B 1 363 ? 66.038 112.383 91.338 1.00 76.53 378 LYS B O 1
ATOM 6038 N N . ALA B 1 364 ? 64.804 110.994 90.066 1.00 81.61 379 ALA B N 1
ATOM 6039 C CA . ALA B 1 364 ? 64.393 110.136 91.175 1.00 69.17 379 ALA B CA 1
ATOM 6040 C C . ALA B 1 364 ? 65.571 109.471 91.890 1.00 81.85 379 ALA B C 1
ATOM 6041 O O . ALA B 1 364 ? 65.632 109.458 93.122 1.00 104.78 379 ALA B O 1
ATOM 6043 N N . ILE B 1 365 ? 66.489 108.906 91.111 1.00 69.72 380 ILE B N 1
ATOM 6044 C CA . ILE B 1 365 ? 67.652 108.209 91.656 1.00 66.95 380 ILE B CA 1
ATOM 6045 C C . ILE B 1 365 ? 68.574 109.141 92.456 1.00 68.33 380 ILE B C 1
ATOM 6046 O O . ILE B 1 365 ? 69.025 108.778 93.545 1.00 84.40 380 ILE B O 1
ATOM 6051 N N . ARG B 1 366 ? 68.840 110.335 91.923 1.00 69.01 381 ARG B N 1
ATOM 6052 C CA . ARG B 1 366 ? 69.676 111.326 92.608 1.00 70.12 381 ARG B CA 1
ATOM 6053 C C . ARG B 1 366 ? 69.185 111.618 94.025 1.00 73.91 381 ARG B C 1
ATOM 6054 O O . ARG B 1 366 ? 69.966 111.598 94.978 1.00 96.72 381 ARG B O 1
ATOM 6062 N N . GLU B 1 367 ? 67.890 111.896 94.150 1.00 70.49 382 GLU B N 1
ATOM 6063 C CA . GLU B 1 367 ? 67.267 112.134 95.448 1.00 75.07 382 GLU B CA 1
ATOM 6064 C C . GLU B 1 367 ? 67.341 110.881 96.317 1.00 74.70 382 GLU B C 1
ATOM 6065 O O . GLU B 1 367 ? 67.509 110.969 97.534 1.00 90.49 382 GLU B O 1
ATOM 6071 N N . LEU B 1 368 ? 67.221 109.717 95.684 1.00 68.69 383 LEU B N 1
ATOM 6072 C CA . LEU B 1 368 ? 67.330 108.446 96.392 1.00 67.80 383 LEU B CA 1
ATOM 6073 C C . LEU B 1 368 ? 68.761 108.198 96.866 1.00 77.07 383 LEU B C 1
ATOM 6074 O O . LEU B 1 368 ? 68.970 107.675 97.959 1.00 80.45 383 LEU B O 1
ATOM 6079 N N . GLN B 1 369 ? 69.736 108.589 96.046 1.00 83.90 384 GLN B N 1
ATOM 6080 C CA . GLN B 1 369 ? 71.151 108.396 96.364 1.00 78.02 384 GLN B CA 1
ATOM 6081 C C . GLN B 1 369 ? 71.648 109.344 97.459 1.00 69.22 384 GLN B C 1
ATOM 6082 O O . GLN B 1 369 ? 72.746 109.162 97.989 1.00 69.37 384 GLN B O 1
ATOM 6088 N N . GLU B 1 370 ? 70.846 110.354 97.791 1.00 76.42 385 GLU B N 1
ATOM 6089 C CA . GLU B 1 370 ? 71.170 111.247 98.902 1.00 85.37 385 GLU B CA 1
ATOM 6090 C C . GLU B 1 370 ? 71.228 110.441 100.196 1.00 79.24 385 GLU B C 1
ATOM 6091 O O . GLU B 1 370 ? 72.227 110.471 100.917 1.00 82.89 385 GLU B O 1
ATOM 6097 N N . LYS B 1 371 ? 70.151 109.718 100.484 1.00 70.12 386 LYS B N 1
ATOM 6098 C CA . LYS B 1 371 ? 70.194 108.669 101.488 1.00 73.66 386 LYS B CA 1
ATOM 6099 C C . LYS B 1 371 ? 71.031 107.568 100.852 1.00 81.43 386 LYS B C 1
ATOM 6100 O O . LYS B 1 371 ? 70.984 107.394 99.637 1.00 122.92 386 LYS B O 1
ATOM 6106 N N . ASN B 1 372 ? 71.821 106.847 101.642 1.00 68.40 387 ASN B N 1
ATOM 6107 C CA . ASN B 1 372 ? 72.665 105.799 101.068 1.00 67.72 387 ASN B CA 1
ATOM 6108 C C . ASN B 1 372 ? 71.838 104.776 100.293 1.00 82.84 387 ASN B C 1
ATOM 6109 O O . ASN B 1 372 ? 70.969 104.113 100.859 1.00 106.30 387 ASN B O 1
ATOM 6114 N N . LEU B 1 373 ? 72.097 104.666 98.992 1.00 66.34 388 LEU B N 1
ATOM 6115 C CA . LEU B 1 373 ? 71.338 103.749 98.147 1.00 65.49 388 LEU B CA 1
ATOM 6116 C C . LEU B 1 373 ? 72.042 102.403 98.049 1.00 68.94 388 LEU B C 1
ATOM 6117 O O . LEU B 1 373 ? 73.184 102.317 97.595 1.00 80.90 388 LEU B O 1
ATOM 6122 N N . LEU B 1 374 ? 71.349 101.354 98.478 1.00 64.42 389 LEU B N 1
ATOM 6123 C CA . LEU B 1 374 ? 71.932 100.021 98.551 1.00 64.02 389 LEU B CA 1
ATOM 6124 C C . LEU B 1 374 ? 71.320 99.072 97.529 1.00 63.32 389 LEU B C 1
ATOM 6125 O O . LEU B 1 374 ? 71.980 98.140 97.066 1.00 63.07 389 LEU B O 1
ATOM 6130 N N . GLY B 1 375 ? 70.059 99.308 97.182 1.00 63.09 390 GLY B N 1
ATOM 6131 C CA . GLY B 1 375 ? 69.370 98.473 96.213 1.00 62.47 390 GLY B CA 1
ATOM 6132 C C . GLY B 1 375 ? 68.337 99.258 95.428 1.00 62.39 390 GLY B C 1
ATOM 6133 O O . GLY B 1 375 ? 68.028 100.403 95.776 1.00 63.83 390 GLY B O 1
ATOM 6134 N N . LEU B 1 376 ? 67.798 98.653 94.371 1.00 61.87 391 LEU B N 1
ATOM 6135 C CA . LEU B 1 376 ? 66.816 99.337 93.529 1.00 61.81 391 LEU B CA 1
ATOM 6136 C C . LEU B 1 376 ? 65.805 98.370 92.916 1.00 66.42 391 LEU B C 1
ATOM 6137 O O . LEU B 1 376 ? 66.173 97.303 92.415 1.00 62.37 391 LEU B O 1
ATOM 6142 N N . VAL B 1 377 ? 64.529 98.748 92.963 1.00 70.23 392 VAL B N 1
ATOM 6143 C CA . VAL B 1 377 ? 63.465 97.965 92.339 1.00 60.83 392 VAL B CA 1
ATOM 6144 C C . VAL B 1 377 ? 62.735 98.821 91.306 1.00 60.88 392 VAL B C 1
ATOM 6145 O O . VAL B 1 377 ? 62.164 99.861 91.651 1.00 61.38 392 VAL B O 1
ATOM 6149 N N . LEU B 1 378 ? 62.765 98.395 90.044 1.00 60.46 393 LEU B N 1
ATOM 6150 C CA . LEU B 1 378 ? 62.084 99.125 88.973 1.00 62.66 393 LEU B CA 1
ATOM 6151 C C . LEU B 1 378 ? 60.784 98.426 88.582 1.00 60.16 393 LEU B C 1
ATOM 6152 O O . LEU B 1 378 ? 60.807 97.337 88.000 1.00 64.14 393 LEU B O 1
ATOM 6157 N N . ASP B 1 379 ? 59.655 99.057 88.896 1.00 60.50 394 ASP B N 1
ATOM 6158 C CA . ASP B 1 379 ? 58.343 98.463 88.650 1.00 60.31 394 ASP B CA 1
ATOM 6159 C C . ASP B 1 379 ? 57.784 98.859 87.280 1.00 61.04 394 ASP B C 1
ATOM 6160 O O . ASP B 1 379 ? 57.392 100.007 87.067 1.00 67.33 394 ASP B O 1
ATOM 6165 N N . ILE B 1 380 ? 57.751 97.898 86.359 1.00 59.66 395 ILE B N 1
ATOM 6166 C CA . ILE B 1 380 ? 57.204 98.112 85.019 1.00 60.67 395 ILE B CA 1
ATOM 6167 C C . ILE B 1 380 ? 56.057 97.137 84.725 1.00 60.20 395 ILE B C 1
ATOM 6168 O O . ILE B 1 380 ? 55.839 96.742 83.573 1.00 65.67 395 ILE B O 1
ATOM 6173 N N . ARG B 1 381 ? 55.328 96.763 85.776 1.00 59.38 396 ARG B N 1
ATOM 6174 C CA . ARG B 1 381 ? 54.229 95.800 85.676 1.00 59.23 396 ARG B CA 1
ATOM 6175 C C . ARG B 1 381 ? 53.082 96.274 84.783 1.00 59.38 396 ARG B C 1
ATOM 6176 O O . ARG B 1 381 ? 52.500 95.482 84.042 1.00 78.05 396 ARG B O 1
ATOM 6184 N N . GLU B 1 382 ? 52.760 97.562 84.851 1.00 61.96 397 GLU B N 1
ATOM 6185 C CA . GLU B 1 382 ? 51.653 98.102 84.067 1.00 62.50 397 GLU B CA 1
ATOM 6186 C C . GLU B 1 382 ? 52.130 98.937 82.881 1.00 60.47 397 GLU B C 1
ATOM 6187 O O . GLU B 1 382 ? 51.346 99.666 82.268 1.00 60.65 397 GLU B O 1
ATOM 6193 N N . ASN B 1 383 ? 53.415 98.815 82.560 1.00 62.57 398 ASN B N 1
ATOM 6194 C CA . ASN B 1 383 ? 53.984 99.464 81.381 1.00 67.75 398 ASN B CA 1
ATOM 6195 C C . ASN B 1 383 ? 53.535 98.741 80.107 1.00 62.83 398 ASN B C 1
ATOM 6196 O O . ASN B 1 383 ? 53.805 97.549 79.939 1.00 60.18 398 ASN B O 1
ATOM 6201 N N . THR B 1 384 ? 52.848 99.460 79.219 1.00 67.46 399 THR B N 1
ATOM 6202 C CA . THR B 1 384 ? 52.276 98.855 78.015 1.00 60.86 399 THR B CA 1
ATOM 6203 C C . THR B 1 384 ? 52.955 99.320 76.726 1.00 59.94 399 THR B C 1
ATOM 6204 O O . THR B 1 384 ? 52.679 98.785 75.651 1.00 59.75 399 THR B O 1
ATOM 6208 N N . GLY B 1 385 ? 53.851 100.297 76.837 1.00 60.46 400 GLY B N 1
ATOM 6209 C CA . GLY B 1 385 ? 54.587 100.782 75.681 1.00 65.06 400 GLY B CA 1
ATOM 6210 C C . GLY B 1 385 ? 55.181 102.162 75.886 1.00 94.06 400 GLY B C 1
ATOM 6211 O O . GLY B 1 385 ? 54.962 102.795 76.922 1.00 104.56 400 GLY B O 1
ATOM 6212 N N . GLY B 1 386 ? 55.935 102.631 74.896 1.00 97.13 401 GLY B N 1
ATOM 6213 C CA . GLY B 1 386 ? 56.536 103.949 74.962 1.00 85.97 401 GLY B CA 1
ATOM 6214 C C . GLY B 1 386 ? 57.498 104.221 73.822 1.00 71.12 401 GLY B C 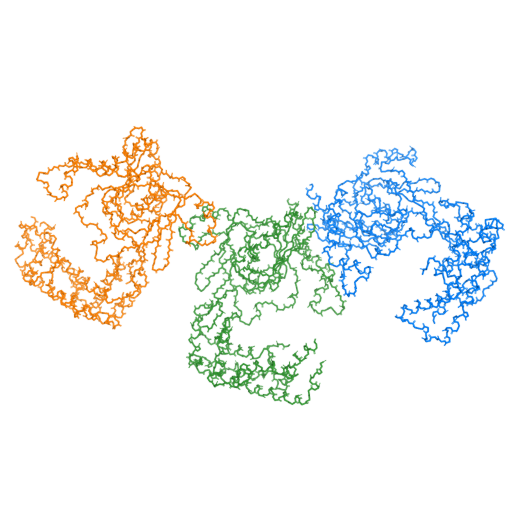1
ATOM 6215 O O . GLY B 1 386 ? 57.692 103.378 72.941 1.00 73.44 401 GLY B O 1
ATOM 6216 N N . PHE B 1 387 ? 58.099 105.406 73.836 1.00 65.09 402 PHE B N 1
ATOM 6217 C CA . PHE B 1 387 ? 59.075 105.775 72.819 1.00 65.99 402 PHE B CA 1
ATOM 6218 C C . PHE B 1 387 ? 60.306 104.873 72.889 1.00 73.75 402 PHE B C 1
ATOM 6219 O O . PHE B 1 387 ? 60.901 104.708 73.958 1.00 72.06 402 PHE B O 1
ATOM 6227 N N . LEU B 1 388 ? 60.666 104.281 71.750 1.00 92.36 403 LEU B N 1
ATOM 6228 C CA . LEU B 1 388 ? 61.850 103.430 71.651 1.00 85.98 403 LEU B CA 1
ATOM 6229 C C . LEU B 1 388 ? 63.079 104.181 72.147 1.00 80.23 403 LEU B C 1
ATOM 6230 O O . LEU B 1 388 ? 63.931 103.612 72.830 1.00 84.20 403 LEU B O 1
ATOM 6235 N N . SER B 1 389 ? 63.152 105.464 71.806 1.00 67.66 404 SER B N 1
ATOM 6236 C CA . SER B 1 389 ? 64.226 106.331 72.275 1.00 68.66 404 SER B CA 1
ATOM 6237 C C . SER B 1 389 ? 64.320 106.335 73.801 1.00 76.66 404 SER B C 1
ATOM 6238 O O . SER B 1 389 ? 65.407 106.174 74.358 1.00 68.07 404 SER B O 1
ATOM 6241 N N . GLN B 1 390 ? 63.181 106.504 74.469 1.00 89.67 405 GLN B N 1
ATOM 6242 C CA . GLN B 1 390 ? 63.132 106.493 75.931 1.00 67.17 405 GLN B CA 1
ATOM 6243 C C . GLN B 1 390 ? 63.527 105.142 76.521 1.00 65.56 405 GLN B C 1
ATOM 6244 O O . GLN B 1 390 ? 64.181 105.081 77.560 1.00 70.00 405 GLN B O 1
ATOM 6250 N N . ALA B 1 391 ? 63.127 104.063 75.857 1.00 64.82 406 ALA B N 1
ATOM 6251 C CA . ALA B 1 391 ? 63.524 102.722 76.276 1.00 63.89 406 ALA B CA 1
ATOM 6252 C C . ALA B 1 391 ? 65.047 102.567 76.254 1.00 69.27 406 ALA B C 1
ATOM 6253 O O . ALA B 1 391 ? 65.628 101.915 77.124 1.00 85.62 406 ALA B O 1
ATOM 6255 N N . ILE B 1 392 ? 65.681 103.165 75.249 1.00 73.76 407 ILE B N 1
ATOM 6256 C CA . ILE B 1 392 ? 67.135 103.155 75.113 1.00 66.30 407 ILE B CA 1
ATOM 6257 C C . ILE B 1 392 ? 67.796 104.037 76.179 1.00 66.79 407 ILE B C 1
ATOM 6258 O O . ILE B 1 392 ? 68.813 103.658 76.765 1.00 66.81 407 ILE B O 1
ATOM 6263 N N . LYS B 1 393 ? 67.214 105.210 76.426 1.00 68.18 408 LYS B N 1
ATOM 6264 C CA . LYS B 1 393 ? 67.727 106.143 77.432 1.00 67.82 408 LYS B CA 1
ATOM 6265 C C . LYS B 1 393 ? 67.653 105.567 78.851 1.00 72.30 408 LYS B C 1
ATOM 6266 O O . LYS B 1 393 ? 68.618 105.650 79.614 1.00 72.57 408 LYS B O 1
ATOM 6272 N N . VAL B 1 394 ? 66.499 104.999 79.197 1.00 66.32 409 VAL B N 1
ATOM 6273 C CA . VAL B 1 394 ? 66.289 104.371 80.501 1.00 64.79 409 VAL B CA 1
ATOM 6274 C C . VAL B 1 394 ? 67.282 103.233 80.739 1.00 66.64 409 VAL B C 1
ATOM 6275 O O . VAL B 1 394 ? 67.903 103.148 81.800 1.00 92.56 409 VAL B O 1
ATOM 6279 N N . SER B 1 395 ? 67.432 102.371 79.738 1.00 64.16 410 SER B N 1
ATOM 6280 C CA . SER B 1 395 ? 68.362 101.252 79.810 1.00 66.80 410 SER B CA 1
ATOM 6281 C C . SER B 1 395 ? 69.804 101.730 79.951 1.00 76.71 410 SER B C 1
ATOM 6282 O O . SER B 1 395 ? 70.650 101.017 80.497 1.00 89.56 410 SER B O 1
ATOM 6285 N N . GLY B 1 396 ? 70.080 102.935 79.460 1.00 65.93 411 GLY B N 1
ATOM 6286 C CA . GLY B 1 396 ? 71.422 103.489 79.500 1.00 67.04 411 GLY B CA 1
ATOM 6287 C C . GLY B 1 396 ? 71.901 103.867 80.888 1.00 73.57 411 GLY B C 1
ATOM 6288 O O . GLY B 1 396 ? 73.107 103.916 81.140 1.00 85.61 411 GLY B O 1
ATOM 6289 N N . LEU B 1 397 ? 70.957 104.133 81.787 1.00 72.84 412 LEU B N 1
ATOM 6290 C CA . LEU B 1 397 ? 71.274 104.510 83.162 1.00 66.36 412 LEU B CA 1
ATOM 6291 C C . LEU B 1 397 ? 71.989 103.388 83.920 1.00 65.79 412 LEU B C 1
ATOM 6292 O O . LEU B 1 397 ? 72.694 103.641 84.903 1.00 66.05 412 LEU B O 1
ATOM 6297 N N . PHE B 1 398 ? 71.808 102.152 83.458 1.00 65.08 413 PHE B N 1
ATOM 6298 C CA . PHE B 1 398 ? 72.357 100.985 84.146 1.00 64.57 413 PHE B CA 1
ATOM 6299 C C . PHE B 1 398 ? 73.419 100.272 83.318 1.00 67.29 413 PHE B C 1
ATOM 6300 O O . PHE B 1 398 ? 73.803 99.142 83.629 1.00 88.36 413 PHE B O 1
ATOM 6308 N N . LEU B 1 399 ? 73.889 100.932 82.263 1.00 69.12 414 LEU B N 1
ATOM 6309 C CA . LEU B 1 399 ? 74.891 100.345 81.379 1.00 74.91 414 LEU B CA 1
ATOM 6310 C C . LEU B 1 399 ? 76.034 101.323 81.079 1.00 87.33 414 LEU B C 1
ATOM 6311 O O . LEU B 1 399 ? 75.901 102.531 81.305 1.00 75.43 414 LEU B O 1
ATOM 6316 N N . THR B 1 400 ? 77.153 100.794 80.581 1.00 94.45 415 THR B N 1
ATOM 6317 C CA . THR B 1 400 ? 78.339 101.606 80.286 1.00 82.93 415 THR B CA 1
ATOM 6318 C C . THR B 1 400 ? 78.504 101.932 78.795 1.00 76.86 415 THR B C 1
ATOM 6319 O O . THR B 1 400 ? 78.637 103.099 78.430 1.00 94.97 415 THR B O 1
ATOM 6323 N N . ASN B 1 401 ? 78.489 100.906 77.945 1.00 81.44 416 ASN B N 1
ATOM 6324 C CA . ASN B 1 401 ? 78.730 101.067 76.511 1.00 74.41 416 ASN B CA 1
ATOM 6325 C C . ASN B 1 401 ? 78.335 99.797 75.768 1.00 77.37 416 ASN B C 1
ATOM 6326 O O . ASN B 1 401 ? 78.984 98.760 75.926 1.00 96.37 416 ASN B O 1
ATOM 6331 N N . GLY B 1 402 ? 77.280 99.865 74.962 1.00 71.93 417 GLY B N 1
ATOM 6332 C CA . GLY B 1 402 ? 76.828 98.687 74.244 1.00 74.89 417 GLY B CA 1
ATOM 6333 C C . GLY B 1 402 ? 75.576 98.871 73.409 1.00 70.93 417 GLY B C 1
ATOM 6334 O O . GLY B 1 402 ? 74.990 99.957 73.358 1.00 70.97 417 GLY B O 1
ATOM 6335 N N . VAL B 1 403 ? 75.177 97.793 72.742 1.00 70.54 418 VAL B N 1
ATOM 6336 C CA . VAL B 1 403 ? 73.938 97.762 71.980 1.00 71.62 418 VAL B CA 1
ATOM 6337 C C . VAL B 1 403 ? 72.798 97.496 72.958 1.00 79.86 418 VAL B C 1
ATOM 6338 O O . VAL B 1 403 ? 72.961 96.738 73.914 1.00 79.55 418 VAL B O 1
ATOM 6342 N N . VAL B 1 404 ? 71.656 98.140 72.735 1.00 81.38 419 VAL B N 1
ATOM 6343 C CA . VAL B 1 404 ? 70.490 97.970 73.599 1.00 72.06 419 VAL B CA 1
ATOM 6344 C C . VAL B 1 404 ? 69.420 97.167 72.875 1.00 65.57 419 VAL B C 1
ATOM 6345 O O . VAL B 1 404 ? 68.848 96.220 73.429 1.00 64.52 419 VAL B O 1
ATOM 6349 N N . VAL B 1 405 ? 69.166 97.546 71.626 1.00 66.26 420 VAL B N 1
ATOM 6350 C CA . VAL B 1 405 ? 68.140 96.896 70.820 1.00 65.74 420 VAL B CA 1
ATOM 6351 C C . VAL B 1 405 ? 68.561 96.796 69.349 1.00 78.82 420 VAL B C 1
ATOM 6352 O O . VAL B 1 405 ? 69.221 97.695 68.821 1.00 79.53 420 VAL B O 1
ATOM 6356 N N . VAL B 1 406 ? 68.203 95.690 68.699 1.00 82.22 421 VAL B N 1
ATOM 6357 C CA . VAL B 1 406 ? 68.498 95.499 67.279 1.00 67.77 421 VAL B CA 1
ATOM 6358 C C . VAL B 1 406 ? 67.212 95.507 66.458 1.00 67.36 421 VAL B C 1
ATOM 6359 O O . VAL B 1 406 ? 66.261 94.792 66.781 1.00 66.17 421 VAL B O 1
ATOM 6363 N N . SER B 1 407 ? 67.178 96.318 65.405 1.00 76.03 422 SER B N 1
ATOM 6364 C CA . SER B 1 407 ? 66.012 96.366 64.531 1.00 68.21 422 SER B CA 1
ATOM 6365 C C . SER B 1 407 ? 66.259 95.555 63.267 1.00 69.05 422 SER B C 1
ATOM 6366 O O . SER B 1 407 ? 67.384 95.498 62.768 1.00 74.31 422 SER B O 1
ATOM 6369 N N . ARG B 1 408 ? 65.206 94.915 62.769 1.00 70.28 423 ARG B N 1
ATOM 6370 C CA . ARG B 1 408 ? 65.256 94.216 61.493 1.00 69.18 423 ARG B CA 1
ATOM 6371 C C . ARG B 1 408 ? 63.970 94.557 60.770 1.00 68.89 423 ARG B C 1
ATOM 6372 O O . ARG B 1 408 ? 62.892 94.476 61.356 1.00 67.59 423 ARG B O 1
ATOM 6380 N N . TYR B 1 409 ? 64.071 94.947 59.506 1.00 70.20 424 TYR B N 1
ATOM 6381 C CA . TYR B 1 409 ? 62.882 95.319 58.751 1.00 70.08 424 TYR B CA 1
ATOM 6382 C C . TYR B 1 409 ? 62.686 94.400 57.553 1.00 70.62 424 TYR B C 1
ATOM 6383 O O . TYR B 1 409 ? 63.443 93.448 57.367 1.00 71.04 424 TYR B O 1
ATOM 6392 N N . ALA B 1 410 ? 61.661 94.678 56.752 1.00 72.23 425 ALA B N 1
ATOM 6393 C CA . ALA B 1 410 ? 61.431 93.931 55.521 1.00 76.58 425 ALA B CA 1
ATOM 6394 C C . ALA B 1 410 ? 62.659 94.060 54.632 1.00 103.71 425 ALA B C 1
ATOM 6395 O O . ALA B 1 410 ? 62.952 93.183 53.817 1.00 127.54 425 ALA B O 1
ATOM 6397 N N . ASP B 1 411 ? 63.367 95.171 54.803 1.00 99.27 426 ASP B N 1
ATOM 6398 C CA . ASP B 1 411 ? 64.607 95.432 54.091 1.00 78.37 426 ASP B CA 1
ATOM 6399 C C . ASP B 1 411 ? 65.667 95.985 55.047 1.00 92.08 426 ASP B C 1
ATOM 6400 O O . ASP B 1 411 ? 65.439 96.989 55.724 1.00 97.88 426 ASP B O 1
ATOM 6405 N N . GLY B 1 412 ? 66.819 95.324 55.115 1.00 77.17 427 GLY B N 1
ATOM 6406 C CA . GLY B 1 412 ? 67.937 95.820 55.904 1.00 77.67 427 GLY B CA 1
ATOM 6407 C C . GLY B 1 412 ? 67.779 95.720 57.413 1.00 75.86 427 GLY B C 1
ATOM 6408 O O . GLY B 1 412 ? 66.767 95.214 57.907 1.00 100.92 427 GLY B O 1
ATOM 6409 N N . SER B 1 413 ? 68.778 96.212 58.146 1.00 80.49 428 SER B N 1
ATOM 6410 C CA . SER B 1 413 ? 68.793 96.085 59.602 1.00 74.80 428 SER B CA 1
ATOM 6411 C C . SER B 1 413 ? 69.370 97.311 60.310 1.00 82.65 428 SER B C 1
ATOM 6412 O O . SER B 1 413 ? 70.086 98.113 59.707 1.00 116.67 428 SER B O 1
ATOM 6415 N N . VAL B 1 414 ? 69.055 97.444 61.598 1.00 73.78 429 VAL B N 1
ATOM 6416 C CA . VAL B 1 414 ? 69.517 98.572 62.404 1.00 76.92 429 VAL B CA 1
ATOM 6417 C C . VAL B 1 414 ? 69.931 98.127 63.807 1.00 72.93 429 VAL B C 1
ATOM 6418 O O . VAL B 1 414 ? 69.201 97.386 64.469 1.00 71.33 429 VAL B O 1
ATOM 6422 N N . LYS B 1 415 ? 71.107 98.569 64.252 1.00 73.86 430 LYS B N 1
ATOM 6423 C CA . LYS B 1 415 ? 71.535 98.359 65.634 1.00 72.95 430 LYS B CA 1
ATOM 6424 C C . LYS B 1 415 ? 71.500 99.694 66.364 1.00 73.01 430 LYS B C 1
ATOM 6425 O O . LYS B 1 415 ? 71.962 100.707 65.832 1.00 83.85 430 LYS B O 1
ATOM 6431 N N . ARG B 1 416 ? 70.957 99.697 67.579 1.00 84.67 431 ARG B N 1
ATOM 6432 C CA . ARG B 1 416 ? 70.850 100.926 68.360 1.00 77.39 431 ARG B CA 1
ATOM 6433 C C . ARG B 1 416 ? 71.759 100.916 69.588 1.00 71.40 431 ARG B C 1
ATOM 6434 O O . ARG B 1 416 ? 71.573 100.121 70.515 1.00 70.11 431 ARG B O 1
ATOM 6442 N N . TYR B 1 417 ? 72.745 101.809 69.577 1.00 72.82 432 TYR B N 1
ATOM 6443 C CA . TYR B 1 417 ? 73.769 101.853 70.615 1.00 72.96 432 TYR B CA 1
ATOM 6444 C C . TYR B 1 417 ? 73.354 102.684 71.815 1.00 72.25 432 TYR B C 1
ATOM 6445 O O . TYR B 1 417 ? 72.474 103.542 71.719 1.00 75.52 432 TYR B O 1
ATOM 6454 N N . ARG B 1 418 ? 73.991 102.414 72.949 1.00 71.82 433 ARG B N 1
ATOM 6455 C CA . ARG B 1 418 ? 73.915 103.302 74.096 1.00 73.60 433 ARG B CA 1
ATOM 6456 C C . ARG B 1 418 ? 75.332 103.721 74.458 1.00 80.52 433 ARG B C 1
ATOM 6457 O O . ARG B 1 418 ? 76.092 102.933 75.025 1.00 83.94 433 ARG B O 1
ATOM 6465 N N . THR B 1 419 ? 75.689 104.953 74.108 1.00 84.80 434 THR B N 1
ATOM 6466 C CA . THR B 1 419 ? 77.003 105.489 74.438 1.00 86.85 434 THR B CA 1
ATOM 6467 C C . THR B 1 419 ? 76.915 106.430 75.633 1.00 83.94 434 THR B C 1
ATOM 6468 O O . THR B 1 419 ? 76.223 107.450 75.590 1.00 86.02 434 THR B O 1
ATOM 6472 N N . ILE B 1 420 ? 77.609 106.065 76.704 1.00 84.42 435 ILE B N 1
ATOM 6473 C CA . ILE B 1 420 ? 77.768 106.936 77.859 1.00 100.96 435 ILE B CA 1
ATOM 6474 C C . ILE B 1 420 ? 79.168 106.675 78.402 1.00 104.38 435 ILE B C 1
ATOM 6475 O O . ILE B 1 420 ? 79.716 105.589 78.199 1.00 75.65 435 ILE B O 1
ATOM 6480 N N . SER B 1 421 ? 79.763 107.671 79.056 1.00 115.18 436 SER B N 1
ATOM 6481 C CA . SER B 1 421 ? 81.056 107.491 79.717 1.00 89.50 436 SER B CA 1
ATOM 6482 C C . SER B 1 421 ? 80.876 106.340 80.703 1.00 95.04 436 SER B C 1
ATOM 6483 O O . SER B 1 421 ? 79.744 106.071 81.115 1.00 91.34 436 SER B O 1
ATOM 6486 N N . PRO B 1 422 ? 81.973 105.662 81.108 1.00 108.15 437 PRO B N 1
ATOM 6487 C CA . PRO B 1 422 ? 81.811 104.394 81.841 1.00 99.40 437 PRO B CA 1
ATOM 6488 C C . PRO B 1 422 ? 80.967 104.551 83.103 1.00 99.94 437 PRO B C 1
ATOM 6489 O O . PRO B 1 422 ? 80.551 103.570 83.723 1.00 126.13 437 PRO B O 1
ATOM 6493 N N . GLN B 1 423 ? 80.732 105.810 83.457 1.00 74.64 438 GLN B N 1
ATOM 6494 C CA . GLN B 1 423 ? 79.784 106.211 84.477 1.00 86.35 438 GLN B CA 1
ATOM 6495 C C . GLN B 1 423 ? 78.419 105.566 84.244 1.00 91.33 438 GLN B C 1
ATOM 6496 O O . GLN B 1 423 ? 77.667 105.969 83.348 1.00 76.22 438 GLN B O 1
ATOM 6502 N N . LYS B 1 424 ? 78.120 104.542 85.035 1.00 90.49 439 LYS B N 1
ATOM 6503 C CA . LYS B 1 424 ? 76.756 104.062 85.157 1.00 78.99 439 LYS B CA 1
ATOM 6504 C C . LYS B 1 424 ? 76.056 105.054 86.073 1.00 76.74 439 LYS B C 1
ATOM 6505 O O . LYS B 1 424 ? 76.578 105.383 87.143 1.00 73.21 439 LYS B O 1
ATOM 6511 N N . PHE B 1 425 ? 74.901 105.559 85.653 1.00 68.36 440 PHE B N 1
ATOM 6512 C CA . PHE B 1 425 ? 74.165 106.491 86.495 1.00 68.39 440 PHE B CA 1
ATOM 6513 C C . PHE B 1 425 ? 73.812 105.817 87.814 1.00 82.25 440 PHE B C 1
ATOM 6514 O O . PHE B 1 425 ? 73.913 106.426 88.881 1.00 79.92 440 PHE B O 1
ATOM 6522 N N . TYR B 1 426 ? 73.409 104.554 87.729 1.00 90.41 441 TYR B N 1
ATOM 6523 C CA . TYR B 1 426 ? 73.235 103.727 88.913 1.00 80.26 441 TYR B CA 1
ATOM 6524 C C . TYR B 1 426 ? 73.954 102.391 88.762 1.00 72.30 441 TYR B C 1
ATOM 6525 O O . TYR B 1 426 ? 73.665 101.620 87.842 1.00 64.79 441 TYR B O 1
ATOM 6534 N N . ASP B 1 427 ? 74.889 102.120 89.669 1.00 74.74 442 ASP B N 1
ATOM 6535 C CA . ASP B 1 427 ? 75.571 100.832 89.694 1.00 65.81 442 ASP B CA 1
ATOM 6536 C C . ASP B 1 427 ? 75.353 100.125 91.026 1.00 72.67 442 ASP B C 1
ATOM 6537 O O . ASP B 1 427 ? 76.009 100.437 92.024 1.00 93.93 442 ASP B O 1
ATOM 6542 N N . GLY B 1 428 ? 74.427 99.172 91.033 1.00 69.55 443 GLY B N 1
ATOM 6543 C CA . GLY B 1 428 ? 74.141 98.383 92.217 1.00 63.33 443 GLY B CA 1
ATOM 6544 C C . GLY B 1 428 ? 73.131 97.301 91.897 1.00 71.08 443 GLY B C 1
ATOM 6545 O O . GLY B 1 428 ? 72.699 97.183 90.748 1.00 75.51 443 GLY B O 1
ATOM 6546 N N . PRO B 1 429 ? 72.743 96.509 92.910 1.00 72.80 444 PRO B N 1
ATOM 6547 C CA . PRO B 1 429 ? 71.761 95.443 92.683 1.00 70.11 444 PRO B CA 1
ATOM 6548 C C . PRO B 1 429 ? 70.430 96.020 92.219 1.00 67.16 444 PRO B C 1
ATOM 6549 O O . PRO B 1 429 ? 69.887 96.922 92.868 1.00 73.98 444 PRO B O 1
ATOM 6553 N N . LEU B 1 430 ? 69.926 95.509 91.100 1.00 61.09 445 LEU B N 1
ATOM 6554 C CA . LEU B 1 430 ? 68.692 96.011 90.506 1.00 60.72 445 LEU B CA 1
ATOM 6555 C C . LEU B 1 430 ? 67.692 94.888 90.265 1.00 62.80 445 LEU B C 1
ATOM 6556 O O . LEU B 1 430 ? 68.003 93.897 89.601 1.00 60.07 445 LEU B O 1
ATOM 6561 N N . ALA B 1 431 ? 66.489 95.050 90.805 1.00 74.63 446 ALA B N 1
ATOM 6562 C CA . ALA B 1 431 ? 65.401 94.116 90.538 1.00 62.73 446 ALA B CA 1
ATOM 6563 C C . ALA B 1 431 ? 64.385 94.772 89.616 1.00 59.51 446 ALA B C 1
ATOM 6564 O O . ALA B 1 431 ? 63.906 95.872 89.898 1.00 66.80 446 ALA B O 1
ATOM 6566 N N . VAL B 1 432 ? 64.052 94.099 88.518 1.00 59.19 447 VAL B N 1
ATOM 6567 C CA . VAL B 1 432 ? 63.053 94.618 87.587 1.00 59.04 447 VAL B CA 1
ATOM 6568 C C . VAL B 1 432 ? 61.751 93.819 87.674 1.00 60.77 447 VAL B C 1
ATOM 6569 O O . VAL B 1 432 ? 61.613 92.764 87.044 1.00 69.04 447 VAL B O 1
ATOM 6573 N N . LEU B 1 433 ? 60.804 94.322 88.465 1.00 60.11 448 LEU B N 1
ATOM 6574 C CA . LEU B 1 433 ? 59.509 93.661 88.636 1.00 58.91 448 LEU B CA 1
ATOM 6575 C C . LEU B 1 433 ? 58.671 93.827 87.372 1.00 58.68 448 LEU B C 1
ATOM 6576 O O . LEU B 1 433 ? 58.428 94.953 86.928 1.00 58.83 448 LEU B O 1
ATOM 6581 N N . VAL B 1 434 ? 58.244 92.708 86.790 1.00 58.40 449 VAL B N 1
ATOM 6582 C CA . VAL B 1 434 ? 57.441 92.728 85.569 1.00 58.19 449 VAL B CA 1
ATOM 6583 C C . VAL B 1 434 ? 56.132 91.960 85.740 1.00 59.98 449 VAL B C 1
ATOM 6584 O O . VAL B 1 434 ? 55.951 91.220 86.712 1.00 58.43 449 VAL B O 1
ATOM 6588 N N . SER B 1 435 ? 55.226 92.139 84.784 1.00 62.73 450 SER B N 1
ATOM 6589 C CA . SER B 1 435 ? 53.929 91.474 84.814 1.00 58.23 450 SER B CA 1
ATOM 6590 C C . SER B 1 435 ? 53.616 90.835 83.469 1.00 62.19 450 SER B C 1
ATOM 6591 O O . SER B 1 435 ? 54.404 90.950 82.523 1.00 85.62 450 SER B O 1
ATOM 6594 N N . LYS B 1 436 ? 52.475 90.150 83.398 1.00 66.84 451 LYS B N 1
ATOM 6595 C CA . LYS B 1 436 ? 51.990 89.587 82.143 1.00 57.79 451 LYS B CA 1
ATOM 6596 C C . LYS B 1 436 ? 51.710 90.699 81.143 1.00 57.70 451 LYS B C 1
ATOM 6597 O O . LYS B 1 436 ? 51.925 90.535 79.946 1.00 58.74 451 LYS B O 1
ATOM 6603 N N . SER B 1 437 ? 51.225 91.830 81.643 1.00 58.01 452 SER B N 1
ATOM 6604 C CA . SER B 1 437 ? 50.833 92.939 80.781 1.00 60.41 452 SER B CA 1
ATOM 6605 C C . SER B 1 437 ? 52.006 93.835 80.406 1.00 66.32 452 SER B C 1
ATOM 6606 O O . SER B 1 437 ? 51.827 94.840 79.716 1.00 76.24 452 SER B O 1
ATOM 6609 N N . SER B 1 438 ? 53.205 93.473 80.850 1.00 59.83 453 SER B N 1
ATOM 6610 C CA . SER B 1 438 ? 54.392 94.250 80.508 1.00 57.94 453 SER B CA 1
ATOM 6611 C C . SER B 1 438 ? 54.798 94.053 79.049 1.00 57.81 453 SER B C 1
ATOM 6612 O O . SER B 1 438 ? 55.168 92.952 78.636 1.00 57.56 453 SER B O 1
ATOM 6615 N N . ALA B 1 439 ? 54.718 95.141 78.287 1.00 61.92 454 ALA B N 1
ATOM 6616 C CA . ALA B 1 439 ? 55.075 95.183 76.873 1.00 65.47 454 ALA B CA 1
ATOM 6617 C C . ALA B 1 439 ? 55.312 96.656 76.565 1.00 91.04 454 ALA B C 1
ATOM 6618 O O . ALA B 1 439 ? 54.988 97.499 77.394 1.00 121.98 454 ALA B O 1
ATOM 6620 N N . ALA B 1 440 ? 55.926 96.989 75.429 1.00 89.24 455 ALA B N 1
ATOM 6621 C CA . ALA B 1 440 ? 56.675 96.071 74.579 1.00 72.97 455 ALA B CA 1
ATOM 6622 C C . ALA B 1 440 ? 58.107 96.567 74.649 1.00 64.09 455 ALA B C 1
ATOM 6623 O O . ALA B 1 440 ? 59.057 95.783 74.683 1.00 78.58 455 ALA B O 1
ATOM 6625 N N . ALA B 1 441 ? 58.244 97.890 74.669 1.00 60.05 456 ALA B N 1
ATOM 6626 C CA . ALA B 1 441 ? 59.522 98.537 74.929 1.00 60.60 456 ALA B CA 1
ATOM 6627 C C . ALA B 1 441 ? 59.964 98.253 76.361 1.00 75.40 456 ALA B C 1
ATOM 6628 O O . ALA B 1 441 ? 61.159 98.204 76.655 1.00 82.21 456 ALA B O 1
ATOM 6630 N N . ALA B 1 442 ? 58.989 98.091 77.252 1.00 69.41 457 ALA B N 1
ATOM 6631 C CA . ALA B 1 442 ? 59.258 97.721 78.635 1.00 59.46 457 ALA B CA 1
ATOM 6632 C C . ALA B 1 442 ? 59.969 96.370 78.691 1.00 59.06 457 ALA B C 1
ATOM 6633 O O . ALA B 1 442 ? 60.802 96.133 79.571 1.00 66.81 457 ALA B O 1
ATOM 6635 N N . GLU B 1 443 ? 59.624 95.485 77.756 1.00 58.82 458 GLU B N 1
ATOM 6636 C CA . GLU B 1 443 ? 60.277 94.184 77.640 1.00 58.61 458 GLU B CA 1
ATOM 6637 C C . GLU B 1 443 ? 61.686 94.332 77.062 1.00 63.97 458 GLU B C 1
ATOM 6638 O O . GLU B 1 443 ? 62.591 93.576 77.418 1.00 62.72 458 GLU B O 1
ATOM 6644 N N . ILE B 1 444 ? 61.858 95.294 76.156 1.00 74.39 459 ILE B N 1
ATOM 6645 C CA . ILE B 1 444 ? 63.166 95.586 75.570 1.00 70.59 459 ILE B CA 1
ATOM 6646 C C . ILE B 1 444 ? 64.167 95.988 76.657 1.00 60.63 459 ILE B C 1
ATOM 6647 O O . ILE B 1 444 ? 65.299 95.500 76.677 1.00 66.11 459 ILE B O 1
ATOM 6652 N N . VAL B 1 445 ? 63.740 96.872 77.558 1.00 60.54 460 VAL B N 1
ATOM 6653 C CA . VAL B 1 445 ? 64.549 97.263 78.710 1.00 60.70 460 VAL B CA 1
ATOM 6654 C C . VAL B 1 445 ? 64.864 96.043 79.570 1.00 60.19 460 VAL B C 1
ATOM 6655 O O . VAL B 1 445 ? 66.024 95.763 79.865 1.00 60.49 460 VAL B O 1
ATOM 6659 N N . ALA B 1 446 ? 63.818 95.317 79.953 1.00 59.54 461 ALA B N 1
ATOM 6660 C CA . ALA B 1 446 ? 63.953 94.119 80.776 1.00 59.16 461 ALA B CA 1
ATOM 6661 C C . ALA B 1 446 ? 64.881 93.069 80.161 1.00 61.16 461 ALA B C 1
ATOM 6662 O O . ALA B 1 446 ? 65.804 92.587 80.821 1.00 63.55 461 ALA B O 1
ATOM 6664 N N . GLN B 1 447 ? 64.630 92.710 78.905 1.00 61.92 462 GLN B N 1
ATOM 6665 C CA . GLN B 1 447 ? 65.443 91.709 78.215 1.00 59.78 462 GLN B CA 1
ATOM 6666 C C . GLN B 1 447 ? 66.911 92.135 78.069 1.00 60.55 462 GLN B C 1
ATOM 6667 O O . GLN B 1 447 ? 67.824 91.319 78.226 1.00 60.88 462 GLN B O 1
ATOM 6673 N N . THR B 1 448 ? 67.131 93.416 77.782 1.00 60.96 463 THR B N 1
ATOM 6674 C CA . THR B 1 448 ? 68.484 93.942 77.612 1.00 61.84 463 THR B CA 1
ATOM 6675 C C . THR B 1 448 ? 69.247 93.968 78.936 1.00 61.84 463 THR B C 1
ATOM 6676 O O . THR B 1 448 ? 70.375 93.477 79.017 1.00 62.37 463 THR B O 1
ATOM 6680 N N . LEU B 1 449 ? 68.630 94.548 79.965 1.00 62.13 464 LEU B N 1
ATOM 6681 C CA . LEU B 1 449 ? 69.226 94.600 81.299 1.00 67.84 464 LEU B CA 1
ATOM 6682 C C . LEU B 1 449 ? 69.549 93.197 81.810 1.00 64.04 464 LEU B C 1
ATOM 6683 O O . LEU B 1 449 ? 70.503 93.003 82.565 1.00 63.10 464 LEU B O 1
ATOM 6688 N N . GLN B 1 450 ? 68.750 92.223 81.388 1.00 60.66 465 GLN B N 1
ATOM 6689 C CA . GLN B 1 450 ? 68.964 90.827 81.743 1.00 60.58 465 GLN B CA 1
ATOM 6690 C C . GLN B 1 450 ? 70.167 90.254 80.987 1.00 73.97 465 GLN B C 1
ATOM 6691 O O . GLN B 1 450 ? 70.962 89.497 81.553 1.00 61.68 465 GLN B O 1
ATOM 6697 N N . ASP B 1 451 ? 70.300 90.626 79.713 1.00 79.22 466 ASP B N 1
ATOM 6698 C CA . ASP B 1 451 ? 71.395 90.137 78.871 1.00 62.87 466 ASP B CA 1
ATOM 6699 C C . ASP B 1 451 ? 72.775 90.574 79.372 1.00 63.74 466 ASP B C 1
ATOM 6700 O O . ASP B 1 451 ? 73.734 89.802 79.318 1.00 80.55 466 ASP B O 1
ATOM 6705 N N . TYR B 1 452 ? 72.869 91.809 79.861 1.00 65.97 467 TYR B N 1
ATOM 6706 C CA . TYR B 1 452 ? 74.120 92.311 80.420 1.00 79.57 467 TYR B CA 1
ATOM 6707 C C . TYR B 1 452 ? 74.245 91.947 81.900 1.00 66.90 467 TYR B C 1
ATOM 6708 O O . TYR B 1 452 ? 75.199 92.352 82.567 1.00 83.97 467 TYR B O 1
ATOM 6717 N N . GLY B 1 453 ? 73.276 91.184 82.402 1.00 62.88 468 GLY B N 1
ATOM 6718 C CA . GLY B 1 453 ? 73.297 90.701 83.773 1.00 62.55 468 GLY B CA 1
ATOM 6719 C C . GLY B 1 453 ? 73.444 91.783 84.826 1.00 62.45 468 GLY B C 1
ATOM 6720 O O . GLY B 1 453 ? 74.086 91.567 85.856 1.00 63.34 468 GLY B O 1
ATOM 6721 N N . VAL B 1 454 ? 72.855 92.948 84.568 1.00 62.26 469 VAL B N 1
ATOM 6722 C CA . VAL B 1 454 ? 72.890 94.054 85.519 1.00 62.26 469 VAL B CA 1
ATOM 6723 C C . VAL B 1 454 ? 71.567 94.144 86.269 1.00 65.43 469 VAL B C 1
ATOM 6724 O O . VAL B 1 454 ? 71.374 95.024 87.116 1.00 62.87 469 VAL B O 1
ATOM 6728 N N . ALA B 1 455 ? 70.655 93.231 85.946 1.00 61.65 470 ALA B N 1
ATOM 6729 C CA . ALA B 1 455 ? 69.332 93.215 86.564 1.00 60.36 470 ALA B CA 1
ATOM 6730 C C . ALA B 1 455 ? 68.733 91.818 86.578 1.00 70.82 470 ALA B C 1
ATOM 6731 O O . ALA B 1 455 ? 68.760 91.113 85.567 1.00 63.92 470 ALA B O 1
ATOM 6733 N N . LEU B 1 456 ? 68.178 91.423 87.718 1.00 70.72 471 LEU B N 1
ATOM 6734 C CA . LEU B 1 456 ? 67.433 90.174 87.790 1.00 59.58 471 LEU B CA 1
ATOM 6735 C C . LEU B 1 456 ? 65.964 90.469 87.501 1.00 59.16 471 LEU B C 1
ATOM 6736 O O . LEU B 1 456 ? 65.391 91.405 88.065 1.00 59.10 471 LEU B O 1
ATOM 6741 N N . ILE B 1 457 ? 65.360 89.689 86.609 1.00 58.96 472 ILE B N 1
ATOM 6742 C CA . ILE B 1 457 ? 63.970 89.917 86.227 1.00 61.67 472 ILE B CA 1
ATOM 6743 C C . ILE B 1 457 ? 63.024 89.100 87.110 1.00 58.59 472 ILE B C 1
ATOM 6744 O O . ILE B 1 457 ? 63.050 87.868 87.083 1.00 72.05 472 ILE B O 1
ATOM 6749 N N . VAL B 1 458 ? 62.199 89.792 87.894 1.00 59.91 473 VAL B N 1
ATOM 6750 C CA . VAL B 1 458 ? 61.258 89.136 88.803 1.00 58.76 473 VAL B CA 1
ATOM 6751 C C . VAL B 1 458 ? 59.811 89.495 88.455 1.00 58.63 473 VAL B C 1
ATOM 6752 O O . VAL B 1 458 ? 59.559 90.532 87.836 1.00 63.49 473 VAL B O 1
ATOM 6756 N N . GLY B 1 459 ? 58.868 88.643 88.854 1.00 58.83 474 GLY B N 1
ATOM 6757 C CA . GLY B 1 459 ? 57.464 88.853 88.537 1.00 58.82 474 GLY B CA 1
ATOM 6758 C C . GLY B 1 459 ? 56.850 87.623 87.892 1.00 58.79 474 GLY B C 1
ATOM 6759 O O . GLY B 1 459 ? 57.290 86.498 88.156 1.00 59.01 474 GLY B O 1
ATOM 6760 N N . ASP B 1 460 ? 55.830 87.823 87.058 1.00 58.62 475 ASP B N 1
ATOM 6761 C CA . ASP B 1 460 ? 55.243 86.710 86.312 1.00 58.61 475 ASP B CA 1
ATOM 6762 C C . ASP B 1 460 ? 56.311 86.053 85.436 1.00 58.36 475 ASP B C 1
ATOM 6763 O O . ASP B 1 460 ? 57.213 86.732 84.938 1.00 58.09 475 ASP B O 1
ATOM 6768 N N . GLN B 1 461 ? 56.208 84.737 85.254 1.00 58.60 476 GLN B N 1
ATOM 6769 C CA . GLN B 1 461 ? 57.240 83.965 84.555 1.00 64.56 476 GLN B CA 1
ATOM 6770 C C . GLN B 1 461 ? 57.425 84.369 83.093 1.00 72.97 476 GLN B C 1
ATOM 6771 O O . GLN B 1 461 ? 58.368 83.920 82.435 1.00 81.74 476 GLN B O 1
ATOM 6777 N N . GLN B 1 462 ? 56.531 85.217 82.591 1.00 69.03 477 GLN B N 1
ATOM 6778 C CA . GLN B 1 462 ? 56.583 85.655 81.202 1.00 57.64 477 GLN B CA 1
ATOM 6779 C C . GLN B 1 462 ? 55.880 87.004 81.026 1.00 58.28 477 GLN B C 1
ATOM 6780 O O . GLN B 1 462 ? 54.827 87.240 81.617 1.00 79.15 477 GLN B O 1
ATOM 6786 N N . THR B 1 463 ? 56.470 87.889 80.224 1.00 57.30 478 THR B N 1
ATOM 6787 C CA . THR B 1 463 ? 55.846 89.172 79.892 1.00 57.22 478 THR B CA 1
ATOM 6788 C C . THR B 1 463 ? 54.814 88.997 78.779 1.00 57.13 478 THR B C 1
ATOM 6789 O O . THR B 1 463 ? 54.477 87.870 78.417 1.00 57.12 478 THR B O 1
ATOM 6793 N N . TYR B 1 464 ? 54.315 90.105 78.238 1.00 58.81 479 TYR B N 1
ATOM 6794 C CA . TYR B 1 464 ? 53.291 90.047 77.196 1.00 57.11 479 TYR B CA 1
ATOM 6795 C C . TYR B 1 464 ? 53.808 89.318 75.961 1.00 57.09 479 TYR B C 1
ATOM 6796 O O . TYR B 1 464 ? 53.160 88.397 75.461 1.00 57.05 479 TYR B O 1
ATOM 6805 N N . GLY B 1 465 ? 54.972 89.726 75.469 1.00 57.23 480 GLY B N 1
ATOM 6806 C CA . GLY B 1 465 ? 55.589 89.023 74.362 1.00 69.99 480 GLY B CA 1
ATOM 6807 C C . GLY B 1 465 ? 55.512 89.709 73.010 1.00 67.58 480 GLY B C 1
ATOM 6808 O O . GLY B 1 465 ? 55.315 89.045 71.987 1.00 57.72 480 GLY B O 1
ATOM 6809 N N . LYS B 1 466 ? 55.673 91.030 72.994 1.00 57.80 481 LYS B N 1
ATOM 6810 C CA . LYS B 1 466 ? 55.743 91.763 71.733 1.00 58.21 481 LYS B CA 1
ATOM 6811 C C . LYS B 1 466 ? 57.192 91.989 71.308 1.00 72.96 481 LYS B C 1
ATOM 6812 O O . LYS B 1 466 ? 58.025 92.443 72.099 1.00 86.85 481 LYS B O 1
ATOM 6818 N N . GLY B 1 467 ? 57.485 91.659 70.054 1.00 74.98 482 GLY B N 1
ATOM 6819 C CA . GLY B 1 467 ? 58.809 91.861 69.496 1.00 73.27 482 GLY B CA 1
ATOM 6820 C C . GLY B 1 467 ? 58.716 92.305 68.051 1.00 74.23 482 GLY B C 1
ATOM 6821 O O . GLY B 1 467 ? 59.618 92.052 67.252 1.00 86.02 482 GLY B O 1
ATOM 6822 N N . THR B 1 468 ? 57.616 92.975 67.720 1.00 60.38 483 THR B N 1
ATOM 6823 C CA . THR B 1 468 ? 57.368 93.443 66.358 1.00 65.53 483 THR B CA 1
ATOM 6824 C C . THR B 1 468 ? 57.229 94.967 66.294 1.00 76.31 483 THR B C 1
ATOM 6825 O O . THR B 1 468 ? 56.867 95.607 67.282 1.00 76.94 483 THR B O 1
ATOM 6829 N N . ILE B 1 469 ? 57.522 95.544 65.130 1.00 70.59 484 ILE B N 1
ATOM 6830 C CA . ILE B 1 469 ? 57.402 96.989 64.941 1.00 63.18 484 ILE B CA 1
ATOM 6831 C C . ILE B 1 469 ? 56.233 97.317 64.013 1.00 63.38 484 ILE B C 1
ATOM 6832 O O . ILE B 1 469 ? 56.131 96.760 62.918 1.00 81.25 484 ILE B O 1
ATOM 6837 N N . GLN B 1 470 ? 55.351 98.215 64.444 1.00 63.30 485 GLN B N 1
ATOM 6838 C CA . GLN B 1 470 ? 54.229 98.613 63.599 1.00 63.60 485 GLN B CA 1
ATOM 6839 C C . GLN B 1 470 ? 54.492 99.947 62.908 1.00 65.00 485 GLN B C 1
ATOM 6840 O O . GLN B 1 470 ? 55.315 100.742 63.365 1.00 69.23 485 GLN B O 1
ATOM 6846 N N . HIS B 1 471 ? 53.795 100.179 61.800 1.00 91.72 486 HIS B N 1
ATOM 6847 C CA . HIS B 1 471 ? 53.992 101.385 61.004 1.00 84.07 486 HIS B CA 1
ATOM 6848 C C . HIS B 1 471 ? 52.659 101.815 60.407 1.00 78.81 486 HIS B C 1
ATOM 6849 O O . HIS B 1 471 ? 51.893 100.977 59.925 1.00 95.32 486 HIS B O 1
ATOM 6856 N N . GLN B 1 472 ? 52.378 103.115 60.441 1.00 69.53 487 GLN B N 1
ATOM 6857 C CA . GLN B 1 472 ? 51.150 103.640 59.851 1.00 70.08 487 GLN B CA 1
ATOM 6858 C C . GLN B 1 472 ? 51.446 104.308 58.509 1.00 91.29 487 GLN B C 1
ATOM 6859 O O . GLN B 1 472 ? 52.308 105.182 58.421 1.00 119.26 487 GLN B O 1
ATOM 6865 N N . THR B 1 473 ? 50.735 103.884 57.467 1.00 94.54 488 THR B N 1
ATOM 6866 C CA . THR B 1 473 ? 50.940 104.421 56.126 1.00 93.59 488 THR B CA 1
ATOM 6867 C C . THR B 1 473 ? 49.756 105.277 55.694 1.00 98.42 488 THR B C 1
ATOM 6868 O O . THR B 1 473 ? 49.183 106.009 56.500 1.00 111.51 488 THR B O 1
ATOM 6872 N N . ASP B 1 482 ? 41.765 103.584 52.749 1.00 74.53 497 ASP B N 1
ATOM 6873 C CA . ASP B 1 482 ? 42.656 104.731 52.864 1.00 81.28 497 ASP B CA 1
ATOM 6874 C C . ASP B 1 482 ? 44.035 104.306 53.360 1.00 99.98 497 ASP B C 1
ATOM 6875 O O . ASP B 1 482 ? 44.919 103.989 52.560 1.00 121.96 497 ASP B O 1
ATOM 6880 N N . PHE B 1 483 ? 44.212 104.285 54.679 1.00 78.93 498 PHE B N 1
ATOM 6881 C CA . PHE B 1 483 ? 45.510 103.942 55.257 1.00 70.47 498 PHE B CA 1
ATOM 6882 C C . PHE B 1 483 ? 45.506 102.633 56.045 1.00 77.72 498 PHE B C 1
ATOM 6883 O O . PHE B 1 483 ? 44.449 102.080 56.358 1.00 72.75 498 PHE B O 1
ATOM 6891 N N . PHE B 1 484 ? 46.703 102.150 56.364 1.00 91.62 499 PHE B N 1
ATOM 6892 C CA . PHE B 1 484 ? 46.872 100.882 57.064 1.00 66.99 499 PHE B CA 1
ATOM 6893 C C . PHE B 1 484 ? 47.778 101.045 58.280 1.00 66.56 499 PHE B C 1
ATOM 6894 O O . PHE B 1 484 ? 48.524 102.020 58.385 1.00 67.40 499 PHE B O 1
ATOM 6902 N N . LYS B 1 485 ? 47.713 100.079 59.191 1.00 65.74 500 LYS B N 1
ATOM 6903 C CA . LYS B 1 485 ? 48.738 99.913 60.213 1.00 64.84 500 LYS B CA 1
ATOM 6904 C C . LYS B 1 485 ? 49.335 98.530 60.007 1.00 64.17 500 LYS B C 1
ATOM 6905 O O . LYS B 1 485 ? 48.599 97.544 59.944 1.00 63.47 500 LYS B O 1
ATOM 6911 N N . VAL B 1 486 ? 50.657 98.448 59.882 1.00 64.52 501 VAL B N 1
ATOM 6912 C CA . VAL B 1 486 ? 51.298 97.172 59.560 1.00 64.15 501 VAL B CA 1
ATOM 6913 C C . VAL B 1 486 ? 52.549 96.869 60.362 1.00 63.91 501 VAL B C 1
ATOM 6914 O O . VAL B 1 486 ? 53.263 97.774 60.792 1.00 64.39 501 VAL B O 1
ATOM 6918 N N . THR B 1 487 ? 52.810 95.579 60.537 1.00 63.26 502 THR B N 1
ATOM 6919 C CA . THR B 1 487 ? 54.051 95.123 61.139 1.00 63.15 502 THR B CA 1
ATOM 6920 C C . THR B 1 487 ? 55.140 95.110 60.066 1.00 64.26 502 THR B C 1
ATOM 6921 O O . THR B 1 487 ? 55.027 94.405 59.058 1.00 64.59 502 THR B O 1
ATOM 6925 N N . VAL B 1 488 ? 56.184 95.906 60.281 1.00 64.97 503 VAL B N 1
ATOM 6926 C CA . VAL B 1 488 ? 57.237 96.082 59.287 1.00 66.29 503 VAL B CA 1
ATOM 6927 C C . VAL B 1 488 ? 58.599 95.673 59.829 1.00 67.06 503 VAL B C 1
ATOM 6928 O O . VAL B 1 488 ? 59.595 95.696 59.101 1.00 67.64 503 VAL B O 1
ATOM 6932 N N . GLY B 1 489 ? 58.647 95.311 61.108 1.00 72.48 504 GLY B N 1
ATOM 6933 C CA . GLY B 1 489 ? 59.915 94.998 61.734 1.00 66.29 504 GLY B CA 1
ATOM 6934 C C . GLY B 1 489 ? 59.861 94.045 62.911 1.00 75.08 504 GLY B C 1
ATOM 6935 O O . GLY B 1 489 ? 58.785 93.706 63.408 1.00 81.59 504 GLY B O 1
ATOM 6936 N N . ARG B 1 490 ? 61.037 93.604 63.351 1.00 80.70 505 ARG B N 1
ATOM 6937 C CA . ARG B 1 490 ? 61.155 92.770 64.543 1.00 67.11 505 ARG B CA 1
ATOM 6938 C C . ARG B 1 490 ? 62.268 93.287 65.447 1.00 74.84 505 ARG B C 1
ATOM 6939 O O . ARG B 1 490 ? 63.400 93.488 64.998 1.00 64.98 505 ARG B O 1
ATOM 6947 N N . TYR B 1 491 ? 61.946 93.505 66.719 1.00 78.48 506 TYR B N 1
ATOM 6948 C CA . TYR B 1 491 ? 62.958 93.902 67.692 1.00 63.19 506 TYR B CA 1
ATOM 6949 C C . TYR B 1 491 ? 63.768 92.692 68.150 1.00 63.08 506 TYR B C 1
ATOM 6950 O O . TYR B 1 491 ? 63.246 91.576 68.216 1.00 62.50 506 TYR B O 1
ATOM 6959 N N . TYR B 1 492 ? 65.043 92.918 68.454 1.00 63.75 507 TYR B N 1
ATOM 6960 C CA . TYR B 1 492 ? 65.890 91.892 69.054 1.00 63.74 507 TYR B CA 1
ATOM 6961 C C . TYR B 1 492 ? 66.756 92.529 70.140 1.00 63.83 507 TYR B C 1
ATOM 6962 O O . TYR B 1 492 ? 67.012 93.737 70.106 1.00 64.31 507 TYR B O 1
ATOM 6971 N N . SER B 1 493 ? 67.180 91.721 71.109 1.00 63.44 508 SER B N 1
ATOM 6972 C CA . SER B 1 493 ? 68.047 92.181 72.193 1.00 70.43 508 SER B CA 1
ATOM 6973 C C . SER B 1 493 ? 69.490 91.822 71.837 1.00 64.71 508 SER B C 1
ATOM 6974 O O . SER B 1 493 ? 69.706 91.026 70.921 1.00 87.69 508 SER B O 1
ATOM 6977 N N . PRO B 1 494 ? 70.479 92.415 72.539 1.00 65.13 509 PRO B N 1
ATOM 6978 C CA . PRO B 1 494 ? 71.889 92.210 72.177 1.00 73.03 509 PRO B CA 1
ATOM 6979 C C . PRO B 1 494 ? 72.296 90.743 72.048 1.00 75.47 509 PRO B C 1
ATOM 6980 O O . PRO B 1 494 ? 73.055 90.410 71.137 1.00 87.18 509 PRO B O 1
ATOM 6984 N N . SER B 1 495 ? 71.809 89.891 72.947 1.00 67.25 510 SER B N 1
ATOM 6985 C CA . SER B 1 495 ? 72.077 88.456 72.870 1.00 65.89 510 SER B CA 1
ATOM 6986 C C . SER B 1 495 ? 71.576 87.870 71.551 1.00 69.61 510 SER B C 1
ATOM 6987 O O . SER B 1 495 ? 72.116 86.879 71.059 1.00 74.74 510 SER B O 1
ATOM 6990 N N . GLY B 1 496 ? 70.547 88.489 70.980 1.00 65.72 511 GLY B N 1
ATOM 6991 C CA . GLY B 1 496 ? 70.016 88.050 69.703 1.00 76.05 511 GLY B CA 1
ATOM 6992 C C . GLY B 1 496 ? 68.669 87.368 69.816 1.00 72.31 511 GLY B C 1
ATOM 6993 O O . GLY B 1 496 ? 68.149 86.845 68.828 1.00 69.21 511 GLY B O 1
ATOM 6994 N N . LYS B 1 497 ? 68.097 87.378 71.017 1.00 63.87 512 LYS B N 1
ATOM 6995 C CA . LYS B 1 497 ? 66.818 86.716 71.253 1.00 62.92 512 LYS B CA 1
ATOM 6996 C C . LYS B 1 497 ? 65.635 87.668 71.111 1.00 62.18 512 LYS B C 1
ATOM 6997 O O . LYS B 1 497 ? 65.746 88.864 71.396 1.00 62.11 512 LYS B O 1
ATOM 7003 N N . SER B 1 498 ? 64.503 87.129 70.666 1.00 61.72 513 SER B N 1
ATOM 7004 C CA . SER B 1 498 ? 63.287 87.917 70.488 1.00 61.09 513 SER B CA 1
ATOM 7005 C C . SER B 1 498 ? 62.374 87.787 71.701 1.00 65.59 513 SER B C 1
ATOM 7006 O O . SER B 1 498 ? 62.420 86.788 72.422 1.00 71.64 513 SER B O 1
ATOM 7009 N N . THR B 1 499 ? 61.551 88.807 71.928 1.00 74.09 514 THR B N 1
ATOM 7010 C CA . THR B 1 499 ? 60.562 88.766 73.001 1.00 70.15 514 THR B CA 1
ATOM 7011 C C . THR B 1 499 ? 59.204 88.361 72.437 1.00 74.30 514 THR B C 1
ATOM 7012 O O . THR B 1 499 ? 58.219 88.283 73.159 1.00 92.19 514 THR B O 1
ATOM 7016 N N . GLN B 1 500 ? 59.159 88.111 71.134 1.00 72.16 515 GLN B N 1
ATOM 7017 C CA . GLN B 1 500 ? 57.946 87.619 70.498 1.00 78.06 515 GLN B CA 1
ATOM 7018 C C . GLN B 1 500 ? 58.153 86.160 70.123 1.00 95.86 515 GLN B C 1
ATOM 7019 O O . GLN B 1 500 ? 59.112 85.837 69.426 1.00 114.54 515 GLN B O 1
ATOM 7025 N N . LEU B 1 501 ? 57.275 85.275 70.591 1.00 75.43 516 LEU B N 1
ATOM 7026 C CA . LEU B 1 501 ? 56.169 85.633 71.474 1.00 58.09 516 LEU B CA 1
ATOM 7027 C C . LEU B 1 501 ? 56.414 85.047 72.860 1.00 70.30 516 LEU B C 1
ATOM 7028 O O . LEU B 1 501 ? 55.529 85.055 73.721 1.00 57.65 516 LEU B O 1
ATOM 7033 N N . GLU B 1 502 ? 57.625 84.533 73.061 1.00 68.95 517 GLU B N 1
ATOM 7034 C CA . GLU B 1 502 ? 58.040 83.999 74.355 1.00 58.30 517 GLU B CA 1
ATOM 7035 C C . GLU B 1 502 ? 58.123 85.083 75.425 1.00 57.97 517 GLU B C 1
ATOM 7036 O O . GLU B 1 502 ? 57.872 84.818 76.600 1.00 84.45 517 GLU B O 1
ATOM 7042 N N . GLY B 1 503 ? 58.486 86.298 75.024 1.00 57.96 518 GLY B N 1
ATOM 7043 C CA . GLY B 1 503 ? 58.609 87.394 75.969 1.00 57.77 518 GLY B CA 1
ATOM 7044 C C . GLY B 1 503 ? 59.894 87.332 76.767 1.00 68.14 518 GLY B C 1
ATOM 7045 O O . GLY B 1 503 ? 60.805 86.565 76.444 1.00 58.37 518 GLY B O 1
ATOM 7046 N N . VAL B 1 504 ? 59.971 88.155 77.807 1.00 77.67 519 VAL B N 1
ATOM 7047 C CA . VAL B 1 504 ? 61.090 88.106 78.738 1.00 62.26 519 VAL B CA 1
ATOM 7048 C C . VAL B 1 504 ? 60.757 87.127 79.861 1.00 70.28 519 VAL B C 1
ATOM 7049 O O . VAL B 1 504 ? 59.696 87.225 80.481 1.00 83.19 519 VAL B O 1
ATOM 7053 N N . LYS B 1 505 ? 61.654 86.177 80.114 1.00 72.09 520 LYS B N 1
ATOM 7054 C CA . LYS B 1 505 ? 61.415 85.158 81.135 1.00 58.39 520 LYS B CA 1
ATOM 7055 C C . LYS B 1 505 ? 61.996 85.564 82.486 1.00 58.46 520 LYS B C 1
ATOM 7056 O O . LYS B 1 505 ? 63.204 85.786 82.614 1.00 66.04 520 LYS B O 1
ATOM 7062 N N . SER B 1 506 ? 61.131 85.657 83.492 1.00 58.33 521 SER B N 1
ATOM 7063 C CA . SER B 1 506 ? 61.553 86.061 84.830 1.00 58.46 521 SER B CA 1
ATOM 7064 C C . SER B 1 506 ? 62.497 85.049 85.466 1.00 58.91 521 SER B C 1
ATOM 7065 O O . SER B 1 506 ? 62.253 83.839 85.410 1.00 59.19 521 SER B O 1
ATOM 7068 N N . ASP B 1 507 ? 63.572 85.549 86.069 1.00 62.16 522 ASP B N 1
ATOM 7069 C CA . ASP B 1 507 ? 64.548 84.688 86.728 1.00 67.94 522 ASP B CA 1
ATOM 7070 C C . ASP B 1 507 ? 63.997 84.170 88.055 1.00 61.86 522 ASP B C 1
ATOM 7071 O O . ASP B 1 507 ? 64.362 83.083 88.510 1.00 60.34 522 ASP B O 1
ATOM 7076 N N . ILE B 1 508 ? 63.124 84.964 88.670 1.00 59.59 523 ILE B N 1
ATOM 7077 C CA . ILE B 1 508 ? 62.413 84.567 89.882 1.00 59.94 523 ILE B CA 1
ATOM 7078 C C . ILE B 1 508 ? 60.924 84.872 89.709 1.00 59.74 523 ILE B C 1
ATOM 7079 O O . ILE B 1 508 ? 60.549 86.011 89.421 1.00 64.07 523 ILE B O 1
ATOM 7084 N N . VAL B 1 509 ? 60.072 83.862 89.878 1.00 60.10 524 VAL B N 1
ATOM 7085 C CA . VAL B 1 509 ? 58.639 84.035 89.626 1.00 60.02 524 VAL B CA 1
ATOM 7086 C C . VAL B 1 509 ? 57.851 84.569 90.830 1.00 60.41 524 VAL B C 1
ATOM 7087 O O . VAL B 1 509 ? 57.855 83.966 91.907 1.00 84.29 524 VAL B O 1
ATOM 7091 N N . ILE B 1 510 ? 57.184 85.705 90.631 1.00 67.29 525 ILE B N 1
ATOM 7092 C CA . ILE B 1 510 ? 56.262 86.269 91.614 1.00 60.60 525 ILE B CA 1
ATOM 7093 C C . ILE B 1 510 ? 54.944 86.564 90.905 1.00 68.37 525 ILE B C 1
ATOM 7094 O O . ILE B 1 510 ? 54.859 87.521 90.133 1.00 77.10 525 ILE B O 1
ATOM 7099 N N . PRO B 1 511 ? 53.915 85.734 91.154 1.00 62.55 526 PRO B N 1
ATOM 7100 C CA . PRO B 1 511 ? 52.614 85.891 90.486 1.00 61.09 526 PRO B CA 1
ATOM 7101 C C . PRO B 1 511 ? 52.012 87.284 90.674 1.00 61.14 526 PRO B C 1
ATOM 7102 O O . PRO B 1 511 ? 51.915 87.754 91.811 1.00 65.78 526 PRO B O 1
ATOM 7106 N N . SER B 1 512 ? 51.626 87.928 89.572 1.00 60.63 527 SER B N 1
ATOM 7107 C CA . SER B 1 512 ? 50.928 89.215 89.617 1.00 60.82 527 SER B CA 1
ATOM 7108 C C . SER B 1 512 ? 49.426 88.954 89.577 1.00 61.41 527 SER B C 1
ATOM 7109 O O . SER B 1 512 ? 49.005 87.802 89.652 1.00 61.73 527 SER B O 1
ATOM 7112 N N . ARG B 1 513 ? 48.620 90.006 89.450 1.00 61.68 528 ARG B N 1
ATOM 7113 C CA . ARG B 1 513 ? 47.162 89.852 89.452 1.00 62.39 528 ARG B CA 1
ATOM 7114 C C . ARG B 1 513 ? 46.646 89.023 88.276 1.00 74.12 528 ARG B C 1
ATOM 7115 O O . ARG B 1 513 ? 45.609 88.363 88.380 1.00 78.23 528 ARG B O 1
ATOM 7123 N N . TYR B 1 514 ? 47.374 89.058 87.164 1.00 63.32 529 TYR B N 1
ATOM 7124 C CA . TYR B 1 514 ? 46.933 88.393 85.947 1.00 60.68 529 TYR B CA 1
ATOM 7125 C C . TYR B 1 514 ? 47.376 86.931 85.903 1.00 71.96 529 TYR B C 1
ATOM 7126 O O . TYR B 1 514 ? 47.145 86.241 84.913 1.00 93.12 529 TYR B O 1
ATOM 7135 N N . ALA B 1 515 ? 48.004 86.466 86.982 1.00 68.30 530 ALA B N 1
ATOM 7136 C CA . ALA B 1 515 ? 48.591 85.123 87.036 1.00 71.64 530 ALA B CA 1
ATOM 7137 C C . ALA B 1 515 ? 47.636 84.009 86.610 1.00 77.17 530 ALA B C 1
ATOM 7138 O O . ALA B 1 515 ? 48.058 83.011 86.023 1.00 90.36 530 ALA B O 1
ATOM 7140 N N . GLU B 1 516 ? 46.355 84.180 86.917 1.00 74.28 531 GLU B N 1
ATOM 7141 C CA . GLU B 1 516 ? 45.343 83.201 86.538 1.00 73.71 531 GLU B CA 1
ATOM 7142 C C . GLU B 1 516 ? 44.601 83.598 85.264 1.00 78.81 531 GLU B C 1
ATOM 7143 O O . GLU B 1 516 ? 43.731 82.864 84.794 1.00 82.54 531 GLU B O 1
ATOM 7149 N N . ASP B 1 517 ? 44.947 84.756 84.706 1.00 84.79 532 ASP B N 1
ATOM 7150 C CA . ASP B 1 517 ? 44.364 85.195 83.441 1.00 71.85 532 ASP B CA 1
ATOM 7151 C C . ASP B 1 517 ? 45.266 84.816 82.269 1.00 69.32 532 ASP B C 1
ATOM 7152 O O . ASP B 1 517 ? 46.457 84.555 82.452 1.00 59.82 532 ASP B O 1
ATOM 7157 N N . LYS B 1 518 ? 44.698 84.782 81.067 1.00 79.42 533 LYS B N 1
ATOM 7158 C CA . LYS B 1 518 ? 45.480 84.482 79.869 1.00 59.26 533 LYS B CA 1
ATOM 7159 C C . LYS B 1 518 ? 45.840 85.754 79.106 1.00 58.71 533 LYS B C 1
ATOM 7160 O O . LYS B 1 518 ? 45.046 86.260 78.306 1.00 83.36 533 LYS B O 1
ATOM 7166 N N . LEU B 1 519 ? 47.042 86.263 79.361 1.00 58.36 534 LEU B N 1
ATOM 7167 C CA . LEU B 1 519 ? 47.521 87.488 78.725 1.00 57.99 534 LEU B CA 1
ATOM 7168 C C . LEU B 1 519 ? 48.843 87.245 77.997 1.00 65.06 534 LEU B C 1
ATOM 7169 O O . LEU B 1 519 ? 49.859 86.929 78.624 1.00 90.53 534 LEU B O 1
ATOM 7174 N N . GLY B 1 520 ? 48.826 87.396 76.674 1.00 57.37 535 GLY B N 1
ATOM 7175 C CA . GLY B 1 520 ? 50.025 87.231 75.872 1.00 92.62 535 GLY B CA 1
ATOM 7176 C C . GLY B 1 520 ? 49.798 87.500 74.397 1.00 83.71 535 GLY B C 1
ATOM 7177 O O . GLY B 1 520 ? 48.657 87.558 73.932 1.00 78.15 535 GLY B O 1
ATOM 7178 N N . GLU B 1 521 ? 50.892 87.670 73.661 1.00 63.37 536 GLU B N 1
ATOM 7179 C CA . GLU B 1 521 ? 50.837 87.846 72.214 1.00 70.02 536 GLU B CA 1
ATOM 7180 C C . GLU B 1 521 ? 50.246 86.600 71.563 1.00 64.83 536 GLU B C 1
ATOM 7181 O O . GLU B 1 521 ? 49.496 86.686 70.588 1.00 63.38 536 GLU B O 1
ATOM 7187 N N . ARG B 1 522 ? 50.577 85.446 72.133 1.00 59.78 537 ARG B N 1
ATOM 7188 C CA . ARG B 1 522 ? 50.167 84.150 71.600 1.00 62.98 537 ARG B CA 1
ATOM 7189 C C . ARG B 1 522 ? 48.654 83.921 71.658 1.00 65.72 537 ARG B C 1
ATOM 7190 O O . ARG B 1 522 ? 48.108 83.135 70.877 1.00 85.94 537 ARG B O 1
ATOM 7198 N N . PHE B 1 523 ? 47.983 84.615 72.573 1.00 57.81 538 PHE B N 1
ATOM 7199 C CA . PHE B 1 523 ? 46.539 84.472 72.742 1.00 57.62 538 PHE B CA 1
ATOM 7200 C C . PHE B 1 523 ? 45.769 85.362 71.766 1.00 70.23 538 PHE B C 1
ATOM 7201 O O . PHE B 1 523 ? 44.535 85.379 71.766 1.00 79.72 538 PHE B O 1
ATOM 7209 N N . LEU B 1 524 ? 46.507 86.103 70.944 1.00 66.84 539 LEU B N 1
ATOM 7210 C CA . LEU B 1 524 ? 45.914 86.876 69.859 1.00 69.18 539 LEU B CA 1
ATOM 7211 C C . LEU B 1 524 ? 45.664 85.948 68.669 1.00 81.05 539 LEU B C 1
ATOM 7212 O O . LEU B 1 524 ? 46.200 84.838 68.622 1.00 62.69 539 LEU B O 1
ATOM 7217 N N . GLU B 1 525 ? 44.851 86.395 67.715 1.00 100.15 540 GLU B N 1
ATOM 7218 C CA . GLU B 1 525 ? 44.370 85.512 66.651 1.00 91.22 540 GLU B CA 1
ATOM 7219 C C . GLU B 1 525 ? 45.434 85.081 65.638 1.00 78.30 540 GLU B C 1
ATOM 7220 O O . GLU B 1 525 ? 45.539 83.896 65.315 1.00 89.91 540 GLU B O 1
ATOM 7226 N N . TYR B 1 526 ? 46.217 86.031 65.138 1.00 58.10 541 TYR B N 1
ATOM 7227 C CA . TYR B 1 526 ? 47.307 85.696 64.223 1.00 59.26 541 TYR B CA 1
ATOM 7228 C C . TYR B 1 526 ? 48.623 86.343 64.643 1.00 73.75 541 TYR B C 1
ATOM 7229 O O . TYR B 1 526 ? 48.919 87.479 64.268 1.00 109.70 541 TYR B O 1
ATOM 7238 N N . ALA B 1 527 ? 49.415 85.606 65.416 1.00 63.22 542 ALA B N 1
ATOM 7239 C CA . ALA B 1 527 ? 50.677 86.127 65.933 1.00 67.68 542 ALA B CA 1
ATOM 7240 C C . ALA B 1 527 ? 51.878 85.560 65.180 1.00 58.80 542 ALA B C 1
ATOM 7241 O O . ALA B 1 527 ? 51.944 84.357 64.916 1.00 58.99 542 ALA B O 1
ATOM 7243 N N . LEU B 1 528 ? 52.829 86.430 64.847 1.00 59.13 543 LEU B N 1
ATOM 7244 C CA . LEU B 1 528 ? 54.037 86.016 64.139 1.00 67.12 543 LEU B CA 1
ATOM 7245 C C . LEU B 1 528 ? 54.961 85.223 65.064 1.00 63.20 543 LEU B C 1
ATOM 7246 O O . LEU B 1 528 ? 55.095 85.557 66.244 1.00 59.32 543 LEU B O 1
ATOM 7251 N N . PRO B 1 529 ? 55.588 84.158 64.531 1.00 62.86 544 PRO B N 1
ATOM 7252 C CA . PRO B 1 529 ? 56.472 83.266 65.299 1.00 67.73 544 PRO B CA 1
ATOM 7253 C C . PRO B 1 529 ? 57.688 83.962 65.908 1.00 60.62 544 PRO B C 1
ATOM 7254 O O . PRO B 1 529 ? 57.868 85.169 65.738 1.00 70.06 544 PRO B O 1
ATOM 7258 N N . ALA B 1 530 ? 58.517 83.194 66.609 1.00 60.83 545 ALA B N 1
ATOM 7259 C CA . ALA B 1 530 ? 59.730 83.727 67.228 1.00 61.04 545 ALA B CA 1
ATOM 7260 C C . ALA B 1 530 ? 60.916 83.677 66.271 1.00 70.18 545 ALA B C 1
ATOM 7261 O O . ALA B 1 530 ? 61.031 82.752 65.466 1.00 69.72 545 ALA B O 1
ATOM 7263 N N . ASP B 1 531 ? 61.803 84.663 66.368 1.00 69.10 546 ASP B N 1
ATOM 7264 C CA . ASP B 1 531 ? 63.016 84.677 65.551 1.00 70.78 546 ASP B CA 1
ATOM 7265 C C . ASP B 1 531 ? 64.271 84.843 66.401 1.00 74.03 546 ASP B C 1
ATOM 7266 O O . ASP B 1 531 ? 64.200 85.260 67.558 1.00 76.53 546 ASP B O 1
ATOM 7271 N N . GLN B 1 532 ? 65.416 84.507 65.815 1.00 81.51 547 GLN B N 1
ATOM 7272 C CA . GLN B 1 532 ? 66.705 84.686 66.467 1.00 81.69 547 GLN B CA 1
ATOM 7273 C C . GLN B 1 532 ? 67.609 85.525 65.572 1.00 74.92 547 GLN B C 1
ATOM 7274 O O . GLN B 1 532 ? 67.640 85.325 64.355 1.00 96.15 547 GLN B O 1
ATOM 7280 N N . TYR B 1 533 ? 68.333 86.471 66.166 1.00 67.01 548 TYR B N 1
ATOM 7281 C CA . TYR B 1 533 ? 69.291 87.277 65.414 1.00 75.05 548 TYR B CA 1
ATOM 7282 C C . TYR B 1 533 ? 70.695 87.069 65.970 1.00 79.28 548 TYR B C 1
ATOM 7283 O O . TYR B 1 533 ? 70.860 86.503 67.053 1.00 68.60 548 TYR B O 1
ATOM 7292 N N . ASP B 1 534 ? 71.700 87.516 65.222 1.00 87.98 549 ASP B N 1
ATOM 7293 C CA . ASP B 1 534 ? 73.093 87.383 65.637 1.00 79.04 549 ASP B CA 1
ATOM 7294 C C . ASP B 1 534 ? 73.352 88.033 66.995 1.00 75.77 549 ASP B C 1
ATOM 7295 O O . ASP B 1 534 ? 72.804 89.095 67.297 1.00 85.41 549 ASP B O 1
ATOM 7300 N N . ASN B 1 535 ? 74.177 87.386 67.815 1.00 71.19 550 ASN B N 1
ATOM 7301 C CA . ASN B 1 535 ? 74.601 87.967 69.086 1.00 73.28 550 ASN B CA 1
ATOM 7302 C C . ASN B 1 535 ? 75.566 89.128 68.843 1.00 86.31 550 ASN B C 1
ATOM 7303 O O . ASN B 1 535 ? 76.498 89.010 68.047 1.00 77.11 550 ASN B O 1
ATOM 7308 N N . VAL B 1 536 ? 75.338 90.246 69.530 1.00 82.16 551 VAL B N 1
ATOM 7309 C CA . VAL B 1 536 ? 76.183 91.431 69.383 1.00 72.24 551 VAL B CA 1
ATOM 7310 C C . VAL B 1 536 ? 76.653 91.972 70.737 1.00 81.22 551 VAL B C 1
ATOM 7311 O O . VAL B 1 536 ? 76.850 93.180 70.892 1.00 83.03 551 VAL B O 1
ATOM 7315 N N . ILE B 1 537 ? 76.837 91.077 71.708 1.00 80.58 552 ILE B N 1
ATOM 7316 C CA . ILE B 1 537 ? 77.231 91.474 73.063 1.00 75.75 552 ILE B CA 1
ATOM 7317 C C . ILE B 1 537 ? 78.580 92.204 73.071 1.00 85.50 552 ILE B C 1
ATOM 7318 O O . ILE B 1 537 ? 78.787 93.141 73.849 1.00 97.89 552 ILE B O 1
ATOM 7323 N N . ASN B 1 538 ? 79.482 91.780 72.188 1.00 81.78 553 ASN B N 1
ATOM 7324 C CA . ASN B 1 538 ? 80.707 92.519 71.913 1.00 88.23 553 ASN B CA 1
ATOM 7325 C C . ASN B 1 538 ? 80.717 92.926 70.444 1.00 83.56 553 ASN B C 1
ATOM 7326 O O . ASN B 1 538 ? 81.124 92.152 69.573 1.00 102.53 553 ASN B O 1
ATOM 7331 N N . ASP B 1 539 ? 80.257 94.146 70.181 1.00 76.64 554 ASP B N 1
ATOM 7332 C CA . ASP B 1 539 ? 79.976 94.603 68.822 1.00 82.44 554 ASP B CA 1
ATOM 7333 C C . ASP B 1 539 ? 81.189 94.590 67.891 1.00 83.96 554 ASP B C 1
ATOM 7334 O O . ASP B 1 539 ? 82.315 94.849 68.312 1.00 86.26 554 ASP B O 1
ATOM 7339 N N . ASN B 1 540 ? 80.935 94.279 66.623 1.00 90.61 555 ASN B N 1
ATOM 7340 C CA . ASN B 1 540 ? 81.955 94.339 65.583 1.00 91.23 555 ASN B CA 1
ATOM 7341 C C . ASN B 1 540 ? 81.879 95.652 64.805 1.00 88.62 555 ASN B C 1
ATOM 7342 O O . ASN B 1 540 ? 82.734 95.938 63.959 1.00 105.79 555 ASN B O 1
ATOM 7347 N N . LEU B 1 541 ? 80.829 96.424 65.093 1.00 83.05 556 LEU B N 1
ATOM 7348 C CA . LEU B 1 541 ? 80.565 97.715 64.453 1.00 87.72 556 LEU B CA 1
ATOM 7349 C C . LEU B 1 541 ? 80.237 97.584 62.959 1.00 92.21 556 LEU B C 1
ATOM 7350 O O . LEU B 1 541 ? 80.348 98.553 62.202 1.00 100.04 556 LEU B O 1
ATOM 7355 N N . GLY B 1 542 ? 79.809 96.391 62.551 1.00 84.51 557 GLY B N 1
ATOM 7356 C CA . GLY B 1 542 ? 79.543 96.097 61.151 1.00 85.66 557 GLY B CA 1
ATOM 7357 C C . GLY B 1 542 ? 78.430 96.912 60.515 1.00 85.27 557 GLY B C 1
ATOM 7358 O O . GLY B 1 542 ? 78.406 97.096 59.295 1.00 86.80 557 GLY B O 1
ATOM 7359 N N . ASP B 1 543 ? 77.508 97.401 61.339 1.00 84.62 558 ASP B N 1
ATOM 7360 C CA . ASP B 1 543 ? 76.375 98.180 60.848 1.00 82.88 558 ASP B CA 1
ATOM 7361 C C . ASP B 1 543 ? 76.769 99.636 60.601 1.00 84.46 558 ASP B C 1
ATOM 7362 O O . ASP B 1 543 ? 76.024 100.395 59.977 1.00 84.73 558 ASP B O 1
ATOM 7367 N N . LEU B 1 544 ? 77.941 100.021 61.096 1.00 89.05 559 LEU B N 1
ATOM 7368 C CA . LEU B 1 544 ? 78.413 101.393 60.951 1.00 87.25 559 LEU B CA 1
ATOM 7369 C C . LEU B 1 544 ? 79.175 101.598 59.648 1.00 95.70 559 LEU B C 1
ATOM 7370 O O . LEU B 1 544 ? 79.921 100.718 59.212 1.00 113.20 559 LEU B O 1
ATOM 7375 N N . ASP B 1 545 ? 78.972 102.757 59.024 1.00 96.79 560 ASP B N 1
ATOM 7376 C CA . ASP B 1 545 ? 79.768 103.153 57.871 1.00 94.29 560 ASP B CA 1
ATOM 7377 C C . ASP B 1 545 ? 81.226 103.185 58.309 1.00 95.82 560 ASP B C 1
ATOM 7378 O O . ASP B 1 545 ? 81.542 103.720 59.373 1.00 95.25 560 ASP B O 1
ATOM 7383 N N . ILE B 1 546 ? 82.109 102.608 57.498 1.00 109.99 561 ILE B N 1
ATOM 7384 C CA . ILE B 1 546 ? 83.536 102.544 57.821 1.00 116.32 561 ILE B CA 1
ATOM 7385 C C . ILE B 1 546 ? 84.143 103.934 58.055 1.00 108.28 561 ILE B C 1
ATOM 7386 O O . ILE B 1 546 ? 85.179 104.068 58.704 1.00 102.02 561 ILE B O 1
ATOM 7391 N N . ASN B 1 547 ? 83.482 104.962 57.532 1.00 106.67 562 ASN B N 1
ATOM 7392 C CA . ASN B 1 547 ? 83.923 106.343 57.696 1.00 103.44 562 ASN B CA 1
ATOM 7393 C C . ASN B 1 547 ? 84.090 106.760 59.163 1.00 101.96 562 ASN B C 1
ATOM 7394 O O . ASN B 1 547 ? 85.088 107.384 59.534 1.00 103.57 562 ASN B O 1
ATOM 7399 N N . ILE B 1 548 ? 83.112 106.401 59.989 1.00 114.16 563 ILE B N 1
ATOM 7400 C CA . ILE B 1 548 ? 83.107 106.782 61.397 1.00 113.77 563 ILE B CA 1
ATOM 7401 C C . ILE B 1 548 ? 83.533 105.632 62.307 1.00 110.85 563 ILE B C 1
ATOM 7402 O O . ILE B 1 548 ? 83.757 105.826 63.503 1.00 107.57 563 ILE B O 1
ATOM 7407 N N . ARG B 1 549 ? 83.632 104.437 61.731 1.00 115.99 564 ARG B N 1
ATOM 7408 C CA . ARG B 1 549 ? 83.991 103.220 62.465 1.00 111.18 564 ARG B CA 1
ATOM 7409 C C . ARG B 1 549 ? 85.285 103.280 63.310 1.00 106.31 564 ARG B C 1
ATOM 7410 O O . ARG B 1 549 ? 85.288 102.815 64.452 1.00 93.50 564 ARG B O 1
ATOM 7418 N N . PRO B 1 550 ? 86.382 103.849 62.762 1.00 108.54 565 PRO B N 1
ATOM 7419 C CA . PRO B 1 550 ? 87.620 103.889 63.552 1.00 110.70 565 PRO B CA 1
ATOM 7420 C C . PRO B 1 550 ? 87.520 104.727 64.829 1.00 120.80 565 PRO B C 1
ATOM 7421 O O . PRO B 1 550 ? 88.346 104.541 65.720 1.00 117.46 565 PRO B O 1
ATOM 7425 N N . TRP B 1 551 ? 86.542 105.626 64.916 1.00 124.51 566 TRP B N 1
ATOM 7426 C CA . TRP B 1 551 ? 86.342 106.415 66.130 1.00 112.55 566 TRP B CA 1
ATOM 7427 C C . TRP B 1 551 ? 85.895 105.507 67.269 1.00 108.63 566 TRP B C 1
ATOM 7428 O O . TRP B 1 551 ? 86.463 105.543 68.361 1.00 110.68 566 TRP B O 1
ATOM 7439 N N . PHE B 1 552 ? 84.870 104.701 67.003 1.00 105.49 567 PHE B N 1
ATOM 7440 C CA . PHE B 1 552 ? 84.299 103.807 68.005 1.00 93.57 567 PHE B CA 1
ATOM 7441 C C . PHE B 1 552 ? 85.342 102.866 68.609 1.00 99.40 567 PHE B C 1
ATOM 7442 O O . PHE B 1 552 ? 85.331 102.611 69.812 1.00 118.96 567 PHE B O 1
ATOM 7450 N N . GLN B 1 553 ? 86.248 102.359 67.778 1.00 90.61 568 GLN B N 1
ATOM 7451 C CA . GLN B 1 553 ? 87.310 101.477 68.255 1.00 97.28 568 GLN B CA 1
ATOM 7452 C C . GLN B 1 553 ? 88.243 102.201 69.218 1.00 104.02 568 GLN B C 1
ATOM 7453 O O . GLN B 1 553 ? 88.802 101.593 70.130 1.00 109.77 568 GLN B O 1
ATOM 7459 N N . LYS B 1 554 ? 88.409 103.503 69.006 1.00 94.19 569 LYS B N 1
ATOM 7460 C CA . LYS B 1 554 ? 89.324 104.302 69.815 1.00 94.11 569 LYS B CA 1
ATOM 7461 C C . LYS B 1 554 ? 88.760 104.651 71.193 1.00 102.48 569 LYS B C 1
ATOM 7462 O O . LYS B 1 554 ? 89.485 104.613 72.186 1.00 114.45 569 LYS B O 1
ATOM 7468 N N . TYR B 1 555 ? 87.473 104.986 71.254 1.00 95.12 570 TYR B N 1
ATOM 7469 C CA . TYR B 1 555 ? 86.868 105.431 72.510 1.00 100.80 570 TYR B CA 1
ATOM 7470 C C . TYR B 1 555 ? 85.697 104.571 72.995 1.00 112.08 570 TYR B C 1
ATOM 7471 O O . TYR B 1 555 ? 85.418 104.522 74.193 1.00 98.65 570 TYR B O 1
ATOM 7480 N N . TYR B 1 556 ? 85.008 103.907 72.072 1.00 119.59 571 TYR B N 1
ATOM 7481 C CA . TYR B 1 556 ? 83.781 103.186 72.409 1.00 101.82 571 TYR B CA 1
ATOM 7482 C C . TYR B 1 556 ? 83.980 101.677 72.596 1.00 85.16 571 TYR B C 1
ATOM 7483 O O . TYR B 1 556 ? 83.461 101.093 73.547 1.00 86.58 571 TYR B O 1
ATOM 7492 N N . SER B 1 557 ? 84.716 101.050 71.683 1.00 83.58 572 SER B N 1
ATOM 7493 C CA . SER B 1 557 ? 85.036 99.623 71.791 1.00 88.29 572 SER B CA 1
ATOM 7494 C C . SER B 1 557 ? 85.971 99.184 72.939 1.00 98.97 572 SER B C 1
ATOM 7495 O O . SER B 1 557 ? 85.761 98.112 73.508 1.00 95.61 572 SER B O 1
ATOM 7498 N N . PRO B 1 558 ? 87.005 99.987 73.279 1.00 105.57 573 PRO B N 1
ATOM 7499 C CA . PRO B 1 558 ? 87.893 99.477 74.331 1.00 94.82 573 PRO B CA 1
ATOM 7500 C C . PRO B 1 558 ? 87.198 99.457 75.687 1.00 84.80 573 PRO B C 1
ATOM 7501 O O . PRO B 1 558 ? 87.353 98.498 76.445 1.00 83.34 573 PRO B O 1
ATOM 7505 N N . HIS B 1 559 ? 86.446 100.509 75.987 1.00 85.06 574 HIS B N 1
ATOM 7506 C CA . HIS B 1 559 ? 85.611 100.526 77.175 1.00 96.17 574 HIS B CA 1
ATOM 7507 C C . HIS B 1 559 ? 84.207 100.083 76.781 1.00 100.92 574 HIS B C 1
ATOM 7508 O O . HIS B 1 559 ? 83.373 100.908 76.404 1.00 111.96 574 HIS B O 1
ATOM 7515 N N . LEU B 1 560 ? 83.957 98.778 76.857 1.00 93.26 575 LEU B N 1
ATOM 7516 C CA . LEU B 1 560 ? 82.676 98.214 76.435 1.00 90.13 575 LEU B CA 1
ATOM 7517 C C . LEU B 1 560 ? 82.020 97.422 77.561 1.00 88.29 575 LEU B C 1
ATOM 7518 O O . LEU B 1 560 ? 82.703 96.806 78.381 1.00 89.01 575 LEU B O 1
ATOM 7523 N N . GLN B 1 561 ? 80.691 97.438 77.596 1.00 85.50 576 GLN B N 1
ATOM 7524 C CA . GLN B 1 561 ? 79.946 96.697 78.607 1.00 74.47 576 GLN B CA 1
ATOM 7525 C C . GLN B 1 561 ? 80.015 95.197 78.347 1.00 71.55 576 GLN B C 1
ATOM 7526 O O . GLN B 1 561 ? 79.621 94.722 77.280 1.00 71.79 576 GLN B O 1
ATOM 7532 N N . LYS B 1 562 ? 80.531 94.460 79.325 1.00 70.43 577 LYS B N 1
ATOM 7533 C CA . LYS B 1 562 ? 80.531 93.005 79.284 1.00 80.49 577 LYS B CA 1
ATOM 7534 C C . LYS B 1 562 ? 79.632 92.529 80.420 1.00 81.71 577 LYS B C 1
ATOM 7535 O O . LYS B 1 562 ? 79.771 93.001 81.551 1.00 97.56 577 LYS B O 1
ATOM 7541 N N . PRO B 1 563 ? 78.697 91.609 80.119 1.00 84.24 578 PRO B N 1
ATOM 7542 C CA . PRO B 1 563 ? 77.712 91.127 81.099 1.00 85.37 578 PRO B CA 1
ATOM 7543 C C . PRO B 1 563 ? 78.326 90.691 82.426 1.00 78.57 578 PRO B C 1
ATOM 7544 O O . PRO B 1 563 ? 79.358 90.016 82.442 1.00 84.15 578 PRO B O 1
ATOM 7548 N N . GLU B 1 564 ? 77.687 91.080 83.525 1.00 66.66 579 GLU B N 1
ATOM 7549 C CA . GLU B 1 564 ? 78.175 90.741 84.857 1.00 65.64 579 GLU B CA 1
ATOM 7550 C C . GLU B 1 564 ? 77.784 89.315 85.239 1.00 67.48 579 GLU B C 1
ATOM 7551 O O . GLU B 1 564 ? 76.832 88.755 84.694 1.00 64.79 579 GLU B O 1
ATOM 7557 N N . LEU B 1 565 ? 78.523 88.734 86.180 1.00 78.53 580 LEU B N 1
ATOM 7558 C CA . LEU B 1 565 ? 78.287 87.357 86.603 1.00 75.09 580 LEU B CA 1
ATOM 7559 C C . LEU B 1 565 ? 77.775 87.278 88.044 1.00 65.00 580 LEU B C 1
ATOM 7560 O O . LEU B 1 565 ? 77.157 86.288 88.436 1.00 74.76 580 LEU B O 1
ATOM 7565 N N . VAL B 1 566 ? 78.025 88.332 88.817 1.00 64.88 581 VAL B N 1
ATOM 7566 C CA . VAL B 1 566 ? 77.756 88.339 90.257 1.00 85.76 581 VAL B CA 1
ATOM 7567 C C . VAL B 1 566 ? 76.294 88.073 90.636 1.00 91.14 581 VAL B C 1
ATOM 7568 O O . VAL B 1 566 ? 76.007 87.182 91.439 1.00 86.97 581 VAL B O 1
ATOM 7572 N N . TRP B 1 567 ? 75.377 88.841 90.053 1.00 86.82 582 TRP B N 1
ATOM 7573 C CA . TRP B 1 567 ? 73.968 88.798 90.448 1.00 70.49 582 TRP B CA 1
ATOM 7574 C C . TRP B 1 567 ? 73.249 87.516 90.019 1.00 77.36 582 TRP B C 1
ATOM 7575 O O . TRP B 1 567 ? 72.445 86.970 90.777 1.00 83.09 582 TRP B O 1
ATOM 7586 N N . ARG B 1 568 ? 73.530 87.045 88.805 1.00 74.30 583 ARG B N 1
ATOM 7587 C CA . ARG B 1 568 ? 72.941 85.799 88.312 1.00 64.91 583 ARG B CA 1
ATOM 7588 C C . ARG B 1 568 ? 73.617 84.570 88.926 1.00 63.80 583 ARG B C 1
ATOM 7589 O O . ARG B 1 568 ? 73.132 83.447 88.778 1.00 63.25 583 ARG B O 1
ATOM 7597 N N . GLU B 1 569 ? 74.735 84.788 89.613 1.00 75.09 584 GLU B N 1
ATOM 7598 C CA . GLU B 1 569 ? 75.395 83.722 90.361 1.00 74.11 584 GLU B CA 1
ATOM 7599 C C . GLU B 1 569 ? 74.638 83.479 91.664 1.00 68.77 584 GLU B C 1
ATOM 7600 O O . GLU B 1 569 ? 74.645 82.368 92.201 1.00 69.19 584 GLU B O 1
ATOM 7606 N N . MET B 1 570 ? 73.977 84.524 92.160 1.00 63.45 585 MET B N 1
ATOM 7607 C CA . MET B 1 570 ? 73.157 84.429 93.364 1.00 63.29 585 MET B CA 1
ATOM 7608 C C . MET B 1 570 ? 71.820 83.756 93.060 1.00 63.81 585 MET B C 1
ATOM 7609 O O . MET B 1 570 ? 71.146 83.267 93.966 1.00 78.39 585 MET B O 1
ATOM 7614 N N . LEU B 1 571 ? 71.452 83.739 91.780 1.00 62.64 586 LEU B N 1
ATOM 7615 C CA . LEU B 1 571 ? 70.133 83.279 91.327 1.00 65.28 586 LEU B CA 1
ATOM 7616 C C . LEU B 1 571 ? 69.615 81.948 91.907 1.00 62.78 586 LEU B C 1
ATOM 7617 O O . LEU B 1 571 ? 68.442 81.860 92.277 1.00 77.53 586 LEU B O 1
ATOM 7622 N N . PRO B 1 572 ? 70.475 80.911 91.986 1.00 64.11 587 PRO B N 1
ATOM 7623 C CA . PRO B 1 572 ? 69.992 79.674 92.614 1.00 67.82 587 PRO B CA 1
ATOM 7624 C C . PRO B 1 572 ? 69.583 79.873 94.077 1.00 67.05 587 PRO B C 1
ATOM 7625 O O . PRO B 1 572 ? 68.573 79.312 94.501 1.00 66.23 587 PRO B O 1
ATOM 7629 N N . GLN B 1 573 ? 70.349 80.659 94.830 1.00 64.38 588 GLN B N 1
ATOM 7630 C CA . GLN B 1 573 ? 70.038 80.914 96.237 1.00 64.63 588 GLN B CA 1
ATOM 7631 C C . GLN B 1 573 ? 68.789 81.789 96.385 1.00 72.16 588 GLN B C 1
ATOM 7632 O O . GLN B 1 573 ? 67.935 81.536 97.240 1.00 83.80 588 GLN B O 1
ATOM 7638 N N . LEU B 1 574 ? 68.694 82.812 95.538 1.00 63.18 589 LEU B N 1
ATOM 7639 C CA . LEU B 1 574 ? 67.584 83.762 95.572 1.00 62.62 589 LEU B CA 1
ATOM 7640 C C . LEU B 1 574 ? 66.254 83.104 95.213 1.00 67.01 589 LEU B C 1
ATOM 7641 O O . LEU B 1 574 ? 65.251 83.297 95.901 1.00 88.24 589 LEU B O 1
ATOM 7646 N N . ALA B 1 575 ? 66.253 82.326 94.134 1.00 62.52 590 ALA B N 1
ATOM 7647 C CA . ALA B 1 575 ? 65.060 81.604 93.705 1.00 62.57 590 ALA B CA 1
ATOM 7648 C C . ALA B 1 575 ? 64.551 80.660 94.795 1.00 65.00 590 ALA B C 1
ATOM 7649 O O . ALA B 1 575 ? 63.344 80.469 94.944 1.00 68.96 590 ALA B O 1
ATOM 7651 N N . HIS B 1 576 ? 65.477 80.070 95.547 1.00 64.15 591 HIS B N 1
ATOM 7652 C CA . HIS B 1 576 ? 65.123 79.185 96.652 1.00 65.17 591 HIS B CA 1
ATOM 7653 C C . HIS B 1 576 ? 64.505 79.959 97.817 1.00 65.31 591 HIS B C 1
ATOM 7654 O O . HIS B 1 576 ? 63.439 79.591 98.316 1.00 65.86 591 HIS B O 1
ATOM 7661 N N . ASN B 1 577 ? 65.182 81.021 98.253 1.00 72.19 592 ASN B N 1
ATOM 7662 C CA . ASN B 1 577 ? 64.685 81.863 99.341 1.00 67.04 592 ASN B CA 1
ATOM 7663 C C . ASN B 1 577 ? 63.321 82.485 99.026 1.00 71.02 592 ASN B C 1
ATOM 7664 O O . ASN B 1 577 ? 62.450 82.570 99.895 1.00 85.71 592 ASN B O 1
ATOM 7669 N N . SER B 1 578 ? 63.151 82.925 97.782 1.00 63.85 593 SER B N 1
ATOM 7670 C CA . SER B 1 578 ? 61.899 83.526 97.324 1.00 63.47 593 SER B CA 1
ATOM 7671 C C . SER B 1 578 ? 60.748 82.519 97.344 1.00 64.06 593 SER B C 1
ATOM 7672 O O . SER B 1 578 ? 59.603 82.879 97.627 1.00 67.27 593 SER B O 1
ATOM 7675 N N . GLN B 1 579 ? 61.059 81.257 97.058 1.00 64.45 594 GLN B N 1
ATOM 7676 C CA . GLN B 1 579 ? 60.046 80.207 97.019 1.00 65.14 594 GLN B CA 1
ATOM 7677 C C . GLN B 1 579 ? 59.488 79.908 98.412 1.00 66.32 594 GLN B C 1
ATOM 7678 O O . GLN B 1 579 ? 58.273 79.797 98.587 1.00 80.28 594 GLN B O 1
ATOM 7684 N N . GLU B 1 580 ? 60.374 79.789 99.399 1.00 66.87 595 GLU B N 1
ATOM 7685 C CA . GLU B 1 580 ? 59.965 79.494 100.771 1.00 68.14 595 GLU B CA 1
ATOM 7686 C C . GLU B 1 580 ? 59.154 80.627 101.400 1.00 68.19 595 GLU B C 1
ATOM 7687 O O . GLU B 1 580 ? 58.168 80.375 102.095 1.00 69.23 595 GLU B O 1
ATOM 7693 N N . ARG B 1 581 ? 59.583 81.867 101.165 1.00 69.45 596 ARG B N 1
ATOM 7694 C CA . ARG B 1 581 ? 58.885 83.041 101.687 1.00 67.29 596 ARG B CA 1
ATOM 7695 C C . ARG B 1 581 ? 57.435 83.108 101.208 1.00 72.60 596 ARG B C 1
ATOM 7696 O O . ARG B 1 581 ? 56.542 83.469 101.971 1.00 99.17 596 ARG B O 1
ATOM 7704 N N . LEU B 1 582 ? 57.208 82.751 99.946 1.00 66.65 597 LEU B N 1
ATOM 7705 C CA . LEU B 1 582 ? 55.874 82.814 99.356 1.00 66.66 597 LEU B CA 1
ATOM 7706 C C . LEU B 1 582 ? 54.992 81.648 99.808 1.00 67.93 597 LEU B C 1
ATOM 7707 O O . LEU B 1 582 ? 53.773 81.793 99.916 1.00 74.39 597 LEU B O 1
ATOM 7712 N N . GLU B 1 583 ? 55.608 80.498 100.073 1.00 73.77 598 GLU B N 1
ATOM 7713 C CA . GLU B 1 583 ? 54.885 79.356 100.625 1.00 69.91 598 GLU B CA 1
ATOM 7714 C C . GLU B 1 583 ? 54.473 79.650 102.064 1.00 71.22 598 GLU B C 1
ATOM 7715 O O . GLU B 1 583 ? 53.387 79.269 102.501 1.00 72.43 598 GLU B O 1
ATOM 7721 N N . LYS B 1 584 ? 55.351 80.334 102.795 1.00 71.06 599 LYS B N 1
ATOM 7722 C CA . LYS B 1 584 ? 55.125 80.630 104.207 1.00 72.35 599 LYS B CA 1
ATOM 7723 C C . LYS B 1 584 ? 54.484 81.998 104.431 1.00 86.16 599 LYS B C 1
ATOM 7724 O O . LYS B 1 584 ? 54.464 82.502 105.557 1.00 106.61 599 LYS B O 1
ATOM 7730 N N . ASN B 1 585 ? 53.965 82.596 103.363 1.00 73.56 600 ASN B N 1
ATOM 7731 C CA . ASN B 1 585 ? 53.275 83.878 103.476 1.00 71.09 600 ASN B CA 1
ATOM 7732 C C . ASN B 1 585 ? 51.764 83.678 103.417 1.00 79.12 600 ASN B C 1
ATOM 7733 O O . ASN B 1 585 ? 51.216 83.387 102.349 1.00 102.25 600 ASN B O 1
ATOM 7738 N N . LYS B 1 586 ? 51.101 83.830 104.562 1.00 73.62 601 LYS B N 1
ATOM 7739 C CA . LYS B 1 586 ? 49.656 83.621 104.664 1.00 74.86 601 LYS B CA 1
ATOM 7740 C C . LYS B 1 586 ? 48.868 84.523 103.720 1.00 77.97 601 LYS B C 1
ATOM 7741 O O . LYS B 1 586 ? 47.982 84.055 103.003 1.00 97.70 601 LYS B O 1
ATOM 7747 N N . ASN B 1 587 ? 49.192 85.814 103.729 1.00 73.43 602 ASN B N 1
ATOM 7748 C CA . ASN B 1 587 ? 48.577 86.765 102.810 1.00 72.67 602 ASN B CA 1
ATOM 7749 C C . ASN B 1 587 ? 48.751 86.357 101.346 1.00 71.84 602 ASN B C 1
ATOM 7750 O O . ASN B 1 587 ? 47.801 86.396 100.568 1.00 95.98 602 ASN B O 1
ATOM 7755 N N . PHE B 1 588 ? 49.965 85.960 100.975 1.00 70.08 603 PHE B N 1
ATOM 7756 C CA . PHE B 1 588 ? 50.241 85.561 99.600 1.00 68.75 603 PHE B CA 1
ATOM 7757 C C . PHE B 1 588 ? 49.585 84.219 99.276 1.00 71.93 603 PHE B C 1
ATOM 7758 O O . PHE B 1 588 ? 49.110 84.007 98.160 1.00 69.96 603 PHE B O 1
ATOM 7766 N N . GLU B 1 589 ? 49.561 83.317 100.255 1.00 78.48 604 GLU B N 1
ATOM 7767 C CA . GLU B 1 589 ? 48.902 82.022 100.100 1.00 74.07 604 GLU B CA 1
ATOM 7768 C C . GLU B 1 589 ? 47.422 82.226 99.780 1.00 72.02 604 GLU B C 1
ATOM 7769 O O . GLU B 1 589 ? 46.835 81.485 98.987 1.00 77.87 604 GLU B O 1
ATOM 7775 N N . ILE B 1 590 ? 46.835 83.248 100.397 1.00 72.65 605 ILE B N 1
ATOM 7776 C CA . ILE B 1 590 ? 45.459 83.641 100.125 1.00 73.31 605 ILE B CA 1
ATOM 7777 C C . ILE B 1 590 ? 45.335 84.288 98.745 1.00 79.47 605 ILE B C 1
ATOM 7778 O O . ILE B 1 590 ? 44.455 83.925 97.965 1.00 89.68 605 ILE B O 1
ATOM 7783 N N . PHE B 1 591 ? 46.207 85.254 98.460 1.00 83.24 606 PHE B N 1
ATOM 7784 C CA . PHE B 1 591 ? 46.209 85.948 97.174 1.00 79.87 606 PHE B CA 1
ATOM 7785 C C . PHE B 1 591 ? 46.239 84.981 95.991 1.00 72.58 606 PHE B C 1
ATOM 7786 O O . PHE B 1 591 ? 45.448 85.117 95.054 1.00 68.07 606 PHE B O 1
ATOM 7794 N N . VAL B 1 592 ? 47.152 84.012 96.040 1.00 72.48 607 VAL B N 1
ATOM 7795 C CA . VAL B 1 592 ? 47.219 82.955 95.033 1.00 67.57 607 VAL B CA 1
ATOM 7796 C C . VAL B 1 592 ? 45.887 82.215 94.963 1.00 72.61 607 VAL B C 1
ATOM 7797 O O . VAL B 1 592 ? 45.311 82.054 93.884 1.00 79.74 607 VAL B O 1
ATOM 7801 N N . GLN B 1 593 ? 45.404 81.776 96.124 1.00 75.26 608 GLN B N 1
ATOM 7802 C CA . GLN B 1 593 ? 44.099 81.135 96.230 1.00 73.65 608 GLN B CA 1
ATOM 7803 C C . GLN B 1 593 ? 42.980 82.051 95.738 1.00 87.08 608 GLN B C 1
ATOM 7804 O O . GLN B 1 593 ? 42.092 81.615 95.009 1.00 87.36 608 GLN B O 1
ATOM 7810 N N . HIS B 1 594 ? 43.031 83.316 96.146 1.00 95.47 609 HIS B N 1
ATOM 7811 C CA . HIS B 1 594 ? 42.031 84.306 95.750 1.00 86.95 609 HIS B CA 1
ATOM 7812 C C . HIS B 1 594 ? 41.867 84.403 94.235 1.00 77.36 609 HIS B C 1
ATOM 7813 O O . HIS B 1 594 ? 40.747 84.505 93.733 1.00 84.28 609 HIS B O 1
ATOM 7820 N N . LEU B 1 595 ? 42.986 84.382 93.517 1.00 88.01 610 LEU B N 1
ATOM 7821 C CA . LEU B 1 595 ? 42.967 84.428 92.059 1.00 75.54 610 LEU B CA 1
ATOM 7822 C C . LEU B 1 595 ? 42.268 83.192 91.489 1.00 85.47 610 LEU B C 1
ATOM 7823 O O . LEU B 1 595 ? 41.483 83.291 90.542 1.00 99.64 610 LEU B O 1
ATOM 7828 N N . LYS B 1 596 ? 42.551 82.035 92.082 1.00 80.67 611 LYS B N 1
ATOM 7829 C CA . LYS B 1 596 ? 41.947 80.774 91.662 1.00 73.28 611 LYS B CA 1
ATOM 7830 C C . LYS B 1 596 ? 40.458 80.700 91.982 1.00 76.73 611 LYS B C 1
ATOM 7831 O O . LYS B 1 596 ? 39.754 79.851 91.425 1.00 91.46 611 LYS B O 1
ATOM 7837 N N . LYS B 1 597 ? 40.007 81.572 92.891 1.00 86.66 612 LYS B N 1
ATOM 7838 C CA . LYS B 1 597 ? 38.620 81.606 93.374 1.00 95.59 612 LYS B CA 1
ATOM 7839 C C . LYS B 1 597 ? 38.375 80.457 94.371 1.00 104.20 612 LYS B C 1
ATOM 7840 O O . LYS B 1 597 ? 37.252 80.226 94.822 1.00 113.02 612 LYS B O 1
ATOM 7846 N N . THR B 1 598 ? 39.449 79.769 94.753 1.00 95.09 613 THR B N 1
ATOM 7847 C CA . THR B 1 598 ? 39.336 78.570 95.589 1.00 98.21 613 THR B CA 1
ATOM 7848 C C . THR B 1 598 ? 39.040 78.811 97.073 1.00 100.77 613 THR B C 1
ATOM 7849 O O . THR B 1 598 ? 38.447 77.952 97.726 1.00 107.64 613 THR B O 1
ATOM 7853 N N . ASN B 1 599 ? 39.452 79.958 97.610 1.00 83.00 614 ASN B N 1
ATOM 7854 C CA . ASN B 1 599 ? 39.252 80.226 99.038 1.00 107.59 614 ASN B CA 1
ATOM 7855 C C . ASN B 1 599 ? 37.781 80.219 99.469 1.00 98.33 614 ASN B C 1
ATOM 7856 O O . ASN B 1 599 ? 36.961 80.980 98.952 1.00 90.54 614 ASN B O 1
ATOM 7861 N N . LYS B 1 600 ? 37.458 79.342 100.416 1.00 99.06 615 LYS B N 1
ATOM 7862 C CA . LYS B 1 600 ? 36.083 79.163 100.867 1.00 116.50 615 LYS B CA 1
ATOM 7863 C C . LYS B 1 600 ? 35.636 80.313 101.763 1.00 131.92 615 LYS B C 1
ATOM 7864 O O . LYS B 1 600 ? 34.578 80.904 101.546 1.00 127.82 615 LYS B O 1
ATOM 7870 N N . GLN B 1 601 ? 36.441 80.620 102.774 1.00 135.50 616 GLN B N 1
ATOM 7871 C CA . GLN B 1 601 ? 36.224 81.810 103.583 1.00 118.77 616 GLN B CA 1
ATOM 7872 C C . GLN B 1 601 ? 37.039 82.940 102.984 1.00 133.44 616 GLN B C 1
ATOM 7873 O O . GLN B 1 601 ? 38.241 82.787 102.761 1.00 141.19 616 GLN B O 1
ATOM 7879 N N . ASP B 1 602 ? 36.394 84.068 102.707 1.00 135.85 617 ASP B N 1
ATOM 7880 C CA . ASP B 1 602 ? 37.132 85.215 102.201 1.00 121.84 617 ASP B CA 1
ATOM 7881 C C . ASP B 1 602 ? 38.099 85.706 103.273 1.00 118.85 617 ASP B C 1
ATOM 7882 O O . ASP B 1 602 ? 37.696 86.138 104.353 1.00 128.67 617 ASP B O 1
ATOM 7887 N N . ARG B 1 603 ? 39.386 85.578 102.984 1.00 97.81 618 ARG B N 1
ATOM 7888 C CA . ARG B 1 603 ? 40.415 86.105 103.861 1.00 95.91 618 ARG B CA 1
ATOM 7889 C C . ARG B 1 603 ? 41.110 87.204 103.084 1.00 96.07 618 ARG B C 1
ATOM 7890 O O . ARG B 1 603 ? 41.478 87.010 101.925 1.00 109.33 618 ARG B O 1
ATOM 7898 N N . SER B 1 604 ? 41.265 88.370 103.696 1.00 81.81 619 SER B N 1
ATOM 7899 C CA . SER B 1 604 ? 41.968 89.454 103.025 1.00 84.28 619 SER B CA 1
ATOM 7900 C C . SER B 1 604 ? 43.471 89.219 103.084 1.00 89.69 619 SER B C 1
ATOM 7901 O O . SER B 1 604 ? 43.984 88.649 104.051 1.00 101.94 619 SER B O 1
ATOM 7904 N N . PHE B 1 605 ? 44.168 89.639 102.033 1.00 75.08 620 PHE B N 1
ATOM 7905 C CA . PHE B 1 605 ? 45.618 89.496 101.963 1.00 73.73 620 PHE B CA 1
ATOM 7906 C C . PHE B 1 605 ? 46.334 90.801 102.300 1.00 73.37 620 PHE B C 1
ATOM 7907 O O . PHE B 1 605 ? 47.562 90.892 102.206 1.00 80.89 620 PHE B O 1
ATOM 7915 N N . GLY B 1 606 ? 45.563 91.810 102.695 1.00 74.44 621 GLY B N 1
ATOM 7916 C CA . GLY B 1 606 ? 46.135 93.081 103.104 1.00 74.42 621 GLY B CA 1
ATOM 7917 C C . GLY B 1 606 ? 46.234 94.117 101.998 1.00 73.28 621 GLY B C 1
ATOM 7918 O O . GLY B 1 606 ? 46.214 93.782 100.811 1.00 98.08 621 GLY B O 1
ATOM 7919 N N . SER B 1 607 ? 46.359 95.381 102.396 1.00 73.77 622 SER B N 1
ATOM 7920 C CA . SER B 1 607 ? 46.464 96.495 101.454 1.00 72.98 622 SER B CA 1
ATOM 7921 C C . SER B 1 607 ? 47.842 96.599 100.803 1.00 83.98 622 SER B C 1
ATOM 7922 O O . SER B 1 607 ? 47.981 97.177 99.720 1.00 120.44 622 SER B O 1
ATOM 7925 N N . ASN B 1 608 ? 48.852 96.051 101.471 1.00 71.00 623 ASN B N 1
ATOM 7926 C CA . ASN B 1 608 ? 50.232 96.122 100.996 1.00 69.60 623 ASN B CA 1
ATOM 7927 C C . ASN B 1 608 ? 50.455 95.477 99.628 1.00 68.17 623 ASN B C 1
ATOM 7928 O O . ASN B 1 608 ? 49.804 94.485 99.287 1.00 77.54 623 ASN B O 1
ATOM 7933 N N . ASP B 1 609 ? 51.381 96.044 98.857 1.00 67.10 624 ASP B N 1
ATOM 7934 C CA . ASP B 1 609 ? 51.779 95.478 97.570 1.00 65.80 624 ASP B CA 1
ATOM 7935 C C . ASP B 1 609 ? 52.638 94.236 97.817 1.00 65.31 624 ASP B C 1
ATOM 7936 O O . ASP B 1 609 ? 53.823 94.346 98.139 1.00 68.09 624 ASP B O 1
ATOM 7941 N N . LEU B 1 610 ? 52.031 93.058 97.671 1.00 65.39 625 LEU B N 1
ATOM 7942 C CA . LEU B 1 610 ? 52.689 91.792 97.999 1.00 65.22 625 LEU B CA 1
ATOM 7943 C C . LEU B 1 610 ? 53.844 91.454 97.044 1.00 63.99 625 LEU B C 1
ATOM 7944 O O . LEU B 1 610 ? 54.826 90.825 97.449 1.00 63.86 625 LEU B O 1
ATOM 7949 N N . GLN B 1 611 ? 53.730 91.875 95.786 1.00 77.56 626 GLN B N 1
ATOM 7950 C CA . GLN B 1 611 ? 54.769 91.606 94.793 1.00 62.20 626 GLN B CA 1
ATOM 7951 C C . GLN B 1 611 ? 55.972 92.542 94.945 1.00 61.93 626 GLN B C 1
ATOM 7952 O O . GLN B 1 611 ? 57.111 92.153 94.672 1.00 61.43 626 GLN B O 1
ATOM 7958 N N . MET B 1 612 ? 55.713 93.771 95.384 1.00 62.38 627 MET B N 1
ATOM 7959 C CA . MET B 1 612 ? 56.777 94.737 95.644 1.00 62.32 627 MET B CA 1
ATOM 7960 C C . MET B 1 612 ? 57.579 94.339 96.883 1.00 62.71 627 MET B C 1
ATOM 7961 O O . MET B 1 612 ? 58.805 94.485 96.914 1.00 62.40 627 MET B O 1
ATOM 7966 N N . GLU B 1 613 ? 56.879 93.829 97.895 1.00 74.52 628 GLU B N 1
ATOM 7967 C CA . GLU B 1 613 ? 57.508 93.417 99.147 1.00 64.73 628 GLU B CA 1
ATOM 7968 C C . GLU B 1 613 ? 58.524 92.293 98.948 1.00 63.95 628 GLU B C 1
ATOM 7969 O O . GLU B 1 613 ? 59.603 92.316 99.541 1.00 85.79 628 GLU B O 1
ATOM 7975 N N . GLU B 1 614 ? 58.178 91.311 98.120 1.00 63.09 629 GLU B N 1
ATOM 7976 C CA . GLU B 1 614 ? 59.089 90.207 97.831 1.00 62.71 629 GLU B CA 1
ATOM 7977 C C . GLU B 1 614 ? 60.282 90.685 97.003 1.00 72.61 629 GLU B C 1
ATOM 7978 O O . GLU B 1 614 ? 61.412 90.246 97.221 1.00 95.59 629 GLU B O 1
ATOM 7984 N N . SER B 1 615 ? 60.026 91.594 96.066 1.00 69.58 630 SER B N 1
ATOM 7985 C CA . SER B 1 615 ? 61.092 92.188 95.268 1.00 60.95 630 SER B CA 1
ATOM 7986 C C . SER B 1 615 ? 62.125 92.872 96.165 1.00 61.26 630 SER B C 1
ATOM 7987 O O . SER B 1 615 ? 63.331 92.733 95.948 1.00 61.06 630 SER B O 1
ATOM 7990 N N . VAL B 1 616 ? 61.644 93.599 97.173 1.00 69.59 631 VAL B N 1
ATOM 7991 C CA . VAL B 1 616 ? 62.513 94.222 98.167 1.00 62.28 631 VAL B CA 1
ATOM 7992 C C . VAL B 1 616 ? 63.251 93.154 98.978 1.00 62.51 631 VAL B C 1
ATOM 7993 O O . VAL B 1 616 ? 64.459 93.268 99.209 1.00 62.50 631 VAL B O 1
ATOM 7997 N N . ASN B 1 617 ? 62.523 92.120 99.401 1.00 62.82 632 ASN B N 1
ATOM 7998 C CA . ASN B 1 617 ? 63.119 90.984 100.104 1.00 63.16 632 ASN B CA 1
ATOM 7999 C C . ASN B 1 617 ? 64.245 90.329 99.299 1.00 63.98 632 ASN B C 1
ATOM 8000 O O . ASN B 1 617 ? 65.290 89.981 99.850 1.00 72.61 632 ASN B O 1
ATOM 8005 N N . ILE B 1 618 ? 64.015 90.157 97.998 1.00 62.00 633 ILE B N 1
ATOM 8006 C CA . ILE B 1 618 ? 65.020 89.612 97.082 1.00 61.59 633 ILE B CA 1
ATOM 8007 C C . ILE B 1 618 ? 66.253 90.525 96.991 1.00 61.48 633 ILE B C 1
ATOM 8008 O O . ILE B 1 618 ? 67.390 90.045 97.018 1.00 80.07 633 ILE B O 1
ATOM 8013 N N . VAL B 1 619 ? 66.024 91.835 96.895 1.00 61.39 634 VAL B N 1
ATOM 8014 C CA . VAL B 1 619 ? 67.112 92.814 96.872 1.00 61.44 634 VAL B CA 1
ATOM 8015 C C . VAL B 1 619 ? 67.945 92.763 98.157 1.00 61.98 634 VAL B C 1
ATOM 8016 O O . VAL B 1 619 ? 69.178 92.828 98.105 1.00 73.04 634 VAL B O 1
ATOM 8020 N N . LYS B 1 620 ? 67.271 92.632 99.299 1.00 62.42 635 LYS B N 1
ATOM 8021 C CA . LYS B 1 620 ? 67.942 92.518 100.592 1.00 63.02 635 LYS B CA 1
ATOM 8022 C C . LYS B 1 620 ? 68.895 91.325 100.625 1.00 63.11 635 LYS B C 1
ATOM 8023 O O . LYS B 1 620 ? 69.982 91.406 101.202 1.00 69.03 635 LYS B O 1
ATOM 8029 N N . ASP B 1 621 ? 68.478 90.221 100.010 1.00 62.91 636 ASP B N 1
ATOM 8030 C CA . ASP B 1 621 ? 69.317 89.033 99.894 1.00 63.09 636 ASP B CA 1
ATOM 8031 C C . ASP B 1 621 ? 70.547 89.314 99.028 1.00 63.30 636 ASP B C 1
ATOM 8032 O O . ASP B 1 621 ? 71.660 88.914 99.374 1.00 89.08 636 ASP B O 1
ATOM 8037 N N . MET B 1 622 ? 70.338 90.005 97.906 1.00 62.30 637 MET B N 1
ATOM 8038 C CA . MET B 1 622 ? 71.424 90.366 96.989 1.00 62.20 637 MET B CA 1
ATOM 8039 C C . MET B 1 622 ? 72.497 91.224 97.661 1.00 62.59 637 MET B C 1
ATOM 8040 O O . MET B 1 622 ? 73.691 91.006 97.456 1.00 62.89 637 MET B O 1
ATOM 8045 N N . ILE B 1 623 ? 72.060 92.200 98.454 1.00 62.68 638 ILE B N 1
ATOM 8046 C CA . ILE B 1 623 ? 72.968 93.076 99.195 1.00 63.11 638 ILE B CA 1
ATOM 8047 C C . ILE B 1 623 ? 73.815 92.276 100.189 1.00 65.15 638 ILE B C 1
ATOM 8048 O O . ILE B 1 623 ? 75.035 92.442 100.251 1.00 86.25 638 ILE B O 1
ATOM 8053 N N . LEU B 1 624 ? 73.161 91.406 100.958 1.00 64.13 639 LEU B N 1
ATOM 8054 C CA . LEU B 1 624 ? 73.845 90.569 101.941 1.00 64.41 639 LEU B CA 1
ATOM 8055 C C . LEU B 1 624 ? 74.799 89.580 101.276 1.00 70.70 639 LEU B C 1
ATOM 8056 O O . LEU B 1 624 ? 75.952 89.450 101.690 1.00 74.20 639 LEU B O 1
ATOM 8061 N N . LEU B 1 625 ? 74.308 88.880 100.254 1.00 73.72 640 LEU B N 1
ATOM 8062 C CA . LEU B 1 625 ? 75.125 87.928 99.503 1.00 70.26 640 LEU B CA 1
ATOM 8063 C C . LEU B 1 625 ? 76.340 88.614 98.877 1.00 64.49 640 LEU B C 1
ATOM 8064 O O . LEU B 1 625 ? 77.418 88.024 98.780 1.00 68.50 640 LEU B O 1
ATOM 8069 N N . LYS B 1 626 ? 76.159 89.865 98.463 1.00 64.10 641 LYS B N 1
ATOM 8070 C CA . LYS B 1 626 ? 77.259 90.683 97.961 1.00 73.49 641 LYS B CA 1
ATOM 8071 C C . LYS B 1 626 ? 78.234 91.006 99.093 1.00 70.86 641 LYS B C 1
ATOM 8072 O O . LYS B 1 626 ? 79.454 90.916 98.927 1.00 83.97 641 LYS B O 1
ATOM 8078 N N . SER B 1 627 ? 77.681 91.369 100.247 1.00 64.95 642 SER B N 1
ATOM 8079 C CA . SER B 1 627 ? 78.472 91.723 101.421 1.00 68.10 642 SER B CA 1
ATOM 8080 C C . SER B 1 627 ? 79.326 90.556 101.921 1.00 72.18 642 SER B C 1
ATOM 8081 O O . SER B 1 627 ? 80.532 90.706 102.133 1.00 77.01 642 SER B O 1
ATOM 8084 N N . ILE B 1 628 ? 78.697 89.397 102.097 1.00 77.43 643 ILE B N 1
ATOM 8085 C CA . ILE B 1 628 ? 79.391 88.211 102.593 1.00 88.44 643 ILE B CA 1
ATOM 8086 C C . ILE B 1 628 ? 80.458 87.707 101.619 1.00 97.47 643 ILE B C 1
ATOM 8087 O O . ILE B 1 628 ? 81.423 87.062 102.031 1.00 108.41 643 ILE B O 1
ATOM 8092 N N . SER B 1 629 ? 80.275 87.998 100.334 1.00 94.70 644 SER B N 1
ATOM 8093 C CA . SER B 1 629 ? 81.197 87.533 99.299 1.00 98.32 644 SER B CA 1
ATOM 8094 C C . SER B 1 629 ? 82.627 88.019 99.536 1.00 93.77 644 SER B C 1
ATOM 8095 O O . SER B 1 629 ? 82.856 89.189 99.850 1.00 78.52 644 SER B O 1
ATOM 8098 N N . PRO C 1 9 ? 71.465 88.010 16.838 1.00 165.12 24 PRO C N 1
ATOM 8099 C CA . PRO C 1 9 ? 70.422 88.561 17.709 1.00 165.73 24 PRO C CA 1
ATOM 8100 C C . PRO C 1 9 ? 70.221 90.049 17.451 1.00 169.64 24 PRO C C 1
ATOM 8101 O O . PRO C 1 9 ? 70.415 90.503 16.323 1.00 174.93 24 PRO C O 1
ATOM 8105 N N . LEU C 1 10 ? 69.843 90.789 18.491 1.00 166.33 25 LEU C N 1
ATOM 8106 C CA . LEU C 1 10 ? 69.646 92.236 18.399 1.00 166.32 25 LEU C CA 1
ATOM 8107 C C . LEU C 1 10 ? 68.717 92.656 17.259 1.00 167.52 25 LEU C C 1
ATOM 8108 O O . LEU C 1 10 ? 69.088 93.470 16.411 1.00 170.64 25 LEU C O 1
ATOM 8113 N N . ARG C 1 11 ? 67.509 92.099 17.245 1.00 164.11 26 ARG C N 1
ATOM 8114 C CA . ARG C 1 11 ? 66.498 92.496 16.270 1.00 167.00 26 ARG C CA 1
ATOM 8115 C C . ARG C 1 11 ? 65.992 93.903 16.582 1.00 165.04 26 ARG C C 1
ATOM 8116 O O . ARG C 1 11 ? 66.294 94.450 17.644 1.00 158.75 26 ARG C O 1
ATOM 8124 N N . ARG C 1 12 ? 65.225 94.476 15.658 1.00 167.98 27 ARG C N 1
ATOM 8125 C CA . ARG C 1 12 ? 64.792 95.874 15.744 1.00 168.78 27 ARG C CA 1
ATOM 8126 C C . ARG C 1 12 ? 64.134 96.254 17.070 1.00 174.74 27 ARG C C 1
ATOM 8127 O O . ARG C 1 12 ? 64.316 97.369 17.563 1.00 183.62 27 ARG C O 1
ATOM 8135 N N . GLN C 1 13 ? 63.383 95.320 17.645 1.00 171.17 28 GLN C N 1
ATOM 8136 C CA . GLN C 1 13 ? 62.618 95.588 18.860 1.00 167.52 28 GLN C CA 1
ATOM 8137 C C . GLN C 1 13 ? 63.460 95.600 20.134 1.00 163.48 28 GLN C C 1
ATOM 8138 O O . GLN C 1 13 ? 62.983 96.010 21.192 1.00 156.83 28 GLN C O 1
ATOM 8144 N N . ASP C 1 14 ? 64.709 95.156 20.034 1.00 164.40 29 ASP C N 1
ATOM 8145 C CA . ASP C 1 14 ? 65.582 95.086 21.201 1.00 162.25 29 ASP C CA 1
ATOM 8146 C C . ASP C 1 14 ? 66.001 96.461 21.713 1.00 167.18 29 ASP C C 1
ATOM 8147 O O . ASP C 1 14 ? 66.279 96.627 22.899 1.00 164.93 29 ASP C O 1
ATOM 8152 N N . VAL C 1 15 ? 66.037 97.446 20.821 1.00 165.52 30 VAL C N 1
ATOM 8153 C CA . VAL C 1 15 ? 66.598 98.752 21.161 1.00 155.09 30 VAL C CA 1
ATOM 8154 C C . VAL C 1 15 ? 65.750 99.564 22.149 1.00 152.61 30 VAL C C 1
ATOM 8155 O O . VAL C 1 15 ? 66.297 100.266 22.999 1.00 151.07 30 VAL C O 1
ATOM 8159 N N . ARG C 1 16 ? 64.426 99.460 22.046 1.00 162.86 31 ARG C N 1
ATOM 8160 C CA . ARG C 1 16 ? 63.534 100.294 22.845 1.00 167.47 31 ARG C CA 1
ATOM 8161 C C . ARG C 1 16 ? 63.502 99.815 24.291 1.00 166.33 31 ARG C C 1
ATOM 8162 O O . ARG C 1 16 ? 63.339 100.610 25.221 1.00 160.09 31 ARG C O 1
ATOM 8170 N N . LYS C 1 17 ? 63.664 98.508 24.469 1.00 166.85 32 LYS C N 1
ATOM 8171 C CA . LYS C 1 17 ? 63.756 97.912 25.795 1.00 161.46 32 LYS C CA 1
ATOM 8172 C C . LYS C 1 17 ? 65.154 98.124 26.369 1.00 156.72 32 LYS C C 1
ATOM 8173 O O . LYS C 1 17 ? 65.323 98.283 27.578 1.00 154.31 32 LYS C O 1
ATOM 8179 N N . THR C 1 18 ? 66.151 98.127 25.488 1.00 153.06 33 THR C N 1
ATOM 8180 C CA . THR C 1 18 ? 67.545 98.306 25.887 1.00 153.06 33 THR C CA 1
ATOM 8181 C C . THR C 1 18 ? 67.778 99.657 26.560 1.00 151.69 33 THR C C 1
ATOM 8182 O O . THR C 1 18 ? 68.482 99.743 27.567 1.00 146.15 33 THR C O 1
ATOM 8186 N N . VAL C 1 19 ? 67.180 100.709 26.008 1.00 155.83 34 VAL C N 1
ATOM 8187 C CA . VAL C 1 19 ? 67.385 102.056 26.535 1.00 154.20 34 VAL C CA 1
ATOM 8188 C C . VAL C 1 19 ? 66.578 102.333 27.807 1.00 156.01 34 VAL C C 1
ATOM 8189 O O . VAL C 1 19 ? 67.004 103.121 28.650 1.00 152.99 34 VAL C O 1
ATOM 8193 N N . ASP C 1 20 ? 65.420 101.693 27.949 1.00 155.28 35 ASP C N 1
ATOM 8194 C CA . ASP C 1 20 ? 64.567 101.941 29.109 1.00 153.57 35 ASP C CA 1
ATOM 8195 C C . ASP C 1 20 ? 65.135 101.280 30.361 1.00 151.52 35 ASP C C 1
ATOM 8196 O O . ASP C 1 20 ? 64.697 101.555 31.479 1.00 151.38 35 ASP C O 1
ATOM 8201 N N . LYS C 1 21 ? 66.117 100.409 30.159 1.00 149.53 36 LYS C N 1
ATOM 8202 C CA . LYS C 1 21 ? 66.899 99.860 31.255 1.00 152.05 36 LYS C CA 1
ATOM 8203 C C . LYS C 1 21 ? 67.831 100.963 31.742 1.00 149.92 36 LYS C C 1
ATOM 8204 O O . LYS C 1 21 ? 68.136 101.066 32.930 1.00 154.80 36 LYS C O 1
ATOM 8210 N N . LEU C 1 22 ? 68.250 101.805 30.799 1.00 148.41 37 LEU C N 1
ATOM 8211 C CA . LEU C 1 22 ? 69.238 102.854 31.034 1.00 150.28 37 LEU C CA 1
ATOM 8212 C C . LEU C 1 22 ? 68.659 104.158 31.581 1.00 147.98 37 LEU C C 1
ATOM 8213 O O . LEU C 1 22 ? 69.138 104.682 32.588 1.00 140.39 37 LEU C O 1
ATOM 8218 N N . VAL C 1 23 ? 67.640 104.682 30.905 1.00 151.01 38 VAL C N 1
ATOM 8219 C CA . VAL C 1 23 ? 67.103 106.009 31.208 1.00 150.37 38 VAL C CA 1
ATOM 8220 C C . VAL C 1 23 ? 66.559 106.165 32.632 1.00 154.28 38 VAL C C 1
ATOM 8221 O O . VAL C 1 23 ? 66.497 107.278 33.154 1.00 163.40 38 VAL C O 1
ATOM 8225 N N . GLU C 1 24 ? 66.176 105.056 33.258 1.00 145.01 39 GLU C N 1
ATOM 8226 C CA . GLU C 1 24 ? 65.583 105.103 34.593 1.00 146.09 39 GLU C CA 1
ATOM 8227 C C . GLU C 1 24 ? 66.626 105.384 35.672 1.00 151.50 39 GLU C C 1
ATOM 8228 O O . GLU C 1 24 ? 66.289 105.765 36.795 1.00 152.00 39 GLU C O 1
ATOM 8234 N N . HIS C 1 25 ? 67.895 105.187 35.326 1.00 146.46 40 HIS C N 1
ATOM 8235 C CA . HIS C 1 25 ? 68.986 105.444 36.257 1.00 136.80 40 HIS C CA 1
ATOM 8236 C C . HIS C 1 25 ? 69.791 106.665 35.832 1.00 142.21 40 HIS C C 1
ATOM 8237 O O . HIS C 1 25 ? 70.664 107.127 36.567 1.00 144.04 40 HIS C O 1
ATOM 8244 N N . HIS C 1 26 ? 69.497 107.181 34.642 1.00 144.26 41 HIS C N 1
ATOM 8245 C CA . HIS C 1 26 ? 70.218 108.336 34.119 1.00 145.64 41 HIS C CA 1
ATOM 8246 C C . HIS C 1 26 ? 69.988 109.577 34.982 1.00 141.60 41 HIS C C 1
ATOM 8247 O O . HIS C 1 26 ? 68.918 109.754 35.565 1.00 140.21 41 HIS C O 1
ATOM 8254 N N . ILE C 1 27 ? 71.003 110.432 35.049 1.00 143.08 42 ILE C N 1
ATOM 8255 C CA . ILE C 1 27 ? 71.048 111.541 36.001 1.00 137.93 42 ILE C CA 1
ATOM 8256 C C . ILE C 1 27 ? 69.973 112.626 35.806 1.00 139.85 42 ILE C C 1
ATOM 8257 O O . ILE C 1 27 ? 69.254 112.962 36.749 1.00 143.00 42 ILE C O 1
ATOM 8262 N N . ASP C 1 28 ? 69.858 113.159 34.592 1.00 138.07 43 ASP C N 1
ATOM 8263 C CA . ASP C 1 28 ? 68.988 114.302 34.333 1.00 138.28 43 ASP C CA 1
ATOM 8264 C C . ASP C 1 28 ? 67.795 113.974 33.438 1.00 143.66 43 ASP C C 1
ATOM 8265 O O . ASP C 1 28 ? 66.745 114.607 33.536 1.00 142.21 43 ASP C O 1
ATOM 8270 N N . THR C 1 29 ? 67.963 112.992 32.560 1.00 146.86 44 THR C N 1
ATOM 8271 C CA . THR C 1 29 ? 66.916 112.637 31.606 1.00 144.55 44 THR C CA 1
ATOM 8272 C C . THR C 1 29 ? 66.462 111.191 31.802 1.00 146.59 44 THR C C 1
ATOM 8273 O O . THR C 1 29 ? 67.288 110.286 31.918 1.00 144.35 44 THR C O 1
ATOM 8277 N N . GLN C 1 30 ? 65.149 110.976 31.844 1.00 148.84 45 GLN C N 1
ATOM 8278 C CA . GLN C 1 30 ? 64.604 109.644 32.090 1.00 142.54 45 GLN C CA 1
ATOM 8279 C C . GLN C 1 30 ? 63.537 109.236 31.074 1.00 145.28 45 GLN C C 1
ATOM 8280 O O . GLN C 1 30 ? 62.822 108.255 31.280 1.00 143.20 45 GLN C O 1
ATOM 8286 N N . GLN C 1 31 ? 63.433 109.987 29.980 1.00 151.27 46 GLN C N 1
ATOM 8287 C CA . GLN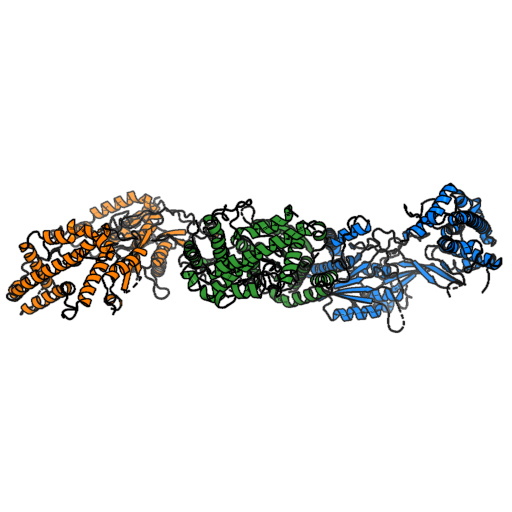 C 1 31 ? 62.431 109.700 28.957 1.00 152.83 46 GLN C CA 1
ATOM 8288 C C . GLN C 1 31 ? 62.820 110.278 27.596 1.00 155.72 46 GLN C C 1
ATOM 8289 O O . GLN C 1 31 ? 63.167 111.454 27.486 1.00 157.76 46 GLN C O 1
ATOM 8295 N N . ILE C 1 32 ? 62.751 109.443 26.563 1.00 147.59 47 ILE C N 1
ATOM 8296 C CA . ILE C 1 32 ? 63.115 109.845 25.204 1.00 148.63 47 ILE C CA 1
ATOM 8297 C C . ILE C 1 32 ? 62.160 110.905 24.635 1.00 154.75 47 ILE C C 1
ATOM 8298 O O . ILE C 1 32 ? 60.959 110.885 24.910 1.00 160.20 47 ILE C O 1
ATOM 8303 N N . SER C 1 33 ? 62.715 111.833 23.856 1.00 154.94 48 SER C N 1
ATOM 8304 C CA . SER C 1 33 ? 61.956 112.898 23.203 1.00 154.51 48 SER C CA 1
ATOM 8305 C C . SER C 1 33 ? 62.645 113.214 21.878 1.00 159.38 48 SER C C 1
ATOM 8306 O O . SER C 1 33 ? 63.848 112.989 21.746 1.00 166.32 48 SER C O 1
ATOM 8309 N N . PRO C 1 34 ? 61.888 113.721 20.886 1.00 158.12 49 PRO C N 1
ATOM 8310 C CA . PRO C 1 34 ? 62.455 114.112 19.587 1.00 157.82 49 PRO C CA 1
ATOM 8311 C C . PRO C 1 34 ? 63.687 115.014 19.694 1.00 161.38 49 PRO C C 1
ATOM 8312 O O . PRO C 1 34 ? 64.489 115.057 18.761 1.00 166.24 49 PRO C O 1
ATOM 8316 N N . TYR C 1 35 ? 63.827 115.722 20.812 1.00 156.30 50 TYR C N 1
ATOM 8317 C CA . TYR C 1 35 ? 65.027 116.506 21.089 1.00 157.11 50 TYR C CA 1
ATOM 8318 C C . TYR C 1 35 ? 66.256 115.609 21.220 1.00 157.90 50 TYR C C 1
ATOM 8319 O O . TYR C 1 35 ? 67.333 115.937 20.722 1.00 160.02 50 TYR C O 1
ATOM 8328 N N . ILE C 1 36 ? 66.084 114.481 21.902 1.00 151.75 51 ILE C N 1
ATOM 8329 C CA . ILE C 1 36 ? 67.135 113.479 22.039 1.00 149.57 51 ILE C CA 1
ATOM 8330 C C . ILE C 1 36 ? 67.409 112.801 20.693 1.00 152.59 51 ILE C C 1
ATOM 8331 O O . ILE C 1 36 ? 68.562 112.536 20.340 1.00 148.63 51 ILE C O 1
ATOM 8336 N N . LEU C 1 37 ? 66.344 112.548 19.937 1.00 156.33 52 LEU C N 1
ATOM 8337 C CA . LEU C 1 37 ? 66.439 111.808 18.678 1.00 153.55 52 LEU C CA 1
ATOM 8338 C C . LEU C 1 37 ? 67.184 112.526 17.551 1.00 156.06 52 LEU C C 1
ATOM 8339 O O . LEU C 1 37 ? 67.993 111.912 16.856 1.00 160.41 52 LEU C O 1
ATOM 8344 N N . SER C 1 38 ? 66.905 113.814 17.365 1.00 156.31 53 SER C N 1
ATOM 8345 C CA . SER C 1 38 ? 67.556 114.596 16.314 1.00 155.41 53 SER C CA 1
ATOM 8346 C C . SER C 1 38 ? 69.079 114.547 16.431 1.00 155.80 53 SER C C 1
ATOM 8347 O O . SER C 1 38 ? 69.790 114.566 15.423 1.00 153.22 53 SER C O 1
ATOM 8350 N N . ARG C 1 39 ? 69.569 114.473 17.665 1.00 160.36 54 ARG C N 1
ATOM 8351 C CA . ARG C 1 39 ? 71.000 114.355 17.924 1.00 160.97 54 ARG C CA 1
ATOM 8352 C C . ARG C 1 39 ? 71.449 112.896 17.919 1.00 159.62 54 ARG C C 1
ATOM 8353 O O . ARG C 1 39 ? 72.608 112.598 17.635 1.00 155.31 54 ARG C O 1
ATOM 8361 N N . SER C 1 40 ? 70.527 111.988 18.233 1.00 157.60 55 SER C N 1
ATOM 8362 C CA . SER C 1 40 ? 70.807 110.557 18.148 1.00 149.67 55 SER C CA 1
ATOM 8363 C C . SER C 1 40 ? 71.150 110.218 16.704 1.00 155.76 55 SER C C 1
ATOM 8364 O O . SER C 1 40 ? 71.878 109.266 16.427 1.00 163.70 55 SER C O 1
ATOM 8367 N N . LEU C 1 41 ? 70.612 111.018 15.789 1.00 157.21 56 LEU C N 1
ATOM 8368 C CA . LEU C 1 41 ? 70.913 110.906 14.372 1.00 158.47 56 LEU C CA 1
ATOM 8369 C C . LEU C 1 41 ? 72.264 111.547 14.062 1.00 154.08 56 LEU C C 1
ATOM 8370 O O . LEU C 1 41 ? 72.959 111.133 13.135 1.00 158.48 56 LEU C O 1
ATOM 8375 N N . GLU C 1 42 ? 72.627 112.557 14.852 1.00 151.12 57 GLU C N 1
ATOM 8376 C CA . GLU C 1 42 ? 73.875 113.296 14.662 1.00 151.16 57 GLU C CA 1
ATOM 8377 C C . GLU C 1 42 ? 75.106 112.512 15.101 1.00 153.08 57 GLU C C 1
ATOM 8378 O O . GLU C 1 42 ? 76.088 112.421 14.362 1.00 148.85 57 GLU C O 1
ATOM 8384 N N . ASP C 1 43 ? 75.054 111.968 16.313 1.00 157.67 58 ASP C N 1
ATOM 8385 C CA . ASP C 1 43 ? 76.159 111.190 16.860 1.00 154.61 58 ASP C CA 1
ATOM 8386 C C . ASP C 1 43 ? 76.474 110.016 15.939 1.00 156.72 58 ASP C C 1
ATOM 8387 O O . ASP C 1 43 ? 77.607 109.540 15.875 1.00 158.45 58 ASP C O 1
ATOM 8392 N N . TYR C 1 44 ? 75.449 109.565 15.223 1.00 150.40 59 TYR C N 1
ATOM 8393 C CA . TYR C 1 44 ? 75.595 108.575 14.166 1.00 150.54 59 TYR C CA 1
ATOM 8394 C C . TYR C 1 44 ? 76.559 109.086 13.096 1.00 150.73 59 TYR C C 1
ATOM 8395 O O . TYR C 1 44 ? 77.382 108.330 12.576 1.00 150.82 59 TYR C O 1
ATOM 8404 N N . VAL C 1 45 ? 76.453 110.374 12.774 1.00 150.80 60 VAL C N 1
ATOM 8405 C CA . VAL C 1 45 ? 77.286 110.981 11.737 1.00 151.04 60 VAL C CA 1
ATOM 8406 C C . VAL C 1 45 ? 78.525 111.672 12.328 1.00 158.94 60 VAL C C 1
ATOM 8407 O O . VAL C 1 45 ? 79.276 112.333 11.610 1.00 160.78 60 VAL C O 1
ATOM 8411 N N . ARG C 1 46 ? 78.747 111.516 13.631 1.00 162.22 61 ARG C N 1
ATOM 8412 C CA . ARG C 1 46 ? 79.930 112.108 14.261 1.00 158.33 61 ARG C CA 1
ATOM 8413 C C . ARG C 1 46 ? 80.912 111.069 14.805 1.00 149.86 61 ARG C C 1
ATOM 8414 O O . ARG C 1 46 ? 82.112 111.328 14.886 1.00 143.68 61 ARG C O 1
ATOM 8422 N N . SER C 1 47 ? 80.404 109.899 15.178 1.00 148.67 62 SER C N 1
ATOM 8423 C CA . SER C 1 47 ? 81.275 108.776 15.498 1.00 148.20 62 SER C CA 1
ATOM 8424 C C . SER C 1 47 ? 81.895 108.317 14.185 1.00 153.10 62 SER C C 1
ATOM 8425 O O . SER C 1 47 ? 83.030 107.840 14.142 1.00 152.21 62 SER C O 1
ATOM 8428 N N . PHE C 1 48 ? 81.121 108.471 13.116 1.00 154.76 63 PHE C N 1
ATOM 8429 C CA . PHE C 1 48 ? 81.580 108.248 11.753 1.00 153.38 63 PHE C CA 1
ATOM 8430 C C . PHE C 1 48 ? 80.884 109.280 10.862 1.00 161.22 63 PHE C C 1
ATOM 8431 O O . PHE C 1 48 ? 79.665 109.238 10.682 1.00 162.90 63 PHE C O 1
ATOM 8439 N N . ASP C 1 49 ? 81.656 110.216 10.315 1.00 163.93 64 ASP C N 1
ATOM 8440 C CA . ASP C 1 49 ? 83.109 110.255 10.500 1.00 160.16 64 ASP C CA 1
ATOM 8441 C C . ASP C 1 49 ? 83.543 111.481 11.300 1.00 156.97 64 ASP C C 1
ATOM 8442 O O . ASP C 1 49 ? 82.925 112.541 11.210 1.00 154.78 64 ASP C O 1
ATOM 8447 N N . SER C 1 50 ? 84.619 111.336 12.067 1.00 152.88 65 SER C N 1
ATOM 8448 C CA . SER C 1 50 ? 85.103 112.421 12.920 1.00 147.17 65 SER C CA 1
ATOM 8449 C C . SER C 1 50 ? 85.948 113.437 12.157 1.00 148.26 65 SER C C 1
ATOM 8450 O O . SER C 1 50 ? 86.452 114.398 12.740 1.00 144.14 65 SER C O 1
ATOM 8453 N N . HIS C 1 51 ? 86.096 113.229 10.853 1.00 151.76 66 HIS C N 1
ATOM 8454 C CA . HIS C 1 51 ? 86.938 114.101 10.044 1.00 154.98 66 HIS C CA 1
ATOM 8455 C C . HIS C 1 51 ? 86.153 114.797 8.931 1.00 155.12 66 HIS C C 1
ATOM 8456 O O . HIS C 1 51 ? 86.692 115.654 8.228 1.00 153.41 66 HIS C O 1
ATOM 8463 N N . LYS C 1 52 ? 84.885 114.415 8.783 1.00 156.26 67 LYS C N 1
ATOM 8464 C CA . LYS C 1 52 ? 83.941 115.090 7.886 1.00 158.30 67 LYS C CA 1
ATOM 8465 C C . LYS C 1 52 ? 84.383 115.137 6.422 1.00 156.11 67 LYS C C 1
ATOM 8466 O O . LYS C 1 52 ? 84.251 116.167 5.759 1.00 150.69 67 LYS C O 1
ATOM 8472 N N . ALA C 1 53 ? 84.887 114.014 5.918 1.00 159.36 68 ALA C N 1
ATOM 8473 C CA . ALA C 1 53 ? 85.419 113.957 4.558 1.00 162.05 68 ALA C CA 1
ATOM 8474 C C . ALA C 1 53 ? 84.589 113.082 3.621 1.00 161.88 68 ALA C C 1
ATOM 8475 O O . ALA C 1 53 ? 84.899 112.969 2.435 1.00 159.89 68 ALA C O 1
ATOM 8477 N N . TYR C 1 54 ? 83.536 112.467 4.152 1.00 161.44 69 TYR C N 1
ATOM 8478 C CA . TYR C 1 54 ? 82.726 111.525 3.378 1.00 163.56 69 TYR C CA 1
ATOM 8479 C C . TYR C 1 54 ? 81.468 112.137 2.757 1.00 164.68 69 TYR C C 1
ATOM 8480 O O . TYR C 1 54 ? 80.957 111.627 1.762 1.00 166.10 69 TYR C O 1
ATOM 8489 N N . LEU C 1 55 ? 80.974 113.233 3.324 1.00 167.02 70 LEU C N 1
ATOM 8490 C CA . LEU C 1 55 ? 79.694 113.780 2.873 1.00 169.86 70 LEU C CA 1
ATOM 8491 C C . LEU C 1 55 ? 79.691 115.286 2.579 1.00 173.28 70 LEU C C 1
ATOM 8492 O O . LEU C 1 55 ? 80.589 116.024 2.987 1.00 167.98 70 LEU C O 1
ATOM 8497 N N . THR C 1 56 ? 78.657 115.716 1.862 1.00 175.74 71 THR C N 1
ATOM 8498 C CA . THR C 1 56 ? 78.419 117.119 1.545 1.00 172.71 71 THR C CA 1
ATOM 8499 C C . THR C 1 56 ? 77.397 117.675 2.528 1.00 170.22 71 THR C C 1
ATOM 8500 O O . THR C 1 56 ? 76.461 116.970 2.895 1.00 170.97 71 THR C O 1
ATOM 8504 N N . GLN C 1 57 ? 77.583 118.925 2.957 1.00 166.13 72 GLN C N 1
ATOM 8505 C CA . GLN C 1 57 ? 76.637 119.590 3.855 1.00 165.96 72 GLN C CA 1
ATOM 8506 C C . GLN C 1 57 ? 75.196 119.368 3.406 1.00 169.89 72 GLN C C 1
ATOM 8507 O O . GLN C 1 57 ? 74.359 118.943 4.199 1.00 165.88 72 GLN C O 1
ATOM 8513 N N . ASP C 1 58 ? 74.927 119.636 2.130 1.00 174.69 73 ASP C N 1
ATOM 8514 C CA . ASP C 1 58 ? 73.613 119.397 1.539 1.00 171.24 73 ASP C CA 1
ATOM 8515 C C . ASP C 1 58 ? 73.170 117.949 1.733 1.00 165.88 73 ASP C C 1
ATOM 8516 O O . ASP C 1 58 ? 72.024 117.681 2.105 1.00 163.71 73 ASP C O 1
ATOM 8521 N N . GLU C 1 59 ? 74.091 117.023 1.480 1.00 165.22 74 GLU C N 1
ATOM 8522 C CA . GLU C 1 59 ? 73.841 115.596 1.660 1.00 168.65 74 GLU C CA 1
ATOM 8523 C C . GLU C 1 59 ? 73.677 115.248 3.135 1.00 167.18 74 GLU C C 1
ATOM 8524 O O . GLU C 1 59 ? 72.784 114.484 3.502 1.00 164.22 74 GLU C O 1
ATOM 8530 N N . VAL C 1 60 ? 74.552 115.797 3.975 1.00 165.49 75 VAL C N 1
ATOM 8531 C CA . VAL C 1 60 ? 74.414 115.635 5.417 1.00 164.36 75 VAL C CA 1
ATOM 8532 C C . VAL C 1 60 ? 73.078 116.228 5.842 1.00 168.34 75 VAL C C 1
ATOM 8533 O O . VAL C 1 60 ? 72.246 115.536 6.418 1.00 168.82 75 VAL C O 1
ATOM 8537 N N . PHE C 1 61 ? 72.868 117.503 5.520 1.00 171.08 76 PHE C N 1
ATOM 8538 C CA . PHE C 1 61 ? 71.668 118.228 5.943 1.00 171.59 76 PHE C CA 1
ATOM 8539 C C . PHE C 1 61 ? 70.345 117.547 5.585 1.00 171.10 76 PHE C C 1
ATOM 8540 O O . PHE C 1 61 ? 69.520 117.310 6.463 1.00 165.57 76 PHE C O 1
ATOM 8548 N N . SER C 1 62 ? 70.141 117.243 4.306 1.00 172.92 77 SER C N 1
ATOM 8549 C CA . SER C 1 62 ? 68.861 116.697 3.852 1.00 173.27 77 SER C CA 1
ATOM 8550 C C . SER C 1 62 ? 68.516 115.376 4.532 1.00 175.70 77 SER C C 1
ATOM 8551 O O . SER C 1 62 ? 67.347 115.088 4.796 1.00 176.43 77 SER C O 1
ATOM 8554 N N . HIS C 1 63 ? 69.540 114.580 4.818 1.00 174.07 78 HIS C N 1
ATOM 8555 C CA . HIS C 1 63 ? 69.339 113.285 5.455 1.00 170.00 78 HIS C CA 1
ATOM 8556 C C . HIS C 1 63 ? 69.535 113.339 6.976 1.00 168.17 78 HIS C C 1
ATOM 8557 O O . HIS C 1 63 ? 69.061 112.455 7.696 1.00 162.50 78 HIS C O 1
ATOM 8564 N N . ALA C 1 64 ? 70.213 114.376 7.467 1.00 172.13 79 ALA C N 1
ATOM 8565 C CA . ALA C 1 64 ? 70.431 114.513 8.909 1.00 164.55 79 ALA C CA 1
ATOM 8566 C C . ALA C 1 64 ? 69.677 115.671 9.569 1.00 161.88 79 ALA C C 1
ATOM 8567 O O . ALA C 1 64 ? 69.453 115.649 10.780 1.00 157.18 79 ALA C O 1
ATOM 8569 N N . PHE C 1 65 ? 69.283 116.680 8.794 1.00 166.05 80 PHE C N 1
ATOM 8570 C CA . PHE C 1 65 ? 68.658 117.859 9.399 1.00 167.67 80 PHE C CA 1
ATOM 8571 C C . PHE C 1 65 ? 67.385 118.385 8.730 1.00 165.93 80 PHE C C 1
ATOM 8572 O O . PHE C 1 65 ? 66.752 119.300 9.259 1.00 163.11 80 PHE C O 1
ATOM 8580 N N . SER C 1 66 ? 67.005 117.832 7.582 1.00 165.05 81 SER C N 1
ATOM 8581 C CA . SER C 1 66 ? 65.738 118.226 6.966 1.00 165.30 81 SER C CA 1
ATOM 8582 C C . SER C 1 66 ? 64.593 117.788 7.876 1.00 167.37 81 SER C C 1
ATOM 8583 O O . SER C 1 66 ? 64.760 116.872 8.680 1.00 174.45 81 SER C O 1
ATOM 8586 N N . GLU C 1 67 ? 63.445 118.454 7.776 1.00 164.80 82 GLU C N 1
ATOM 8587 C CA . GLU C 1 67 ? 62.314 118.121 8.637 1.00 168.35 82 GLU C CA 1
ATOM 8588 C C . GLU C 1 67 ? 61.843 116.705 8.327 1.00 172.74 82 GLU C C 1
ATOM 8589 O O . GLU C 1 67 ? 61.401 115.975 9.214 1.00 168.97 82 GLU C O 1
ATOM 8595 N N . GLU C 1 68 ? 61.963 116.323 7.060 1.00 176.78 83 GLU C N 1
ATOM 8596 C CA . GLU C 1 68 ? 61.705 114.954 6.635 1.00 174.62 83 GLU C CA 1
ATOM 8597 C C . GLU C 1 68 ? 62.725 114.007 7.271 1.00 172.04 83 GLU C C 1
ATOM 8598 O O . GLU C 1 68 ? 62.458 112.820 7.455 1.00 173.14 83 GLU C O 1
ATOM 8604 N N . ALA C 1 69 ? 63.887 114.542 7.631 1.00 167.84 84 ALA C N 1
ATOM 8605 C CA . ALA C 1 69 ? 64.926 113.736 8.267 1.00 165.10 84 ALA C CA 1
ATOM 8606 C C . ALA C 1 69 ? 64.921 113.843 9.792 1.00 169.78 84 ALA C C 1
ATOM 8607 O O . ALA C 1 69 ? 65.355 112.920 10.479 1.00 171.43 84 ALA C O 1
ATOM 8609 N N . THR C 1 70 ? 64.436 114.967 10.316 1.00 172.98 85 THR C N 1
ATOM 8610 C CA . THR C 1 70 ? 64.507 115.227 11.756 1.00 170.81 85 THR C CA 1
ATOM 8611 C C . THR C 1 70 ? 63.254 114.874 12.564 1.00 168.29 85 THR C C 1
ATOM 8612 O O . THR C 1 70 ? 63.365 114.353 13.671 1.00 167.87 85 THR C O 1
ATOM 8616 N N . HIS C 1 71 ? 62.071 115.171 12.035 1.00 166.98 86 HIS C N 1
ATOM 8617 C CA . HIS C 1 71 ? 60.840 114.965 12.806 1.00 169.33 86 HIS C CA 1
ATOM 8618 C C . HIS C 1 71 ? 59.944 113.734 12.520 1.00 169.93 86 HIS C C 1
ATOM 8619 O O . HIS C 1 71 ? 58.876 113.612 13.126 1.00 163.88 86 HIS C O 1
ATOM 8626 N N . PRO C 1 72 ? 60.350 112.820 11.612 1.00 177.13 87 PRO C N 1
ATOM 8627 C CA . PRO C 1 72 ? 59.520 111.611 11.619 1.00 174.74 87 PRO C CA 1
ATOM 8628 C C . PRO C 1 72 ? 60.084 110.548 12.556 1.00 174.49 87 PRO C C 1
ATOM 8629 O O . PRO C 1 72 ? 59.382 109.578 12.843 1.00 171.80 87 PRO C O 1
ATOM 8633 N N . LEU C 1 73 ? 61.325 110.735 13.011 1.00 174.95 88 LEU C N 1
ATOM 8634 C CA . LEU C 1 73 ? 61.979 109.836 13.970 1.00 168.03 88 LEU C CA 1
ATOM 8635 C C . LEU C 1 73 ? 61.047 109.466 15.112 1.00 168.79 88 LEU C C 1
ATOM 8636 O O . LEU C 1 73 ? 61.041 108.334 15.590 1.00 165.86 88 LEU C O 1
ATOM 8641 N N . PHE C 1 74 ? 60.287 110.455 15.559 1.00 171.04 89 PHE C N 1
ATOM 8642 C CA . PHE C 1 74 ? 59.149 110.238 16.428 1.00 169.85 89 PHE C CA 1
ATOM 8643 C C . PHE C 1 74 ? 57.950 110.453 15.517 1.00 171.29 89 PHE C C 1
ATOM 8644 O O . PHE C 1 74 ? 57.885 111.472 14.828 1.00 168.77 89 PHE C O 1
ATOM 8652 N N . LYS C 1 75 ? 57.000 109.521 15.490 1.00 176.71 90 LYS C N 1
ATOM 8653 C CA . LYS C 1 75 ? 56.919 108.388 16.409 1.00 176.83 90 LYS C CA 1
ATOM 8654 C C . LYS C 1 75 ? 57.719 107.153 15.989 1.00 173.67 90 LYS C C 1
ATOM 8655 O O . LYS C 1 75 ? 57.646 106.122 16.659 1.00 168.60 90 LYS C O 1
ATOM 8661 N N . GLN C 1 76 ? 58.467 107.251 14.891 1.00 172.74 91 GLN C N 1
ATOM 8662 C CA . GLN C 1 76 ? 59.189 106.100 14.333 1.00 171.43 91 GLN C CA 1
ATOM 8663 C C . GLN C 1 76 ? 60.012 105.320 15.354 1.00 171.39 91 GLN C C 1
ATOM 8664 O O . GLN C 1 76 ? 60.115 104.096 15.265 1.00 163.17 91 GLN C O 1
ATOM 8670 N N . TYR C 1 77 ? 60.602 106.023 16.315 1.00 174.29 92 TYR C N 1
ATOM 8671 C CA . TYR C 1 77 ? 61.382 105.359 17.350 1.00 168.87 92 TYR C CA 1
ATOM 8672 C C . TYR C 1 77 ? 60.524 104.414 18.186 1.00 171.45 92 TYR C C 1
ATOM 8673 O O . TYR C 1 77 ? 60.859 103.239 18.347 1.00 170.71 92 TYR C O 1
ATOM 8682 N N . GLN C 1 78 ? 59.429 104.942 18.729 1.00 170.77 93 GLN C N 1
ATOM 8683 C CA . GLN C 1 78 ? 58.452 104.137 19.455 1.00 165.95 93 GLN C CA 1
ATOM 8684 C C . GLN C 1 78 ? 57.945 103.008 18.564 1.00 169.64 93 GLN C C 1
ATOM 8685 O O . GLN C 1 78 ? 57.602 101.928 19.041 1.00 172.06 93 GLN C O 1
ATOM 8691 N N . GLU C 1 79 ? 57.911 103.274 17.262 1.00 170.48 94 GLU C N 1
ATOM 8692 C CA . GLU C 1 79 ? 57.373 102.341 16.281 1.00 173.44 94 GLU C CA 1
ATOM 8693 C C . GLU C 1 79 ? 58.410 101.330 15.781 1.00 172.11 94 GLU C C 1
ATOM 8694 O O . GLU C 1 79 ? 58.052 100.349 15.127 1.00 170.67 94 GLU C O 1
ATOM 8700 N N . ASP C 1 80 ? 59.684 101.584 16.086 1.00 172.20 95 ASP C N 1
ATOM 8701 C CA . ASP C 1 80 ? 60.801 100.693 15.736 1.00 173.53 95 ASP C CA 1
ATOM 8702 C C . ASP C 1 80 ? 61.187 100.680 14.252 1.00 176.01 95 ASP C C 1
ATOM 8703 O O . ASP C 1 80 ? 61.955 99.822 13.817 1.00 178.01 95 ASP C O 1
ATOM 8708 N N . ASN C 1 81 ? 60.672 101.637 13.486 1.00 173.85 96 ASN C N 1
ATOM 8709 C CA . ASN C 1 81 ? 60.904 101.689 12.041 1.00 174.27 96 ASN C CA 1
ATOM 8710 C C . ASN C 1 81 ? 62.357 101.961 11.624 1.00 175.19 96 ASN C C 1
ATOM 8711 O O . ASN C 1 81 ? 62.974 101.149 10.929 1.00 180.54 96 ASN C O 1
ATOM 8716 N N . PHE C 1 82 ? 62.872 103.120 12.028 1.00 168.51 97 PHE C N 1
ATOM 8717 C CA . PHE C 1 82 ? 64.262 103.531 11.791 1.00 167.57 97 PHE C CA 1
ATOM 8718 C C . PHE C 1 82 ? 64.587 103.792 10.319 1.00 172.37 97 PHE C C 1
ATOM 8719 O O . PHE C 1 82 ? 65.727 103.601 9.897 1.00 166.77 97 PHE C O 1
ATOM 8727 N N . SER C 1 83 ? 63.601 104.236 9.541 1.00 203.82 98 SER C N 1
ATOM 8728 C CA . SER C 1 83 ? 63.822 104.478 8.114 1.00 205.72 98 SER C CA 1
ATOM 8729 C C . SER C 1 83 ? 64.686 105.707 7.861 1.00 194.62 98 SER C C 1
ATOM 8730 O O . SER C 1 83 ? 65.594 105.674 7.029 1.00 190.54 98 SER C O 1
ATOM 8733 N N . SER C 1 84 ? 64.393 106.791 8.573 1.00 188.47 99 SER C N 1
ATOM 8734 C CA . SER C 1 84 ? 65.194 108.004 8.488 1.00 188.22 99 SER C CA 1
ATOM 8735 C C . SER C 1 84 ? 66.640 107.667 8.830 1.00 183.53 99 SER C C 1
ATOM 8736 O O . SER C 1 84 ? 67.577 108.253 8.284 1.00 180.68 99 SER C O 1
ATOM 8739 N N . PHE C 1 85 ? 66.806 106.704 9.732 1.00 183.92 100 PHE C N 1
ATOM 8740 C CA . PHE C 1 85 ? 68.119 106.178 10.074 1.00 184.22 100 PHE C CA 1
ATOM 8741 C C . PHE C 1 85 ? 68.652 105.232 8.995 1.00 193.07 100 PHE C C 1
ATOM 8742 O O . PHE C 1 85 ? 69.837 105.272 8.662 1.00 196.51 100 PHE C O 1
ATOM 8750 N N . LYS C 1 86 ? 67.779 104.385 8.451 1.00 184.47 101 LYS C N 1
ATOM 8751 C CA . LYS C 1 86 ? 68.203 103.385 7.468 1.00 192.42 101 LYS C CA 1
ATOM 8752 C C . LYS C 1 86 ? 68.636 104.010 6.140 1.00 198.56 101 LYS C C 1
ATOM 8753 O O . LYS C 1 86 ? 69.547 103.505 5.485 1.00 209.28 101 LYS C O 1
ATOM 8759 N N . GLU C 1 87 ? 67.996 105.109 5.751 1.00 192.95 102 GLU C N 1
ATOM 8760 C CA . GLU C 1 87 ? 68.397 105.816 4.540 1.00 194.03 102 GLU C CA 1
ATOM 8761 C C . GLU C 1 87 ? 69.761 106.459 4.757 1.00 189.13 102 GLU C C 1
ATOM 8762 O O . GLU C 1 87 ? 70.587 106.507 3.847 1.00 190.83 102 GLU C O 1
ATOM 8768 N N . LEU C 1 88 ? 69.992 106.943 5.975 1.00 188.61 103 LEU C N 1
ATOM 8769 C CA . LEU C 1 88 ? 71.277 107.528 6.336 1.00 182.22 103 LEU C CA 1
ATOM 8770 C C . LEU C 1 88 ? 72.385 106.482 6.232 1.00 183.47 103 LEU C C 1
ATOM 8771 O O . LEU C 1 88 ? 73.456 106.751 5.687 1.00 179.59 103 LEU C O 1
ATOM 8776 N N . ASP C 1 89 ? 72.113 105.285 6.748 1.00 189.41 104 ASP C N 1
ATOM 8777 C CA . ASP C 1 89 ? 73.051 104.173 6.647 1.00 190.29 104 ASP C CA 1
ATOM 8778 C C . ASP C 1 89 ? 73.076 103.629 5.217 1.00 194.01 104 ASP C C 1
ATOM 8779 O O . ASP C 1 89 ? 73.951 102.846 4.857 1.00 194.07 104 ASP C O 1
ATOM 8784 N N . THR C 1 90 ? 72.111 104.047 4.404 1.00 198.48 105 THR C N 1
ATOM 8785 C CA . THR C 1 90 ? 72.146 103.751 2.976 1.00 202.42 105 THR C CA 1
ATOM 8786 C C . THR C 1 90 ? 72.886 104.875 2.255 1.00 199.76 105 THR C C 1
ATOM 8787 O O . THR C 1 90 ? 73.633 104.635 1.304 1.00 201.15 105 THR C O 1
ATOM 8791 N N . CYS C 1 91 ? 72.679 106.102 2.728 1.00 197.84 106 CYS C N 1
ATOM 8792 C CA . CYS C 1 91 ? 73.318 107.283 2.152 1.00 201.28 106 CYS C CA 1
ATOM 8793 C C . CYS C 1 91 ? 74.831 107.283 2.373 1.00 197.56 106 CYS C C 1
ATOM 8794 O O . CYS C 1 91 ? 75.586 107.747 1.518 1.00 200.16 106 CYS C O 1
ATOM 8797 N N . ILE C 1 92 ? 75.271 106.765 3.517 1.00 189.23 107 ILE C N 1
ATOM 8798 C CA . ILE C 1 92 ? 76.702 106.680 3.799 1.00 184.99 107 ILE C CA 1
ATOM 8799 C C . ILE C 1 92 ? 77.414 105.705 2.857 1.00 195.55 107 ILE C C 1
ATOM 8800 O O . ILE C 1 92 ? 78.552 105.949 2.461 1.00 195.58 107 ILE C O 1
ATOM 8805 N N . GLN C 1 93 ? 76.736 104.615 2.496 1.00 199.49 108 GLN C N 1
ATOM 8806 C CA . GLN C 1 93 ? 77.309 103.602 1.610 1.00 201.73 108 GLN C CA 1
ATOM 8807 C C . GLN C 1 93 ? 77.672 104.215 0.266 1.00 208.14 108 GLN C C 1
ATOM 8808 O O . GLN C 1 93 ? 78.712 103.899 -0.314 1.00 215.12 108 GLN C O 1
ATOM 8814 N N . GLN C 1 94 ? 76.799 105.091 -0.221 1.00 206.26 109 GLN C N 1
ATOM 8815 C CA . GLN C 1 94 ? 77.026 105.799 -1.473 1.00 205.27 109 GLN C CA 1
ATOM 8816 C C . GLN C 1 94 ? 78.266 106.676 -1.345 1.00 204.24 109 GLN C C 1
ATOM 8817 O O . GLN C 1 94 ? 79.066 106.782 -2.275 1.00 211.06 109 GLN C O 1
ATOM 8823 N N . SER C 1 95 ? 78.421 107.297 -0.180 1.00 198.00 110 SER C N 1
ATOM 8824 C CA . SER C 1 95 ? 79.618 108.069 0.117 1.00 196.86 110 SER C CA 1
ATOM 8825 C C . SER C 1 95 ? 80.810 107.128 0.288 1.00 200.37 110 SER C C 1
ATOM 8826 O O . SER C 1 95 ? 81.913 107.424 -0.171 1.00 202.91 110 SER C O 1
ATOM 8829 N N . ILE C 1 96 ? 80.572 105.991 0.940 1.00 201.97 111 ILE C N 1
ATOM 8830 C CA . ILE C 1 96 ? 81.594 104.960 1.133 1.00 201.40 111 ILE C CA 1
ATOM 8831 C C . ILE C 1 96 ? 82.089 104.386 -0.194 1.00 202.25 111 ILE C C 1
ATOM 8832 O O . ILE C 1 96 ? 83.295 104.315 -0.435 1.00 206.10 111 ILE C O 1
ATOM 8837 N N . SER C 1 97 ? 81.149 103.973 -1.042 1.00 203.28 112 SER C N 1
ATOM 8838 C CA . SER C 1 97 ? 81.462 103.429 -2.363 1.00 211.55 112 SER C CA 1
ATOM 8839 C C . SER C 1 97 ? 82.325 104.397 -3.169 1.00 213.47 112 SER C C 1
ATOM 8840 O O . SER C 1 97 ? 83.242 103.988 -3.881 1.00 214.49 112 SER C O 1
ATOM 8843 N N . ARG C 1 98 ? 82.029 105.684 -3.031 1.00 211.60 113 ARG C N 1
ATOM 8844 C CA . ARG C 1 98 ? 82.759 106.737 -3.727 1.00 209.82 113 ARG C CA 1
ATOM 8845 C C . ARG C 1 98 ? 84.202 106.858 -3.230 1.00 206.77 113 ARG C C 1
ATOM 8846 O O . ARG C 1 98 ? 85.129 107.043 -4.022 1.00 210.79 113 ARG C O 1
ATOM 8854 N N . ALA C 1 99 ? 84.383 106.745 -1.917 1.00 203.34 114 ALA C N 1
ATOM 8855 C CA . ALA C 1 99 ? 85.699 106.876 -1.300 1.00 199.30 114 ALA C CA 1
ATOM 8856 C C . ALA C 1 99 ? 86.688 105.815 -1.786 1.00 205.07 114 ALA C C 1
ATOM 8857 O O . ALA C 1 99 ? 87.743 106.154 -2.317 1.00 201.12 114 ALA C O 1
ATOM 8859 N N . ARG C 1 100 ? 86.337 104.542 -1.603 1.00 211.57 115 ARG C N 1
ATOM 8860 C CA . ARG C 1 100 ? 87.177 103.418 -2.022 1.00 211.93 115 ARG C CA 1
ATOM 8861 C C . ARG C 1 100 ? 87.645 103.538 -3.475 1.00 212.22 115 ARG C C 1
ATOM 8862 O O . ARG C 1 100 ? 88.840 103.432 -3.761 1.00 210.26 115 ARG C O 1
ATOM 8870 N N . GLU C 1 101 ? 86.692 103.751 -4.382 1.00 216.37 116 GLU C N 1
ATOM 8871 C CA . GLU C 1 101 ? 86.968 103.844 -5.817 1.00 221.19 116 GLU C CA 1
ATOM 8872 C C . GLU C 1 101 ? 87.984 104.933 -6.143 1.00 219.32 116 GLU C C 1
ATOM 8873 O O . GLU C 1 101 ? 88.952 104.691 -6.870 1.00 222.69 116 GLU C O 1
ATOM 8879 N N . TRP C 1 102 ? 87.741 106.133 -5.619 1.00 217.48 117 TRP C N 1
ATOM 8880 C CA . TRP C 1 102 ? 88.671 107.251 -5.754 1.00 221.97 117 TRP C CA 1
ATOM 8881 C C . TRP C 1 102 ? 90.089 106.822 -5.397 1.00 225.92 117 TRP C C 1
ATOM 8882 O O . TRP C 1 102 ? 91.051 107.183 -6.076 1.00 231.50 117 TRP C O 1
ATOM 8893 N N . ARG C 1 103 ? 90.201 106.035 -4.331 1.00 216.59 118 ARG C N 1
ATOM 8894 C CA . ARG C 1 103 ? 91.489 105.550 -3.854 1.00 208.62 118 ARG C CA 1
ATOM 8895 C C . ARG C 1 103 ? 92.083 104.487 -4.775 1.00 219.83 118 ARG C C 1
ATOM 8896 O O . ARG C 1 103 ? 93.304 104.379 -4.892 1.00 223.74 118 ARG C O 1
ATOM 8904 N N . SER C 1 104 ? 91.219 103.706 -5.421 1.00 218.26 119 SER C N 1
ATOM 8905 C CA . SER C 1 104 ? 91.669 102.650 -6.325 1.00 227.60 119 SER C CA 1
ATOM 8906 C C . SER C 1 104 ? 92.528 103.228 -7.446 1.00 238.94 119 SER C C 1
ATOM 8907 O O . SER C 1 104 ? 93.568 102.671 -7.793 1.00 245.75 119 SER C O 1
ATOM 8910 N N . SER C 1 105 ? 92.093 104.359 -7.993 1.00 240.41 120 SER C N 1
ATOM 8911 C CA . SER C 1 105 ? 92.828 105.023 -9.062 1.00 239.56 120 SER C CA 1
ATOM 8912 C C . SER C 1 105 ? 94.174 105.569 -8.584 1.00 235.53 120 SER C C 1
ATOM 8913 O O . SER C 1 105 ? 95.132 105.623 -9.361 1.00 241.66 120 SER C O 1
ATOM 8916 N N . TRP C 1 106 ? 94.257 105.964 -7.313 1.00 214.40 121 TRP C N 1
ATOM 8917 C CA . TRP C 1 106 ? 95.535 106.420 -6.760 1.00 211.75 121 TRP C CA 1
ATOM 8918 C C . TRP C 1 106 ? 96.483 105.261 -6.511 1.00 218.35 121 TRP C C 1
ATOM 8919 O O . TRP C 1 106 ? 97.692 105.453 -6.491 1.00 225.99 121 TRP C O 1
ATOM 8930 N N . LEU C 1 107 ? 95.943 104.069 -6.276 1.00 218.41 122 LEU C N 1
ATOM 8931 C CA . LEU C 1 107 ? 96.793 102.912 -6.026 1.00 223.45 122 LEU C CA 1
ATOM 8932 C C . LEU C 1 107 ? 97.691 102.726 -7.234 1.00 231.01 122 LEU C C 1
ATOM 8933 O O . LEU C 1 107 ? 98.885 102.451 -7.104 1.00 230.24 122 LEU C O 1
ATOM 8938 N N . THR C 1 108 ? 97.090 102.902 -8.406 1.00 235.64 123 THR C N 1
ATOM 8939 C CA . THR C 1 108 ? 97.803 102.909 -9.673 1.00 237.38 123 THR C CA 1
ATOM 8940 C C . THR C 1 108 ? 98.974 103.895 -9.630 1.00 239.29 123 THR C C 1
ATOM 8941 O O . THR C 1 108 ? 100.128 103.495 -9.782 1.00 241.04 123 THR C O 1
ATOM 8945 N N . ASP C 1 109 ? 98.682 105.176 -9.414 1.00 235.57 124 ASP C N 1
ATOM 8946 C CA . ASP C 1 109 ? 99.738 106.171 -9.229 1.00 227.41 124 ASP C CA 1
ATOM 8947 C C . ASP C 1 109 ? 99.997 106.393 -7.740 1.00 220.91 124 ASP C C 1
ATOM 8948 O O . ASP C 1 109 ? 99.559 107.392 -7.162 1.00 222.79 124 ASP C O 1
ATOM 8953 N N . SER C 1 110 ? 100.691 105.441 -7.120 1.00 219.27 125 SER C N 1
ATOM 8954 C CA . SER C 1 110 ? 100.922 105.457 -5.675 1.00 217.66 125 SER C CA 1
ATOM 8955 C C . SER C 1 110 ? 102.104 106.331 -5.269 1.00 215.88 125 SER C C 1
ATOM 8956 O O . SER C 1 110 ? 102.108 106.905 -4.179 1.00 208.52 125 SER C O 1
ATOM 8959 N N . ILE C 1 111 ? 103.104 106.418 -6.142 1.00 219.50 126 ILE C N 1
ATOM 8960 C CA . ILE C 1 111 ? 104.315 107.177 -5.849 1.00 217.47 126 ILE C CA 1
ATOM 8961 C C . ILE C 1 111 ? 103.988 108.647 -5.589 1.00 217.14 126 ILE C C 1
ATOM 8962 O O . ILE C 1 111 ? 104.549 109.269 -4.683 1.00 208.23 126 ILE C O 1
ATOM 8967 N N . ARG C 1 112 ? 103.071 109.189 -6.385 1.00 220.94 127 ARG C N 1
ATOM 8968 C CA . ARG C 1 112 ? 102.630 110.571 -6.234 1.00 213.30 127 ARG C CA 1
ATOM 8969 C C . ARG C 1 112 ? 101.920 110.792 -4.897 1.00 198.37 127 ARG C C 1
ATOM 8970 O O . ARG C 1 112 ? 102.068 111.849 -4.279 1.00 189.35 127 ARG C O 1
ATOM 8978 N N . VAL C 1 113 ? 101.161 109.793 -4.450 1.00 198.89 128 VAL C N 1
ATOM 8979 C CA . VAL C 1 113 ? 100.423 109.889 -3.189 1.00 195.75 128 VAL C CA 1
ATOM 8980 C C . VAL C 1 113 ? 101.367 110.072 -2.000 1.00 192.22 128 VAL C C 1
ATOM 8981 O O . VAL C 1 113 ? 101.048 110.788 -1.045 1.00 179.26 128 VAL C O 1
ATOM 8985 N N . ILE C 1 114 ? 102.530 109.430 -2.074 1.00 201.16 129 ILE C N 1
ATOM 8986 C CA . ILE C 1 114 ? 103.509 109.461 -0.988 1.00 200.32 129 ILE C CA 1
ATOM 8987 C C . ILE C 1 114 ? 104.048 110.870 -0.689 1.00 192.95 129 ILE C C 1
ATOM 8988 O O . ILE C 1 114 ? 104.314 111.198 0.472 1.00 178.76 129 ILE C O 1
ATOM 8993 N N . GLN C 1 115 ? 104.179 111.703 -1.724 1.00 194.77 130 GLN C N 1
ATOM 8994 C CA . GLN C 1 115 ? 104.734 113.054 -1.565 1.00 187.22 130 GLN C CA 1
ATOM 8995 C C . GLN C 1 115 ? 104.036 113.842 -0.450 1.00 178.37 130 GLN C C 1
ATOM 8996 O O . GLN C 1 115 ? 102.820 113.734 -0.268 1.00 181.79 130 GLN C O 1
ATOM 9002 N N . ASP C 1 116 ? 104.811 114.610 0.311 1.00 169.13 131 ASP C N 1
ATOM 9003 C CA . ASP C 1 116 ? 104.256 115.375 1.426 1.00 173.42 131 ASP C CA 1
ATOM 9004 C C . ASP C 1 116 ? 104.760 116.815 1.440 1.00 175.15 131 ASP C C 1
ATOM 9005 O O . ASP C 1 116 ? 105.925 117.079 1.741 1.00 172.80 131 ASP C O 1
ATOM 9010 N N . LYS C 1 124 ? 91.850 119.920 10.637 1.00 135.22 139 LYS C N 1
ATOM 9011 C CA . LYS C 1 124 ? 90.771 120.765 10.137 1.00 139.60 139 LYS C CA 1
ATOM 9012 C C . LYS C 1 124 ? 89.407 120.139 10.401 1.00 137.89 139 LYS C C 1
ATOM 9013 O O . LYS C 1 124 ? 88.943 119.288 9.640 1.00 131.23 139 LYS C O 1
ATOM 9019 N N . LYS C 1 125 ? 88.769 120.567 11.486 1.00 134.67 140 LYS C N 1
ATOM 9020 C CA . LYS C 1 125 ? 87.456 120.054 11.855 1.00 144.47 140 LYS C CA 1
ATOM 9021 C C . LYS C 1 125 ? 86.468 121.206 11.982 1.00 148.03 140 LYS C C 1
ATOM 9022 O O . LYS C 1 125 ? 86.138 121.625 13.092 1.00 137.99 140 LYS C O 1
ATOM 9028 N N . PRO C 1 126 ? 85.988 121.717 10.835 1.00 152.86 141 PRO C N 1
ATOM 9029 C CA . PRO C 1 126 ? 85.150 122.923 10.778 1.00 147.89 141 PRO C CA 1
ATOM 9030 C C . PRO C 1 126 ? 83.800 122.770 11.478 1.00 144.83 141 PRO C C 1
ATOM 9031 O O . PRO C 1 126 ? 83.143 123.782 11.739 1.00 143.62 141 PRO C O 1
ATOM 9035 N N . SER C 1 127 ? 83.406 121.529 11.762 1.00 142.24 142 SER C N 1
ATOM 9036 C CA . SER C 1 127 ? 82.054 121.194 12.218 1.00 140.29 142 SER C CA 1
ATOM 9037 C C . SER C 1 127 ? 81.029 121.486 11.121 1.00 139.00 142 SER C C 1
ATOM 9038 O O . SER C 1 127 ? 79.819 121.443 11.352 1.00 137.38 142 SER C O 1
ATOM 9041 N N . ALA C 1 128 ? 81.535 121.779 9.927 1.00 145.53 143 ALA C N 1
ATOM 9042 C CA . ALA C 1 128 ? 80.711 121.978 8.747 1.00 154.94 143 ALA C CA 1
ATOM 9043 C C . ALA C 1 128 ? 81.320 121.188 7.601 1.00 152.47 143 ALA C C 1
ATOM 9044 O O . ALA C 1 128 ? 82.486 121.383 7.255 1.00 150.89 143 ALA C O 1
ATOM 9046 N N . TRP C 1 129 ? 80.534 120.292 7.017 1.00 148.54 144 TRP C N 1
ATOM 9047 C CA . TRP C 1 129 ? 81.010 119.489 5.898 1.00 158.67 144 TRP C CA 1
ATOM 9048 C C . TRP C 1 129 ? 81.200 120.355 4.655 1.00 159.41 144 TRP C C 1
ATOM 9049 O O . TRP C 1 129 ? 80.599 121.423 4.536 1.00 161.01 144 TRP C O 1
ATOM 9060 N N . ALA C 1 130 ? 82.046 119.893 3.738 1.00 160.65 145 ALA C N 1
ATOM 9061 C CA . ALA C 1 130 ? 82.327 120.628 2.504 1.00 168.63 145 ALA C CA 1
ATOM 9062 C C . ALA C 1 130 ? 81.069 120.802 1.656 1.00 171.33 145 ALA C C 1
ATOM 9063 O O . ALA C 1 130 ? 80.286 119.863 1.498 1.00 166.09 145 ALA C O 1
ATOM 9065 N N . SER C 1 131 ? 80.888 122.000 1.105 1.00 173.84 146 SER C N 1
ATOM 9066 C CA . SER C 1 131 ? 79.692 122.319 0.332 1.00 177.21 146 SER C CA 1
ATOM 9067 C C . SER C 1 131 ? 79.698 121.649 -1.038 1.00 184.55 146 SER C C 1
ATOM 9068 O O . SER C 1 131 ? 78.664 121.184 -1.516 1.00 187.56 146 SER C O 1
ATOM 9071 N N . SER C 1 132 ? 80.869 121.612 -1.666 1.00 185.81 147 SER C N 1
ATOM 9072 C CA . SER C 1 132 ? 80.998 121.093 -3.023 1.00 191.06 147 SER C CA 1
ATOM 9073 C C . SER C 1 132 ? 81.546 119.669 -3.022 1.00 191.36 147 SER C C 1
ATOM 9074 O O . SER C 1 132 ? 82.385 119.322 -2.191 1.00 185.85 147 SER C O 1
ATOM 9077 N N . ILE C 1 133 ? 81.071 118.850 -3.958 1.00 196.92 148 ILE C N 1
ATOM 9078 C CA . ILE C 1 133 ? 81.470 117.445 -4.023 1.00 198.23 148 ILE C CA 1
ATOM 9079 C C . ILE C 1 133 ? 82.943 117.267 -4.407 1.00 196.27 148 ILE C C 1
ATOM 9080 O O . ILE C 1 133 ? 83.600 116.326 -3.958 1.00 195.11 148 ILE C O 1
ATOM 9085 N N . GLU C 1 134 ? 83.465 118.182 -5.221 1.00 194.86 149 GLU C N 1
ATOM 9086 C CA . GLU C 1 134 ? 84.866 118.130 -5.622 1.00 194.73 149 GLU C CA 1
ATOM 9087 C C . GLU C 1 134 ? 85.764 118.525 -4.458 1.00 191.33 149 GLU C C 1
ATOM 9088 O O . GLU C 1 134 ? 86.979 118.324 -4.494 1.00 187.73 149 GLU C O 1
ATOM 9094 N N . GLU C 1 135 ? 85.155 119.093 -3.424 1.00 187.32 150 GLU C N 1
ATOM 9095 C CA . GLU C 1 135 ? 85.868 119.396 -2.193 1.00 177.12 150 GLU C CA 1
ATOM 9096 C C . GLU C 1 135 ? 85.812 118.184 -1.261 1.00 174.86 150 GLU C C 1
ATOM 9097 O O . GLU C 1 135 ? 86.736 117.945 -0.483 1.00 169.56 150 GLU C O 1
ATOM 9103 N N . VAL C 1 136 ? 84.726 117.416 -1.354 1.00 180.34 151 VAL C N 1
ATOM 9104 C CA . VAL C 1 136 ? 84.638 116.124 -0.678 1.00 184.49 151 VAL C CA 1
ATOM 9105 C C . VAL C 1 136 ? 85.744 115.240 -1.239 1.00 191.26 151 VAL C C 1
ATOM 9106 O O . VAL C 1 136 ? 86.351 114.451 -0.518 1.00 190.60 151 VAL C O 1
ATOM 9110 N N . LYS C 1 137 ? 85.997 115.395 -2.537 1.00 192.80 152 LYS C N 1
ATOM 9111 C CA . LYS C 1 137 ? 87.124 114.751 -3.195 1.00 191.95 152 LYS C CA 1
ATOM 9112 C C . LYS C 1 137 ? 88.404 115.089 -2.441 1.00 186.41 152 LYS C C 1
ATOM 9113 O O . LYS C 1 137 ? 88.922 114.263 -1.694 1.00 189.10 152 LYS C O 1
ATOM 9119 N N . GLN C 1 138 ? 88.875 116.321 -2.611 1.00 184.94 153 GLN C N 1
ATOM 9120 C CA . GLN C 1 138 ? 90.154 116.774 -2.057 1.00 186.55 153 GLN C CA 1
ATOM 9121 C C . GLN C 1 138 ? 90.502 116.341 -0.622 1.00 176.77 153 GLN C C 1
ATOM 9122 O O . GLN C 1 138 ? 91.641 115.965 -0.357 1.00 173.61 153 GLN C O 1
ATOM 9128 N N . ARG C 1 139 ? 89.548 116.375 0.303 1.00 168.71 154 ARG C N 1
ATOM 9129 C CA . ARG C 1 139 ? 89.868 115.957 1.670 1.00 170.64 154 ARG C CA 1
ATOM 9130 C C . ARG C 1 139 ? 89.938 114.440 1.847 1.00 175.06 154 ARG C C 1
ATOM 9131 O O . ARG C 1 139 ? 90.808 113.946 2.563 1.00 181.28 154 ARG C O 1
ATOM 9139 N N . GLN C 1 140 ? 89.029 113.701 1.212 1.00 167.36 155 GLN C N 1
ATOM 9140 C CA . GLN C 1 140 ? 89.151 112.246 1.175 1.00 171.78 155 GLN C CA 1
ATOM 9141 C C . GLN C 1 140 ? 90.474 111.933 0.487 1.00 183.83 155 GLN C C 1
ATOM 9142 O O . GLN C 1 140 ? 91.138 110.941 0.788 1.00 188.56 155 GLN C O 1
ATOM 9148 N N . TYR C 1 141 ? 90.846 112.817 -0.432 1.00 192.33 156 TYR C N 1
ATOM 9149 C CA . TYR C 1 141 ? 92.123 112.752 -1.116 1.00 188.09 156 TYR C CA 1
ATOM 9150 C C . TYR C 1 141 ? 93.257 113.101 -0.158 1.00 183.23 156 TYR C C 1
ATOM 9151 O O . TYR C 1 141 ? 94.314 112.464 -0.178 1.00 189.75 156 TYR C O 1
ATOM 9160 N N . ASP C 1 142 ? 93.021 114.103 0.689 1.00 168.34 157 ASP C N 1
ATOM 9161 C CA . ASP C 1 142 ? 93.985 114.514 1.711 1.00 170.84 157 ASP C CA 1
ATOM 9162 C C . ASP C 1 142 ? 93.787 113.778 3.044 1.00 175.80 157 ASP C C 1
ATOM 9163 O O . ASP C 1 142 ? 94.372 114.162 4.057 1.00 163.19 157 ASP C O 1
ATOM 9168 N N . LEU C 1 143 ? 92.967 112.725 3.044 1.00 182.06 158 LEU C N 1
ATOM 9169 C CA . LEU C 1 143 ? 92.709 111.947 4.261 1.00 177.35 158 LEU C CA 1
ATOM 9170 C C . LEU C 1 143 ? 93.861 111.007 4.611 1.00 177.09 158 LEU C C 1
ATOM 9171 O O . LEU C 1 143 ? 94.366 111.032 5.735 1.00 160.28 158 LEU C O 1
ATOM 9176 N N . LEU C 1 144 ? 94.266 110.180 3.651 1.00 176.24 159 LEU C N 1
ATOM 9177 C CA . LEU C 1 144 ? 95.334 109.209 3.874 1.00 171.11 159 LEU C CA 1
ATOM 9178 C C . LEU C 1 144 ? 96.640 109.884 4.282 1.00 179.24 159 LEU C C 1
ATOM 9179 O O . LEU C 1 144 ? 97.444 109.298 5.008 1.00 174.65 159 LEU C O 1
ATOM 9184 N N . LEU C 1 145 ? 96.827 111.121 3.824 1.00 187.59 160 LEU C N 1
ATOM 9185 C CA . LEU C 1 145 ? 97.998 111.930 4.159 1.00 174.93 160 LEU C CA 1
ATOM 9186 C C . LEU C 1 145 ? 98.274 111.977 5.665 1.00 153.17 160 LEU C C 1
ATOM 9187 O O . LEU C 1 145 ? 99.418 112.134 6.088 1.00 148.84 160 LEU C O 1
ATOM 9192 N N . SER C 1 146 ? 97.221 111.837 6.466 1.00 148.29 161 SER C N 1
ATOM 9193 C CA . SER C 1 146 ? 97.359 111.781 7.916 1.00 160.03 161 SER C CA 1
ATOM 9194 C C . SER C 1 146 ? 98.173 110.558 8.333 1.00 159.83 161 SER C C 1
ATOM 9195 O O . SER C 1 146 ? 99.229 110.687 8.953 1.00 154.92 161 SER C O 1
ATOM 9198 N N . TYR C 1 147 ? 97.674 109.374 7.986 1.00 158.71 162 TYR C N 1
ATOM 9199 C CA . TYR C 1 147 ? 98.364 108.124 8.293 1.00 159.07 162 TYR C CA 1
ATOM 9200 C C . TYR C 1 147 ? 99.572 107.885 7.387 1.00 171.36 162 TYR C C 1
ATOM 9201 O O . TYR C 1 147 ? 100.478 107.129 7.738 1.00 174.89 162 TYR C O 1
ATOM 9210 N N . ALA C 1 148 ? 99.584 108.523 6.221 1.00 178.98 163 ALA C N 1
ATOM 9211 C CA . ALA C 1 148 ? 100.705 108.378 5.296 1.00 174.08 163 ALA C CA 1
ATOM 9212 C C . ALA C 1 148 ? 101.955 109.089 5.810 1.00 167.79 163 ALA C C 1
ATOM 9213 O O . ALA C 1 148 ? 103.054 108.534 5.771 1.00 174.02 163 ALA C O 1
ATOM 9215 N N . SER C 1 149 ? 101.776 110.315 6.295 1.00 152.28 164 SER C N 1
ATOM 9216 C CA . SER C 1 149 ? 102.898 111.160 6.702 1.00 158.86 164 SER C CA 1
ATOM 9217 C C . SER C 1 149 ? 103.401 110.888 8.118 1.00 174.42 164 SER C C 1
ATOM 9218 O O . SER C 1 149 ? 104.346 111.530 8.571 1.00 187.84 164 SER C O 1
ATOM 9221 N N . ILE C 1 150 ? 102.776 109.943 8.813 1.00 174.76 165 ILE C N 1
ATOM 9222 C CA . ILE C 1 150 ? 103.176 109.616 10.180 1.00 169.80 165 ILE C CA 1
ATOM 9223 C C . ILE C 1 150 ? 104.445 108.752 10.191 1.00 165.28 165 ILE C C 1
ATOM 9224 O O . ILE C 1 150 ? 104.987 108.437 11.252 1.00 159.11 165 ILE C O 1
ATOM 9229 N N . TYR C 1 151 ? 104.926 108.390 9.004 1.00 150.35 166 TYR C N 1
ATOM 9230 C CA . TYR C 1 151 ? 106.161 107.617 8.877 1.00 155.25 166 TYR C CA 1
ATOM 9231 C C . TYR C 1 151 ? 107.179 108.262 7.922 1.00 159.09 166 TYR C C 1
ATOM 9232 O O . TYR C 1 151 ? 107.107 108.005 6.719 1.00 165.03 166 TYR C O 1
ATOM 9241 N N . LEU C 1 152 ? 108.121 109.089 8.397 1.00 148.26 167 LEU C N 1
ATOM 9242 C CA . LEU C 1 152 ? 108.247 109.627 9.766 1.00 152.38 167 LEU C CA 1
ATOM 9243 C C . LEU C 1 152 ? 108.307 108.620 10.922 1.00 147.14 167 LEU C C 1
ATOM 9244 O O . LEU C 1 152 ? 109.019 108.828 11.905 1.00 144.75 167 LEU C O 1
ATOM 9249 N N . VAL C 1 168 ? 101.132 101.465 2.004 1.00 194.51 183 VAL C N 1
ATOM 9250 C CA . VAL C 1 168 ? 99.774 101.801 1.594 1.00 198.89 183 VAL C CA 1
ATOM 9251 C C . VAL C 1 168 ? 98.787 100.687 1.934 1.00 202.87 183 VAL C C 1
ATOM 9252 O O . VAL C 1 168 ? 97.748 100.938 2.544 1.00 189.26 183 VAL C O 1
ATOM 9256 N N . LYS C 1 169 ? 99.114 99.461 1.530 1.00 210.38 184 LYS C N 1
ATOM 9257 C CA . LYS C 1 169 ? 98.272 98.305 1.828 1.00 206.04 184 LYS C CA 1
ATOM 9258 C C . LYS C 1 169 ? 98.085 98.151 3.332 1.00 205.75 184 LYS C C 1
ATOM 9259 O O . LYS C 1 169 ? 96.983 97.870 3.808 1.00 208.17 184 LYS C O 1
ATOM 9265 N N . LEU C 1 170 ? 99.171 98.341 4.074 1.00 198.48 185 LEU C N 1
ATOM 9266 C CA . LEU C 1 170 ? 99.122 98.319 5.530 1.00 188.87 185 LEU C CA 1
ATOM 9267 C C . LEU C 1 170 ? 98.293 99.496 6.032 1.00 188.59 185 LEU C C 1
ATOM 9268 O O . LEU C 1 170 ? 97.646 99.418 7.076 1.00 191.41 185 LEU C O 1
ATOM 9273 N N . CYS C 1 171 ? 98.316 100.584 5.269 1.00 188.57 186 CYS C N 1
ATOM 9274 C CA . CYS C 1 171 ? 97.617 101.805 5.644 1.00 183.38 186 CYS C CA 1
ATOM 9275 C C . CYS C 1 171 ? 96.136 101.754 5.278 1.00 182.63 186 CYS C C 1
ATOM 9276 O O . CYS C 1 171 ? 95.275 101.900 6.146 1.00 169.77 186 CYS C O 1
ATOM 9279 N N . ILE C 1 172 ? 95.850 101.531 3.996 1.00 186.99 187 ILE C N 1
ATOM 9280 C CA . ILE C 1 172 ? 94.487 101.615 3.461 1.00 191.22 187 ILE C CA 1
ATOM 9281 C C . ILE C 1 172 ? 93.452 100.800 4.245 1.00 193.91 187 ILE C C 1
ATOM 9282 O O . ILE C 1 172 ? 92.264 101.126 4.246 1.00 191.98 187 ILE C O 1
ATOM 9287 N N . ARG C 1 173 ? 93.910 99.754 4.927 1.00 196.70 188 ARG C N 1
ATOM 9288 C CA . ARG C 1 173 ? 93.027 98.951 5.760 1.00 191.24 188 ARG C CA 1
ATOM 9289 C C . ARG C 1 173 ? 92.698 99.663 7.070 1.00 177.39 188 ARG C C 1
ATOM 9290 O O . ARG C 1 173 ? 91.591 99.531 7.589 1.00 176.60 188 ARG C O 1
ATOM 9298 N N . GLN C 1 174 ? 93.657 100.428 7.588 1.00 172.64 189 GLN C N 1
ATOM 9299 C CA . GLN C 1 174 ? 93.484 101.131 8.859 1.00 175.49 189 GLN C CA 1
ATOM 9300 C C . GLN C 1 174 ? 92.386 102.194 8.817 1.00 174.12 189 GLN C C 1
ATOM 9301 O O . GLN C 1 174 ? 91.870 102.602 9.858 1.00 161.63 189 GLN C O 1
ATOM 9307 N N . ILE C 1 175 ? 92.041 102.648 7.616 1.00 183.98 190 ILE C N 1
ATOM 9308 C CA . ILE C 1 175 ? 90.952 103.604 7.448 1.00 179.76 190 ILE C CA 1
ATOM 9309 C C . ILE C 1 175 ? 89.708 102.902 6.906 1.00 175.70 190 ILE C C 1
ATOM 9310 O O . ILE C 1 175 ? 88.670 103.532 6.699 1.00 174.32 190 ILE C O 1
ATOM 9315 N N . GLU C 1 176 ? 89.822 101.595 6.680 1.00 173.99 191 GLU C N 1
ATOM 9316 C CA . GLU C 1 176 ? 88.725 100.807 6.120 1.00 183.53 191 GLU C CA 1
ATOM 9317 C C . GLU C 1 176 ? 88.102 99.860 7.146 1.00 191.38 191 GLU C C 1
ATOM 9318 O O . GLU C 1 176 ? 86.896 99.610 7.116 1.00 193.58 191 GLU C O 1
ATOM 9324 N N . ASN C 1 177 ? 88.929 99.329 8.043 1.00 191.91 192 ASN C N 1
ATOM 9325 C CA . ASN C 1 177 ? 88.452 98.452 9.109 1.00 187.21 192 ASN C CA 1
ATOM 9326 C C . ASN C 1 177 ? 87.369 99.115 9.959 1.00 178.62 192 ASN C C 1
ATOM 9327 O O . ASN C 1 177 ? 86.452 98.449 10.443 1.00 177.46 192 ASN C O 1
ATOM 9332 N N . HIS C 1 178 ? 87.477 100.430 10.127 1.00 173.61 193 HIS C N 1
ATOM 9333 C CA . HIS C 1 178 ? 86.485 101.193 10.878 1.00 169.55 193 HIS C CA 1
ATOM 9334 C C . HIS C 1 178 ? 85.396 101.717 9.945 1.00 171.62 193 HIS C C 1
ATOM 9335 O O . HIS C 1 178 ? 84.393 102.269 10.394 1.00 172.14 193 HIS C O 1
ATOM 9342 N N . GLU C 1 179 ? 85.605 101.542 8.643 1.00 168.98 194 GLU C N 1
ATOM 9343 C CA . GLU C 1 179 ? 84.638 101.969 7.634 1.00 173.81 194 GLU C CA 1
ATOM 9344 C C . GLU C 1 179 ? 83.694 100.817 7.294 1.00 181.30 194 GLU C C 1
ATOM 9345 O O . GLU C 1 179 ? 82.556 101.030 6.870 1.00 182.00 194 GLU C O 1
ATOM 9351 N N . ASN C 1 180 ? 84.173 99.596 7.511 1.00 185.03 195 ASN C N 1
ATOM 9352 C CA . ASN C 1 180 ? 83.452 98.377 7.133 1.00 189.54 195 ASN C CA 1
ATOM 9353 C C . ASN C 1 180 ? 82.250 97.863 7.967 1.00 189.22 195 ASN C C 1
ATOM 9354 O O . ASN C 1 180 ? 81.467 97.064 7.451 1.00 188.28 195 ASN C O 1
ATOM 9359 N N . PRO C 1 181 ? 82.101 98.281 9.245 1.00 182.33 196 PRO C N 1
ATOM 9360 C CA . PRO C 1 181 ? 80.917 97.794 9.974 1.00 183.99 196 PRO C CA 1
ATOM 9361 C C . PRO C 1 181 ? 79.573 98.169 9.344 1.00 194.35 196 PRO C C 1
ATOM 9362 O O . PRO C 1 181 ? 78.543 97.605 9.718 1.00 198.22 196 PRO C O 1
ATOM 9366 N N . TYR C 1 182 ? 79.587 99.106 8.403 1.00 193.74 197 TYR C N 1
ATOM 9367 C CA . TYR C 1 182 ? 78.379 99.486 7.684 1.00 187.65 197 TYR C CA 1
ATOM 9368 C C . TYR C 1 182 ? 78.085 98.497 6.560 1.00 189.41 197 TYR C C 1
ATOM 9369 O O . TYR C 1 182 ? 77.064 98.592 5.882 1.00 202.93 197 TYR C O 1
ATOM 9378 N N . ILE C 1 183 ? 78.986 97.537 6.381 1.00 194.19 198 ILE C N 1
ATOM 9379 C CA . ILE C 1 183 ? 78.805 96.484 5.390 1.00 211.05 198 ILE C CA 1
ATOM 9380 C C . ILE C 1 183 ? 78.287 95.204 6.057 1.00 214.61 198 ILE C C 1
ATOM 9381 O O . ILE C 1 183 ? 77.389 94.542 5.538 1.00 210.22 198 ILE C O 1
ATOM 9386 N N . GLY C 1 184 ? 78.848 94.879 7.221 1.00 215.31 199 GLY C N 1
ATOM 9387 C CA . GLY C 1 184 ? 78.474 93.688 7.969 1.00 213.60 199 GLY C CA 1
ATOM 9388 C C . GLY C 1 184 ? 79.677 92.790 8.186 1.00 210.84 199 GLY C C 1
ATOM 9389 O O . GLY C 1 184 ? 79.553 91.593 8.451 1.00 206.41 199 GLY C O 1
ATOM 9390 N N . ILE C 1 185 ? 80.852 93.399 8.089 1.00 209.64 200 ILE C N 1
ATOM 9391 C CA . ILE C 1 185 ? 82.126 92.691 8.011 1.00 207.71 200 ILE C CA 1
ATOM 9392 C C . ILE C 1 185 ? 82.553 91.989 9.311 1.00 203.01 200 ILE C C 1
ATOM 9393 O O . ILE C 1 185 ? 82.265 92.461 10.412 1.00 195.55 200 ILE C O 1
ATOM 9398 N N . ASN C 1 186 ? 83.224 90.846 9.160 1.00 207.87 201 ASN C N 1
ATOM 9399 C CA . ASN C 1 186 ? 83.877 90.142 10.263 1.00 205.14 201 ASN C CA 1
ATOM 9400 C C . ASN C 1 186 ? 84.997 90.995 10.850 1.00 195.38 201 ASN C C 1
ATOM 9401 O O . ASN C 1 186 ? 85.372 92.019 10.279 1.00 187.00 201 ASN C O 1
ATOM 9406 N N . ASP C 1 187 ? 85.521 90.577 11.997 1.00 188.95 202 ASP C N 1
ATOM 9407 C CA . ASP C 1 187 ? 86.705 91.194 12.577 1.00 181.50 202 ASP C CA 1
ATOM 9408 C C . ASP C 1 187 ? 87.829 91.235 11.544 1.00 185.48 202 ASP C C 1
ATOM 9409 O O . ASP C 1 187 ? 88.431 92.283 11.314 1.00 182.40 202 ASP C O 1
ATOM 9414 N N . HIS C 1 188 ? 88.090 90.094 10.911 1.00 194.87 203 HIS C N 1
ATOM 9415 C CA . HIS C 1 188 ? 89.205 89.964 9.970 1.00 200.04 203 HIS C CA 1
ATOM 9416 C C . HIS C 1 188 ? 88.899 90.458 8.554 1.00 205.18 203 HIS C C 1
ATOM 9417 O O . HIS C 1 188 ? 89.805 90.886 7.840 1.00 205.05 203 HIS C O 1
ATOM 9424 N N . GLY C 1 189 ? 87.639 90.387 8.135 1.00 206.66 204 GLY C N 1
ATOM 9425 C CA . GLY C 1 189 ? 87.287 90.885 6.816 1.00 202.60 204 GLY C CA 1
ATOM 9426 C C . GLY C 1 189 ? 86.112 90.248 6.095 1.00 207.21 204 GLY C C 1
ATOM 9427 O O . GLY C 1 189 ? 85.596 90.818 5.134 1.00 213.79 204 GLY C O 1
ATOM 9428 N N . TYR C 1 190 ? 85.684 89.073 6.544 1.00 208.97 205 TYR C N 1
ATOM 9429 C CA . TYR C 1 190 ? 84.597 88.361 5.876 1.00 217.66 205 TYR C CA 1
ATOM 9430 C C . TYR C 1 190 ? 83.238 89.004 6.145 1.00 212.22 205 TYR C C 1
ATOM 9431 O O . TYR C 1 190 ? 82.971 89.467 7.248 1.00 206.55 205 TYR C O 1
ATOM 9440 N N . ARG C 1 191 ? 82.375 89.046 5.136 1.00 216.96 206 ARG C N 1
ATOM 9441 C CA . ARG C 1 191 ? 81.031 89.571 5.350 1.00 217.07 206 ARG C CA 1
ATOM 9442 C C . ARG C 1 191 ? 80.187 88.564 6.123 1.00 220.13 206 ARG C C 1
ATOM 9443 O O . ARG C 1 191 ? 80.138 87.386 5.770 1.00 231.59 206 ARG C O 1
ATOM 9451 N N . MET C 1 192 ? 79.529 89.028 7.181 1.00 211.31 207 MET C N 1
ATOM 9452 C CA . MET C 1 192 ? 78.708 88.152 8.007 1.00 212.87 207 MET C CA 1
ATOM 9453 C C . MET C 1 192 ? 77.236 88.247 7.609 1.00 215.33 207 MET C C 1
ATOM 9454 O O . MET C 1 192 ? 76.857 89.099 6.802 1.00 217.14 207 MET C O 1
ATOM 9459 N N . SER C 1 193 ? 76.423 87.356 8.170 1.00 216.80 208 SER C N 1
ATOM 9460 C CA . SER C 1 193 ? 74.991 87.297 7.892 1.00 219.68 208 SER C CA 1
ATOM 9461 C C . SER C 1 193 ? 74.301 88.631 8.168 1.00 217.52 208 SER C C 1
ATOM 9462 O O . SER C 1 193 ? 74.749 89.394 9.025 1.00 217.78 208 SER C O 1
ATOM 9465 N N . PRO C 1 194 ? 73.216 88.921 7.427 1.00 220.49 209 PRO C N 1
ATOM 9466 C CA . PRO C 1 194 ? 72.379 90.099 7.677 1.00 219.26 209 PRO C CA 1
ATOM 9467 C C . PRO C 1 194 ? 71.956 90.209 9.140 1.00 217.79 209 PRO C C 1
ATOM 9468 O O . PRO C 1 194 ? 71.773 91.318 9.636 1.00 216.61 209 PRO C O 1
ATOM 9472 N N . GLU C 1 195 ? 71.814 89.071 9.813 1.00 218.44 210 GLU C N 1
ATOM 9473 C CA . GLU C 1 195 ? 71.438 89.047 11.222 1.00 212.47 210 GLU C CA 1
ATOM 9474 C C . GLU C 1 195 ? 72.593 89.505 12.111 1.00 210.58 210 GLU C C 1
ATOM 9475 O O . GLU C 1 195 ? 72.378 90.084 13.176 1.00 212.47 210 GLU C O 1
ATOM 9481 N N . GLU C 1 196 ? 73.819 89.238 11.671 1.00 212.71 211 GLU C N 1
ATOM 9482 C CA . GLU C 1 196 ? 75.000 89.742 12.364 1.00 211.39 211 GLU C CA 1
ATOM 9483 C C . GLU C 1 196 ? 75.509 91.002 11.670 1.00 203.16 211 GLU C C 1
ATOM 9484 O O . GLU C 1 196 ? 76.520 91.584 12.067 1.00 191.83 211 GLU C O 1
ATOM 9490 N N . GLU C 1 197 ? 74.798 91.401 10.619 1.00 207.14 212 GLU C N 1
ATOM 9491 C CA . GLU C 1 197 ? 74.958 92.717 10.020 1.00 202.91 212 GLU C CA 1
ATOM 9492 C C . GLU C 1 197 ? 73.904 93.607 10.667 1.00 201.39 212 GLU C C 1
ATOM 9493 O O . GLU C 1 197 ? 74.011 94.834 10.667 1.00 198.54 212 GLU C O 1
ATOM 9499 N N . ALA C 1 198 ? 72.885 92.962 11.230 1.00 200.70 213 ALA C N 1
ATOM 9500 C CA . ALA C 1 198 ? 71.807 93.658 11.926 1.00 195.33 213 ALA C CA 1
ATOM 9501 C C . ALA C 1 198 ? 72.285 94.251 13.243 1.00 189.13 213 ALA C C 1
ATOM 9502 O O . ALA C 1 198 ? 71.715 95.225 13.733 1.00 192.97 213 ALA C O 1
ATOM 9504 N N . ASN C 1 199 ? 73.321 93.653 13.823 1.00 186.76 214 ASN C N 1
ATOM 9505 C CA . ASN C 1 199 ? 73.901 94.168 15.058 1.00 184.43 214 ASN C CA 1
ATOM 9506 C C . ASN C 1 199 ? 74.462 95.571 14.871 1.00 185.61 214 ASN C C 1
ATOM 9507 O O . ASN C 1 199 ? 74.080 96.497 15.582 1.00 187.51 214 ASN C O 1
ATOM 9512 N N . SER C 1 200 ? 75.361 95.719 13.903 1.00 185.75 215 SER C N 1
ATOM 9513 C CA . SER C 1 200 ? 76.039 96.990 13.668 1.00 181.50 215 SER C CA 1
ATOM 9514 C C . SER C 1 200 ? 75.095 98.163 13.404 1.00 177.09 215 SER C C 1
ATOM 9515 O O . SER C 1 200 ? 75.321 99.257 13.913 1.00 175.79 215 SER C O 1
ATOM 9518 N N . PHE C 1 201 ? 74.040 97.948 12.623 1.00 179.25 216 PHE C N 1
ATOM 9519 C CA . PHE C 1 201 ? 73.072 99.021 12.409 1.00 176.88 216 PHE C CA 1
ATOM 9520 C C . PHE C 1 201 ? 72.315 99.343 13.696 1.00 174.61 216 PHE C C 1
ATOM 9521 O O . PHE C 1 201 ? 71.972 100.499 13.950 1.00 178.67 216 PHE C O 1
ATOM 9529 N N . HIS C 1 202 ? 72.069 98.316 14.507 1.00 172.97 217 HIS C N 1
ATOM 9530 C CA . HIS C 1 202 ? 71.339 98.475 15.765 1.00 174.92 217 HIS C CA 1
ATOM 9531 C C . HIS C 1 202 ? 72.243 98.815 16.953 1.00 170.64 217 HIS C C 1
ATOM 9532 O O . HIS C 1 202 ? 71.804 99.454 17.907 1.00 166.80 217 HIS C O 1
ATOM 9539 N N . VAL C 1 203 ? 73.495 98.371 16.911 1.00 165.14 218 VAL C N 1
ATOM 9540 C CA . VAL C 1 203 ? 74.457 98.765 17.935 1.00 165.52 218 VAL C CA 1
ATOM 9541 C C . VAL C 1 203 ? 74.775 100.248 17.777 1.00 168.43 218 VAL C C 1
ATOM 9542 O O . VAL C 1 203 ? 74.813 100.995 18.756 1.00 166.91 218 VAL C O 1
ATOM 9546 N N . ARG C 1 204 ? 74.967 100.674 16.532 1.00 167.05 219 ARG C N 1
ATOM 9547 C CA . ARG C 1 204 ? 75.328 102.058 16.241 1.00 162.08 219 ARG C CA 1
ATOM 9548 C C . ARG C 1 204 ? 74.122 102.999 16.210 1.00 162.50 219 ARG C C 1
ATOM 9549 O O . ARG C 1 204 ? 74.271 104.190 15.934 1.00 158.05 219 ARG C O 1
ATOM 9557 N N . ILE C 1 205 ? 72.932 102.470 16.492 1.00 166.46 220 ILE C N 1
ATOM 9558 C CA . ILE C 1 205 ? 71.763 103.321 16.705 1.00 168.41 220 ILE C CA 1
ATOM 9559 C C . ILE C 1 205 ? 71.575 103.575 18.201 1.00 165.05 220 ILE C C 1
ATOM 9560 O O . ILE C 1 205 ? 70.993 104.583 18.599 1.00 160.53 220 ILE C O 1
ATOM 9565 N N . ILE C 1 206 ? 72.095 102.667 19.024 1.00 161.02 221 ILE C N 1
ATOM 9566 C CA . ILE C 1 206 ? 71.971 102.769 20.478 1.00 152.43 221 ILE C CA 1
ATOM 9567 C C . ILE C 1 206 ? 73.155 103.525 21.087 1.00 149.68 221 ILE C C 1
ATOM 9568 O O . ILE C 1 206 ? 72.984 104.323 22.014 1.00 153.71 221 ILE C O 1
ATOM 9573 N N . LYS C 1 207 ? 74.352 103.270 20.563 1.00 143.46 222 LYS C N 1
ATOM 9574 C CA . LYS C 1 207 ? 75.544 104.011 20.965 1.00 142.67 222 LYS C CA 1
ATOM 9575 C C . LYS C 1 207 ? 75.402 105.468 20.539 1.00 145.06 222 LYS C C 1
ATOM 9576 O O . LYS C 1 207 ? 75.919 106.375 21.193 1.00 140.27 222 LYS C O 1
ATOM 9582 N N . SER C 1 208 ? 74.685 105.682 19.439 1.00 148.23 223 SER C N 1
ATOM 9583 C CA . SER C 1 208 ? 74.390 107.025 18.957 1.00 150.14 223 SER C CA 1
ATOM 9584 C C . SER C 1 208 ? 73.256 107.652 19.771 1.00 152.16 223 SER C C 1
ATOM 9585 O O . SER C 1 208 ? 72.994 108.849 19.661 1.00 149.79 223 SER C O 1
ATOM 9588 N N . ILE C 1 209 ? 72.595 106.837 20.591 1.00 151.32 224 ILE C N 1
ATOM 9589 C CA . ILE C 1 209 ? 71.549 107.321 21.491 1.00 141.36 224 ILE C CA 1
ATOM 9590 C C . ILE C 1 209 ? 72.129 107.639 22.867 1.00 133.71 224 ILE C C 1
ATOM 9591 O O . ILE C 1 209 ? 71.838 108.686 23.447 1.00 144.48 224 ILE C O 1
ATOM 9596 N N . ALA C 1 210 ? 72.957 106.733 23.380 1.00 132.96 225 ALA C N 1
ATOM 9597 C CA . ALA C 1 210 ? 73.585 106.901 24.689 1.00 129.13 225 ALA C CA 1
ATOM 9598 C C . ALA C 1 210 ? 74.421 108.179 24.762 1.00 135.53 225 ALA C C 1
ATOM 9599 O O . ALA C 1 210 ? 74.518 108.810 25.817 1.00 128.55 225 ALA C O 1
ATOM 9601 N N . HIS C 1 211 ? 75.033 108.538 23.637 1.00 136.58 226 HIS C N 1
ATOM 9602 C CA . HIS C 1 211 ? 75.842 109.748 23.536 1.00 134.26 226 HIS C CA 1
ATOM 9603 C C . HIS C 1 211 ? 74.974 111.011 23.612 1.00 133.50 226 HIS C C 1
ATOM 9604 O O . HIS C 1 211 ? 75.319 111.970 24.298 1.00 136.93 226 HIS C O 1
ATOM 9611 N N . SER C 1 212 ? 73.847 111.003 22.904 1.00 129.34 227 SER C N 1
ATOM 9612 C CA . SER C 1 212 ? 72.971 112.175 22.824 1.00 129.63 227 SER C CA 1
ATOM 9613 C C . SER C 1 212 ? 72.358 112.582 24.165 1.00 129.90 227 SER C C 1
ATOM 9614 O O . SER C 1 212 ? 72.010 113.747 24.363 1.00 132.59 227 SER C O 1
ATOM 9617 N N . LEU C 1 213 ? 72.221 111.623 25.076 1.00 123.36 228 LEU C N 1
ATOM 9618 C CA . LEU C 1 213 ? 71.718 111.906 26.418 1.00 125.20 228 LEU C CA 1
ATOM 9619 C C . LEU C 1 213 ? 72.674 112.845 27.143 1.00 118.17 228 LEU C C 1
ATOM 9620 O O . LEU C 1 213 ? 72.268 113.883 27.669 1.00 115.27 228 LEU C O 1
ATOM 9625 N N . ASP C 1 214 ? 73.948 112.462 27.163 1.00 125.94 229 ASP C N 1
ATOM 9626 C CA . ASP C 1 214 ? 75.006 113.281 27.745 1.00 122.08 229 ASP C CA 1
ATOM 9627 C C . ASP C 1 214 ? 76.375 112.806 27.256 1.00 126.86 229 ASP C C 1
ATOM 9628 O O . ASP C 1 214 ? 76.497 111.728 26.678 1.00 137.09 229 ASP C O 1
ATOM 9633 N N . ALA C 1 215 ? 77.404 113.608 27.508 1.00 115.20 230 ALA C N 1
ATOM 9634 C CA . ALA C 1 215 ? 78.732 113.362 26.949 1.00 107.46 230 ALA C CA 1
ATOM 9635 C C . ALA C 1 215 ? 79.414 112.071 27.414 1.00 112.36 230 ALA C C 1
ATOM 9636 O O . ALA C 1 215 ? 80.258 111.525 26.703 1.00 121.75 230 ALA C O 1
ATOM 9638 N N . HIS C 1 216 ? 79.059 111.586 28.600 1.00 109.64 231 HIS C N 1
ATOM 9639 C CA . HIS C 1 216 ? 79.821 110.500 29.217 1.00 114.47 231 HIS C CA 1
ATOM 9640 C C . HIS C 1 216 ? 79.109 109.149 29.256 1.00 122.25 231 HIS C C 1
ATOM 9641 O O . HIS C 1 216 ? 79.388 108.324 30.128 1.00 117.62 231 HIS C O 1
ATOM 964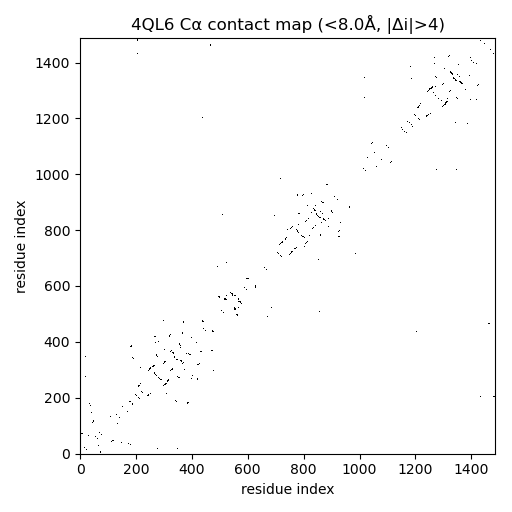8 N N . THR C 1 217 ? 78.200 108.918 28.313 1.00 123.31 232 THR C N 1
ATOM 9649 C CA . THR C 1 217 ? 77.528 107.626 28.216 1.00 121.86 232 THR C CA 1
ATOM 9650 C C . THR C 1 217 ? 77.598 107.057 26.805 1.00 120.96 232 THR C C 1
ATOM 9651 O O . THR C 1 217 ? 77.141 107.684 25.851 1.00 125.47 232 THR C O 1
ATOM 9655 N N . ALA C 1 218 ? 78.185 105.872 26.681 1.00 120.82 233 ALA C N 1
ATOM 9656 C CA . ALA C 1 218 ? 78.195 105.136 25.423 1.00 137.29 233 ALA C CA 1
ATOM 9657 C C . ALA C 1 218 ? 77.520 103.794 25.666 1.00 140.48 233 ALA C C 1
ATOM 9658 O O . ALA C 1 218 ? 77.292 103.415 26.816 1.00 145.40 233 ALA C O 1
ATOM 9660 N N . TYR C 1 219 ? 77.188 103.076 24.599 1.00 134.14 234 TYR C N 1
ATOM 9661 C CA . TYR C 1 219 ? 76.605 101.746 24.752 1.00 136.52 234 TYR C CA 1
ATOM 9662 C C . TYR C 1 219 ? 77.637 100.664 24.457 1.00 142.94 234 TYR C C 1
ATOM 9663 O O . TYR C 1 219 ? 78.377 100.755 23.478 1.00 142.40 234 TYR C O 1
ATOM 9672 N N . PHE C 1 220 ? 77.686 99.642 25.307 1.00 150.10 235 PHE C N 1
ATOM 9673 C CA . PHE C 1 220 ? 78.631 98.546 25.113 1.00 149.37 235 PHE C CA 1
ATOM 9674 C C . PHE C 1 220 ? 77.907 97.240 24.789 1.00 154.53 235 PHE C C 1
ATOM 9675 O O . PHE C 1 220 ? 77.025 96.806 25.531 1.00 157.02 235 PHE C O 1
ATOM 9683 N N . SER C 1 221 ? 78.285 96.619 23.676 1.00 154.55 236 SER C N 1
ATOM 9684 C CA . SER C 1 221 ? 77.768 95.304 23.318 1.00 157.26 236 SER C CA 1
ATOM 9685 C C . SER C 1 221 ? 78.526 94.234 24.091 1.00 160.86 236 SER C C 1
ATOM 9686 O O . SER C 1 221 ? 79.622 94.490 24.588 1.00 161.79 236 SER C O 1
ATOM 9689 N N . GLN C 1 222 ? 77.939 93.042 24.193 1.00 163.93 237 GLN C N 1
ATOM 9690 C CA . GLN C 1 222 ? 78.603 91.899 24.812 1.00 167.54 237 GLN C CA 1
ATOM 9691 C C . GLN C 1 222 ? 79.919 91.637 24.096 1.00 170.17 237 GLN C C 1
ATOM 9692 O O . GLN C 1 222 ? 80.925 91.283 24.713 1.00 165.67 237 GLN C O 1
ATOM 9698 N N . GLU C 1 223 ? 79.889 91.821 22.780 1.00 173.25 238 GLU C N 1
ATOM 9699 C CA . GLU C 1 223 ? 81.063 91.673 21.936 1.00 168.16 238 GLU C CA 1
ATOM 9700 C C . GLU C 1 223 ? 82.143 92.675 22.339 1.00 158.01 238 GLU C C 1
ATOM 9701 O O . GLU C 1 223 ? 83.330 92.347 22.354 1.00 155.63 238 GLU C O 1
ATOM 9707 N N . GLU C 1 224 ? 81.728 93.895 22.673 1.00 152.16 239 GLU C N 1
ATOM 9708 C CA . GLU C 1 224 ? 82.660 94.901 23.172 1.00 157.26 239 GLU C CA 1
ATOM 9709 C C . GLU C 1 224 ? 82.841 94.763 24.679 1.00 158.58 239 GLU C C 1
ATOM 9710 O O . GLU C 1 224 ? 83.732 95.377 25.265 1.00 152.94 239 GLU C O 1
ATOM 9716 N N . ALA C 1 225 ? 81.986 93.959 25.301 1.00 161.92 240 ALA C N 1
ATOM 9717 C CA . ALA C 1 225 ? 82.099 93.676 26.726 1.00 155.30 240 ALA C CA 1
ATOM 9718 C C . ALA C 1 225 ? 82.784 92.334 26.948 1.00 162.67 240 ALA C C 1
ATOM 9719 O O . ALA C 1 225 ? 82.192 91.415 27.514 1.00 160.73 240 ALA C O 1
ATOM 9721 N N . LEU C 1 226 ? 84.032 92.224 26.502 1.00 168.41 241 LEU C N 1
ATOM 9722 C CA . LEU C 1 226 ? 84.774 90.973 26.637 1.00 167.38 241 LEU C CA 1
ATOM 9723 C C . LEU C 1 226 ? 85.066 90.616 28.094 1.00 171.77 241 LEU C C 1
ATOM 9724 O O . LEU C 1 226 ? 85.244 89.442 28.423 1.00 163.34 241 LEU C O 1
ATOM 9729 N N . SER C 1 227 ? 85.099 91.641 28.948 1.00 167.20 242 SER C N 1
ATOM 9730 C CA . SER C 1 227 ? 85.520 91.531 30.351 1.00 153.88 242 SER C CA 1
ATOM 9731 C C . SER C 1 227 ? 87.011 91.212 30.494 1.00 147.60 242 SER C C 1
ATOM 9732 O O . SER C 1 227 ? 87.533 90.305 29.843 1.00 154.54 242 SER C O 1
ATOM 9735 N N . ARG C 1 327 ? 104.071 106.774 40.645 1.00 111.25 342 ARG C N 1
ATOM 9736 C CA . ARG C 1 327 ? 102.974 107.039 41.564 1.00 90.28 342 ARG C CA 1
ATOM 9737 C C . ARG C 1 327 ? 103.008 108.476 42.071 1.00 94.09 342 ARG C C 1
ATOM 9738 O O . ARG C 1 327 ? 102.173 109.302 41.692 1.00 106.74 342 ARG C O 1
ATOM 9746 N N . VAL C 1 328 ? 103.978 108.770 42.931 1.00 90.95 343 VAL C N 1
ATOM 9747 C CA . VAL C 1 328 ? 104.109 110.103 43.513 1.00 84.44 343 VAL C CA 1
ATOM 9748 C C . VAL C 1 328 ? 105.545 110.623 43.413 1.00 90.98 343 VAL C C 1
ATOM 9749 O O . VAL C 1 328 ? 106.474 110.061 44.000 1.00 101.22 343 VAL C O 1
ATOM 9753 N N . ASP C 1 329 ? 105.726 111.687 42.638 1.00 92.92 344 ASP C N 1
ATOM 9754 C CA . ASP C 1 329 ? 107.034 112.312 42.500 1.00 88.65 344 ASP C CA 1
ATOM 9755 C C . ASP C 1 329 ? 107.254 113.294 43.646 1.00 87.60 344 ASP C C 1
ATOM 9756 O O . ASP C 1 329 ? 106.349 114.047 44.010 1.00 85.58 344 ASP C O 1
ATOM 9761 N N . VAL C 1 330 ? 108.450 113.269 44.227 1.00 93.60 345 VAL C N 1
ATOM 9762 C CA . VAL C 1 330 ? 108.750 114.107 45.384 1.00 81.42 345 VAL C CA 1
ATOM 9763 C C . VAL C 1 330 ? 110.080 114.841 45.238 1.00 78.24 345 VAL C C 1
ATOM 9764 O O . VAL C 1 330 ? 111.115 114.225 44.971 1.00 100.49 345 VAL C O 1
ATOM 9768 N N . SER C 1 331 ? 110.038 116.160 45.403 1.00 69.12 346 SER C N 1
ATOM 9769 C CA . SER C 1 331 ? 111.238 116.989 45.393 1.00 71.88 346 SER C CA 1
ATOM 9770 C C . SER C 1 331 ? 111.040 118.143 46.370 1.00 78.15 346 SER C C 1
ATOM 9771 O O . SER C 1 331 ? 109.929 118.355 46.864 1.00 70.00 346 SER C O 1
ATOM 9774 N N . TYR C 1 332 ? 112.110 118.878 46.659 1.00 81.87 347 TYR C N 1
ATOM 9775 C CA . TYR C 1 332 ? 112.019 120.019 47.567 1.00 73.21 347 TYR C CA 1
ATOM 9776 C C . TYR C 1 332 ? 113.067 121.075 47.243 1.00 64.25 347 TYR C C 1
ATOM 9777 O O . TYR C 1 332 ? 114.039 120.800 46.536 1.00 65.20 347 TYR C O 1
ATOM 9786 N N . GLU C 1 333 ? 112.869 122.281 47.767 1.00 64.65 348 GLU C N 1
ATOM 9787 C CA . GLU C 1 333 ? 113.812 123.372 47.559 1.00 68.30 348 GLU C CA 1
ATOM 9788 C C . GLU C 1 333 ? 114.090 124.077 48.882 1.00 71.68 348 GLU C C 1
ATOM 9789 O O . GLU C 1 333 ? 113.160 124.409 49.621 1.00 86.48 348 GLU C O 1
ATOM 9795 N N . PRO C 1 334 ? 115.381 124.300 49.186 1.00 62.39 349 PRO C N 1
ATOM 9796 C CA . PRO C 1 334 ? 115.780 124.966 50.434 1.00 62.10 349 PRO C CA 1
ATOM 9797 C C . PRO C 1 334 ? 115.274 126.405 50.485 1.00 68.66 349 PRO C C 1
ATOM 9798 O O . PRO C 1 334 ? 115.321 127.102 49.466 1.00 85.81 349 PRO C O 1
ATOM 9802 N N . TYR C 1 335 ? 114.796 126.832 51.650 1.00 60.46 350 TYR C N 1
ATOM 9803 C CA . TYR C 1 335 ? 114.272 128.180 51.825 1.00 59.52 350 TYR C CA 1
ATOM 9804 C C . TYR C 1 335 ? 114.300 128.564 53.302 1.00 62.99 350 TYR C C 1
ATOM 9805 O O . TYR C 1 335 ? 113.564 127.993 54.115 1.00 63.08 350 TYR C O 1
ATOM 9814 N N . GLY C 1 336 ? 115.155 129.525 53.645 1.00 72.47 351 GLY C N 1
ATOM 9815 C CA . GLY C 1 336 ? 115.349 129.921 55.030 1.00 60.22 351 GLY C CA 1
ATOM 9816 C C . GLY C 1 336 ? 116.113 128.879 55.830 1.00 61.36 351 GLY C C 1
ATOM 9817 O O . GLY C 1 336 ? 117.183 128.426 55.413 1.00 87.30 351 GLY C O 1
ATOM 9818 N N . ASN C 1 337 ? 115.567 128.506 56.984 1.00 61.79 352 ASN C N 1
ATOM 9819 C CA . ASN C 1 337 ? 116.152 127.454 57.804 1.00 78.98 352 ASN C CA 1
ATOM 9820 C C . ASN C 1 337 ? 115.391 126.144 57.635 1.00 88.55 352 ASN C C 1
ATOM 9821 O O . ASN C 1 337 ? 115.584 125.194 58.402 1.00 87.11 352 ASN C O 1
ATOM 9826 N N . GLY C 1 338 ? 114.513 126.110 56.635 1.00 95.37 353 GLY C N 1
ATOM 9827 C CA . GLY C 1 338 ? 113.743 124.919 56.330 1.00 82.73 353 GLY C CA 1
ATOM 9828 C C . GLY C 1 338 ? 113.655 124.666 54.836 1.00 76.38 353 GLY C C 1
ATOM 9829 O O . GLY C 1 338 ? 114.482 125.167 54.070 1.00 61.82 353 GLY C O 1
ATOM 9830 N N . ILE C 1 339 ? 112.662 123.882 54.420 1.00 62.01 354 ILE C N 1
ATOM 9831 C CA . ILE C 1 339 ? 112.460 123.583 53.002 1.00 61.76 354 ILE C CA 1
ATOM 9832 C C . ILE C 1 339 ? 111.020 123.819 52.543 1.00 60.97 354 ILE C C 1
ATOM 9833 O O . ILE C 1 339 ? 110.116 124.011 53.361 1.00 60.75 354 ILE C O 1
ATOM 9838 N N . ILE C 1 340 ? 110.819 123.803 51.227 1.00 61.02 355 ILE C N 1
ATOM 9839 C CA . ILE C 1 340 ? 109.480 123.846 50.647 1.00 61.17 355 ILE C CA 1
ATOM 9840 C C . ILE C 1 340 ? 109.239 122.558 49.863 1.00 68.91 355 ILE C C 1
ATOM 9841 O O . ILE C 1 340 ? 109.996 122.230 48.945 1.00 61.74 355 ILE C O 1
ATOM 9846 N N . GLY C 1 341 ? 108.196 121.819 50.232 1.00 72.89 356 GLY C N 1
ATOM 9847 C CA . GLY C 1 341 ? 107.927 120.539 49.602 1.00 63.92 356 GLY C CA 1
ATOM 9848 C C . GLY C 1 341 ? 107.234 120.633 48.254 1.00 62.67 356 GLY C C 1
ATOM 9849 O O . GLY C 1 341 ? 106.279 121.394 48.088 1.00 61.87 356 GLY C O 1
ATOM 9850 N N . LYS C 1 342 ? 107.717 119.853 47.291 1.00 63.68 357 LYS C N 1
ATOM 9851 C CA . LYS C 1 342 ? 107.077 119.759 45.984 1.00 64.03 357 LYS C CA 1
ATOM 9852 C C . LYS C 1 342 ? 106.650 118.316 45.733 1.00 69.30 357 LYS C C 1
ATOM 9853 O O . LYS C 1 342 ? 107.494 117.424 45.600 1.00 80.30 357 LYS C O 1
ATOM 9859 N N . ILE C 1 343 ? 105.340 118.087 45.681 1.00 75.45 358 ILE C N 1
ATOM 9860 C CA . ILE C 1 343 ? 104.803 116.739 45.516 1.00 68.05 358 ILE C CA 1
ATOM 9861 C C . ILE C 1 343 ? 103.882 116.635 44.299 1.00 70.13 358 ILE C C 1
ATOM 9862 O O . ILE C 1 343 ? 102.838 117.291 44.241 1.00 83.33 358 ILE C O 1
ATOM 9867 N N . THR C 1 344 ? 104.273 115.813 43.327 1.00 69.45 359 THR C N 1
ATOM 9868 C CA . THR C 1 344 ? 103.449 115.586 42.141 1.00 79.35 359 THR C CA 1
ATOM 9869 C C . THR C 1 344 ? 102.642 114.296 42.291 1.00 80.81 359 THR C C 1
ATOM 9870 O O . THR C 1 344 ? 103.207 113.225 42.534 1.00 92.21 359 THR C O 1
ATOM 9874 N N . LEU C 1 345 ? 101.321 114.411 42.161 1.00 72.11 360 LEU C N 1
ATOM 9875 C CA . LEU C 1 345 ? 100.424 113.258 42.240 1.00 73.81 360 LEU C CA 1
ATOM 9876 C C . LEU C 1 345 ? 99.705 113.076 40.910 1.00 94.52 360 LEU C C 1
ATOM 9877 O O . LEU C 1 345 ? 98.877 113.905 40.522 1.00 90.37 360 LEU C O 1
ATOM 9882 N N . HIS C 1 346 ? 100.019 111.984 40.220 1.00 96.14 361 HIS C N 1
ATOM 9883 C CA . HIS C 1 346 ? 99.514 111.754 38.870 1.00 92.75 361 HIS C CA 1
ATOM 9884 C C . HIS C 1 346 ? 98.077 111.225 38.831 1.00 90.36 361 HIS C C 1
ATOM 9885 O O . HIS C 1 346 ? 97.349 111.484 37.873 1.00 95.96 361 HIS C O 1
ATOM 9892 N N . SER C 1 347 ? 97.677 110.482 39.861 1.00 88.84 362 SER C N 1
ATOM 9893 C CA . SER C 1 347 ? 96.310 109.962 39.944 1.00 99.89 362 SER C CA 1
ATOM 9894 C C . SER C 1 347 ? 95.951 109.454 41.334 1.00 94.16 362 SER C C 1
ATOM 9895 O O . SER C 1 347 ? 96.829 109.140 42.138 1.00 94.60 362 SER C O 1
ATOM 9898 N N . PHE C 1 348 ? 94.652 109.371 41.607 1.00 86.48 363 PHE C N 1
ATOM 9899 C CA . PHE C 1 348 ? 94.174 108.779 42.851 1.00 87.61 363 PHE C CA 1
ATOM 9900 C C . PHE C 1 348 ? 93.989 107.272 42.681 1.00 99.23 363 PHE C C 1
ATOM 9901 O O . PHE C 1 348 ? 93.031 106.815 42.059 1.00 121.27 363 PHE C O 1
ATOM 9909 N N . TYR C 1 349 ? 94.924 106.504 43.230 1.00 92.47 364 TYR C N 1
ATOM 9910 C CA . TYR C 1 349 ? 94.933 105.055 43.053 1.00 88.92 364 TYR C CA 1
ATOM 9911 C C . TYR C 1 349 ? 94.803 104.336 44.391 1.00 105.68 364 TYR C C 1
ATOM 9912 O O . TYR C 1 349 ? 95.017 104.934 45.445 1.00 103.29 364 TYR C O 1
ATOM 9921 N N . GLU C 1 350 ? 94.470 103.050 44.339 1.00 112.85 365 GLU C N 1
ATOM 9922 C CA . GLU C 1 350 ? 94.290 102.251 45.546 1.00 105.67 365 GLU C CA 1
ATOM 9923 C C . GLU C 1 350 ? 94.264 100.769 45.195 1.00 99.77 365 GLU C C 1
ATOM 9924 O O . GLU C 1 350 ? 94.773 100.362 44.151 1.00 100.49 365 GLU C O 1
ATOM 9930 N N . GLN C 1 354 ? 98.755 98.409 51.202 1.00 130.26 369 GLN C N 1
ATOM 9931 C CA . GLN C 1 354 ? 99.252 99.511 52.016 1.00 128.63 369 GLN C CA 1
ATOM 9932 C C . GLN C 1 354 ? 99.779 100.624 51.116 1.00 116.97 369 GLN C C 1
ATOM 9933 O O . GLN C 1 354 ? 100.289 101.641 51.590 1.00 104.37 369 GLN C O 1
ATOM 9939 N N . VAL C 1 355 ? 99.646 100.427 49.808 1.00 118.93 370 VAL C N 1
ATOM 9940 C CA . VAL C 1 355 ? 100.061 101.442 48.845 1.00 112.04 370 VAL C CA 1
ATOM 9941 C C . VAL C 1 355 ? 98.865 102.108 48.162 1.00 118.07 370 VAL C C 1
ATOM 9942 O O . VAL C 1 355 ? 98.139 101.477 47.389 1.00 124.26 370 VAL C O 1
ATOM 9946 N N . SER C 1 356 ? 98.665 103.388 48.468 1.00 111.43 371 SER C N 1
ATOM 9947 C CA . SER C 1 356 ? 97.613 104.189 47.849 1.00 102.11 371 SER C CA 1
ATOM 9948 C C . SER C 1 356 ? 98.045 105.651 47.779 1.00 102.91 371 SER C C 1
ATOM 9949 O O . SER C 1 356 ? 99.128 106.004 48.242 1.00 117.55 371 SER C O 1
ATOM 9952 N N . SER C 1 357 ? 97.201 106.495 47.196 1.00 89.29 372 SER C N 1
ATOM 9953 C CA . SER C 1 357 ? 97.503 107.918 47.087 1.00 81.00 372 SER C CA 1
ATOM 9954 C C . SER C 1 357 ? 97.617 108.560 48.464 1.00 79.59 372 SER C C 1
ATOM 9955 O O . SER C 1 357 ? 98.503 109.380 48.705 1.00 77.91 372 SER C O 1
ATOM 9958 N N . GLU C 1 358 ? 96.717 108.175 49.364 1.00 80.48 373 GLU C N 1
ATOM 9959 C CA . GLU C 1 358 ? 96.727 108.671 50.736 1.00 79.62 373 GLU C CA 1
ATOM 9960 C C . GLU C 1 358 ? 97.999 108.233 51.460 1.00 84.30 373 GLU C C 1
ATOM 9961 O O . GLU C 1 358 ? 98.618 109.019 52.174 1.00 78.54 373 GLU C O 1
ATOM 9967 N N . GLN C 1 359 ? 98.394 106.981 51.247 1.00 90.44 374 GLN C N 1
ATOM 9968 C CA . GLN C 1 359 ? 99.547 106.400 51.932 1.00 83.64 374 GLN C CA 1
ATOM 9969 C C . GLN C 1 359 ? 100.889 106.999 51.511 1.00 81.51 374 GLN C C 1
ATOM 9970 O O . GLN C 1 359 ? 101.731 107.300 52.360 1.00 80.95 374 GLN C O 1
ATOM 9976 N N . ASP C 1 360 ? 101.088 107.162 50.206 1.00 81.89 375 ASP C N 1
ATOM 9977 C CA . ASP C 1 360 ? 102.357 107.660 49.680 1.00 88.09 375 ASP C CA 1
ATOM 9978 C C . ASP C 1 360 ? 102.610 109.135 50.004 1.00 97.22 375 ASP C C 1
ATOM 9979 O O . ASP C 1 360 ? 103.746 109.531 50.268 1.00 109.80 375 ASP C O 1
ATOM 9984 N N . LEU C 1 361 ? 101.553 109.943 49.966 1.00 86.44 376 LEU C N 1
ATOM 9985 C CA . LEU C 1 361 ? 101.641 111.340 50.381 1.00 74.05 376 LEU C CA 1
ATOM 9986 C C . LEU C 1 361 ? 102.077 111.407 51.839 1.00 73.99 376 LEU C C 1
ATOM 9987 O O . LEU C 1 361 ? 102.953 112.196 52.201 1.00 80.71 376 LEU C O 1
ATOM 9992 N N . ARG C 1 362 ? 101.467 110.562 52.668 1.00 75.51 377 ARG C N 1
ATOM 9993 C CA . ARG C 1 362 ? 101.829 110.468 54.076 1.00 75.95 377 ARG C CA 1
ATOM 9994 C C . ARG C 1 362 ? 103.294 110.095 54.246 1.00 76.47 377 ARG C C 1
ATOM 9995 O O . ARG C 1 362 ? 103.982 110.623 55.119 1.00 75.90 377 ARG C O 1
ATOM 10003 N N . LYS C 1 363 ? 103.761 109.180 53.402 1.00 79.22 378 LYS C N 1
ATOM 10004 C CA . LYS C 1 363 ? 105.160 108.775 53.395 1.00 78.49 378 LYS C CA 1
ATOM 10005 C C . LYS C 1 363 ? 106.051 109.951 52.998 1.00 80.70 378 LYS C C 1
ATOM 10006 O O . LYS C 1 363 ? 107.073 110.209 53.633 1.00 94.39 378 LYS C O 1
ATOM 10012 N N . ALA C 1 364 ? 105.647 110.669 51.955 1.00 75.15 379 ALA C N 1
ATOM 10013 C CA . ALA C 1 364 ? 106.406 111.816 51.457 1.00 73.39 379 ALA C CA 1
ATOM 10014 C C . ALA C 1 364 ? 106.476 112.970 52.461 1.00 89.95 379 ALA C C 1
ATOM 10015 O O . ALA C 1 364 ? 107.565 113.397 52.853 1.00 106.31 379 ALA C O 1
ATOM 10017 N N . ILE C 1 365 ? 105.309 113.483 52.845 1.00 81.99 380 ILE C N 1
ATOM 10018 C CA . ILE C 1 365 ? 105.198 114.596 53.789 1.00 73.52 380 ILE C CA 1
ATOM 10019 C C . ILE C 1 365 ? 105.973 114.341 55.088 1.00 72.97 380 ILE C C 1
ATOM 10020 O O . ILE C 1 365 ? 106.647 115.238 55.604 1.00 82.96 380 ILE C O 1
ATOM 10025 N N . ARG C 1 366 ? 105.884 113.118 55.603 1.00 72.41 381 ARG C N 1
ATOM 10026 C CA . ARG C 1 366 ? 106.614 112.731 56.807 1.00 73.58 381 ARG C CA 1
ATOM 10027 C C . ARG C 1 366 ? 108.124 112.741 56.562 1.00 73.69 381 ARG C C 1
ATOM 10028 O O . ARG C 1 366 ? 108.899 113.188 57.413 1.00 78.17 381 ARG C O 1
ATOM 10036 N N . GLU C 1 367 ? 108.531 112.256 55.392 1.00 75.14 382 GLU C N 1
ATOM 10037 C CA . GLU C 1 367 ? 109.940 112.224 55.018 1.00 74.31 382 GLU C CA 1
ATOM 10038 C C . GLU C 1 367 ? 110.482 113.642 54.861 1.00 78.61 382 GLU C C 1
ATOM 10039 O O . GLU C 1 367 ? 111.647 113.911 55.162 1.00 78.02 382 GLU C O 1
ATOM 10045 N N . LEU C 1 368 ? 109.628 114.546 54.389 1.00 77.83 383 LEU C N 1
ATOM 10046 C CA . LEU C 1 368 ? 110.008 115.941 54.213 1.00 74.61 383 LEU C CA 1
ATOM 10047 C C . LEU C 1 368 ? 110.172 116.637 55.562 1.00 79.88 383 LEU C C 1
ATOM 10048 O O . LEU C 1 368 ? 111.048 117.487 55.719 1.00 70.83 383 LEU C O 1
ATOM 10053 N N . GLN C 1 369 ? 109.338 116.255 56.530 1.00 86.66 384 GLN C N 1
ATOM 10054 C CA . GLN C 1 369 ? 109.344 116.862 57.862 1.00 72.96 384 GLN C CA 1
ATOM 10055 C C . GLN C 1 369 ? 110.607 116.542 58.661 1.00 77.93 384 GLN C C 1
ATOM 10056 O O . GLN C 1 369 ? 110.851 117.145 59.710 1.00 92.01 384 GLN C O 1
ATOM 10062 N N . GLU C 1 370 ? 111.402 115.598 58.166 1.00 71.94 385 GLU C N 1
ATOM 10063 C CA . GLU C 1 370 ? 112.733 115.373 58.714 1.00 79.11 385 GLU C CA 1
ATOM 10064 C C . GLU C 1 370 ? 113.534 116.650 58.496 1.00 82.32 385 GLU C C 1
ATOM 10065 O O . GLU C 1 370 ? 114.139 117.187 59.427 1.00 93.47 385 GLU C O 1
ATOM 10071 N N . LYS C 1 371 ? 113.523 117.137 57.258 1.00 91.99 386 LYS C N 1
ATOM 10072 C CA . LYS C 1 371 ? 113.987 118.484 56.965 1.00 103.03 386 LYS C CA 1
ATOM 10073 C C . LYS C 1 371 ? 112.919 119.408 57.535 1.00 110.65 386 LYS C C 1
ATOM 10074 O O . LYS C 1 371 ? 111.788 118.983 57.754 1.00 128.98 386 LYS C O 1
ATOM 10080 N N . ASN C 1 372 ? 113.250 120.666 57.792 1.00 77.50 387 ASN C N 1
ATOM 10081 C CA . ASN C 1 372 ? 112.225 121.569 58.306 1.00 67.27 387 ASN C CA 1
ATOM 10082 C C . ASN C 1 372 ? 111.241 121.988 57.213 1.00 71.46 387 ASN C C 1
ATOM 10083 O O . ASN C 1 372 ? 111.517 122.897 56.430 1.00 67.16 387 ASN C O 1
ATOM 10088 N N . LEU C 1 373 ? 110.091 121.320 57.159 1.00 64.43 388 LEU C N 1
ATOM 10089 C CA . LEU C 1 373 ? 109.078 121.643 56.157 1.00 63.40 388 LEU C CA 1
ATOM 10090 C C . LEU C 1 373 ? 108.394 122.951 56.531 1.00 67.80 388 LEU C C 1
ATOM 10091 O O . LEU C 1 373 ? 107.828 123.076 57.618 1.00 73.45 388 LEU C O 1
ATOM 10096 N N . LEU C 1 374 ? 108.458 123.924 55.628 1.00 82.11 389 LEU C N 1
ATOM 10097 C CA . LEU C 1 374 ? 107.915 125.253 55.881 1.00 60.43 389 LEU C CA 1
ATOM 10098 C C . LEU C 1 374 ? 106.697 125.543 55.012 1.00 59.76 389 LEU C C 1
ATOM 10099 O O . LEU C 1 374 ? 105.848 126.361 55.371 1.00 59.44 389 LEU C O 1
ATOM 10104 N N . GLY C 1 375 ? 106.621 124.872 53.866 1.00 59.75 390 GLY C N 1
ATOM 10105 C CA . GLY C 1 375 ? 105.518 125.056 52.938 1.00 59.33 390 GLY C CA 1
ATOM 10106 C C . GLY C 1 375 ? 105.330 123.829 52.066 1.00 67.07 390 GLY C C 1
ATOM 10107 O O . GLY C 1 375 ? 106.148 122.904 52.112 1.00 72.60 390 GLY C O 1
ATOM 10108 N N . LEU C 1 376 ? 104.263 123.807 51.271 1.00 59.87 391 LEU C N 1
ATOM 10109 C CA . LEU C 1 376 ? 104.002 122.653 50.411 1.00 60.67 391 LEU C CA 1
ATOM 10110 C C . LEU C 1 376 ? 103.296 123.022 49.110 1.00 62.21 391 LEU C C 1
ATOM 10111 O O . LEU C 1 376 ? 102.285 123.734 49.115 1.00 60.04 391 LEU C O 1
ATOM 10116 N N . VAL C 1 377 ? 103.835 122.529 47.999 1.00 79.29 392 VAL C N 1
ATOM 10117 C CA . VAL C 1 377 ? 103.160 122.636 46.713 1.00 65.66 392 VAL C CA 1
ATOM 10118 C C . VAL C 1 377 ? 102.660 121.250 46.308 1.00 71.34 392 VAL C C 1
ATOM 10119 O O . VAL C 1 377 ? 103.416 120.273 46.354 1.00 83.91 392 VAL C O 1
ATOM 10123 N N . LEU C 1 378 ? 101.384 121.159 45.936 1.00 62.77 393 LEU C N 1
ATOM 10124 C CA . LEU C 1 378 ? 100.801 119.883 45.525 1.00 64.20 393 LEU C CA 1
ATOM 10125 C C . LEU C 1 378 ? 100.454 119.929 44.039 1.00 81.05 393 LEU C C 1
ATOM 10126 O O . LEU C 1 378 ? 99.598 120.714 43.620 1.00 83.51 393 LEU C O 1
ATOM 10131 N N . ASP C 1 379 ? 101.120 119.091 43.247 1.00 73.25 394 ASP C N 1
ATOM 10132 C CA . ASP C 1 379 ? 100.965 119.121 41.793 1.00 66.71 394 ASP C CA 1
ATOM 10133 C C . ASP C 1 379 ? 99.995 118.052 41.277 1.00 68.38 394 ASP C C 1
ATOM 10134 O O . ASP C 1 379 ? 100.276 116.853 41.345 1.00 81.52 394 ASP C O 1
ATOM 10139 N N . ILE C 1 380 ? 98.855 118.505 40.760 1.00 68.51 395 ILE C N 1
ATOM 10140 C CA . ILE C 1 380 ? 97.867 117.631 40.134 1.00 70.23 395 ILE C CA 1
ATOM 10141 C C . ILE C 1 380 ? 97.494 118.144 38.741 1.00 70.89 395 ILE C C 1
ATOM 10142 O O . ILE C 1 380 ? 96.351 117.990 38.300 1.00 71.87 395 ILE C O 1
ATOM 10147 N N . ARG C 1 381 ? 98.463 118.758 38.060 1.00 70.51 396 ARG C N 1
ATOM 10148 C CA . ARG C 1 381 ? 98.260 119.297 36.714 1.00 71.29 396 ARG C CA 1
ATOM 10149 C C . ARG C 1 381 ? 97.894 118.207 35.711 1.00 78.05 396 ARG C C 1
ATOM 10150 O O . ARG C 1 381 ? 97.159 118.453 34.756 1.00 84.43 396 ARG C O 1
ATOM 10158 N N . GLU C 1 382 ? 98.403 116.999 35.935 1.00 74.64 397 GLU C N 1
ATOM 10159 C CA . GLU C 1 382 ? 98.154 115.889 35.021 1.00 77.10 397 GLU C CA 1
ATOM 10160 C C . GLU C 1 382 ? 97.296 114.786 35.638 1.00 78.11 397 GLU C C 1
ATOM 10161 O O . GLU C 1 382 ? 97.200 113.685 35.090 1.00 87.85 397 GLU C O 1
ATOM 10167 N N . ASN C 1 383 ? 96.661 115.089 36.767 1.00 81.59 398 ASN C N 1
ATOM 10168 C CA . ASN C 1 383 ? 95.791 114.123 37.427 1.00 78.29 398 ASN C CA 1
ATOM 10169 C C . ASN C 1 383 ? 94.454 113.959 36.697 1.00 79.82 398 ASN C C 1
ATOM 10170 O O . ASN C 1 383 ? 93.606 114.858 36.727 1.00 78.44 398 ASN C O 1
ATOM 10175 N N . THR C 1 384 ? 94.276 112.814 36.037 1.00 91.63 399 THR C N 1
ATOM 10176 C CA . THR C 1 384 ? 93.055 112.558 35.277 1.00 83.49 399 THR C CA 1
ATOM 10177 C C . THR C 1 384 ? 92.015 111.785 36.085 1.00 94.47 399 THR C C 1
ATOM 10178 O O . THR C 1 384 ? 91.071 111.222 35.527 1.00 105.50 399 THR C O 1
ATOM 10182 N N . GLY C 1 385 ? 92.173 111.792 37.405 1.00 95.91 400 GLY C N 1
ATOM 10183 C CA . GLY C 1 385 ? 91.153 111.254 38.284 1.00 94.09 400 GLY C CA 1
ATOM 10184 C C . GLY C 1 385 ? 91.576 110.042 39.088 1.00 108.01 400 GLY C C 1
ATOM 10185 O O . GLY C 1 385 ? 92.767 109.792 39.279 1.00 121.74 400 GLY C O 1
ATOM 10186 N N . GLY C 1 386 ? 90.588 109.290 39.567 1.00 104.55 401 GLY C N 1
ATOM 10187 C CA . GLY C 1 386 ? 90.844 108.088 40.338 1.00 100.17 401 GLY C CA 1
ATOM 10188 C C . GLY C 1 386 ? 89.713 107.775 41.297 1.00 101.72 401 GLY C C 1
ATOM 10189 O O . GLY C 1 386 ? 88.583 108.221 41.098 1.00 114.83 401 GLY C O 1
ATOM 10190 N N . PHE C 1 387 ? 90.010 107.010 42.344 1.00 88.46 402 PHE C N 1
ATOM 10191 C CA . PHE C 1 387 ? 88.984 106.639 43.313 1.00 94.81 402 PHE C CA 1
ATOM 10192 C C . PHE C 1 387 ? 88.486 107.848 44.101 1.00 103.89 402 PHE C C 1
ATOM 10193 O O . PHE C 1 387 ? 89.284 108.612 44.650 1.00 112.42 402 PHE C O 1
ATOM 10201 N N . LEU C 1 388 ? 87.166 108.020 44.138 1.00 103.62 403 LEU C N 1
ATOM 10202 C CA . LEU C 1 388 ? 86.523 109.005 45.003 1.00 96.88 403 LEU C CA 1
ATOM 10203 C C . LEU C 1 388 ? 86.947 108.702 46.436 1.00 89.81 403 LEU C C 1
ATOM 10204 O O . LEU C 1 388 ? 87.133 109.606 47.255 1.00 92.06 403 LEU C O 1
ATOM 10209 N N . SER C 1 389 ? 87.104 107.412 46.717 1.00 88.32 404 SER C N 1
ATOM 10210 C CA . SER C 1 389 ? 87.546 106.931 48.018 1.00 95.62 404 SER C CA 1
ATOM 10211 C C . SER C 1 389 ? 88.864 107.565 48.445 1.00 102.86 404 SER C C 1
ATOM 10212 O O . SER C 1 389 ? 89.071 107.838 49.627 1.00 96.88 404 SER C O 1
ATOM 10215 N N . GLN C 1 390 ? 89.751 107.792 47.480 1.00 101.37 405 GLN C N 1
ATOM 10216 C CA . GLN C 1 390 ? 91.057 108.379 47.754 1.00 89.15 405 GLN C CA 1
ATOM 10217 C C . GLN C 1 390 ? 91.021 109.901 47.828 1.00 83.86 405 GLN C C 1
ATOM 10218 O O . GLN C 1 390 ? 91.809 110.506 48.552 1.00 93.97 405 GLN C O 1
ATOM 10224 N N . ALA C 1 391 ? 90.114 110.517 47.077 1.00 81.73 406 ALA C N 1
ATOM 10225 C CA . ALA C 1 391 ? 89.951 111.968 47.114 1.00 84.19 406 ALA C CA 1
ATOM 10226 C C . ALA C 1 391 ? 89.568 112.446 48.517 1.00 78.05 406 ALA C C 1
ATOM 10227 O O . ALA C 1 391 ? 90.044 113.484 48.981 1.00 87.03 406 ALA C O 1
ATOM 10229 N N . ILE C 1 392 ? 88.698 111.682 49.175 1.00 93.26 407 ILE C N 1
ATOM 10230 C CA . ILE C 1 392 ? 88.302 111.942 50.557 1.00 96.88 407 ILE C CA 1
ATOM 10231 C C . ILE C 1 392 ? 89.484 111.734 51.508 1.00 98.87 407 ILE C C 1
ATOM 10232 O O . ILE C 1 392 ? 89.697 112.524 52.432 1.00 109.45 407 ILE C O 1
ATOM 10237 N N . LYS C 1 393 ? 90.243 110.664 51.275 1.00 90.40 408 LYS C N 1
ATOM 10238 C CA . LYS C 1 393 ? 91.403 110.319 52.100 1.00 89.01 408 LYS C CA 1
ATOM 10239 C C . LYS C 1 393 ? 92.515 111.371 52.053 1.00 99.14 408 LYS C C 1
ATOM 10240 O O . LYS C 1 393 ? 93.082 111.729 53.089 1.00 109.92 408 LYS C O 1
ATOM 10246 N N . VAL C 1 394 ? 92.831 111.849 50.851 1.00 87.80 409 VAL C N 1
ATOM 10247 C CA . VAL C 1 394 ? 93.848 112.883 50.670 1.00 77.03 409 VAL C CA 1
ATOM 10248 C C . VAL C 1 394 ? 93.396 114.217 51.263 1.00 79.59 409 VAL C C 1
ATOM 10249 O O . VAL C 1 394 ? 94.167 114.899 51.938 1.00 76.74 409 VAL C O 1
ATOM 10253 N N . SER C 1 395 ? 92.141 114.579 51.014 1.00 88.34 410 SER C N 1
ATOM 10254 C CA . SER C 1 395 ? 91.597 115.840 51.502 1.00 72.28 410 SER C CA 1
ATOM 10255 C C . SER C 1 395 ? 91.637 115.920 53.026 1.00 72.50 410 SER C C 1
ATOM 10256 O O . SER C 1 395 ? 91.822 117.003 53.587 1.00 88.19 410 SER C O 1
ATOM 10259 N N . GLY C 1 396 ? 91.473 114.777 53.689 1.00 75.14 411 GLY C N 1
ATOM 10260 C CA . GLY C 1 396 ? 91.469 114.732 55.141 1.00 83.79 411 GLY C CA 1
ATOM 10261 C C . GLY C 1 396 ? 92.829 114.965 55.774 1.00 84.89 411 GLY C C 1
ATOM 10262 O O . GLY C 1 396 ? 92.920 115.232 56.975 1.00 92.28 411 GLY C O 1
ATOM 10263 N N . LEU C 1 397 ? 93.886 114.857 54.972 1.00 72.96 412 LEU C N 1
ATOM 10264 C CA . LEU C 1 397 ? 95.243 115.138 55.432 1.00 72.51 412 LEU C CA 1
ATOM 10265 C C . LEU C 1 397 ? 95.400 116.606 55.837 1.00 72.01 412 LEU C C 1
ATOM 10266 O O . LEU C 1 397 ? 96.229 116.941 56.690 1.00 76.27 412 LEU C O 1
ATOM 10271 N N . PHE C 1 398 ? 94.599 117.476 55.228 1.00 74.17 413 PHE C N 1
ATOM 10272 C CA . PHE C 1 398 ? 94.679 118.907 55.502 1.00 72.96 413 PHE C CA 1
ATOM 10273 C C . PHE C 1 398 ? 93.405 119.445 56.153 1.00 83.58 413 PHE C C 1
ATOM 10274 O O . PHE C 1 398 ? 93.145 120.649 56.121 1.00 92.87 413 PHE C O 1
ATOM 10282 N N . LEU C 1 399 ? 92.621 118.548 56.749 1.00 70.61 414 LEU C N 1
ATOM 10283 C CA . LEU C 1 399 ? 91.385 118.926 57.431 1.00 75.90 414 LEU C CA 1
ATOM 10284 C C . LEU C 1 399 ? 91.246 118.159 58.752 1.00 90.07 414 LEU C C 1
ATOM 10285 O O . LEU C 1 399 ? 91.928 117.156 58.962 1.00 105.79 414 LEU C O 1
ATOM 10290 N N . THR C 1 400 ? 90.373 118.634 59.641 1.00 83.24 415 THR C N 1
ATOM 10291 C CA . THR C 1 400 ? 90.171 117.998 60.949 1.00 76.20 415 THR C CA 1
ATOM 10292 C C . THR C 1 400 ? 88.862 117.212 61.017 1.00 84.93 415 THR C C 1
ATOM 10293 O O . THR C 1 400 ? 88.825 116.083 61.505 1.00 89.70 415 THR C O 1
ATOM 10297 N N . ASN C 1 401 ? 87.787 117.835 60.546 1.00 87.53 416 ASN C N 1
ATOM 10298 C CA . ASN C 1 401 ? 86.469 117.216 60.522 1.00 80.13 416 ASN C CA 1
ATOM 10299 C C . ASN C 1 401 ? 85.613 117.909 59.474 1.00 79.47 416 ASN C C 1
ATOM 10300 O O . ASN C 1 401 ? 85.899 119.043 59.101 1.00 113.08 416 ASN C O 1
ATOM 10305 N N . GLY C 1 402 ? 84.569 117.245 58.989 1.00 80.91 417 GLY C N 1
ATOM 10306 C CA . GLY C 1 402 ? 83.659 117.906 58.072 1.00 80.65 417 GLY C CA 1
ATOM 10307 C C . GLY C 1 402 ? 83.429 117.209 56.747 1.00 80.73 417 GLY C C 1
ATOM 10308 O O . GLY C 1 402 ? 84.162 116.290 56.370 1.00 84.85 417 GLY C O 1
ATOM 10309 N N . VAL C 1 403 ? 82.400 117.664 56.039 1.00 83.16 418 VAL C N 1
ATOM 10310 C CA . VAL C 1 403 ? 82.046 117.136 54.727 1.00 87.45 418 VAL C CA 1
ATOM 10311 C C . VAL C 1 403 ? 83.152 117.435 53.712 1.00 85.77 418 VAL C C 1
ATOM 10312 O O . VAL C 1 403 ? 83.774 118.498 53.756 1.00 77.56 418 VAL C O 1
ATOM 10316 N N . VAL C 1 404 ? 83.403 116.488 52.812 1.00 83.93 419 VAL C N 1
ATOM 10317 C CA . VAL C 1 404 ? 84.410 116.655 51.764 1.00 81.35 419 VAL C CA 1
ATOM 10318 C C . VAL C 1 404 ? 83.759 116.805 50.389 1.00 90.03 419 VAL C C 1
ATOM 10319 O O . VAL C 1 404 ? 84.209 117.598 49.554 1.00 103.11 419 VAL C O 1
ATOM 10323 N N . VAL C 1 405 ? 82.687 116.049 50.169 1.00 80.49 420 VAL C N 1
ATOM 10324 C CA . VAL C 1 405 ? 82.004 116.050 48.878 1.00 81.26 420 VAL C CA 1
ATOM 10325 C C . VAL C 1 405 ? 80.554 115.568 49.016 1.00 88.78 420 VAL C C 1
ATOM 10326 O O . VAL C 1 405 ? 80.255 114.721 49.861 1.00 98.52 420 VAL C O 1
ATOM 10330 N N . VAL C 1 406 ? 79.657 116.121 48.200 1.00 93.61 421 VAL C N 1
ATOM 10331 C CA . VAL C 1 406 ? 78.237 115.760 48.244 1.00 107.80 421 VAL C CA 1
ATOM 10332 C C . VAL C 1 406 ? 77.719 115.367 46.854 1.00 104.01 421 VAL C C 1
ATOM 10333 O O . VAL C 1 406 ? 78.090 115.981 45.853 1.00 93.26 421 VAL C O 1
ATOM 10337 N N . SER C 1 407 ? 76.875 114.337 46.795 1.00 95.42 422 SER C N 1
ATOM 10338 C CA . SER C 1 407 ? 76.320 113.861 45.525 1.00 97.07 422 SER C CA 1
ATOM 10339 C C . SER C 1 407 ? 74.880 113.358 45.671 1.00 97.19 422 SER C C 1
ATOM 10340 O O . SER C 1 407 ? 74.621 112.429 46.437 1.00 108.46 422 SER C O 1
ATOM 10343 N N . ARG C 1 408 ? 73.951 113.959 44.927 1.00 95.99 423 ARG C N 1
ATOM 10344 C CA . ARG C 1 408 ? 72.522 113.669 45.106 1.00 109.90 423 ARG C CA 1
ATOM 10345 C C . ARG C 1 408 ? 72.055 112.337 44.509 1.00 120.02 423 ARG C C 1
ATOM 10346 O O . ARG C 1 408 ? 71.412 111.537 45.201 1.00 119.78 423 ARG C O 1
ATOM 10354 N N . TYR C 1 409 ? 72.382 112.131 43.229 1.00 118.16 424 TYR C N 1
ATOM 10355 C CA . TYR C 1 409 ? 71.814 111.081 42.363 1.00 113.60 424 TYR C CA 1
ATOM 10356 C C . TYR C 1 409 ? 70.377 111.402 41.949 1.00 106.78 424 TYR C C 1
ATOM 10357 O O . TYR C 1 409 ? 69.877 112.498 42.205 1.00 120.83 424 TYR C O 1
ATOM 10366 N N . ALA C 1 410 ? 69.720 110.441 41.304 1.00 109.70 425 ALA C N 1
ATOM 10367 C CA . ALA C 1 410 ? 68.335 110.614 40.877 1.00 124.58 425 ALA C CA 1
ATOM 10368 C C . ALA C 1 410 ? 67.439 110.837 42.086 1.00 141.83 425 ALA C C 1
ATOM 10369 O O . ALA C 1 410 ? 66.430 111.542 42.006 1.00 134.30 425 ALA C O 1
ATOM 10371 N N . ASP C 1 411 ? 67.821 110.230 43.206 1.00 146.64 426 ASP C N 1
ATOM 10372 C CA . ASP C 1 411 ? 67.078 110.376 44.449 1.00 125.79 426 ASP C CA 1
ATOM 10373 C C . ASP C 1 411 ? 67.995 110.466 45.670 1.00 125.38 426 ASP C C 1
ATOM 10374 O O . ASP C 1 411 ? 68.976 109.729 45.782 1.00 126.27 426 ASP C O 1
ATOM 10379 N N . GLY C 1 412 ? 67.675 111.386 46.577 1.00 115.71 427 GLY C N 1
ATOM 10380 C CA . GLY C 1 412 ? 68.373 111.491 47.848 1.00 113.29 427 GLY C CA 1
ATOM 10381 C C . GLY C 1 412 ? 69.672 112.277 47.827 1.00 121.80 427 GLY C C 1
ATOM 10382 O O . GLY C 1 412 ? 69.936 113.048 46.901 1.00 127.51 427 GLY C O 1
ATOM 10383 N N . SER C 1 413 ? 70.478 112.077 48.868 1.00 119.88 428 SER C N 1
ATOM 10384 C CA . SER C 1 413 ? 71.772 112.736 49.003 1.00 101.77 428 SER C CA 1
ATOM 10385 C C . SER C 1 413 ? 72.627 112.032 50.053 1.00 100.31 428 SER C C 1
ATOM 10386 O O . SER C 1 413 ? 72.102 111.455 51.008 1.00 112.76 428 SER C O 1
ATOM 10389 N N . VAL C 1 414 ? 73.944 112.077 49.867 1.00 97.97 429 VAL C N 1
ATOM 10390 C CA . VAL C 1 414 ? 74.881 111.521 50.841 1.00 103.47 429 VAL C CA 1
ATOM 10391 C C . VAL C 1 414 ? 76.077 112.451 51.028 1.00 101.92 429 VAL C C 1
ATOM 10392 O O . VAL C 1 414 ? 76.862 112.670 50.101 1.00 108.80 429 VAL C O 1
ATOM 10396 N N . LYS C 1 415 ? 76.198 113.017 52.224 1.00 96.81 430 LYS C N 1
ATOM 10397 C CA . LYS C 1 415 ? 77.324 113.884 52.542 1.00 90.80 430 LYS C CA 1
ATOM 10398 C C . LYS C 1 415 ? 78.474 113.024 53.038 1.00 111.76 430 LYS C C 1
ATOM 10399 O O . LYS C 1 415 ? 78.474 112.598 54.192 1.00 113.86 430 LYS C O 1
ATOM 10405 N N . ARG C 1 416 ? 79.446 112.756 52.172 1.00 119.12 431 ARG C N 1
ATOM 10406 C CA . ARG C 1 416 ? 80.578 111.924 52.562 1.00 109.98 431 ARG C CA 1
ATOM 10407 C C . ARG C 1 416 ? 81.521 112.665 53.503 1.00 92.28 431 ARG C C 1
ATOM 10408 O O . ARG C 1 416 ? 82.359 113.465 53.074 1.00 84.57 431 ARG C O 1
ATOM 10416 N N . TYR C 1 417 ? 81.369 112.386 54.794 1.00 95.91 432 TYR C N 1
ATOM 10417 C CA . TYR C 1 417 ? 82.127 113.063 55.837 1.00 91.13 432 TYR C CA 1
ATOM 10418 C C . TYR C 1 417 ? 83.606 112.713 55.799 1.00 86.30 432 TYR C C 1
ATOM 10419 O O . TYR C 1 417 ? 84.022 111.773 55.118 1.00 85.64 432 TYR C O 1
ATOM 10428 N N . ARG C 1 418 ? 84.395 113.487 56.536 1.00 83.69 433 ARG C N 1
ATOM 10429 C CA . ARG C 1 418 ? 85.792 113.162 56.786 1.00 82.72 433 ARG C CA 1
ATOM 10430 C C . ARG C 1 418 ? 86.054 113.322 58.276 1.00 83.21 433 ARG C C 1
ATOM 10431 O O . ARG C 1 418 ? 85.873 114.409 58.829 1.00 107.50 433 ARG C O 1
ATOM 10439 N N . THR C 1 419 ? 86.467 112.241 58.929 1.00 84.68 434 THR C N 1
ATOM 10440 C CA . THR C 1 419 ? 86.707 112.280 60.367 1.00 92.29 434 THR C CA 1
ATOM 10441 C C . THR C 1 419 ? 88.169 111.980 60.695 1.00 96.37 434 THR C C 1
ATOM 10442 O O . THR C 1 419 ? 88.684 110.914 60.345 1.00 101.72 434 THR C O 1
ATOM 10446 N N . ILE C 1 420 ? 88.833 112.923 61.362 1.00 105.97 435 ILE C N 1
ATOM 10447 C CA . ILE C 1 420 ? 90.186 112.700 61.869 1.00 118.94 435 ILE C CA 1
ATOM 10448 C C . ILE C 1 420 ? 90.378 113.389 63.225 1.00 115.62 435 ILE C C 1
ATOM 10449 O O . ILE C 1 420 ? 89.631 114.305 63.585 1.00 107.07 435 ILE C O 1
ATOM 10454 N N . SER C 1 421 ? 91.376 112.917 63.970 1.00 112.46 436 SER C N 1
ATOM 10455 C CA . SER C 1 421 ? 91.825 113.511 65.226 1.00 97.23 436 SER C CA 1
ATOM 10456 C C . SER C 1 421 ? 92.094 115.006 65.035 1.00 82.22 436 SER C C 1
ATOM 10457 O O . SER C 1 421 ? 92.207 115.468 63.899 1.00 80.27 436 SER C O 1
ATOM 10460 N N . PRO C 1 422 ? 92.174 115.774 66.139 1.00 100.79 437 PRO C N 1
ATOM 10461 C CA . PRO C 1 422 ? 92.562 117.187 66.069 1.00 98.80 437 PRO C CA 1
ATOM 10462 C C . PRO C 1 422 ? 93.759 117.438 65.152 1.00 114.92 437 PRO C C 1
ATOM 10463 O O . PRO C 1 422 ? 93.763 118.427 64.415 1.00 147.46 437 PRO C O 1
ATOM 10467 N N . GLN C 1 423 ? 94.750 116.550 65.187 1.00 90.00 438 GLN C N 1
ATOM 10468 C CA . GLN C 1 423 ? 95.900 116.676 64.297 1.00 97.73 438 GLN C CA 1
ATOM 10469 C C . GLN C 1 423 ? 95.504 116.527 62.831 1.00 108.09 438 GLN C C 1
ATOM 10470 O O . GLN C 1 423 ? 94.780 115.601 62.452 1.00 116.67 438 GLN C O 1
ATOM 10476 N N . LYS C 1 424 ? 95.972 117.469 62.022 1.00 98.81 439 LYS C N 1
ATOM 10477 C CA . LYS C 1 424 ? 95.999 117.314 60.580 1.00 85.03 439 LYS C CA 1
ATOM 10478 C C . LYS C 1 424 ? 97.423 116.880 60.297 1.00 79.73 439 LYS C C 1
ATOM 10479 O O . LYS C 1 424 ? 98.338 117.280 61.020 1.00 72.42 439 LYS C O 1
ATOM 10485 N N . PHE C 1 425 ? 97.627 116.051 59.280 1.00 82.15 440 PHE C N 1
ATOM 10486 C CA . PHE C 1 425 ? 98.973 115.563 59.014 1.00 87.62 440 PHE C CA 1
ATOM 10487 C C . PHE C 1 425 ? 99.921 116.707 58.679 1.00 91.18 440 PHE C C 1
ATOM 10488 O O . PHE C 1 425 ? 101.006 116.816 59.251 1.00 101.72 440 PHE C O 1
ATOM 10496 N N . TYR C 1 426 ? 99.496 117.562 57.756 1.00 68.73 441 TYR C N 1
ATOM 10497 C CA . TYR C 1 426 ? 100.259 118.751 57.404 1.00 71.63 441 TYR C CA 1
ATOM 10498 C C . TYR C 1 426 ? 99.471 120.017 57.718 1.00 66.28 441 TYR C C 1
ATOM 10499 O O . TYR C 1 426 ? 98.447 120.292 57.088 1.00 67.29 441 TYR C O 1
ATOM 10508 N N . ASP C 1 427 ? 99.950 120.780 58.697 1.00 66.12 442 ASP C N 1
ATOM 10509 C CA . ASP C 1 427 ? 99.346 122.062 59.039 1.00 69.45 442 ASP C CA 1
ATOM 10510 C C . ASP C 1 427 ? 100.306 123.202 58.706 1.00 74.83 442 ASP C C 1
ATOM 10511 O O . ASP C 1 427 ? 101.187 123.541 59.503 1.00 94.95 442 ASP C O 1
ATOM 10516 N N . GLY C 1 428 ? 100.131 123.782 57.521 1.00 73.24 443 GLY C N 1
ATOM 10517 C CA . GLY C 1 428 ? 100.960 124.885 57.066 1.00 66.33 443 GLY C CA 1
ATOM 10518 C C . GLY C 1 428 ? 100.490 125.414 55.723 1.00 73.69 443 GLY C C 1
ATOM 10519 O O . GLY C 1 428 ? 99.468 124.960 55.203 1.00 83.61 443 GLY C O 1
ATOM 10520 N N . PRO C 1 429 ? 101.237 126.375 55.151 1.00 73.02 444 PRO C N 1
ATOM 10521 C CA . PRO C 1 429 ? 100.879 126.956 53.850 1.00 72.54 444 PRO C CA 1
ATOM 10522 C C . PRO C 1 429 ? 100.860 125.888 52.762 1.00 65.29 444 PRO C C 1
ATOM 10523 O O . PRO C 1 429 ? 101.779 125.064 52.688 1.00 59.65 444 PRO C O 1
ATOM 10527 N N . LEU C 1 430 ? 99.819 125.904 51.933 1.00 59.52 445 LEU C N 1
ATOM 10528 C CA . LEU C 1 430 ? 99.613 124.860 50.935 1.00 60.32 445 LEU C CA 1
ATOM 10529 C C . LEU C 1 430 ? 99.146 125.443 49.609 1.00 69.11 445 LEU C C 1
ATOM 10530 O O . LEU C 1 430 ? 98.114 126.116 49.545 1.00 63.89 445 LEU C O 1
ATOM 10535 N N . ALA C 1 431 ? 99.902 125.175 48.549 1.00 65.89 446 ALA C N 1
ATOM 10536 C CA . ALA C 1 431 ? 99.514 125.605 47.209 1.00 59.68 446 ALA C CA 1
ATOM 10537 C C . ALA C 1 431 ? 99.194 124.395 46.341 1.00 69.93 446 ALA C C 1
ATOM 10538 O O . ALA C 1 431 ? 100.037 123.513 46.165 1.00 71.69 446 ALA C O 1
ATOM 10540 N N . VAL C 1 432 ? 97.980 124.352 45.799 1.00 61.29 447 VAL C N 1
ATOM 10541 C CA . VAL C 1 432 ? 97.581 123.259 44.917 1.00 63.42 447 VAL C CA 1
ATOM 10542 C C . VAL C 1 432 ? 97.707 123.681 43.453 1.00 77.40 447 VAL C C 1
ATOM 10543 O O . VAL C 1 432 ? 96.941 124.521 42.971 1.00 75.24 447 VAL C O 1
ATOM 10547 N N . LEU C 1 433 ? 98.683 123.103 42.755 1.00 63.13 448 LEU C N 1
ATOM 10548 C CA . LEU C 1 433 ? 98.953 123.462 41.362 1.00 63.57 448 LEU C CA 1
ATOM 10549 C C . LEU C 1 433 ? 98.127 122.600 40.410 1.00 67.09 448 LEU C C 1
ATOM 10550 O O . LEU C 1 433 ? 98.264 121.374 40.395 1.00 73.16 448 LEU C O 1
ATOM 10555 N N . VAL C 1 434 ? 97.273 123.244 39.617 1.00 67.52 449 VAL C N 1
ATOM 10556 C CA . VAL C 1 434 ? 96.370 122.530 38.713 1.00 71.61 449 VAL C CA 1
ATOM 10557 C C . VAL C 1 434 ? 96.526 122.970 37.257 1.00 81.04 449 VAL C C 1
ATOM 10558 O O . VAL C 1 434 ? 97.307 123.873 36.946 1.00 89.82 449 VAL C O 1
ATOM 10562 N N . SER C 1 435 ? 95.771 122.322 36.373 1.00 87.31 450 SER C N 1
ATOM 10563 C CA . SER C 1 435 ? 95.740 122.676 34.957 1.00 70.98 450 SER C CA 1
ATOM 10564 C C . SER C 1 435 ? 94.360 122.374 34.382 1.00 75.99 450 SER C C 1
ATOM 10565 O O . SER C 1 435 ? 93.493 121.847 35.086 1.00 74.77 450 SER C O 1
ATOM 10568 N N . LYS C 1 436 ? 94.160 122.702 33.107 1.00 74.11 451 LYS C N 1
ATOM 10569 C CA . LYS C 1 436 ? 92.889 122.440 32.440 1.00 75.71 451 LYS C CA 1
ATOM 10570 C C . LYS C 1 436 ? 92.627 120.946 32.310 1.00 84.37 451 LYS C C 1
ATOM 10571 O O . LYS C 1 436 ? 91.504 120.532 32.034 1.00 92.71 451 LYS C O 1
ATOM 10577 N N . SER C 1 437 ? 93.666 120.139 32.497 1.00 82.47 452 SER C N 1
ATOM 10578 C CA . SER C 1 437 ? 93.529 118.690 32.394 1.00 82.35 452 SER C CA 1
ATOM 10579 C C . SER C 1 437 ? 93.365 118.015 33.758 1.00 95.98 452 SER C C 1
ATOM 10580 O O . SER C 1 437 ? 93.266 116.790 33.842 1.00 115.34 452 SER C O 1
ATOM 10583 N N . SER C 1 438 ? 93.334 118.814 34.822 1.00 75.94 453 SER C N 1
ATOM 10584 C CA . SER C 1 438 ? 93.083 118.295 36.166 1.00 75.18 453 SER C CA 1
ATOM 10585 C C . SER C 1 438 ? 91.654 117.777 36.240 1.00 76.56 453 SER C C 1
ATOM 10586 O O . SER C 1 438 ? 90.740 118.429 35.752 1.00 76.99 453 SER C O 1
ATOM 10589 N N . ALA C 1 439 ? 91.449 116.619 36.859 1.00 99.00 454 ALA C N 1
ATOM 10590 C CA . ALA C 1 439 ? 90.160 115.938 36.720 1.00 94.98 454 ALA C CA 1
ATOM 10591 C C . ALA C 1 439 ? 89.203 116.009 37.892 1.00 100.47 454 ALA C C 1
ATOM 10592 O O . ALA C 1 439 ? 89.525 116.559 38.944 1.00 133.96 454 ALA C O 1
ATOM 10594 N N . ALA C 1 440 ? 88.028 115.422 37.666 1.00 85.90 455 ALA C N 1
ATOM 10595 C CA . ALA C 1 440 ? 86.967 115.296 38.657 1.00 98.92 455 ALA C CA 1
ATOM 10596 C C . ALA C 1 440 ? 87.520 115.044 40.048 1.00 98.75 455 ALA C C 1
ATOM 10597 O O . ALA C 1 440 ? 87.409 115.891 40.930 1.00 98.82 455 ALA C O 1
ATOM 10599 N N . ALA C 1 441 ? 88.135 113.880 40.225 1.00 80.53 456 ALA C N 1
ATOM 10600 C CA . ALA C 1 441 ? 88.746 113.514 41.497 1.00 79.67 456 ALA C CA 1
ATOM 10601 C C . ALA C 1 441 ? 89.740 114.570 41.986 1.00 97.34 456 ALA C C 1
ATOM 10602 O O . ALA C 1 441 ? 89.757 114.912 43.168 1.00 97.85 456 ALA C O 1
ATOM 10604 N N . ALA C 1 442 ? 90.572 115.076 41.079 1.00 100.32 457 ALA C N 1
ATOM 10605 C CA . ALA C 1 442 ? 91.494 116.155 41.416 1.00 74.29 457 ALA C CA 1
ATOM 10606 C C . ALA C 1 442 ? 90.734 117.447 41.720 1.00 73.16 457 ALA C C 1
ATOM 10607 O O . ALA C 1 442 ? 91.079 118.173 42.655 1.00 71.61 457 ALA C O 1
ATOM 10609 N N . GLU C 1 443 ? 89.707 117.736 40.923 1.00 74.12 458 GLU C N 1
ATOM 10610 C CA . GLU C 1 443 ? 88.886 118.929 41.127 1.00 73.42 458 GLU C CA 1
ATOM 10611 C C . GLU C 1 443 ? 88.125 118.892 42.448 1.00 88.44 458 GLU C C 1
ATOM 10612 O O . GLU C 1 443 ? 87.967 119.920 43.103 1.00 89.18 458 GLU C O 1
ATOM 10618 N N . ILE C 1 444 ? 87.643 117.712 42.830 1.00 88.40 459 ILE C N 1
ATOM 10619 C CA . ILE C 1 444 ? 86.951 117.554 44.107 1.00 83.97 459 ILE C CA 1
ATOM 10620 C C . ILE C 1 444 ? 87.875 117.949 45.263 1.00 83.58 459 ILE C C 1
ATOM 10621 O O . ILE C 1 444 ? 87.476 118.695 46.160 1.00 79.74 459 ILE C O 1
ATOM 10626 N N . VAL C 1 445 ? 89.118 117.473 45.217 1.00 77.53 460 VAL C N 1
ATOM 10627 C CA . VAL C 1 445 ? 90.110 117.801 46.237 1.00 71.40 460 VAL C CA 1
ATOM 10628 C C . VAL C 1 445 ? 90.441 119.294 46.226 1.00 85.40 460 VAL C C 1
ATOM 10629 O O . VAL C 1 445 ? 90.484 119.936 47.275 1.00 104.37 460 VAL C O 1
ATOM 10633 N N . ALA C 1 446 ? 90.659 119.840 45.034 1.00 78.05 461 ALA C N 1
ATOM 10634 C CA . ALA C 1 446 ? 90.969 121.258 44.874 1.00 67.87 461 ALA C CA 1
ATOM 10635 C C . ALA C 1 446 ? 89.834 122.165 45.355 1.00 78.26 461 ALA C C 1
ATOM 10636 O O . ALA C 1 446 ? 90.059 123.106 46.118 1.00 101.67 461 ALA C O 1
ATOM 10638 N N . GLN C 1 447 ? 88.619 121.881 44.893 1.00 72.84 462 GLN C N 1
ATOM 10639 C CA . GLN C 1 447 ? 87.440 122.662 45.261 1.00 69.71 462 GLN C CA 1
ATOM 10640 C C . GLN C 1 447 ? 87.138 122.598 46.765 1.00 69.73 462 GLN C C 1
ATOM 10641 O O . GLN C 1 447 ? 86.677 123.576 47.359 1.00 82.12 462 GLN C O 1
ATOM 10647 N N . THR C 1 448 ? 87.413 121.449 47.378 1.00 75.48 463 THR C N 1
ATOM 10648 C CA . THR C 1 448 ? 87.131 121.249 48.800 1.00 84.48 463 THR C CA 1
ATOM 10649 C C . THR C 1 448 ? 88.177 121.923 49.692 1.00 72.21 463 THR C C 1
ATOM 10650 O O . THR C 1 448 ? 87.835 122.541 50.702 1.00 69.08 463 THR C O 1
ATOM 10654 N N . LEU C 1 449 ? 89.449 121.806 49.315 1.00 69.44 464 LEU C N 1
ATOM 10655 C CA . LEU C 1 449 ? 90.528 122.456 50.054 1.00 73.11 464 LEU C CA 1
ATOM 10656 C C . LEU C 1 449 ? 90.463 123.978 49.908 1.00 81.43 464 LEU C C 1
ATOM 10657 O O . LEU C 1 449 ? 91.092 124.712 50.674 1.00 71.46 464 LEU C O 1
ATOM 10662 N N . GLN C 1 450 ? 89.693 124.443 48.928 1.00 87.87 465 GLN C N 1
ATOM 10663 C CA . GLN C 1 450 ? 89.515 125.871 48.686 1.00 74.00 465 GLN C CA 1
ATOM 10664 C C . GLN C 1 450 ? 88.402 126.437 49.568 1.00 73.55 465 GLN C C 1
ATOM 10665 O O . GLN C 1 450 ? 88.534 127.533 50.123 1.00 75.47 465 GLN C O 1
ATOM 10671 N N . ASP C 1 451 ? 87.310 125.685 49.699 1.00 82.38 466 ASP C N 1
ATOM 10672 C CA . ASP C 1 451 ? 86.181 126.109 50.523 1.00 77.88 466 ASP C CA 1
ATOM 10673 C C . ASP C 1 451 ? 86.574 126.227 51.994 1.00 68.55 466 ASP C C 1
ATOM 10674 O O . ASP C 1 451 ? 86.072 127.092 52.714 1.00 68.97 466 ASP C O 1
ATOM 10679 N N . TYR C 1 452 ? 87.474 125.352 52.434 1.00 68.15 467 TYR C N 1
ATOM 10680 C CA . TYR C 1 452 ? 87.978 125.393 53.802 1.00 70.16 467 TYR C CA 1
ATOM 10681 C C . TYR C 1 452 ? 89.126 126.396 53.940 1.00 76.99 467 TYR C C 1
ATOM 10682 O O . TYR C 1 452 ? 89.570 126.691 55.051 1.00 79.06 467 TYR C O 1
ATOM 10691 N N . GLY C 1 453 ? 89.593 126.923 52.811 1.00 77.79 468 GLY C N 1
ATOM 10692 C CA . GLY C 1 453 ? 90.634 127.937 52.811 1.00 65.06 468 GLY C CA 1
ATOM 10693 C C . GLY C 1 453 ? 91.941 127.483 53.437 1.00 65.07 468 GLY C C 1
ATOM 10694 O O . GLY C 1 453 ? 92.619 128.265 54.107 1.00 66.84 468 GLY C O 1
ATOM 10695 N N . VAL C 1 454 ? 92.290 126.217 53.225 1.00 63.74 469 VAL C N 1
ATOM 10696 C CA . VAL C 1 454 ? 93.566 125.683 53.693 1.00 66.28 469 VAL C CA 1
ATOM 10697 C C . VAL C 1 454 ? 94.557 125.587 52.536 1.00 78.91 469 VAL C C 1
ATOM 10698 O O . VAL C 1 454 ? 95.746 125.316 52.737 1.00 81.59 469 VAL C O 1
ATOM 10702 N N . ALA C 1 455 ? 94.056 125.810 51.323 1.00 70.83 470 ALA C N 1
ATOM 10703 C CA . ALA C 1 455 ? 94.880 125.723 50.121 1.00 74.98 470 ALA C CA 1
ATOM 10704 C C . ALA C 1 455 ? 94.578 126.850 49.145 1.00 77.22 470 ALA C C 1
ATOM 10705 O O . ALA C 1 455 ? 93.415 127.178 48.903 1.00 73.99 470 ALA C O 1
ATOM 10707 N N . LEU C 1 456 ? 95.626 127.432 48.572 1.00 65.35 471 LEU C N 1
ATOM 10708 C CA . LEU C 1 456 ? 95.449 128.373 47.474 1.00 60.13 471 LEU C CA 1
ATOM 10709 C C . LEU C 1 456 ? 95.569 127.606 46.161 1.00 61.85 471 LEU C C 1
ATOM 10710 O O . LEU C 1 456 ? 96.548 126.888 45.940 1.00 60.44 471 LEU C O 1
ATOM 10715 N N . ILE C 1 457 ? 94.566 127.739 45.300 1.00 61.30 472 ILE C N 1
ATOM 10716 C CA . ILE C 1 457 ? 94.554 127.006 44.041 1.00 72.48 472 ILE C CA 1
ATOM 10717 C C . ILE C 1 457 ? 95.262 127.802 42.947 1.00 76.64 472 ILE C C 1
ATOM 10718 O O . ILE C 1 457 ? 94.706 128.761 42.413 1.00 70.97 472 ILE C O 1
ATOM 10723 N N . VAL C 1 458 ? 96.491 127.403 42.626 1.00 61.46 473 VAL C N 1
ATOM 10724 C CA . VAL C 1 458 ? 97.271 128.068 41.587 1.00 74.64 473 VAL C CA 1
ATOM 10725 C C . VAL C 1 458 ? 97.302 127.221 40.318 1.00 84.16 473 VAL C C 1
ATOM 10726 O O . VAL C 1 458 ? 97.079 126.008 40.369 1.00 99.04 473 VAL C O 1
ATOM 10730 N N . GLY C 1 459 ? 97.573 127.864 39.186 1.00 62.97 474 GLY C N 1
ATOM 10731 C CA . GLY C 1 459 ? 97.574 127.185 37.901 1.00 67.44 474 GLY C CA 1
ATOM 10732 C C . GLY C 1 459 ? 96.667 127.883 36.904 1.00 65.30 474 GLY C C 1
ATOM 10733 O O . GLY C 1 459 ? 96.403 129.087 37.031 1.00 64.81 474 GLY C O 1
ATOM 10734 N N . ASP C 1 460 ? 96.197 127.132 35.909 1.00 66.84 475 ASP C N 1
ATOM 10735 C CA . ASP C 1 460 ? 95.230 127.651 34.943 1.00 69.45 475 ASP C CA 1
ATOM 10736 C C . ASP C 1 460 ? 93.973 128.151 35.652 1.00 67.80 475 ASP C C 1
ATOM 10737 O O . ASP C 1 460 ? 93.590 127.615 36.694 1.00 98.56 475 ASP C O 1
ATOM 10742 N N . GLN C 1 461 ? 93.334 129.172 35.081 1.00 68.40 476 GLN C N 1
ATOM 10743 C CA . GLN C 1 461 ? 92.169 129.819 35.694 1.00 68.32 476 GLN C CA 1
ATOM 10744 C C . GLN C 1 461 ? 91.020 128.858 35.995 1.00 80.49 476 GLN C C 1
ATOM 10745 O O . GLN C 1 461 ? 90.166 129.146 36.838 1.00 106.23 476 GLN C O 1
ATOM 10751 N N . GLN C 1 462 ? 91.002 127.722 35.306 1.00 70.33 477 GLN C N 1
ATOM 10752 C CA . GLN C 1 462 ? 89.898 126.782 35.420 1.00 71.50 477 GLN C CA 1
ATOM 10753 C C . GLN C 1 462 ? 90.359 125.360 35.124 1.00 77.42 477 GLN C C 1
ATOM 10754 O O . GLN C 1 462 ? 91.117 125.125 34.184 1.00 88.10 477 GLN C O 1
ATOM 10760 N N . THR C 1 463 ? 89.896 124.416 35.937 1.00 72.32 478 THR C N 1
ATOM 10761 C CA . THR C 1 463 ? 90.202 123.002 35.748 1.00 73.79 478 THR C CA 1
ATOM 10762 C C . THR C 1 463 ? 89.297 122.399 34.673 1.00 79.18 478 THR C C 1
ATOM 10763 O O . THR C 1 463 ? 88.469 123.104 34.096 1.00 84.26 478 THR C O 1
ATOM 10767 N N . TYR C 1 464 ? 89.450 121.102 34.410 1.00 76.84 479 TYR C N 1
ATOM 10768 C CA . TYR C 1 464 ? 88.686 120.429 33.355 1.00 90.21 479 TYR C CA 1
ATOM 10769 C C . TYR C 1 464 ? 87.183 120.589 33.510 1.00 90.77 479 TYR C C 1
ATOM 10770 O O . TYR C 1 464 ? 86.465 120.764 32.526 1.00 87.28 479 TYR C O 1
ATOM 10779 N N . GLY C 1 465 ? 86.705 120.513 34.745 1.00 88.33 480 GLY C N 1
ATOM 10780 C CA . GLY C 1 465 ? 85.299 120.729 35.008 1.00 96.51 480 GLY C CA 1
ATOM 10781 C C . GLY C 1 465 ? 84.425 119.490 34.965 1.00 93.36 480 GLY C C 1
ATOM 10782 O O . GLY C 1 465 ? 83.251 119.588 34.630 1.00 83.94 480 GLY C O 1
ATOM 10783 N N . LYS C 1 466 ? 84.965 118.328 35.315 1.00 96.02 481 LYS C N 1
ATOM 10784 C CA . LYS C 1 466 ? 84.121 117.139 35.372 1.00 84.69 481 LYS C CA 1
ATOM 10785 C C . LYS C 1 466 ? 83.521 116.974 36.766 1.00 94.74 481 LYS C C 1
ATOM 10786 O O . LYS C 1 466 ? 84.244 116.775 37.744 1.00 111.15 481 LYS C O 1
ATOM 10792 N N . GLY C 1 467 ? 82.197 117.070 36.856 1.00 97.62 482 GLY C N 1
ATOM 10793 C CA . GLY C 1 467 ? 81.516 117.001 38.137 1.00 97.06 482 GLY C CA 1
ATOM 10794 C C . GLY C 1 467 ? 80.345 116.035 38.174 1.00 110.07 482 GLY C C 1
ATOM 10795 O O . GLY C 1 467 ? 79.477 116.137 39.043 1.00 127.39 482 GLY C O 1
ATOM 10796 N N . THR C 1 468 ? 80.325 115.091 37.237 1.00 107.57 483 THR C N 1
ATOM 10797 C CA . THR C 1 468 ? 79.252 114.103 37.156 1.00 105.49 483 THR C CA 1
ATOM 10798 C C . THR C 1 468 ? 79.710 112.722 37.641 1.00 113.73 483 THR C C 1
ATOM 10799 O O . THR C 1 468 ? 80.908 112.438 37.676 1.00 120.15 483 THR C O 1
ATOM 10803 N N . ILE C 1 469 ? 78.756 111.871 38.013 1.00 113.60 484 ILE C N 1
ATOM 10804 C CA . ILE C 1 469 ? 79.063 110.512 38.463 1.00 105.70 484 ILE C CA 1
ATOM 10805 C C . ILE C 1 469 ? 78.593 109.481 37.449 1.00 106.44 484 ILE C C 1
ATOM 10806 O O . ILE C 1 469 ? 77.435 109.498 37.044 1.00 117.98 484 ILE C O 1
ATOM 10811 N N . GLN C 1 470 ? 79.479 108.571 37.056 1.00 104.48 485 GLN C N 1
ATOM 10812 C CA . GLN C 1 470 ? 79.100 107.491 36.151 1.00 108.71 485 GLN C CA 1
ATOM 10813 C C . GLN C 1 470 ? 79.228 106.133 36.835 1.00 117.75 485 GLN C C 1
ATOM 10814 O O . GLN C 1 470 ? 80.138 105.918 37.633 1.00 115.91 485 GLN C O 1
ATOM 10820 N N . HIS C 1 471 ? 78.302 105.228 36.533 1.00 127.03 486 HIS C N 1
ATOM 10821 C CA . HIS C 1 471 ? 78.351 103.870 37.065 1.00 124.14 486 HIS C CA 1
ATOM 10822 C C . HIS C 1 471 ? 78.265 102.856 35.930 1.00 119.86 486 HIS C C 1
ATOM 10823 O O . HIS C 1 471 ? 77.970 103.214 34.789 1.00 120.93 486 HIS C O 1
ATOM 10830 N N . GLN C 1 472 ? 78.527 101.593 36.247 1.00 120.57 487 GLN C N 1
ATOM 10831 C CA . GLN C 1 472 ? 78.496 100.538 35.244 1.00 128.77 487 GLN C CA 1
ATOM 10832 C C . GLN C 1 472 ? 77.074 100.032 35.009 1.00 137.77 487 GLN C C 1
ATOM 10833 O O . GLN C 1 472 ? 76.109 100.645 35.471 1.00 132.32 487 GLN C O 1
ATOM 10839 N N . THR C 1 473 ? 76.961 98.917 34.290 1.00 143.32 488 THR C N 1
ATOM 10840 C CA . THR C 1 473 ? 75.669 98.333 33.917 1.00 142.91 488 THR C CA 1
ATOM 10841 C C . THR C 1 473 ? 74.789 99.317 33.150 1.00 143.31 488 THR C C 1
ATOM 10842 O O . THR C 1 473 ? 73.750 98.939 32.607 1.00 146.93 488 THR C O 1
ATOM 10846 N N . ASP C 1 482 ? 74.146 93.790 29.522 1.00 165.24 497 ASP C N 1
ATOM 10847 C CA . ASP C 1 482 ? 75.343 94.563 29.216 1.00 165.67 497 ASP C CA 1
ATOM 10848 C C . ASP C 1 482 ? 75.174 95.358 27.918 1.00 157.92 497 ASP C C 1
ATOM 10849 O O . ASP C 1 482 ? 74.551 94.870 26.974 1.00 156.49 497 ASP C O 1
ATOM 10854 N N . PHE C 1 483 ? 75.706 96.581 27.864 1.00 142.41 498 PHE C N 1
ATOM 10855 C CA . PHE C 1 483 ? 76.379 97.227 28.990 1.00 143.75 498 PHE C CA 1
ATOM 10856 C C . PHE C 1 483 ? 76.240 98.742 28.876 1.00 143.03 498 PHE C C 1
ATOM 10857 O O . PHE C 1 483 ? 76.372 99.303 27.788 1.00 148.28 498 PHE C O 1
ATOM 10865 N N . PHE C 1 484 ? 75.980 99.404 29.998 1.00 133.98 499 PHE C N 1
ATOM 10866 C CA . PHE C 1 484 ? 75.894 100.860 30.009 1.00 135.14 499 PHE C CA 1
ATOM 10867 C C . PHE C 1 484 ? 76.889 101.483 30.980 1.00 141.14 499 PHE C C 1
ATOM 10868 O O . PHE C 1 484 ? 77.174 100.928 32.041 1.00 151.19 499 PHE C O 1
ATOM 10876 N N . LYS C 1 485 ? 77.419 102.640 30.601 1.00 134.26 500 LYS C N 1
ATOM 10877 C CA . LYS C 1 485 ? 78.254 103.434 31.488 1.00 123.65 500 LYS C CA 1
ATOM 10878 C C . LYS C 1 485 ? 77.622 104.816 31.566 1.00 124.13 500 LYS C C 1
ATOM 10879 O O . LYS C 1 485 ? 77.940 105.703 30.774 1.00 126.88 500 LYS C O 1
ATOM 10885 N N . VAL C 1 486 ? 76.719 104.986 32.527 1.00 120.75 501 VAL C N 1
ATOM 10886 C CA . VAL C 1 486 ? 75.812 106.128 32.539 1.00 116.50 501 VAL C CA 1
ATOM 10887 C C . VAL C 1 486 ? 76.070 107.127 33.664 1.00 115.74 501 VAL C C 1
ATOM 10888 O O . VAL C 1 486 ? 76.372 106.745 34.793 1.00 118.93 501 VAL C O 1
ATOM 10892 N N . THR C 1 487 ? 75.952 108.410 33.332 1.00 114.84 502 THR C N 1
ATOM 10893 C CA . THR C 1 487 ? 75.989 109.484 34.314 1.00 117.85 502 THR C CA 1
ATOM 10894 C C . THR C 1 487 ? 74.746 109.414 35.201 1.00 126.68 502 THR C C 1
ATOM 10895 O O . THR C 1 487 ? 73.623 109.409 34.695 1.00 123.62 502 THR C O 1
ATOM 10899 N N . VAL C 1 488 ? 74.944 109.357 36.519 1.00 131.05 503 VAL C N 1
ATOM 10900 C CA . VAL C 1 488 ? 73.826 109.152 37.446 1.00 118.40 503 VAL C CA 1
ATOM 10901 C C . VAL C 1 488 ? 73.651 110.242 38.512 1.00 118.80 503 VAL C C 1
ATOM 10902 O O . VAL C 1 488 ? 72.532 110.497 38.963 1.00 123.48 503 VAL C O 1
ATOM 10906 N N . GLY C 1 489 ? 74.745 110.884 38.911 1.00 117.50 504 GLY C N 1
ATOM 10907 C CA . GLY C 1 489 ? 74.682 111.892 39.956 1.00 117.44 504 GLY C CA 1
ATOM 10908 C C . GLY C 1 489 ? 75.683 113.020 39.780 1.00 116.94 504 GLY C C 1
ATOM 10909 O O . GLY C 1 489 ? 76.689 112.862 39.075 1.00 127.54 504 GLY C O 1
ATOM 10910 N N . ARG C 1 490 ? 75.405 114.163 40.407 1.00 105.55 505 ARG C N 1
ATOM 10911 C CA . ARG C 1 490 ? 76.305 115.312 40.342 1.00 97.18 505 ARG C CA 1
ATOM 10912 C C . ARG C 1 490 ? 77.159 115.394 41.596 1.00 93.52 505 ARG C C 1
ATOM 10913 O O . ARG C 1 490 ? 76.705 115.033 42.680 1.00 98.15 505 ARG C O 1
ATOM 10921 N N . TYR C 1 491 ? 78.392 115.870 41.453 1.00 95.81 506 TYR C N 1
ATOM 10922 C CA . TYR C 1 491 ? 79.237 116.113 42.618 1.00 91.49 506 TYR C CA 1
ATOM 10923 C C . TYR C 1 491 ? 79.027 117.519 43.170 1.00 103.41 506 TYR C C 1
ATOM 10924 O O . TYR C 1 491 ? 78.725 118.452 42.422 1.00 108.33 506 TYR C O 1
ATOM 10933 N N . TYR C 1 492 ? 79.188 117.663 44.482 1.00 100.71 507 TYR C N 1
ATOM 10934 C CA . TYR C 1 492 ? 79.143 118.974 45.121 1.00 92.08 507 TYR C CA 1
ATOM 10935 C C . TYR C 1 492 ? 80.206 119.105 46.209 1.00 87.12 507 TYR C C 1
ATOM 10936 O O . TYR C 1 492 ? 80.491 118.151 46.935 1.00 81.16 507 TYR C O 1
ATOM 10945 N N . SER C 1 493 ? 80.802 120.289 46.298 1.00 78.92 508 SER C N 1
ATOM 10946 C CA . SER C 1 493 ? 81.751 120.604 47.358 1.00 77.28 508 SER C CA 1
ATOM 10947 C C . SER C 1 493 ? 80.970 121.079 48.575 1.00 84.47 508 SER C C 1
ATOM 10948 O O . SER C 1 493 ? 79.806 121.464 48.444 1.00 107.88 508 SER C O 1
ATOM 10951 N N . PRO C 1 494 ? 81.603 121.036 49.766 1.00 77.14 509 PRO C N 1
ATOM 10952 C CA . PRO C 1 494 ? 80.962 121.442 51.023 1.00 83.59 509 PRO C CA 1
ATOM 10953 C C . PRO C 1 494 ? 80.179 122.751 50.927 1.00 96.26 509 PRO C C 1
ATOM 10954 O O . PRO C 1 494 ? 79.137 122.868 51.571 1.00 94.59 509 PRO C O 1
ATOM 10958 N N . SER C 1 495 ? 80.668 123.709 50.142 1.00 93.31 510 SER C N 1
ATOM 10959 C CA . SER C 1 495 ? 79.977 124.989 49.979 1.00 79.37 510 SER C CA 1
ATOM 10960 C C . SER C 1 495 ? 78.863 124.926 48.943 1.00 85.99 510 SER C C 1
ATOM 10961 O O . SER C 1 495 ? 78.234 125.940 48.640 1.00 99.88 510 SER C O 1
ATOM 10964 N N . GLY C 1 496 ? 78.619 123.737 48.402 1.00 84.85 511 GLY C N 1
ATOM 10965 C CA . GLY C 1 496 ? 77.519 123.549 47.477 1.00 96.63 511 GLY C CA 1
ATOM 10966 C C . GLY C 1 496 ? 77.770 124.075 46.077 1.00 96.40 511 GLY C C 1
ATOM 10967 O O . GLY C 1 496 ? 76.857 124.099 45.251 1.00 102.08 511 GLY C O 1
ATOM 10968 N N . LYS C 1 497 ? 79.000 124.501 45.803 1.00 78.66 512 LYS C N 1
ATOM 10969 C CA . LYS C 1 497 ? 79.360 124.923 44.453 1.00 91.56 512 LYS C CA 1
ATOM 10970 C C . LYS C 1 497 ? 79.854 123.730 43.639 1.00 103.54 512 LYS C C 1
ATOM 10971 O O . LYS C 1 497 ? 80.637 122.913 44.129 1.00 107.27 512 LYS C O 1
ATOM 10977 N N . SER C 1 498 ? 79.382 123.624 42.400 1.00 102.32 513 SER C N 1
ATOM 10978 C CA . SER C 1 498 ? 79.694 122.468 41.563 1.00 90.86 513 SER C CA 1
ATOM 10979 C C . SER C 1 498 ? 80.771 122.752 40.523 1.00 82.24 513 SER C C 1
ATOM 10980 O O . SER C 1 498 ? 80.956 123.892 40.092 1.00 78.66 513 SER C O 1
ATOM 10983 N N . THR C 1 499 ? 81.469 121.696 40.119 1.00 85.98 514 THR C N 1
ATOM 10984 C CA . THR C 1 499 ? 82.578 121.807 39.183 1.00 92.13 514 THR C CA 1
ATOM 10985 C C . THR C 1 499 ? 82.214 121.316 37.783 1.00 95.12 514 THR C C 1
ATOM 10986 O O . THR C 1 499 ? 83.089 120.870 37.058 1.00 111.81 514 THR C O 1
ATOM 10990 N N . GLN C 1 500 ? 80.944 121.427 37.392 1.00 90.16 515 GLN C N 1
ATOM 10991 C CA . GLN C 1 500 ? 80.446 120.741 36.186 1.00 100.08 515 GLN C CA 1
ATOM 10992 C C . GLN C 1 500 ? 80.768 121.339 34.798 1.00 104.89 515 GLN C C 1
ATOM 10993 O O . GLN C 1 500 ? 81.092 120.601 33.869 1.00 109.97 515 GLN C O 1
ATOM 10999 N N . LEU C 1 501 ? 80.651 122.651 34.628 1.00 84.57 516 LEU C N 1
ATOM 11000 C CA . LEU C 1 501 ? 81.029 123.254 33.347 1.00 85.10 516 LEU C CA 1
ATOM 11001 C C . LEU C 1 501 ? 82.055 124.346 33.576 1.00 105.76 516 LEU C C 1
ATOM 11002 O O . LEU C 1 501 ? 82.910 124.613 32.728 1.00 104.22 516 LEU C O 1
ATOM 11007 N N . GLU C 1 502 ? 81.949 124.983 34.735 1.00 105.87 517 GLU C N 1
ATOM 11008 C CA . GLU C 1 502 ? 83.050 125.751 35.283 1.00 91.13 517 GLU C CA 1
ATOM 11009 C C . GLU C 1 502 ? 83.791 124.745 36.150 1.00 96.41 517 GLU C C 1
ATOM 11010 O O . GLU C 1 502 ? 83.174 123.822 36.680 1.00 120.16 517 GLU C O 1
ATOM 11016 N N . GLY C 1 503 ? 85.104 124.887 36.278 1.00 78.71 518 GLY C N 1
ATOM 11017 C CA . GLY C 1 503 ? 85.862 123.981 37.120 1.00 81.07 518 GLY C CA 1
ATOM 11018 C C . GLY C 1 503 ? 86.199 124.631 38.447 1.00 78.63 518 GLY C C 1
ATOM 11019 O O . GLY C 1 503 ? 85.530 125.580 38.864 1.00 81.96 518 GLY C O 1
ATOM 11020 N N . VAL C 1 504 ? 87.220 124.114 39.125 1.00 73.43 519 VAL C N 1
ATOM 11021 C CA . VAL C 1 504 ? 87.786 124.822 40.262 1.00 77.93 519 VAL C CA 1
ATOM 11022 C C . VAL C 1 504 ? 88.452 126.071 39.712 1.00 82.56 519 VAL C C 1
ATOM 11023 O O . VAL C 1 504 ? 89.297 125.986 38.816 1.00 69.34 519 VAL C O 1
ATOM 11027 N N . LYS C 1 505 ? 88.062 127.231 40.228 1.00 83.01 520 LYS C N 1
ATOM 11028 C CA . LYS C 1 505 ? 88.675 128.480 39.794 1.00 69.93 520 LYS C CA 1
ATOM 11029 C C . LYS C 1 505 ? 89.997 128.673 40.521 1.00 71.51 520 LYS C C 1
ATOM 11030 O O . LYS C 1 505 ? 90.108 128.372 41.712 1.00 93.30 520 LYS C O 1
ATOM 11036 N N . SER C 1 506 ? 91.007 129.154 39.803 1.00 65.90 521 SER C N 1
ATOM 11037 C CA . SER C 1 506 ? 92.304 129.407 40.419 1.00 64.44 521 SER C CA 1
ATOM 11038 C C . SER C 1 506 ? 92.346 130.784 41.064 1.00 63.67 521 SER C C 1
ATOM 11039 O O . SER C 1 506 ? 91.912 131.772 40.465 1.00 64.18 521 SER C O 1
ATOM 11042 N N . ASP C 1 507 ? 92.869 130.840 42.286 1.00 62.63 522 ASP C N 1
ATOM 11043 C CA . ASP C 1 507 ? 93.006 132.100 43.006 1.00 67.27 522 ASP C CA 1
ATOM 11044 C C . ASP C 1 507 ? 94.169 132.912 42.434 1.00 68.73 522 ASP C C 1
ATOM 11045 O O . ASP C 1 507 ? 94.145 134.146 42.437 1.00 64.39 522 ASP C O 1
ATOM 11050 N N . ILE C 1 508 ? 95.186 132.206 41.946 1.00 61.11 523 ILE C N 1
ATOM 11051 C CA . ILE C 1 508 ? 96.334 132.834 41.298 1.00 60.78 523 ILE C CA 1
ATOM 11052 C C . ILE C 1 508 ? 96.636 132.121 39.977 1.00 67.15 523 ILE C C 1
ATOM 11053 O O . ILE C 1 508 ? 96.932 130.925 39.963 1.00 64.51 523 ILE C O 1
ATOM 11058 N N . VAL C 1 509 ? 96.559 132.855 38.868 1.00 78.89 524 VAL C N 1
ATOM 11059 C CA . VAL C 1 509 ? 96.700 132.253 37.539 1.00 63.40 524 VAL C CA 1
ATOM 11060 C C . VAL C 1 509 ? 98.159 132.013 37.118 1.00 63.20 524 VAL C C 1
ATOM 11061 O O . VAL C 1 509 ? 98.974 132.941 37.100 1.00 62.79 524 VAL C O 1
ATOM 11065 N N . ILE C 1 510 ? 98.472 130.760 36.789 1.00 65.90 525 ILE C N 1
ATOM 11066 C CA . ILE C 1 510 ? 99.761 130.390 36.206 1.00 63.93 525 ILE C CA 1
ATOM 11067 C C . ILE C 1 510 ? 99.492 129.481 35.008 1.00 77.07 525 ILE C C 1
ATOM 11068 O O . ILE C 1 510 ? 99.247 128.285 35.181 1.00 86.16 525 ILE C O 1
ATOM 11073 N N . PRO C 1 511 ? 99.525 130.050 33.788 1.00 73.20 526 PRO C N 1
ATOM 11074 C CA . PRO C 1 511 ? 99.196 129.302 32.565 1.00 68.64 526 PRO C CA 1
ATOM 11075 C C . PRO C 1 511 ? 100.033 128.035 32.378 1.00 69.21 526 PRO C C 1
ATOM 11076 O O . PRO C 1 511 ? 101.261 128.094 32.480 1.00 68.81 526 PRO C O 1
ATOM 11080 N N . SER C 1 512 ? 99.373 126.911 32.103 1.00 70.32 527 SER C N 1
ATOM 11081 C CA . SER C 1 512 ? 100.069 125.656 31.824 1.00 78.44 527 SER C CA 1
ATOM 11082 C C . SER C 1 512 ? 100.061 125.362 30.327 1.00 81.53 527 SER C C 1
ATOM 11083 O O . SER C 1 512 ? 99.614 126.192 29.535 1.00 85.55 527 SER C O 1
ATOM 11086 N N . ARG C 1 513 ? 100.558 124.186 29.950 1.00 82.82 528 ARG C N 1
ATOM 11087 C CA . ARG C 1 513 ? 100.672 123.793 28.545 1.00 90.36 528 ARG C CA 1
ATOM 11088 C C . ARG C 1 513 ? 99.372 123.986 27.769 1.00 90.58 528 ARG C C 1
ATOM 11089 O O . ARG C 1 513 ? 99.376 124.476 26.638 1.00 80.39 528 ARG C O 1
ATOM 11097 N N . TYR C 1 514 ? 98.262 123.608 28.394 1.00 90.19 529 TYR C N 1
ATOM 11098 C CA . TYR C 1 514 ? 96.959 123.615 27.740 1.00 92.09 529 TYR C CA 1
ATOM 11099 C C . TYR C 1 514 ? 96.254 124.973 27.816 1.00 90.72 529 TYR C C 1
ATOM 11100 O O . TYR C 1 514 ? 95.065 125.069 27.520 1.00 107.35 529 TYR C O 1
ATOM 11109 N N . ALA C 1 515 ? 96.986 126.016 28.200 1.00 84.82 530 ALA C N 1
ATOM 11110 C CA . ALA C 1 515 ? 96.403 127.351 28.352 1.00 80.26 530 ALA C CA 1
ATOM 11111 C C . ALA C 1 515 ? 95.720 127.866 27.083 1.00 79.73 530 ALA C C 1
ATOM 11112 O O . ALA C 1 515 ? 94.602 128.380 27.141 1.00 93.42 530 ALA C O 1
ATOM 11114 N N . GLU C 1 516 ? 96.394 127.739 25.944 1.00 80.53 531 GLU C N 1
ATOM 11115 C CA . GLU C 1 516 ? 95.831 128.220 24.686 1.00 91.56 531 GLU C CA 1
ATOM 11116 C C . GLU C 1 516 ? 95.019 127.152 23.961 1.00 93.11 531 GLU C C 1
ATOM 11117 O O . GLU C 1 516 ? 94.373 127.434 22.949 1.00 96.00 531 GLU C O 1
ATOM 11123 N N . ASP C 1 517 ? 95.051 125.929 24.482 1.00 98.09 532 ASP C N 1
ATOM 11124 C CA . ASP C 1 517 ? 94.255 124.846 23.918 1.00 93.04 532 ASP C CA 1
ATOM 11125 C C . ASP C 1 517 ? 92.848 124.850 24.498 1.00 87.81 532 ASP C C 1
ATOM 11126 O O . ASP C 1 517 ? 92.668 124.994 25.709 1.00 94.73 532 ASP C O 1
ATOM 11131 N N . LYS C 1 518 ? 91.852 124.702 23.629 1.00 89.07 533 LYS C N 1
ATOM 11132 C CA . LYS C 1 518 ? 90.481 124.505 24.081 1.00 90.12 533 LYS C CA 1
ATOM 11133 C C . LYS C 1 518 ? 90.333 123.109 24.674 1.00 91.35 533 LYS C C 1
ATOM 11134 O O . LYS C 1 518 ? 89.931 122.167 23.985 1.00 102.46 533 LYS C O 1
ATOM 11140 N N . LEU C 1 519 ? 90.674 122.983 25.953 1.00 87.38 534 LEU C N 1
ATOM 11141 C CA . LEU C 1 519 ? 90.590 121.707 26.655 1.00 86.74 534 LEU C CA 1
ATOM 11142 C C . LEU C 1 519 ? 89.615 121.832 27.821 1.00 85.26 534 LEU C C 1
ATOM 11143 O O . LEU C 1 519 ? 89.726 122.754 28.635 1.00 83.10 534 LEU C O 1
ATOM 11148 N N . GLY C 1 520 ? 88.658 120.909 27.892 1.00 93.73 535 GLY C N 1
ATOM 11149 C CA . GLY C 1 520 ? 87.653 120.917 28.942 1.00 97.82 535 GLY C CA 1
ATOM 11150 C C . GLY C 1 520 ? 86.351 120.257 28.521 1.00 104.19 535 GLY C C 1
ATOM 11151 O O . GLY C 1 520 ? 86.053 120.161 27.330 1.00 109.41 535 GLY C O 1
ATOM 11152 N N . GLU C 1 521 ? 85.569 119.810 29.501 1.00 96.21 536 GLU C N 1
ATOM 11153 C CA . GLU C 1 521 ? 84.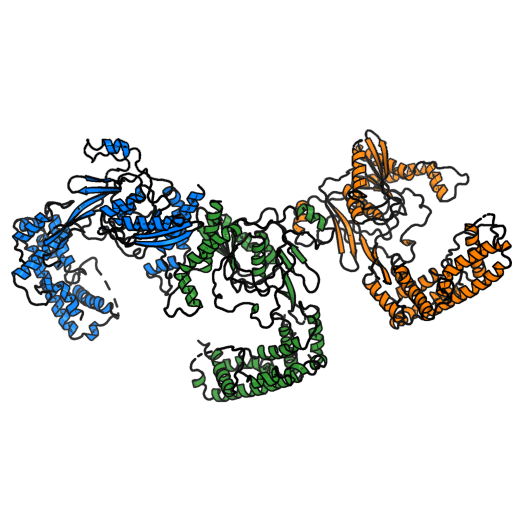312 119.110 29.227 1.00 104.36 536 GLU C CA 1
ATOM 11154 C C . GLU C 1 521 ? 83.274 120.004 28.547 1.00 105.24 536 GLU C C 1
ATOM 11155 O O . GLU C 1 521 ? 82.460 119.524 27.759 1.00 122.75 536 GLU C O 1
ATOM 11161 N N . ARG C 1 522 ? 83.320 121.301 28.841 1.00 89.98 537 ARG C N 1
ATOM 11162 C CA . ARG C 1 522 ? 82.388 122.271 28.263 1.00 92.03 537 ARG C CA 1
ATOM 11163 C C . ARG C 1 522 ? 82.363 122.205 26.732 1.00 96.70 537 ARG C C 1
ATOM 11164 O O . ARG C 1 522 ? 81.384 122.604 26.098 1.00 108.26 537 ARG C O 1
ATOM 11172 N N . PHE C 1 523 ? 83.433 121.673 26.147 1.00 93.98 538 PHE C N 1
ATOM 11173 C CA . PHE C 1 523 ? 83.531 121.548 24.697 1.00 104.39 538 PHE C CA 1
ATOM 11174 C C . PHE C 1 523 ? 83.200 120.146 24.193 1.00 117.51 538 PHE C C 1
ATOM 11175 O O . PHE C 1 523 ? 83.172 119.911 22.985 1.00 124.29 538 PHE C O 1
ATOM 11183 N N . LEU C 1 524 ? 82.963 119.217 25.115 1.00 117.86 539 LEU C N 1
ATOM 11184 C CA . LEU C 1 524 ? 82.437 117.909 24.739 1.00 111.31 539 LEU C CA 1
ATOM 11185 C C . LEU C 1 524 ? 81.036 118.120 24.177 1.00 118.38 539 LEU C C 1
ATOM 11186 O O . LEU C 1 524 ? 80.364 119.090 24.532 1.00 119.10 539 LEU C O 1
ATOM 11191 N N . GLU C 1 525 ? 80.599 117.229 23.294 1.00 117.84 540 GLU C N 1
ATOM 11192 C CA . GLU C 1 525 ? 79.403 117.494 22.494 1.00 114.85 540 GLU C CA 1
ATOM 11193 C C . GLU C 1 525 ? 78.090 117.615 23.271 1.00 110.67 540 GLU C C 1
ATOM 11194 O O . GLU C 1 525 ? 77.296 118.521 23.011 1.00 114.34 540 GLU C O 1
ATOM 11200 N N . TYR C 1 526 ? 77.858 116.720 24.223 1.00 109.31 541 TYR C N 1
ATOM 11201 C CA . TYR C 1 526 ? 76.638 116.803 25.016 1.00 113.16 541 TYR C CA 1
ATOM 11202 C C . TYR C 1 526 ? 76.928 116.858 26.516 1.00 114.92 541 TYR C C 1
ATOM 11203 O O . TYR C 1 526 ? 76.709 115.886 27.239 1.00 118.67 541 TYR C O 1
ATOM 11212 N N . ALA C 1 527 ? 77.414 118.009 26.974 1.00 107.64 542 ALA C N 1
ATOM 11213 C CA . ALA C 1 527 ? 77.729 118.210 28.387 1.00 101.09 542 ALA C CA 1
ATOM 11214 C C . ALA C 1 527 ? 76.548 118.811 29.143 1.00 107.06 542 ALA C C 1
ATOM 11215 O O . ALA C 1 527 ? 75.865 119.703 28.639 1.00 113.45 542 ALA C O 1
ATOM 11217 N N . LEU C 1 528 ? 76.324 118.326 30.361 1.00 101.49 543 LEU C N 1
ATOM 11218 C CA . LEU C 1 528 ? 75.219 118.796 31.190 1.00 103.19 543 LEU C CA 1
ATOM 11219 C C . LEU C 1 528 ? 75.530 120.151 31.821 1.00 108.00 543 LEU C C 1
ATOM 11220 O O . LEU C 1 528 ? 76.676 120.421 32.183 1.00 114.02 543 LEU C O 1
ATOM 11225 N N . PRO C 1 529 ? 74.504 121.012 31.947 1.00 106.92 544 PRO C N 1
ATOM 11226 C CA . PRO C 1 529 ? 74.631 122.347 32.550 1.00 104.29 544 PRO C CA 1
ATOM 11227 C C . PRO C 1 529 ? 75.098 122.295 34.004 1.00 100.87 544 PRO C C 1
ATOM 11228 O O . PRO C 1 529 ? 75.097 121.225 34.612 1.00 98.49 544 PRO C O 1
ATOM 11232 N N . ALA C 1 530 ? 75.481 123.444 34.553 1.00 93.24 545 ALA C N 1
ATOM 11233 C CA . ALA C 1 530 ? 75.995 123.507 35.921 1.00 103.87 545 ALA C CA 1
ATOM 11234 C C . ALA C 1 530 ? 74.889 123.758 36.945 1.00 108.04 545 ALA C C 1
ATOM 11235 O O . ALA C 1 530 ? 73.886 124.402 36.643 1.00 98.55 545 ALA C O 1
ATOM 11237 N N . ASP C 1 531 ? 75.084 123.252 38.159 1.00 103.93 546 ASP C N 1
ATOM 11238 C CA . ASP C 1 531 ? 74.121 123.449 39.240 1.00 103.62 546 ASP C CA 1
ATOM 11239 C C . ASP C 1 531 ? 74.828 123.794 40.543 1.00 104.47 546 ASP C C 1
ATOM 11240 O O . ASP C 1 531 ? 76.052 123.884 40.584 1.00 97.53 546 ASP C O 1
ATOM 11245 N N . GLN C 1 532 ? 74.049 123.991 41.604 1.00 107.82 547 GLN C N 1
ATOM 11246 C CA . GLN C 1 532 ? 74.602 124.208 42.939 1.00 103.70 547 GLN C CA 1
ATOM 11247 C C . GLN C 1 532 ? 73.730 123.562 44.013 1.00 102.35 547 GLN C C 1
ATOM 11248 O O . GLN C 1 532 ? 72.520 123.414 43.838 1.00 111.47 547 GLN C O 1
ATOM 11254 N N . TYR C 1 533 ? 74.353 123.179 45.124 1.00 94.59 548 TYR C N 1
ATOM 11255 C CA . TYR C 1 533 ? 73.644 122.542 46.229 1.00 89.82 548 TYR C CA 1
ATOM 11256 C C . TYR C 1 533 ? 73.740 123.422 47.476 1.00 88.65 548 TYR C C 1
ATOM 11257 O O . TYR C 1 533 ? 74.487 124.402 47.491 1.00 85.68 548 TYR C O 1
ATOM 11266 N N . ASP C 1 534 ? 72.974 123.083 48.510 1.00 98.74 549 ASP C N 1
ATOM 11267 C CA . ASP C 1 534 ? 72.989 123.830 49.763 1.00 102.25 549 ASP C CA 1
ATOM 11268 C C . ASP C 1 534 ? 74.375 123.799 50.413 1.00 95.99 549 ASP C C 1
ATOM 11269 O O . ASP C 1 534 ? 75.085 122.798 50.315 1.00 93.23 549 ASP C O 1
ATOM 11274 N N . ASN C 1 535 ? 74.760 124.894 51.066 1.00 90.23 550 ASN C N 1
ATOM 11275 C CA . ASN C 1 535 ? 76.038 124.954 51.782 1.00 89.12 550 ASN C CA 1
ATOM 11276 C C . ASN C 1 535 ? 76.018 124.045 53.016 1.00 92.61 550 ASN C C 1
ATOM 11277 O O . ASN C 1 535 ? 75.041 124.030 53.767 1.00 92.71 550 ASN C O 1
ATOM 11282 N N . VAL C 1 536 ? 77.097 123.286 53.219 1.00 92.82 551 VAL C N 1
ATOM 11283 C CA . VAL C 1 536 ? 77.161 122.298 54.301 1.00 89.00 551 VAL C CA 1
ATOM 11284 C C . VAL C 1 536 ? 78.449 122.385 55.154 1.00 91.35 551 VAL C C 1
ATOM 11285 O O . VAL C 1 536 ? 78.744 121.463 55.923 1.00 87.60 551 VAL C O 1
ATOM 11289 N N . ILE C 1 537 ? 79.209 123.479 55.029 1.00 95.45 552 ILE C N 1
ATOM 11290 C CA . ILE C 1 537 ? 80.441 123.657 55.822 1.00 89.06 552 ILE C CA 1
ATOM 11291 C C . ILE C 1 537 ? 80.195 123.435 57.313 1.00 83.61 552 ILE C C 1
ATOM 11292 O O . ILE C 1 537 ? 80.825 122.569 57.927 1.00 94.39 552 ILE C O 1
ATOM 11297 N N . ASN C 1 538 ? 79.278 124.207 57.890 1.00 81.87 553 ASN C N 1
ATOM 11298 C CA . ASN C 1 538 ? 78.800 123.895 59.223 1.00 93.14 553 ASN C CA 1
ATOM 11299 C C . ASN C 1 538 ? 77.819 122.745 59.072 1.00 102.06 553 ASN C C 1
ATOM 11300 O O . ASN C 1 538 ? 76.740 122.908 58.502 1.00 118.23 553 ASN C O 1
ATOM 11305 N N . ASP C 1 539 ? 78.200 121.560 59.530 1.00 94.30 554 ASP C N 1
ATOM 11306 C CA . ASP C 1 539 ? 77.321 120.424 59.318 1.00 91.40 554 ASP C CA 1
ATOM 11307 C C . ASP C 1 539 ? 76.281 120.246 60.415 1.00 94.10 554 ASP C C 1
ATOM 11308 O O . ASP C 1 539 ? 76.600 120.164 61.603 1.00 91.90 554 ASP C O 1
ATOM 11313 N N . ASN C 1 540 ? 75.029 120.191 59.978 1.00 110.06 555 ASN C N 1
ATOM 11314 C CA . ASN C 1 540 ? 73.886 119.994 60.846 1.00 113.66 555 ASN C CA 1
ATOM 11315 C C . ASN C 1 540 ? 73.698 118.525 61.186 1.00 115.86 555 ASN C C 1
ATOM 11316 O O . ASN C 1 540 ? 72.823 118.175 61.980 1.00 120.51 555 ASN C O 1
ATOM 11321 N N . LEU C 1 541 ? 74.528 117.672 60.581 1.00 102.26 556 LEU C N 1
ATOM 11322 C CA . LEU C 1 541 ? 74.412 116.223 60.724 1.00 98.13 556 LEU C CA 1
ATOM 11323 C C . LEU C 1 541 ? 73.001 115.808 60.315 1.00 100.65 556 LEU C C 1
ATOM 11324 O O . LEU C 1 541 ? 72.426 114.868 60.874 1.00 103.22 556 LEU C O 1
ATOM 11329 N N . GLY C 1 542 ? 72.451 116.515 59.329 1.00 100.06 557 GLY C N 1
ATOM 11330 C CA . GLY C 1 542 ? 71.030 116.453 59.035 1.00 102.74 557 GLY C CA 1
ATOM 11331 C C . GLY C 1 542 ? 70.569 115.340 58.115 1.00 106.22 557 GLY C C 1
ATOM 11332 O O . GLY C 1 542 ? 69.372 115.208 57.857 1.00 117.33 557 GLY C O 1
ATOM 11333 N N . ASP C 1 543 ? 71.502 114.534 57.621 1.00 110.19 558 ASP C N 1
ATOM 11334 C CA . ASP C 1 543 ? 71.139 113.458 56.705 1.00 113.54 558 ASP C CA 1
ATOM 11335 C C . ASP C 1 543 ? 71.372 112.069 57.301 1.00 115.07 558 ASP C C 1
ATOM 11336 O O . ASP C 1 543 ? 71.642 111.110 56.573 1.00 105.76 558 ASP C O 1
ATOM 11341 N N . LEU C 1 544 ? 71.258 111.961 58.624 1.00 121.67 559 LEU C N 1
ATOM 11342 C CA . LEU C 1 544 ? 71.519 110.699 59.318 1.00 120.20 559 LEU C CA 1
ATOM 11343 C C . LEU C 1 544 ? 70.267 110.140 59.982 1.00 116.05 559 LEU C C 1
ATOM 11344 O O . LEU C 1 544 ? 69.224 110.797 60.030 1.00 115.12 559 LEU C O 1
ATOM 11349 N N . ASP C 1 545 ? 70.386 108.918 60.495 1.00 114.28 560 ASP C N 1
ATOM 11350 C CA . ASP C 1 545 ? 69.393 108.371 61.411 1.00 126.27 560 ASP C CA 1
ATOM 11351 C C . ASP C 1 545 ? 69.623 108.984 62.792 1.00 119.12 560 ASP C C 1
ATOM 11352 O O . ASP C 1 545 ? 70.737 109.400 63.117 1.00 115.62 560 ASP C O 1
ATOM 11357 N N . ILE C 1 546 ? 68.570 109.036 63.601 1.00 121.79 561 ILE C N 1
ATOM 11358 C CA . ILE C 1 546 ? 68.617 109.702 64.901 1.00 127.63 561 ILE C CA 1
ATOM 11359 C C . ILE C 1 546 ? 69.270 108.823 65.977 1.00 142.84 561 ILE C C 1
ATOM 11360 O O . ILE C 1 546 ? 69.350 109.207 67.146 1.00 150.76 561 ILE C O 1
ATOM 11365 N N . ASN C 1 547 ? 69.735 107.641 65.581 1.00 144.82 562 ASN C N 1
ATOM 11366 C CA . ASN C 1 547 ? 70.507 106.800 66.489 1.00 142.47 562 ASN C CA 1
ATOM 11367 C C . ASN C 1 547 ? 71.966 107.257 66.538 1.00 139.99 562 ASN C C 1
ATOM 11368 O O . ASN C 1 547 ? 72.546 107.400 67.616 1.00 135.68 562 ASN C O 1
ATOM 11373 N N . ILE C 1 548 ? 72.539 107.506 65.363 1.00 130.48 563 ILE C N 1
ATOM 11374 C CA . ILE C 1 548 ? 73.912 107.982 65.246 1.00 123.25 563 ILE C CA 1
ATOM 11375 C C . ILE C 1 548 ? 74.023 109.503 65.385 1.00 133.55 563 ILE C C 1
ATOM 11376 O O . ILE C 1 548 ? 74.997 110.003 65.940 1.00 147.18 563 ILE C O 1
ATOM 11381 N N . ARG C 1 549 ? 73.028 110.229 64.879 1.00 128.44 564 ARG C N 1
ATOM 11382 C CA . ARG C 1 549 ? 73.069 111.698 64.844 1.00 115.67 564 ARG C CA 1
ATOM 11383 C C . ARG C 1 549 ? 73.462 112.403 66.156 1.00 110.41 564 ARG C C 1
ATOM 11384 O O . ARG C 1 549 ? 74.255 113.347 66.128 1.00 119.97 564 ARG C O 1
ATOM 11392 N N . PRO C 1 550 ? 72.906 111.962 67.303 1.00 113.59 565 PRO C N 1
ATOM 11393 C CA . PRO C 1 550 ? 73.373 112.539 68.568 1.00 113.95 565 PRO C CA 1
ATOM 11394 C C . PRO C 1 550 ? 74.875 112.356 68.784 1.00 111.87 565 PRO C C 1
ATOM 11395 O O . PRO C 1 550 ? 75.530 113.294 69.233 1.00 116.61 565 PRO C O 1
ATOM 11399 N N . TRP C 1 551 ? 75.404 111.181 68.453 1.00 111.95 566 TRP C N 1
ATOM 11400 C CA . TRP C 1 551 ? 76.828 110.892 68.608 1.00 119.68 566 TRP C CA 1
ATOM 11401 C C . TRP C 1 551 ? 77.727 111.938 67.938 1.00 119.17 566 TRP C C 1
ATOM 11402 O O . TRP C 1 551 ? 78.743 112.338 68.509 1.00 121.86 566 TRP C O 1
ATOM 11413 N N . PHE C 1 552 ? 77.349 112.379 66.739 1.00 104.73 567 PHE C N 1
ATOM 11414 C CA . PHE C 1 552 ? 78.087 113.432 66.042 1.00 109.49 567 PHE C CA 1
ATOM 11415 C C . PHE C 1 552 ? 78.085 114.706 66.886 1.00 111.63 567 PHE C C 1
ATOM 11416 O O . PHE C 1 552 ? 79.142 115.274 67.169 1.00 115.50 567 PHE C O 1
ATOM 11424 N N . GLN C 1 553 ? 76.885 115.143 67.274 1.00 105.77 568 GLN C N 1
ATOM 11425 C CA . GLN C 1 553 ? 76.684 116.356 68.074 1.00 106.91 568 GLN C CA 1
ATOM 11426 C C . GLN C 1 553 ? 77.647 116.452 69.254 1.00 112.51 568 GLN C C 1
ATOM 11427 O O . GLN C 1 553 ? 78.206 117.515 69.527 1.00 110.84 568 GLN C O 1
ATOM 11433 N N . LYS C 1 554 ? 77.845 115.329 69.938 1.00 116.89 569 LYS C N 1
ATOM 11434 C CA . LYS C 1 554 ? 78.708 115.281 71.111 1.00 113.05 569 LYS C CA 1
ATOM 11435 C C . LYS C 1 554 ? 80.194 115.300 70.745 1.00 108.13 569 LYS C C 1
ATOM 11436 O O . LYS C 1 554 ? 80.991 115.944 71.428 1.00 102.71 569 LYS C O 1
ATOM 11442 N N . TYR C 1 555 ? 80.563 114.598 69.674 1.00 103.95 570 TYR C N 1
ATOM 11443 C CA . TYR C 1 555 ? 81.978 114.375 69.360 1.00 100.43 570 TYR C CA 1
ATOM 11444 C C . TYR C 1 555 ? 82.455 114.792 67.955 1.00 101.18 570 TYR C C 1
ATOM 11445 O O . TYR C 1 555 ? 83.651 115.000 67.753 1.00 106.53 570 TYR C O 1
ATOM 11454 N N . TYR C 1 556 ? 81.549 114.896 66.984 1.00 102.29 571 TYR C N 1
ATOM 11455 C CA . TYR C 1 556 ? 81.951 115.259 65.618 1.00 96.88 571 TYR C CA 1
ATOM 11456 C C . TYR C 1 556 ? 81.761 116.746 65.306 1.00 103.41 571 TYR C C 1
ATOM 11457 O O . TYR C 1 556 ? 82.602 117.359 64.647 1.00 120.01 571 TYR C O 1
ATOM 11466 N N . SER C 1 557 ? 80.660 117.318 65.782 1.00 106.59 572 SER C N 1
ATOM 11467 C CA . SER C 1 557 ? 80.379 118.742 65.590 1.00 98.28 572 SER C CA 1
ATOM 11468 C C . SER C 1 557 ? 81.245 119.763 66.357 1.00 97.29 572 SER C C 1
ATOM 11469 O O . SER C 1 557 ? 81.527 120.837 65.821 1.00 105.53 572 SER C O 1
ATOM 11472 N N . PRO C 1 558 ? 81.657 119.458 67.608 1.00 92.41 573 PRO C N 1
ATOM 11473 C CA . PRO C 1 558 ? 82.366 120.540 68.302 1.00 92.19 573 PRO C CA 1
ATOM 11474 C C . PRO C 1 558 ? 83.784 120.726 67.777 1.00 98.20 573 PRO C C 1
ATOM 11475 O O . PRO C 1 558 ? 84.346 121.816 67.892 1.00 107.22 573 PRO C O 1
ATOM 11479 N N . HIS C 1 559 ? 84.353 119.669 67.209 1.00 89.17 574 HIS C N 1
ATOM 11480 C CA . HIS C 1 559 ? 85.691 119.743 66.634 1.00 87.38 574 HIS C CA 1
ATOM 11481 C C . HIS C 1 559 ? 85.638 119.854 65.116 1.00 90.38 574 HIS C C 1
ATOM 11482 O O . HIS C 1 559 ? 86.592 119.491 64.426 1.00 101.99 574 HIS C O 1
ATOM 11489 N N . LEU C 1 560 ? 84.518 120.361 64.604 1.00 85.44 575 LEU C N 1
ATOM 11490 C CA . LEU C 1 560 ? 84.345 120.578 63.171 1.00 86.89 575 LEU C CA 1
ATOM 11491 C C . LEU C 1 560 ? 85.373 121.583 62.665 1.00 94.78 575 LEU C C 1
ATOM 11492 O O . LEU C 1 560 ? 85.678 122.564 63.347 1.00 93.01 575 LEU C O 1
ATOM 11497 N N . GLN C 1 561 ? 85.910 121.335 61.474 1.00 86.37 576 GLN C N 1
ATOM 11498 C CA . GLN C 1 561 ? 86.909 122.221 60.887 1.00 75.82 576 GLN C CA 1
ATOM 11499 C C . GLN C 1 561 ? 86.313 123.577 60.537 1.00 76.95 576 GLN C C 1
ATOM 11500 O O . GLN C 1 561 ? 85.293 123.658 59.851 1.00 84.20 576 GLN C O 1
ATOM 11506 N N . LYS C 1 562 ? 86.950 124.637 61.019 1.00 78.03 577 LYS C N 1
ATOM 11507 C CA . LYS C 1 562 ? 86.559 125.992 60.661 1.00 80.40 577 LYS C CA 1
ATOM 11508 C C . LYS C 1 562 ? 87.339 126.432 59.431 1.00 89.67 577 LYS C C 1
ATOM 11509 O O . LYS C 1 562 ? 88.563 126.295 59.393 1.00 111.55 577 LYS C O 1
ATOM 11515 N N . PRO C 1 563 ? 86.629 126.951 58.415 1.00 79.66 578 PRO C N 1
ATOM 11516 C CA . PRO C 1 563 ? 87.299 127.500 57.232 1.00 76.44 578 PRO C CA 1
ATOM 11517 C C . PRO C 1 563 ? 88.227 128.634 57.643 1.00 69.83 578 PRO C C 1
ATOM 11518 O O . PRO C 1 563 ? 87.849 129.466 58.473 1.00 69.64 578 PRO C O 1
ATOM 11522 N N . GLU C 1 564 ? 89.428 128.663 57.075 1.00 67.23 579 GLU C N 1
ATOM 11523 C CA . GLU C 1 564 ? 90.454 129.595 57.529 1.00 66.38 579 GLU C CA 1
ATOM 11524 C C . GLU C 1 564 ? 90.486 130.879 56.698 1.00 81.15 579 GLU C C 1
ATOM 11525 O O . GLU C 1 564 ? 90.048 130.897 55.546 1.00 84.35 579 GLU C O 1
ATOM 11531 N N . LEU C 1 565 ? 91.002 131.950 57.294 1.00 91.13 580 LEU C N 1
ATOM 11532 C CA . LEU C 1 565 ? 91.019 133.258 56.645 1.00 83.36 580 LEU C CA 1
ATOM 11533 C C . LEU C 1 565 ? 92.433 133.732 56.306 1.00 75.44 580 LEU C C 1
ATOM 11534 O O . LEU C 1 565 ? 92.621 134.496 55.360 1.00 92.13 580 LEU C O 1
ATOM 11539 N N . VAL C 1 566 ? 93.417 133.265 57.072 1.00 63.32 581 VAL C N 1
ATOM 11540 C CA . VAL C 1 566 ? 94.792 133.775 56.993 1.00 71.10 581 VAL C CA 1
ATOM 11541 C C . VAL C 1 566 ? 95.407 133.772 55.582 1.00 86.33 581 VAL C C 1
ATOM 11542 O O . VAL C 1 566 ? 96.030 134.754 55.171 1.00 88.51 581 VAL C O 1
ATOM 11546 N N . TRP C 1 567 ? 95.212 132.687 54.837 1.00 60.80 582 TRP C N 1
ATOM 11547 C CA . TRP C 1 567 ? 95.821 132.553 53.516 1.00 65.13 582 TRP C CA 1
ATOM 11548 C C . TRP C 1 567 ? 95.073 133.344 52.439 1.00 64.62 582 TRP C C 1
ATOM 11549 O O . TRP C 1 567 ? 95.690 134.019 51.608 1.00 77.40 582 TRP C O 1
ATOM 11560 N N . ARG C 1 568 ? 93.745 133.255 52.451 1.00 61.48 583 ARG C N 1
ATOM 11561 C CA . ARG C 1 568 ? 92.921 134.004 51.501 1.00 61.19 583 ARG C CA 1
ATOM 11562 C C . ARG C 1 568 ? 92.926 135.507 51.805 1.00 70.19 583 ARG C C 1
ATOM 11563 O O . ARG C 1 568 ? 92.512 136.318 50.975 1.00 73.62 583 ARG C O 1
ATOM 11571 N N . GLU C 1 569 ? 93.400 135.868 52.995 1.00 74.41 584 GLU C N 1
ATOM 11572 C CA . GLU C 1 569 ? 93.528 137.268 53.397 1.00 73.46 584 GLU C CA 1
ATOM 11573 C C . GLU C 1 569 ? 94.709 137.948 52.704 1.00 61.00 584 GLU C C 1
ATOM 11574 O O . GLU C 1 569 ? 94.605 139.097 52.274 1.00 61.35 584 GLU C O 1
ATOM 11580 N N . MET C 1 570 ? 95.823 137.230 52.583 1.00 60.03 585 MET C N 1
ATOM 11581 C CA . MET C 1 570 ? 97.015 137.759 51.921 1.00 92.26 585 MET C CA 1
ATOM 11582 C C . MET C 1 570 ? 96.962 137.552 50.404 1.00 88.97 585 MET C C 1
ATOM 11583 O O . MET C 1 570 ? 97.945 137.803 49.706 1.00 79.34 585 MET C O 1
ATOM 11588 N N . LEU C 1 571 ? 95.813 137.102 49.904 1.00 59.41 586 LEU C N 1
ATOM 11589 C CA . LEU C 1 571 ? 95.653 136.755 48.486 1.00 59.34 586 LEU C CA 1
ATOM 11590 C C . LEU C 1 571 ? 95.851 137.910 47.475 1.00 73.93 586 LEU C C 1
ATOM 11591 O O . LEU C 1 571 ? 96.547 137.729 46.470 1.00 85.14 586 LEU C O 1
ATOM 11596 N N . PRO C 1 572 ? 95.244 139.091 47.727 1.00 75.92 587 PRO C N 1
ATOM 11597 C CA . PRO C 1 572 ? 95.458 140.201 46.787 1.00 76.91 587 PRO C CA 1
ATOM 11598 C C . PRO C 1 572 ? 96.923 140.639 46.699 1.00 60.03 587 PRO C C 1
ATOM 11599 O O . PRO C 1 572 ? 97.342 141.146 45.656 1.00 77.53 587 PRO C O 1
ATOM 11603 N N . GLN C 1 573 ? 97.683 140.452 47.775 1.00 75.18 588 GLN C N 1
ATOM 11604 C CA . GLN C 1 573 ? 99.115 140.750 47.768 1.00 58.93 588 GLN C CA 1
ATOM 11605 C C . GLN C 1 573 ? 99.885 139.690 46.973 1.00 61.35 588 GLN C C 1
ATOM 11606 O O . GLN C 1 573 ? 100.835 140.006 46.254 1.00 66.27 588 GLN C O 1
ATOM 11612 N N . LEU C 1 574 ? 99.460 138.435 47.102 1.00 57.96 589 LEU C N 1
ATOM 11613 C CA . LEU C 1 574 ? 100.114 137.314 46.425 1.00 57.52 589 LEU C CA 1
ATOM 11614 C C . LEU C 1 574 ? 99.850 137.318 44.919 1.00 70.69 589 LEU C C 1
ATOM 11615 O O . LEU C 1 574 ? 100.736 137.001 44.125 1.00 67.86 589 LEU C O 1
ATOM 11620 N N . ALA C 1 575 ? 98.629 137.674 44.532 1.00 65.12 590 ALA C N 1
ATOM 11621 C CA . ALA C 1 575 ? 98.260 137.728 43.121 1.00 59.33 590 ALA C CA 1
ATOM 11622 C C . ALA C 1 575 ? 98.976 138.872 42.405 1.00 59.67 590 ALA C C 1
ATOM 11623 O O . ALA C 1 575 ? 99.298 138.770 41.222 1.00 74.41 590 ALA C O 1
ATOM 11625 N N . HIS C 1 576 ? 99.214 139.964 43.127 1.00 59.86 591 HIS C N 1
ATOM 11626 C CA . HIS C 1 576 ? 99.929 141.114 42.581 1.00 60.08 591 HIS C CA 1
ATOM 11627 C C . HIS C 1 576 ? 101.386 140.768 42.272 1.00 59.61 591 HIS C C 1
ATOM 11628 O O . HIS C 1 576 ? 101.905 141.120 41.210 1.00 60.19 591 HIS C O 1
ATOM 11635 N N . ASN C 1 577 ? 102.042 140.089 43.210 1.00 58.74 592 ASN C N 1
ATOM 11636 C CA . ASN C 1 577 ? 103.440 139.698 43.047 1.00 58.40 592 ASN C CA 1
ATOM 11637 C C . ASN C 1 577 ? 103.648 138.669 41.932 1.00 58.60 592 ASN C C 1
ATOM 11638 O O . ASN C 1 577 ? 104.622 138.747 41.179 1.00 95.61 592 ASN C O 1
ATOM 11643 N N . SER C 1 578 ? 102.742 137.697 41.847 1.00 58.56 593 SER C N 1
ATOM 11644 C CA . SER C 1 578 ? 102.780 136.674 40.801 1.00 58.99 593 SER C CA 1
ATOM 11645 C C . SER C 1 578 ? 102.707 137.289 39.402 1.00 80.70 593 SER C C 1
ATOM 11646 O O . SER C 1 578 ? 103.539 136.993 38.542 1.00 83.13 593 SER C O 1
ATOM 11649 N N . GLN C 1 579 ? 101.712 138.149 39.189 1.00 60.57 594 GLN C N 1
ATOM 11650 C CA . GLN C 1 579 ? 101.538 138.849 37.918 1.00 61.79 594 GLN C CA 1
ATOM 11651 C C . GLN C 1 579 ? 102.803 139.619 37.530 1.00 62.10 594 GLN C C 1
ATOM 11652 O O . GLN C 1 579 ? 103.246 139.561 36.378 1.00 105.94 594 GLN C O 1
ATOM 11658 N N . GLU C 1 580 ? 103.391 140.320 38.499 1.00 61.44 595 GLU C N 1
ATOM 11659 C CA . GLU C 1 580 ? 104.612 141.087 38.260 1.00 61.79 595 GLU C CA 1
ATOM 11660 C C . GLU C 1 580 ? 105.820 140.186 38.002 1.00 61.62 595 GLU C C 1
ATOM 11661 O O . GLU C 1 580 ? 106.656 140.497 37.152 1.00 73.87 595 GLU C O 1
ATOM 11667 N N . ARG C 1 581 ? 105.916 139.083 38.741 1.00 60.68 596 ARG C N 1
ATOM 11668 C CA . ARG C 1 581 ? 107.015 138.134 38.559 1.00 60.65 596 ARG C CA 1
ATOM 11669 C C . ARG C 1 581 ? 106.976 137.458 37.191 1.00 69.35 596 ARG C C 1
ATOM 11670 O O . ARG C 1 581 ? 108.019 137.240 36.576 1.00 95.83 596 ARG C O 1
ATOM 11678 N N . LEU C 1 582 ? 105.778 137.123 36.719 1.00 72.94 597 LEU C N 1
ATOM 11679 C CA . LEU C 1 582 ? 105.621 136.466 35.423 1.00 63.99 597 LEU C CA 1
ATOM 11680 C C . LEU C 1 582 ? 105.959 137.401 34.260 1.00 64.70 597 LEU C C 1
ATOM 11681 O O . LEU C 1 582 ? 106.618 136.991 33.302 1.00 79.53 597 LEU C O 1
ATOM 11686 N N . GLU C 1 583 ? 105.508 138.652 34.349 1.00 66.67 598 GLU C N 1
ATOM 11687 C CA . GLU C 1 583 ? 105.776 139.652 33.314 1.00 68.07 598 GLU C CA 1
ATOM 11688 C C . GLU C 1 583 ? 107.271 139.937 33.180 1.00 66.62 598 GLU C C 1
ATOM 11689 O O . GLU C 1 583 ? 107.783 140.111 32.072 1.00 83.02 598 GLU C O 1
ATOM 11695 N N . LYS C 1 584 ? 107.962 139.984 34.316 1.00 65.36 599 LYS C N 1
ATOM 11696 C CA . LYS C 1 584 ? 109.389 140.305 34.346 1.00 65.68 599 LYS C CA 1
ATOM 11697 C C . LYS C 1 584 ? 110.286 139.086 34.135 1.00 65.82 599 LYS C C 1
ATOM 11698 O O . LYS C 1 584 ? 111.511 139.211 34.075 1.00 66.29 599 LYS C O 1
ATOM 11704 N N . ASN C 1 585 ? 109.677 137.910 34.024 1.00 65.58 600 ASN C N 1
ATOM 11705 C CA . ASN C 1 585 ? 110.430 136.698 33.722 1.00 66.02 600 ASN C CA 1
ATOM 11706 C C . ASN C 1 585 ? 110.491 136.478 32.215 1.00 98.62 600 ASN C C 1
ATOM 11707 O O . ASN C 1 585 ? 109.458 136.268 31.572 1.00 120.66 600 ASN C O 1
ATOM 11712 N N . LYS C 1 586 ? 111.700 136.532 31.659 1.00 69.13 601 LYS C N 1
ATOM 11713 C CA . LYS C 1 586 ? 111.907 136.373 30.222 1.00 71.28 601 LYS C CA 1
ATOM 11714 C C . LYS C 1 586 ? 111.482 134.991 29.730 1.00 71.91 601 LYS C C 1
ATOM 11715 O O . LYS C 1 586 ? 110.752 134.879 28.744 1.00 73.33 601 LYS C O 1
ATOM 11721 N N . ASN C 1 587 ? 111.940 133.946 30.416 1.00 71.18 602 ASN C N 1
ATOM 11722 C CA . ASN C 1 587 ? 111.558 132.578 30.071 1.00 71.82 602 ASN C CA 1
ATOM 11723 C C . ASN C 1 587 ? 110.041 132.378 30.045 1.00 82.81 602 ASN C C 1
ATOM 11724 O O . ASN C 1 587 ? 109.511 131.751 29.131 1.00 103.25 602 ASN C O 1
ATOM 11729 N N . PHE C 1 588 ? 109.342 132.913 31.040 1.00 69.56 603 PHE C N 1
ATOM 11730 C CA . PHE C 1 588 ? 107.889 132.793 31.062 1.00 69.22 603 PHE C CA 1
ATOM 11731 C C . PHE C 1 588 ? 107.243 133.707 30.020 1.00 70.54 603 PHE C C 1
ATOM 11732 O O . PHE C 1 588 ? 106.179 133.393 29.489 1.00 90.54 603 PHE C O 1
ATOM 11740 N N . GLU C 1 589 ? 107.889 134.833 29.724 1.00 70.91 604 GLU C N 1
ATOM 11741 C CA . GLU C 1 589 ? 107.411 135.737 28.677 1.00 74.36 604 GLU C CA 1
ATOM 11742 C C . GLU C 1 589 ? 107.460 135.044 27.314 1.00 74.72 604 GLU C C 1
ATOM 11743 O O . GLU C 1 589 ? 106.557 135.204 26.490 1.00 76.02 604 GLU C O 1
ATOM 11749 N N . ILE C 1 590 ? 108.521 134.271 27.094 1.00 75.39 605 ILE C N 1
ATOM 11750 C CA . ILE C 1 590 ? 108.680 133.475 25.881 1.00 77.72 605 ILE C CA 1
ATOM 11751 C C . ILE C 1 590 ? 107.634 132.362 25.813 1.00 77.92 605 ILE C C 1
ATOM 11752 O O . ILE C 1 590 ? 106.992 132.167 24.780 1.00 95.09 605 ILE C O 1
ATOM 11757 N N . PHE C 1 591 ? 107.478 131.634 26.917 1.00 76.05 606 PHE C N 1
ATOM 11758 C CA . PHE C 1 591 ? 106.549 130.509 26.994 1.00 76.14 606 PHE C CA 1
ATOM 11759 C C . PHE C 1 591 ? 105.121 130.887 26.595 1.00 76.55 606 PHE C C 1
ATOM 11760 O O . PHE C 1 591 ? 104.420 130.095 25.961 1.00 77.95 606 PHE C O 1
ATOM 11768 N N . VAL C 1 592 ? 104.698 132.094 26.966 1.00 75.52 607 VAL C N 1
ATOM 11769 C CA . VAL C 1 592 ? 103.381 132.598 26.589 1.00 78.84 607 VAL C CA 1
ATOM 11770 C C . VAL C 1 592 ? 103.268 132.762 25.072 1.00 81.27 607 VAL C C 1
ATOM 11771 O O . VAL C 1 592 ? 102.320 132.264 24.461 1.00 86.28 607 VAL C O 1
ATOM 11775 N N . GLN C 1 593 ? 104.237 133.456 24.476 1.00 79.79 608 GLN C N 1
ATOM 11776 C CA . GLN C 1 593 ? 104.302 133.621 23.025 1.00 98.98 608 GLN C CA 1
ATOM 11777 C C . GLN C 1 593 ? 104.292 132.267 22.324 1.00 101.56 608 GLN C C 1
ATOM 11778 O O . GLN C 1 593 ? 103.578 132.069 21.343 1.00 102.04 608 GLN C O 1
ATOM 11784 N N . HIS C 1 594 ? 105.098 131.344 22.839 1.00 88.69 609 HIS C N 1
ATOM 11785 C CA . HIS C 1 594 ? 105.246 130.013 22.261 1.00 85.34 609 HIS C CA 1
ATOM 11786 C C . HIS C 1 594 ? 103.909 129.284 22.148 1.00 85.81 609 HIS C C 1
ATOM 11787 O O . HIS C 1 594 ? 103.702 128.486 21.232 1.00 103.91 609 HIS C O 1
ATOM 11794 N N . LEU C 1 595 ? 103.006 129.566 23.082 1.00 87.80 610 LEU C N 1
ATOM 11795 C CA . LEU C 1 595 ? 101.675 128.969 23.074 1.00 94.40 610 LEU C CA 1
ATOM 11796 C C . LEU C 1 595 ? 100.778 129.630 22.027 1.00 91.81 610 LEU C C 1
ATOM 11797 O O . LEU C 1 595 ? 99.909 128.980 21.440 1.00 89.25 610 LEU C O 1
ATOM 11802 N N . LYS C 1 596 ? 101.001 130.921 21.795 1.00 86.08 611 LYS C N 1
ATOM 11803 C CA . LYS C 1 596 ? 100.183 131.702 20.871 1.00 91.49 611 LYS C CA 1
ATOM 11804 C C . LYS C 1 596 ? 100.739 131.653 19.449 1.00 106.28 611 LYS C C 1
ATOM 11805 O O . LYS C 1 596 ? 100.228 132.329 18.552 1.00 106.64 611 LYS C O 1
ATOM 11811 N N . LYS C 1 597 ? 101.790 130.856 19.259 1.00 110.19 612 LYS C N 1
ATOM 11812 C CA . LYS C 1 597 ? 102.434 130.676 17.956 1.00 99.80 612 LYS C CA 1
ATOM 11813 C C . LYS C 1 597 ? 102.964 131.984 17.367 1.00 106.92 612 LYS C C 1
ATOM 11814 O O . LYS C 1 597 ? 103.113 132.113 16.150 1.00 114.96 612 LYS C O 1
ATOM 11820 N N . THR C 1 598 ? 103.254 132.947 18.236 1.00 118.04 613 THR C N 1
ATOM 11821 C CA . THR C 1 598 ? 103.791 134.233 17.806 1.00 122.39 613 THR C CA 1
ATOM 11822 C C . THR C 1 598 ? 105.296 134.303 18.038 1.00 130.56 613 THR C C 1
ATOM 11823 O O . THR C 1 598 ? 105.904 135.367 17.914 1.00 144.45 613 THR C O 1
ATOM 11827 N N . ASN C 1 599 ? 105.894 133.165 18.376 1.00 115.71 614 ASN C N 1
ATOM 11828 C CA . ASN C 1 599 ? 107.337 133.090 18.548 1.00 111.12 614 ASN C CA 1
ATOM 11829 C C . ASN C 1 599 ? 108.019 132.934 17.192 1.00 102.42 614 ASN C C 1
ATOM 11830 O O . ASN C 1 599 ? 108.676 131.922 16.935 1.00 97.71 614 ASN C O 1
ATOM 11835 N N . LYS C 1 600 ? 107.837 133.930 16.325 1.00 113.64 615 LYS C N 1
ATOM 11836 C CA . LYS C 1 600 ? 108.482 133.946 15.015 1.00 132.03 615 LYS C CA 1
ATOM 11837 C C . LYS C 1 600 ? 109.988 133.836 15.209 1.00 131.71 615 LYS C C 1
ATOM 11838 O O . LYS C 1 600 ? 110.638 132.953 14.645 1.00 110.05 615 LYS C O 1
ATOM 11844 N N . GLN C 1 601 ? 110.533 134.743 16.014 1.00 136.73 616 GLN C N 1
ATOM 11845 C CA . GLN C 1 601 ? 111.891 134.593 16.505 1.00 124.19 616 GLN C CA 1
ATOM 11846 C C . GLN C 1 601 ? 111.918 133.367 17.402 1.00 115.54 616 GLN C C 1
ATOM 11847 O O . GLN C 1 601 ? 110.984 133.134 18.171 1.00 105.79 616 GLN C O 1
ATOM 11853 N N . ASP C 1 602 ? 112.974 132.570 17.295 1.00 108.54 617 ASP C N 1
ATOM 11854 C CA . ASP C 1 602 ? 113.074 131.359 18.098 1.00 122.60 617 ASP C CA 1
ATOM 11855 C C . ASP C 1 602 ? 113.768 131.628 19.427 1.00 129.32 617 ASP C C 1
ATOM 11856 O O . ASP C 1 602 ? 114.956 131.947 19.466 1.00 142.92 617 ASP C O 1
ATOM 11861 N N . ARG C 1 603 ? 113.015 131.502 20.514 1.00 91.04 618 ARG C N 1
ATOM 11862 C CA . ARG C 1 603 ? 113.576 131.611 21.853 1.00 95.73 618 ARG C CA 1
ATOM 11863 C C . ARG C 1 603 ? 113.284 130.350 22.651 1.00 110.80 618 ARG C C 1
ATOM 11864 O O . ARG C 1 603 ? 112.244 129.713 22.470 1.00 120.66 618 ARG C O 1
ATOM 11872 N N . SER C 1 604 ? 114.207 129.995 23.538 1.00 103.27 619 SER C N 1
ATOM 11873 C CA . SER C 1 604 ? 114.000 128.878 24.450 1.00 92.20 619 SER C CA 1
ATOM 11874 C C . SER C 1 604 ? 113.691 129.404 25.843 1.00 88.45 619 SER C C 1
ATOM 11875 O O . SER C 1 604 ? 114.255 130.412 26.279 1.00 80.27 619 SER C O 1
ATOM 11878 N N . PHE C 1 605 ? 112.788 128.720 26.538 1.00 90.32 620 PHE C N 1
ATOM 11879 C CA . PHE C 1 605 ? 112.402 129.121 27.887 1.00 77.02 620 PHE C CA 1
ATOM 11880 C C . PHE C 1 605 ? 113.020 128.239 28.968 1.00 75.98 620 PHE C C 1
ATOM 11881 O O . PHE C 1 605 ? 112.500 128.152 30.085 1.00 111.77 620 PHE C O 1
ATOM 11889 N N . GLY C 1 606 ? 114.137 127.597 28.638 1.00 77.52 621 GLY C N 1
ATOM 11890 C CA . GLY C 1 606 ? 114.855 126.784 29.603 1.00 82.41 621 GLY C CA 1
ATOM 11891 C C . GLY C 1 606 ? 114.307 125.382 29.785 1.00 82.20 621 GLY C C 1
ATOM 11892 O O . GLY C 1 606 ? 113.368 124.968 29.099 1.00 86.29 621 GLY C O 1
ATOM 11893 N N . SER C 1 607 ? 114.903 124.654 30.726 1.00 81.04 622 SER C N 1
ATOM 11894 C CA . SER C 1 607 ? 114.516 123.277 31.011 1.00 77.22 622 SER C CA 1
ATOM 11895 C C . SER C 1 607 ? 113.934 123.119 32.416 1.00 74.97 622 SER C C 1
ATOM 11896 O O . SER C 1 607 ? 113.762 121.997 32.900 1.00 100.16 622 SER C O 1
ATOM 11899 N N . ASN C 1 608 ? 113.635 124.241 33.066 1.00 77.35 623 ASN C N 1
ATOM 11900 C CA . ASN C 1 608 ? 113.009 124.218 34.385 1.00 70.94 623 ASN C CA 1
ATOM 11901 C C . ASN C 1 608 ? 111.487 124.212 34.285 1.00 70.35 623 ASN C C 1
ATOM 11902 O O . ASN C 1 608 ? 110.926 124.711 33.306 1.00 70.97 623 ASN C O 1
ATOM 11907 N N . ASP C 1 609 ? 110.825 123.647 35.295 1.00 69.33 624 ASP C N 1
ATOM 11908 C CA . ASP C 1 609 ? 109.367 123.685 35.366 1.00 68.71 624 ASP C CA 1
ATOM 11909 C C . ASP C 1 609 ? 108.941 125.090 35.787 1.00 82.86 624 ASP C C 1
ATOM 11910 O O . ASP C 1 609 ? 109.083 125.464 36.953 1.00 89.40 624 ASP C O 1
ATOM 11915 N N . LEU C 1 610 ? 108.434 125.867 34.832 1.00 71.77 625 LEU C N 1
ATOM 11916 C CA . LEU C 1 610 ? 108.074 127.264 35.076 1.00 66.23 625 LEU C CA 1
ATOM 11917 C C . LEU C 1 610 ? 106.852 127.415 35.989 1.00 64.93 625 LEU C C 1
ATOM 11918 O O . LEU C 1 610 ? 106.823 128.295 36.854 1.00 63.58 625 LEU C O 1
ATOM 11923 N N . GLN C 1 611 ? 105.852 126.558 35.799 1.00 65.50 626 GLN C N 1
ATOM 11924 C CA . GLN C 1 611 ? 104.644 126.587 36.624 1.00 64.56 626 GLN C CA 1
ATOM 11925 C C . GLN C 1 611 ? 104.932 126.256 38.089 1.00 69.97 626 GLN C C 1
ATOM 11926 O O . GLN C 1 611 ? 104.324 126.832 38.994 1.00 70.52 626 GLN C O 1
ATOM 11932 N N . MET C 1 612 ? 105.864 125.333 38.313 1.00 69.09 627 MET C N 1
ATOM 11933 C CA . MET C 1 612 ? 106.258 124.935 39.663 1.00 62.98 627 MET C CA 1
ATOM 11934 C C . MET C 1 612 ? 107.103 126.009 40.352 1.00 79.15 627 MET C C 1
ATOM 11935 O O . MET C 1 612 ? 106.885 126.322 41.526 1.00 89.63 627 MET C O 1
ATOM 11940 N N . GLU C 1 613 ? 108.064 126.565 39.615 1.00 67.07 628 GLU C N 1
ATOM 11941 C CA . GLU C 1 613 ? 108.951 127.606 40.138 1.00 61.45 628 GLU C CA 1
ATOM 11942 C C . GLU C 1 613 ? 108.178 128.806 40.678 1.00 63.62 628 GLU C C 1
ATOM 11943 O O . GLU C 1 613 ? 108.551 129.382 41.702 1.00 78.63 628 GLU C O 1
ATOM 11949 N N . GLU C 1 614 ? 107.108 129.180 39.984 1.00 60.50 629 GLU C N 1
ATOM 11950 C CA . GLU C 1 614 ? 106.250 130.275 40.425 1.00 59.70 629 GLU C CA 1
ATOM 11951 C C . GLU C 1 614 ? 105.474 129.881 41.683 1.00 81.78 629 GLU C C 1
ATOM 11952 O O . GLU C 1 614 ? 105.362 130.668 42.625 1.00 98.04 629 GLU C O 1
ATOM 11958 N N . SER C 1 615 ? 104.958 128.654 41.700 1.00 73.45 630 SER C N 1
ATOM 11959 C CA . SER C 1 615 ? 104.238 128.135 42.859 1.00 61.15 630 SER C CA 1
ATOM 11960 C C . SER C 1 615 ? 105.112 128.121 44.112 1.00 58.42 630 SER C C 1
ATOM 11961 O O . SER C 1 615 ? 104.635 128.421 45.211 1.00 57.89 630 SER C O 1
ATOM 11964 N N . VAL C 1 616 ? 106.384 127.764 43.938 1.00 58.71 631 VAL C N 1
ATOM 11965 C CA . VAL C 1 616 ? 107.360 127.823 45.021 1.00 59.31 631 VAL C CA 1
ATOM 11966 C C . VAL C 1 616 ? 107.519 129.267 45.499 1.00 69.86 631 VAL C C 1
ATOM 11967 O O . VAL C 1 616 ? 107.567 129.526 46.704 1.00 80.08 631 VAL C O 1
ATOM 11971 N N . ASN C 1 617 ? 107.580 130.201 44.550 1.00 69.12 632 ASN C N 1
ATOM 11972 C CA . ASN C 1 617 ? 107.693 131.623 44.868 1.00 62.89 632 ASN C CA 1
ATOM 11973 C C . ASN C 1 617 ? 106.465 132.168 45.602 1.00 56.66 632 ASN C C 1
ATOM 11974 O O . ASN C 1 617 ? 106.581 133.078 46.424 1.00 56.32 632 ASN C O 1
ATOM 11979 N N . ILE C 1 618 ? 105.293 131.617 45.292 1.00 56.84 633 ILE C N 1
ATOM 11980 C CA . ILE C 1 618 ? 104.055 131.976 45.984 1.00 56.64 633 ILE C CA 1
ATOM 11981 C C . ILE C 1 618 ? 104.093 131.502 47.446 1.00 56.44 633 ILE C C 1
ATOM 11982 O O . ILE C 1 618 ? 103.685 132.230 48.356 1.00 56.58 633 ILE C O 1
ATOM 11987 N N . VAL C 1 619 ? 104.596 130.287 47.661 1.00 73.14 634 VAL C N 1
ATOM 11988 C CA . VAL C 1 619 ? 104.746 129.727 49.004 1.00 62.90 634 VAL C CA 1
ATOM 11989 C C . VAL C 1 619 ? 105.812 130.480 49.808 1.00 67.50 634 VAL C C 1
ATOM 11990 O O . VAL C 1 619 ? 105.636 130.712 51.009 1.00 88.32 634 VAL C O 1
ATOM 11994 N N . LYS C 1 620 ? 106.904 130.864 49.144 1.00 56.41 635 LYS C N 1
ATOM 11995 C CA . LYS C 1 620 ? 107.944 131.688 49.762 1.00 56.31 635 LYS C CA 1
ATOM 11996 C C . LYS C 1 620 ? 107.356 132.999 50.274 1.00 56.09 635 LYS C C 1
ATOM 11997 O O . LYS C 1 620 ? 107.754 133.500 51.328 1.00 56.20 635 LYS C O 1
ATOM 12003 N N . ASP C 1 621 ? 106.410 133.551 49.518 1.00 55.96 636 ASP C N 1
ATOM 12004 C CA . ASP C 1 621 ? 105.735 134.780 49.915 1.00 55.96 636 ASP C CA 1
ATOM 12005 C C . ASP C 1 621 ? 104.771 134.542 51.077 1.00 70.24 636 ASP C C 1
ATOM 12006 O O . ASP C 1 621 ? 104.702 135.354 52.001 1.00 61.19 636 ASP C O 1
ATOM 12011 N N . MET C 1 622 ? 104.033 133.432 51.029 1.00 78.38 637 MET C N 1
ATOM 12012 C CA . MET C 1 622 ? 103.085 133.080 52.091 1.00 56.59 637 MET C CA 1
ATOM 12013 C C . MET C 1 622 ? 103.773 132.933 53.449 1.00 63.23 637 MET C C 1
ATOM 12014 O O . MET C 1 622 ? 103.271 133.417 54.465 1.00 58.47 637 MET C O 1
ATOM 12019 N N . ILE C 1 623 ? 104.924 132.266 53.452 1.00 58.83 638 ILE C N 1
ATOM 12020 C CA . ILE C 1 623 ? 105.715 132.065 54.665 1.00 57.26 638 ILE C CA 1
ATOM 12021 C C . ILE C 1 623 ? 106.155 133.400 55.277 1.00 65.16 638 ILE C C 1
ATOM 12022 O O . ILE C 1 623 ? 105.950 133.641 56.469 1.00 93.28 638 ILE C O 1
ATOM 12027 N N . LEU C 1 624 ? 106.748 134.264 54.455 1.00 57.01 639 LEU C N 1
ATOM 12028 C CA . LEU C 1 624 ? 107.221 135.570 54.910 1.00 62.00 639 LEU C CA 1
ATOM 12029 C C . LEU C 1 624 ? 106.076 136.466 55.375 1.00 62.96 639 LEU C C 1
ATOM 12030 O O . LEU C 1 624 ? 106.208 137.178 56.372 1.00 75.59 639 LEU C O 1
ATOM 12035 N N . LEU C 1 625 ? 104.960 136.431 54.650 1.00 57.36 640 LEU C N 1
ATOM 12036 C CA . LEU C 1 625 ? 103.787 137.235 54.999 1.00 57.85 640 LEU C CA 1
ATOM 12037 C C . LEU C 1 625 ? 103.202 136.846 56.361 1.00 67.32 640 LEU C C 1
ATOM 12038 O O . LEU C 1 625 ? 102.818 137.713 57.148 1.00 76.68 640 LEU C O 1
ATOM 12043 N N . LYS C 1 626 ? 103.141 135.546 56.635 1.00 62.93 641 LYS C N 1
ATOM 12044 C CA . LYS C 1 626 ? 102.685 135.050 57.932 1.00 66.44 641 LYS C CA 1
ATOM 12045 C C . LYS C 1 626 ? 103.675 135.437 59.034 1.00 67.74 641 LYS C C 1
ATOM 12046 O O . LYS C 1 626 ? 103.282 135.762 60.158 1.00 82.73 641 LYS C O 1
ATOM 12052 N N . SER C 1 627 ? 104.961 135.424 58.689 1.00 61.53 642 SER C N 1
ATOM 12053 C CA . SER C 1 627 ? 106.040 135.664 59.647 1.00 60.32 642 SER C CA 1
ATOM 12054 C C . SER C 1 627 ? 106.162 137.126 60.089 1.00 66.77 642 SER C C 1
ATOM 12055 O O . SER C 1 627 ? 106.956 137.445 60.978 1.00 94.41 642 SER C O 1
ATOM 12058 N N . ILE C 1 628 ? 105.377 138.009 59.475 1.00 60.73 643 ILE C N 1
ATOM 12059 C CA . ILE C 1 628 ? 105.371 139.419 59.861 1.00 69.75 643 ILE C CA 1
ATOM 12060 C C . ILE C 1 628 ? 103.998 139.858 60.372 1.00 78.39 643 ILE C C 1
ATOM 12061 O O . ILE C 1 628 ? 103.803 141.015 60.750 1.00 93.29 643 ILE C O 1
ATOM 12066 N N . SER C 1 629 ? 103.052 138.922 60.384 1.00 73.68 644 SER C N 1
ATOM 12067 C CA . SER C 1 629 ? 101.722 139.176 60.929 1.00 73.52 644 SER C CA 1
ATOM 12068 C C . SER C 1 629 ? 101.683 138.863 62.422 1.00 89.78 644 SER C C 1
ATOM 12069 O O . SER C 1 629 ? 102.719 138.632 63.047 1.00 92.63 644 SER C O 1
#

Nearest PDB structures (foldseek):
  4ql6-assembly2_B-2  TM=1.002E+00  e=2.244E-97  Chlamydia trachomatis L2/434/Bu
  4ql6-assembly1_A  TM=9.780E-01  e=8.820E-82  Chlamydia trachomatis L2/434/Bu
  4ql6-assembly1_C  TM=9.840E-01  e=5.060E-79  Chlamydia trachomatis L2/434/Bu
  6iqs-assembly1_D  TM=7.403E-01  e=2.846E-28  Escherichia coli K-12
  6iqr-assembly1_A  TM=7.236E-01  e=1.415E-23  Escherichia coli K-12

Radius of gyration: 54.81 Å; Cα contacts (8 Å, |Δi|>4): 2706; chains: 3; bounding box: 170×98×117 Å

Secondary structure (DSSP, 8-state):
-----HHHHHHHHHHHSSS-SS-SS--HHHHHHHHHHHHHHH-SSS-SSBHHHHHHHTTSHHHHSSHHHHHHTT--HHHHHHHHHHHHHHHHHHHHHHHHHHTHHHHT-----SS-BSSHHHHHHHHHHHHHHHHHT---HHHHTTTTTGGGTTB-SS-PBPPHHHHHHHHHHHHHHHHHHTT-TT-EEE-TTS---EEEEEEEETTEEEEEEEE--B------HHHHHHHHHHHHTTS-EEEEEEE-TT---B-HHHHHHHHTTS-SEEEEEEEEESS-EEEEEEE--SS-SS-S-EEEEE-TT--SHHHHHHHHHHHTTSSEEEESSB-----EEEEE--EEEEEEEEEE-TTSB--TTT-PBPSEE---TTSSS--SGGGSTTPPPP-B----SS---TTS-TTTHHHIIIIIGGGPPPPP-TTTTSHHHHHHHHHHHHHT-HHHHHHHHHHHT---S-----SS-HHHHHHHHHHHHHHHHHH--/-----HHHHHHHHHHHHTT-SS--S--HHHHHHHHHHHHHHSSTTS-S-BHHHHIIIIISHHHHTTHHHHHHTT--HHHHHHHHHHHHHHHHHHHHHHHHHHTHHHHT--SS---S----SS-BSSHHHHHHHHHHHHHHHHHTT---SSTHHHHHHHHHHHHHHHHHHHTB-TTS-BPPHHHHHHHHHHHHHHHHHHHH-TT-EEE-HHHHH--EEEEEEEETTEEEEEEEE--B-B-STT-BHHHHHHHHHHHHHHSPEEEEEEE-TT---B-HHHHHHHHHTT-SEEEEEEEEESS-EEEEEEE--S--SS-S-EEEEE-TT--SHHHHHHHHHHHTTS-EEEESSS-----EEEEE--EEEEEEEEEE-TTSB--TTT-PPPSEE---GGGGS--SGGGSSS-----B----SS---TTS-TTTHHHHHHHTSSS-----SHHHHSHHHHHHHHHHHHHT-HHHHHHHHHHHT--SS-----SS-HHHHHHHHHHHHHHHHHHH-/---TTHHHHHHHHHTTT-SS--S--HHHHHHHHHHHHHHS-TT--S--HHHHHHHHTSHHHHSSHHHHHHHT--HHHHHHHHHHHHHHHHHHHHHHHHHHTHHHHH-----SS--SSHHHHHHHHHTTHHHHHTT---HHHHTTTTTTTGGGTTB-SSSPBPPHHHHHHHHHHHHHHHHHHHH-TT--B--TTT----EEEEEEEETTEEEEEEEE--B----SHHHHHHHHHHHHTTS-EEEEEEE-TT---B-HHHHHHHHGGG-SEEEEEEE--SS--EEEEEE--S--S--S-EEEEE-TT--HHHHHHHHHHHHTTS-EEEESSB-----EEEE----B-EEEEEEE-TTSB--SSS-PBPSEE---GGGSS--SGGGSTTPPPP-B----SS---TTS-TTTHHHHHHHTSTTPPPPP-HHHHSHHHHHHHHHHHHHT-HHHHHHHHHHTT---S-----SS-HHHHHHHHHHHHHHHHHTT-

Foldseek 3Di:
DDFDDLVRLLVLVLVQLCQFFPGNDDDLQLVLQLQLLLVCLLPVQLLQDAQCLSCVLRVDCVNRVCRPVCVVVSHDDSLVVNLVSLLVSLVVLLVVVVVCVVVVVVLLDQVRDPGHHNDPVVSNVVSSVVSNVVSVVCCVVSVVVCCSCQLSNQADPVGDRDDPRSNVRSSSQSSSQSSQCSSAPAWGDDRPVPDPAKDWDWADDPQFIEIEIEGQEAADVVDTHLVRVLVRVVVRVVTPHAHYEYEHANYQYYDLVSLLNNLQLQFAWFFQKKKDFSDDIDTDIRHDHNDRNDQHEYEYEYEQNGDDSSLSSVVLCVQLPNYAYEEAQFYAADFFDWDWDVTIIHGGIGMAHLQFFTCHQRHDGGLAYDYDLCNVPDHHQVPGPRHDHTDGDHHQLQPPCVRPDPVVCVVCVPPHNVSGRHRDDLQVVCSVVLNVCLVVVQVPQDLNVCVVCVSVVVPPDDDHSDDDDPRVVSSVVSSSVSSVSVVVD/DDFDDLVVLLVVVQVVLCQFFPGNDDDLVLQLQLLVLLVCLPCVLLLQDAQCLCCVLRNDCVQSVCRPVCSVVSNCVSLVSNLVSLLVSVVVLVVLVVVCLVVVVVLLDPVDLLQPRSRDPGHHNDPVVSNVSSSNQLSNLNVVCPVCVPRSVVSVVSVVVVVVSSDLSNQADVVGHRHDPRSNNRSSSQSSSQSSLCSSAVFKGDADPVRVVPAKDWDWADDDQFIEIEIEDQEFDCDDVPDTHLVVVLVRVVVRVVTPYAYYEYEQANYQYYDLVSLLSNLLLQFAWFWQKKKDFSDDIDTHIRHDHSDRNDQHEYEYEYHQNRDDSSLSSVQQCVQLQRYAYEEAQFHQQDFFDWDWDVTMIHTGIGMAGQQFWGSHWRTDGGLAYDYDLCNVPDHHQVPGSHHDHTDGGHHQQQHPCVVPDPVCVVVCVVRRRVPHRHRDDLQVVCSVVLNVVLVVCQVPQPLNVLSVCVSVVNDPDDDHSDPDDPRVVSSVVSSSVSSVSVVVD/DLPLVVQVVVCQLPLCQFAPGNDDDLLLVLQLLVLLVCVPPVQQLQDALVLCCVLRPDCVLRPVVVVCSVVSNCVSVVVVLVSSVVSVVVLVVLVVVVVVVVVVLLPDDRPVHHHHDVVVSVVVSSVVLVVVSVVVCDPVRVVVVCCVVCLSQQADNVGHHDDVVSNSCSSSQSSNQSSLCSVFPFKGAADVVNVVDAKDWDWADDDQFIEIEIEGQEAEDVDTHLNVVLVRLVVRVVTPYAYYEYEQANYQYYDLVRLLSNLQLQFAWFFQKKKAFPHGIDGHIHHDHLDRNDQHAYEYEYEQNRYQSRQSSLQQCVQLQNYAYEEAQFHQQCFFDWDWAVGMTHTTIGMAGLQFFGSFLTTRGGLAYDYDLCNLPPHHCNPRDGGDDGDGDHHQQQPPCPRDDPVCSVVCVVPRRVSRRHRDDLNVVCSVVLNVVLVVVQVPQPLSVLVVCVSVVNCPPDDHSDDDDPSVVSSVVSSSVSSVVVVVD

Sequence (1487 aa):
AEPLRRQDVRKTVDKLVEHHIDTQQISPYILSRSLEDYVRSFDSHKAYLTQDEVFSHAFSEEATHPLFKQYQEDNFSSFKELDTCIQQSISRAREWRSSWLTDSIRVIQDAKPSAWASSIEEVKQRQYDLLLSYASIYLLCIRQIENHENPYIGINDHGYRMSPEEEANSFHVRIIKSIAHSLDAHTAYFSQEEALRVDVSYEPYGNGIIGKITLHSFYENQVSSEQDLRKAIRELQEKNLLGLVLDIRENTGGFLSQAIKVSGLFLTNGVVVVSRYADGSVKRYRTISPQKFYDGPLAVLVSKSSAAAAEIVAQTLQDYGVALIVGDQQTYGKGTIQHQTDFFKVTVGRYYSPSGKSTQLEGVKSDIVIPSRYAEDKLGERFLEYALPADQYDNVINDNLGDLDINIRPWFQKYYSPHLQKPELVWREMLPQLAHNSQERLEKNKNFEIFVQHLKKTNKQDRSFGSNDLQMEESVNIVKDMILLKSISAEPLRRQDVRKTVDKLVEHHIDTQQISPYILSRSLEDYVRSFDSHKAYLTQDEVFSHAFSEEATHPLFKQYQEDNFSSFKELDTCIQQSISRAREWRSSWLTDSIRVIQDAMSHTIEKKPSAWASSIEEVKQRQYDLLLSYASIYLYQGKEHGLVKLCIRQIENHENPYIGINDHGYRMSPEEEANSFHVRIIKSIAHSLDAHTAYFSQEEALSRVDVSYEPYGNGIIGKITLHSFYEGENQVSSEQDLRKAIRELQEKNLLGLVLDIRENTGGFLSQAIKVSGLFLTNGVVVVSRYADGSVKRYRTISPQKFYDGPLAVLVSKSSAAAAEIVAQTLQDYGVALIVGDQQTYGKGTIQHQTDFFKVTVGRYYSPSGKSTQLEGVKSDIVIPSRYAEDKLGERFLEYALPADQYDNVINDNLGDLDINIRPWFQKYYSPHLQKPELVWREMLPQLAHNSQERLEKNKNFEIFVQHLKKTNKQDRSFGSNDLQMEESVNIVKDMILLKSISPLRRQDVRKTVDKLVEHHIDTQQISPYILSRSLEDYVRSFDSHKAYLTQDEVFSHAFSEEATHPLFKQYQEDNFSSFKELDTCIQQSISRAREWRSSWLTDSIRVIQDKKPSAWASSIEEVKQRQYDLLLSYASIYLVKLCIRQIENHENPYIGINDHGYRMSPEEEANSFHVRIIKSIAHSLDAHTAYFSQEEALSRVDVSYEPYGNGIIGKITLHSFYEQVSSEQDLRKAIRELQEKNLLGLVLDIRENTGGFLSQAIKVSGLFLTNGVVVVSRYADGSVKRYRTISPQKFYDGPLAVLVSKSSAAAAEIVAQTLQDYGVALIVGDQQTYGKGTIQHQTDFFKVTVGRYYSPSGKSTQLEGVKSDIVIPSRYAEDKLGERFLEYALPADQYDNVINDNLGDLDINIRPWFQKYYSPHLQKPELVWREMLPQLAHNSQERLEKNKNFEIFVQHLKKTNKQDRSFGSNDLQMEESVNIVKDMILLKSIS

InterPro domains:
  IPR001478 PDZ domain [PF00595] (246-320)
  IPR001478 PDZ domain [PS50106] (244-313)
  IPR001478 PDZ domain [SM00228] (252-324)
  IPR004447 C-terminal-processing peptidase S41A [TIGR00225] (211-546)
  IPR004447 C-terminal-processing peptidase S41A [cd07560] (355-526)
  IPR005151 Tail specific protease [PF03572] (355-525)
  IPR005151 Tail specific protease [SM00245] (324-526)
  IPR029045 ClpP/crotonase-like domain superfamily [SSF52096] (212-534)
  IPR036034 PDZ superfamily [G3DSA:2.30.42.10] (252-338)
  IPR036034 PDZ superfamily [SSF50156] (225-348)
  IPR040573 Tail specific protease, N-terminal domain [PF17804] (34-237)

Solvent-accessible surface area: 72635 Å² total; per-residue (Å²): 140,117,52,30,148,83,77,55,0,85,153,27,0,65,112,0,7,109,125,1,18,71,26,74,150,15,36,65,140,15,2,39,43,0,0,49,8,3,0,51,52,0,3,47,86,37,3,14,0,19,81,103,35,4,114,49,47,0,77,6,108,147,1,19,147,45,5,60,124,36,7,70,121,10,54,18,37,1,3,90,86,0,3,56,2,0,37,103,0,0,56,40,1,59,114,38,6,65,66,24,90,118,60,43,155,103,20,120,88,84,151,185,40,117,51,23,0,78,42,86,122,71,0,93,112,53,0,38,54,20,6,79,63,94,11,40,109,140,192,153,20,47,185,119,7,35,100,87,1,25,54,17,26,0,38,36,132,152,32,169,163,21,59,114,110,84,29,35,14,26,16,13,15,36,0,0,52,2,0,0,61,0,7,4,29,40,0,24,15,48,12,62,94,62,84,193,172,24,82,65,50,43,35,3,0,0,67,7,10,0,0,33,1,30,1,80,42,3,45,103,168,148,56,5,0,19,88,17,0,68,137,4,0,161,87,6,82,154,90,72,25,38,0,0,0,1,7,2,39,83,0,104,7,56,106,35,42,3,0,24,81,0,0,0,0,3,4,18,7,6,1,0,0,0,0,86,60,55,123,54,46,56,23,67,42,30,73,37,76,86,140,38,34,8,116,20,12,3,0,0,0,1,0,30,26,0,3,10,7,0,0,1,0,0,7,0,0,23,28,2,0,6,0,0,0,0,0,4,132,23,0,43,0,49,0,6,15,50,89,117,94,112,52,5,81,8,0,6,0,21,23,2,1,0,31,0,87,11,2,2,41,103,3,0,90,16,32,4,74,0,29,6,156,32,37,92,80,165,54,3,2,94,89,63,94,37,26,17,84,57,44,131,48,100,92,6,24,130,17,114,2,40,62,35,95,135,112,81,67,80,130,34,109,131,122,0,35,86,93,41,12,158,42,43,121,63,16,91,129,16,27,96,58,0,38,98,3,2,110,38,14,20,107,100,33,135,3,5,81,5,16,35,56,84,31,124,185,82,28,190,130,136,134,45,55,14,45,27,56,13,13,17,63,7,0,3,28,0,0,1,0,1,21,5,19,94,39,95,113,136,135,64,19,141,96,74,54,0,85,133,33,0,55,123,8,5,95,89,0,8,57,46,86,134,7,34,68,139,6,1,33,53,0,0,46,8,4,0,55,52,0,3,46,64,29,0,11,0,8,79,112,41,4,114,61,48,1,76,3,113,137,10,19,128,48,4,48,135,32,7,81,118,9,64,8,40,9,4,105,104,0,4,54,12,0,46,115,1,1,71,56,1,58,121,36,3,63,66,21,30,114,62,2,127,107,1,36,87,95,106,150,68,96,63,154,116,39,104,39,128,34,24,2,90,46,82,136,75,1,88,95,35,0,18,15,11,0,18,19,80,9,23,121,79,162,270,72,55,189,37,87,45,15,2,73,82,0,15,142,80,6,45,109,81,0,24,52,15,24,0,36,38,123,151,48,152,158,15,49,117,116,82,48,36,17,28,19,14,13,30,0,0,47,4,0,0,59,1,5,1,29,52,0,24,3,53,7,35,90,85,34,156,119,159,27,81,67,56,94,60,96,54,79,133,7,9,0,0,39,0,26,1,80,40,8,40,83,45,149,138,121,46,5,0,18,69,14,1,62,120,4,0,133,82,8,78,140,98,74,28,41,0,1,0,1,9,1,28,90,0,108,21,38,108,37,45,1,0,21,66,0,0,3,3,3,4,18,9,4,1,0,0,0,0,70,65,40,118,59,57,34,17,44,29,31,28,50,75,89,132,41,35,8,105,18,13,3,0,0,0,0,0,28,22,0,4,18,9,0,0,8,1,0,3,0,0,23,25,1,2,6,1,0,0,0,0,6,120,20,1,51,0,41,1,5,21,61,101,103,88,101,36,11,88,1,0,13,0,1,37,4,4,0,31,0,85,11,8,1,40,96,5,0,85,15,28,6,74,1,32,7,156,36,34,93,72,160,52,4,1,92,82,63,121,15,27,11,87,56,42,151,58,103,94,10,21,94,19,114,4,46,55,8,104,127,49,10,67,64,54,4,97,135,125,6,36,77,112,46,15,120,37,46,142,51,20,97,133,16,24,101,91,0,42,97,44,2,110,66,70,25,115,160,49,167,61,3,91,12,15,47,55,88,42,115,182,75,30,213,129,131,120,95,58,35,128,98,63,13,15,16,73,4,0,5,48,0,0,52,23,0,29,102,40,94,84,123,104,95,43,142,111,129,55,1,106,155,25,0,81,101,3,5,114,112,0,14,62,38,81,151,37,46,46,148,9,1,27,38,0,0,40,10,6,4,70,64,10,10,62,103,18,2,16,2,9,91,96,62,2,109,58,47,0,71,22,116,138,6,14,105,33,2,94,132,38,12,94,105,11,60,6,36,13,6,94,88,1,15,73,14,2,54,125,4,9,55,46,1,80,107,43,10,65,73,20,107,113,59,30,153,124,28,108,129,149,208,154,76,92,55,34,9,70,59,70,111,79,2,66,113,54,0,54,71,21,14,57,73,104,29,39,103,182,183,72,142,151,23,32,143,91,18,30,93,130,2,19,42,15,46,3,48,61,153,157,38,163,158,94,58,90,89,56,53,19,16,27,35,11,17,41,2,2,52,3,4,0,44,0,10,4,33,42,1,24,11,62,9,107,122,99,27,155,138,175,34,77,70,47,30,29,2,0,0,67,6,10,0,0,34,0,28,1,79,36,5,49,122,197,97,9,0,16,61,8,0,92,137,8,0,136,92,7,69,122,86,74,25,38,0,0,0,0,5,1,34,83,0,112,8,45,107,44,62,4,0,20,94,0,0,1,8,2,1,22,8,1,0,0,0,0,0,70,57,59,120,56,48,58,17,62,21,25,30,57,66,100,126,24,42,11,116,21,14,3,0,0,0,0,0,39,25,0,8,15,11,0,0,11,0,0,5,0,0,20,27,0,2,7,0,1,0,0,0,3,114,17,3,51,0,59,0,5,8,40,90,118,100,90,34,2,99,6,0,13,0,4,26,4,7,0,29,0,82,14,5,0,31,75,3,0,94,17,32,4,76,0,34,4,164,38,28,86,79,171,67,11,3,106,97,70,97,19,28,20,85,47,61,142,49,100,97,6,22,112,12,95,0,39,58,32,90,142,47,34,70,62,10,4,103,92,71,6,29,84,108,25,13,151,54,49,145,44,21,97,120,13,23,100,62,1,37,99,2,2,114,31,14,23,112,97,35,124,3,6,81,1,17,55,50,80,31,108,170,78,31,202,144,137,117,42,57,13,45,24,67,13,14,16,58,7,0,3,30,0,0,1,0,1,22,5,15,97,44,96,112

Organism: Chlamydia trachomatis serovar L2 (strain ATCC VR-902B / DSM 19102 / 434/Bu) (NCBI:txid471472)